Protein AF-0000000075739972 (afdb_homodimer)

Structure (mmCIF, N/CA/C/O backbone):
data_AF-0000000075739972-model_v1
#
loop_
_entity.id
_entity.type
_entity.pdbx_description
1 polymer 'Conserved hypothetical transmembrane protein'
#
loop_
_atom_site.group_PDB
_atom_site.id
_atom_site.type_symbol
_atom_site.label_atom_id
_atom_site.label_alt_id
_atom_site.label_comp_id
_atom_site.label_asym_id
_atom_site.label_entity_id
_atom_site.label_seq_id
_atom_site.pdbx_PDB_ins_code
_atom_site.Cartn_x
_atom_site.Cartn_y
_atom_site.Cartn_z
_atom_site.occupancy
_atom_site.B_iso_or_equiv
_atom_site.auth_seq_id
_atom_site.auth_comp_id
_atom_site.auth_asym_id
_atom_site.auth_atom_id
_atom_site.pdbx_PDB_model_num
ATOM 1 N N . MET A 1 1 ? -13.188 -23.047 -16.5 1 83.38 1 MET A N 1
ATOM 2 C CA . MET A 1 1 ? -13.719 -23.312 -15.156 1 83.38 1 MET A CA 1
ATOM 3 C C . MET A 1 1 ? -12.883 -22.609 -14.094 1 83.38 1 MET A C 1
ATOM 5 O O . MET A 1 1 ? -13.414 -21.844 -13.297 1 83.38 1 MET A O 1
ATOM 9 N N . ALA A 1 2 ? -11.586 -22.656 -14.242 1 88 2 ALA A N 1
ATOM 10 C CA . ALA A 1 2 ? -10.734 -22.078 -13.211 1 88 2 ALA A CA 1
ATOM 11 C C . ALA A 1 2 ? -10.766 -20.547 -13.266 1 88 2 ALA A C 1
ATOM 13 O O . ALA A 1 2 ? -10.75 -19.891 -12.234 1 88 2 ALA A O 1
ATOM 14 N N . ALA A 1 3 ? -10.977 -20.062 -14.492 1 92.31 3 ALA A N 1
ATOM 15 C CA . ALA A 1 3 ? -10.977 -18.609 -14.664 1 92.31 3 ALA A CA 1
ATOM 16 C C . ALA A 1 3 ? -12.203 -17.969 -14.016 1 92.31 3 ALA A C 1
ATOM 18 O O . ALA A 1 3 ? -12.086 -16.984 -13.289 1 92.31 3 ALA A O 1
ATOM 19 N N . LEU A 1 4 ? -13.359 -18.547 -14.242 1 93.19 4 LEU A N 1
ATOM 20 C CA . LEU A 1 4 ? -14.586 -18 -13.672 1 93.19 4 LEU A CA 1
ATOM 21 C C . LEU A 1 4 ? -14.578 -18.125 -12.156 1 93.19 4 LEU A C 1
ATOM 23 O O . LEU A 1 4 ? -14.969 -17.203 -11.445 1 93.19 4 LEU A O 1
ATOM 27 N N . SER A 1 5 ? -14.148 -19.266 -11.672 1 94.56 5 SER A N 1
ATOM 28 C CA . SER A 1 5 ? -14.047 -19.453 -10.234 1 94.56 5 SER A CA 1
ATOM 29 C C . SER A 1 5 ? -13.078 -18.453 -9.609 1 94.56 5 SER A C 1
ATOM 31 O O . SER A 1 5 ? -13.336 -17.922 -8.523 1 94.56 5 SER A O 1
ATOM 33 N N . ALA A 1 6 ? -11.977 -18.203 -10.336 1 96.75 6 ALA A N 1
ATOM 34 C CA . ALA A 1 6 ? -10.984 -17.25 -9.836 1 96.75 6 ALA A CA 1
ATOM 35 C C . ALA A 1 6 ? -11.555 -15.836 -9.766 1 96.75 6 ALA A C 1
ATOM 37 O O . ALA A 1 6 ? -11.305 -15.109 -8.797 1 96.75 6 ALA A O 1
ATOM 38 N N . VAL A 1 7 ? -12.359 -15.484 -10.727 1 96.69 7 VAL A N 1
ATOM 39 C CA . VAL A 1 7 ? -12.953 -14.156 -10.773 1 96.69 7 VAL A CA 1
ATOM 40 C C . VAL A 1 7 ? -13.945 -13.992 -9.625 1 96.69 7 VAL A C 1
ATOM 42 O O . VAL A 1 7 ? -13.891 -13.008 -8.883 1 96.69 7 VAL A O 1
ATOM 45 N N . VAL A 1 8 ? -14.828 -14.93 -9.438 1 96.19 8 VAL A N 1
ATOM 46 C CA . VAL A 1 8 ? -15.844 -14.859 -8.391 1 96.19 8 VAL A CA 1
ATOM 47 C C . VAL A 1 8 ? -15.18 -14.938 -7.02 1 96.19 8 VAL A C 1
ATOM 49 O O . VAL A 1 8 ? -15.609 -14.266 -6.078 1 96.19 8 VAL A O 1
ATOM 52 N N . PHE A 1 9 ? -14.195 -15.781 -6.914 1 97.12 9 PHE A N 1
ATOM 53 C CA . PHE A 1 9 ? -13.414 -15.883 -5.688 1 97.12 9 PHE A CA 1
ATOM 54 C C . PHE A 1 9 ? -12.82 -14.531 -5.312 1 97.12 9 PHE A C 1
ATOM 56 O O . PHE A 1 9 ? -12.93 -14.094 -4.164 1 97.12 9 PHE A O 1
ATOM 63 N N . THR A 1 10 ? -12.188 -13.867 -6.293 1 98.12 10 THR A N 1
ATOM 64 C CA . THR A 1 10 ? -11.516 -12.594 -6.07 1 98.12 10 THR A CA 1
ATOM 65 C C . THR A 1 10 ? -12.516 -11.516 -5.676 1 98.12 10 THR A C 1
ATOM 67 O O . THR A 1 10 ? -12.281 -10.75 -4.738 1 98.12 10 THR A O 1
ATOM 70 N N . LEU A 1 11 ? -13.656 -11.477 -6.352 1 97.94 11 LEU A N 1
ATOM 71 C CA . LEU A 1 11 ? -14.672 -10.469 -6.066 1 97.94 11 LEU A CA 1
ATOM 72 C C . LEU A 1 11 ? -15.266 -10.68 -4.68 1 97.94 11 LEU A C 1
ATOM 74 O O . LEU A 1 11 ? -15.414 -9.727 -3.914 1 97.94 11 LEU A O 1
ATOM 78 N N . SER A 1 12 ? -15.531 -11.914 -4.359 1 97.31 12 SER A N 1
ATOM 79 C CA . SER A 1 12 ? -16.125 -12.219 -3.061 1 97.31 12 SER A CA 1
ATOM 80 C C . SER A 1 12 ? -15.125 -11.977 -1.933 1 97.31 12 SER A C 1
ATOM 82 O O . SER A 1 12 ? -15.477 -11.391 -0.905 1 97.31 12 SER A O 1
ATOM 84 N N . GLY A 1 13 ? -13.906 -12.477 -2.137 1 97.81 13 GLY A N 1
ATOM 85 C CA . GLY A 1 13 ? -12.875 -12.242 -1.141 1 97.81 13 GLY A CA 1
ATOM 86 C C . GLY A 1 13 ? -12.586 -10.766 -0.925 1 97.81 13 GLY A C 1
ATOM 87 O O . GLY A 1 13 ? -12.422 -10.32 0.212 1 97.81 13 GLY A O 1
ATOM 88 N N . TRP A 1 14 ? -12.523 -9.992 -1.964 1 98.12 14 TRP A N 1
ATOM 89 C CA . TRP A 1 14 ? -12.273 -8.555 -1.887 1 98.12 14 TRP A CA 1
ATOM 90 C C . TRP A 1 14 ? -13.383 -7.855 -1.11 1 98.12 14 TRP A C 1
ATOM 92 O O . TRP A 1 14 ? -13.109 -7.098 -0.176 1 98.12 14 TRP A O 1
ATOM 102 N N . LEU A 1 15 ? -14.617 -8.102 -1.552 1 98 15 LEU A N 1
ATOM 103 C CA . LEU A 1 15 ? -15.734 -7.422 -0.901 1 98 15 LEU A CA 1
ATOM 104 C C . LEU A 1 15 ? -15.812 -7.801 0.575 1 98 15 LEU A C 1
ATOM 106 O O . LEU A 1 15 ? -16.109 -6.949 1.422 1 98 15 LEU A O 1
ATOM 110 N N . GLY A 1 16 ? -15.562 -9.078 0.873 1 98.12 16 GLY A N 1
ATOM 111 C CA . GLY A 1 16 ? -15.547 -9.5 2.264 1 98.12 16 GLY A CA 1
ATOM 112 C C . GLY A 1 16 ? -14.508 -8.773 3.096 1 98.12 16 GLY A C 1
ATOM 113 O O . GLY A 1 16 ? -14.812 -8.25 4.172 1 98.12 16 GLY A O 1
ATOM 114 N N . LEU A 1 17 ? -13.305 -8.703 2.59 1 97.88 17 LEU A N 1
ATOM 115 C CA . LEU A 1 17 ? -12.234 -8.039 3.324 1 97.88 17 LEU A CA 1
ATOM 116 C C . LEU A 1 17 ? -12.461 -6.531 3.367 1 97.88 17 LEU A C 1
ATOM 118 O O . LEU A 1 17 ? -12.117 -5.875 4.352 1 97.88 17 LEU A O 1
ATOM 122 N N . TYR A 1 18 ? -13.023 -5.973 2.33 1 97.62 18 TYR A N 1
ATOM 123 C CA . TYR A 1 18 ? -13.336 -4.551 2.295 1 97.62 18 TYR A CA 1
ATOM 124 C C . TYR A 1 18 ? -14.312 -4.184 3.408 1 97.62 18 TYR A C 1
ATOM 126 O O . TYR A 1 18 ? -14.125 -3.18 4.102 1 97.62 18 TYR A O 1
ATOM 134 N N . LEU A 1 19 ? -15.305 -4.992 3.533 1 97.44 19 LEU A N 1
ATOM 135 C CA . LEU A 1 19 ? -16.281 -4.746 4.586 1 97.44 19 LEU A CA 1
ATOM 136 C C . LEU A 1 19 ? -15.656 -4.891 5.965 1 97.44 19 LEU A C 1
ATOM 138 O O . LEU A 1 19 ? -15.93 -4.102 6.867 1 97.44 19 LEU A O 1
ATOM 142 N N . LEU A 1 20 ? -14.828 -5.871 6.109 1 96.25 20 LEU A N 1
ATOM 143 C CA . LEU A 1 20 ? -14.141 -6.078 7.383 1 96.25 20 LEU A CA 1
ATOM 144 C C . LEU A 1 20 ? -13.234 -4.895 7.707 1 96.25 20 LEU A C 1
ATOM 146 O O . LEU A 1 20 ? -13.141 -4.48 8.867 1 96.25 20 LEU A O 1
ATOM 150 N N . ALA A 1 21 ? -12.641 -4.324 6.73 1 94.5 21 ALA A N 1
ATOM 151 C CA . ALA A 1 21 ? -11.695 -3.227 6.914 1 94.5 21 ALA A CA 1
ATOM 152 C C . ALA A 1 21 ? -12.414 -1.927 7.254 1 94.5 21 ALA A C 1
ATOM 154 O O . ALA A 1 21 ? -11.836 -1.025 7.859 1 94.5 21 ALA A O 1
ATOM 155 N N . ARG A 1 22 ? -13.617 -1.802 6.867 1 91.56 22 ARG A N 1
ATOM 156 C CA . ARG A 1 22 ? -14.375 -0.596 7.172 1 91.56 22 ARG A CA 1
ATOM 157 C C . ARG A 1 22 ? -14.539 -0.417 8.68 1 91.56 22 ARG A C 1
ATOM 159 O O . ARG A 1 22 ? -14.266 0.661 9.211 1 91.56 22 ARG A O 1
ATOM 166 N N . ASP A 1 23 ? -14.969 -1.375 9.367 1 90.31 23 ASP A N 1
ATOM 167 C CA . ASP A 1 23 ? -15.078 -1.35 10.82 1 90.31 23 ASP A CA 1
ATOM 168 C C . ASP A 1 23 ? -15.117 -2.764 11.398 1 90.31 23 ASP A C 1
ATOM 170 O O . ASP A 1 23 ? -16.172 -3.4 11.422 1 90.31 23 ASP A O 1
ATOM 174 N N . PRO A 1 24 ? -14.047 -3.227 11.859 1 91.44 24 PRO A N 1
ATOM 175 C CA . PRO A 1 24 ? -13.984 -4.602 12.367 1 91.44 24 PRO A CA 1
ATOM 176 C C . PRO A 1 24 ? -14.727 -4.773 13.695 1 91.44 24 PRO A C 1
ATOM 178 O O . PRO A 1 24 ? -14.859 -5.895 14.188 1 91.44 24 PRO A O 1
ATOM 181 N N . ARG A 1 25 ? -15.32 -3.793 14.258 1 88.56 25 ARG A N 1
ATOM 182 C CA . ARG A 1 25 ? -16.016 -3.891 15.539 1 88.56 25 ARG A CA 1
ATOM 183 C C . ARG A 1 25 ? -17.516 -4.035 15.328 1 88.56 25 ARG A C 1
ATOM 185 O O . ARG A 1 25 ? -18.25 -4.395 16.266 1 88.56 25 ARG A O 1
ATOM 192 N N . LYS A 1 26 ? -17.984 -3.795 14.172 1 90.25 26 LYS A N 1
ATOM 193 C CA . LYS A 1 26 ? -19.406 -3.916 13.875 1 90.25 26 LYS A CA 1
ATOM 194 C C . LYS A 1 26 ? -19.781 -5.352 13.508 1 90.25 26 LYS A C 1
ATOM 196 O O . LYS A 1 26 ? -19.266 -5.891 12.523 1 90.25 26 LYS A O 1
ATOM 201 N N . PRO A 1 27 ? -20.656 -5.969 14.195 1 91.44 27 PRO A N 1
ATOM 202 C CA . PRO A 1 27 ? -21 -7.371 13.945 1 91.44 27 PRO A CA 1
ATOM 203 C C . PRO A 1 27 ? -21.594 -7.59 12.555 1 91.44 27 PRO A C 1
ATOM 205 O O . PRO A 1 27 ? -21.359 -8.625 11.93 1 91.44 27 PRO A O 1
ATOM 208 N N . VAL A 1 28 ? -22.375 -6.637 12.102 1 91.69 28 VAL A N 1
ATOM 209 C CA . VAL A 1 28 ? -23 -6.777 10.789 1 91.69 28 VAL A CA 1
ATOM 210 C C . VAL A 1 28 ? -21.922 -6.918 9.719 1 91.69 28 VAL A C 1
ATOM 212 O O . VAL A 1 28 ? -22.031 -7.773 8.828 1 91.69 28 VAL A O 1
ATOM 215 N N . LEU A 1 29 ? -20.875 -6.125 9.812 1 95.81 29 LEU A N 1
ATOM 216 C CA . LEU A 1 29 ? -19.812 -6.152 8.82 1 95.81 29 LEU A CA 1
ATOM 217 C C . LEU A 1 29 ? -18.953 -7.406 8.977 1 95.81 29 LEU A C 1
ATOM 219 O O . LEU A 1 29 ? -18.531 -7.996 7.98 1 95.81 29 LEU A O 1
ATOM 223 N N . ILE A 1 30 ? -18.766 -7.898 10.172 1 96.56 30 ILE A N 1
ATOM 224 C CA . ILE A 1 30 ? -18 -9.117 10.422 1 96.56 30 ILE A CA 1
ATOM 225 C C . ILE A 1 30 ? -18.75 -10.32 9.844 1 96.56 30 ILE A C 1
ATOM 227 O O . ILE A 1 30 ? -18.141 -11.164 9.172 1 96.56 30 ILE A O 1
ATOM 231 N N . LEU A 1 31 ? -20 -10.359 10.109 1 95.75 31 LEU A N 1
ATOM 232 C CA . LEU A 1 31 ? -20.812 -11.469 9.609 1 95.75 31 LEU A CA 1
ATOM 233 C C . LEU A 1 31 ? -20.844 -11.477 8.086 1 95.75 31 LEU A C 1
ATOM 235 O O . LEU A 1 31 ? -20.734 -12.539 7.465 1 95.75 31 LEU A O 1
ATOM 239 N N . ALA A 1 32 ? -21.016 -10.32 7.535 1 95.88 32 ALA A N 1
ATOM 240 C CA . ALA A 1 32 ? -20.984 -10.227 6.078 1 95.88 32 ALA A CA 1
ATOM 241 C C . ALA A 1 32 ? -19.641 -10.695 5.523 1 95.88 32 ALA A C 1
ATOM 243 O O . ALA A 1 32 ? -19.594 -11.406 4.512 1 95.88 32 ALA A O 1
ATOM 244 N N . ALA A 1 33 ? -18.594 -10.32 6.156 1 97.81 33 ALA A N 1
ATOM 245 C CA . ALA A 1 33 ? -17.25 -10.734 5.746 1 97.81 33 ALA A CA 1
ATOM 246 C C . ALA A 1 33 ? -17.094 -12.242 5.855 1 97.81 33 ALA A C 1
ATOM 248 O O . ALA A 1 33 ? -16.5 -12.875 4.973 1 97.81 33 ALA A O 1
ATOM 249 N N . ILE A 1 34 ? -17.594 -12.812 6.926 1 97.12 34 ILE A N 1
ATOM 250 C CA . ILE A 1 34 ? -17.516 -14.258 7.121 1 97.12 34 ILE A CA 1
ATOM 251 C C . ILE A 1 34 ? -18.281 -14.969 6.004 1 97.12 34 ILE A C 1
ATOM 253 O O . ILE A 1 34 ? -17.797 -15.977 5.469 1 97.12 34 ILE A O 1
ATOM 257 N N . GLY A 1 35 ? -19.406 -14.445 5.684 1 95.94 35 GLY A N 1
ATOM 258 C CA . GLY A 1 35 ? -20.172 -15.031 4.602 1 95.94 35 GLY A CA 1
ATOM 259 C C . GLY A 1 35 ? -19.469 -14.969 3.26 1 95.94 35 GLY A C 1
ATOM 260 O O . GLY A 1 35 ? -19.375 -15.969 2.553 1 95.94 35 GLY A O 1
ATOM 261 N N . LEU A 1 36 ? -18.969 -13.812 2.926 1 96.88 36 LEU A N 1
ATOM 262 C CA . LEU A 1 36 ? -18.328 -13.594 1.634 1 96.88 36 LEU A CA 1
ATOM 263 C C . LEU A 1 36 ? -17.016 -14.359 1.541 1 96.88 36 LEU A C 1
ATOM 265 O O . LEU A 1 36 ? -16.766 -15.039 0.543 1 96.88 36 LEU A O 1
ATOM 269 N N . CYS A 1 37 ? -16.172 -14.305 2.559 1 97.25 37 CYS A N 1
ATOM 270 C CA . CYS A 1 37 ? -14.906 -15.016 2.562 1 97.25 37 CYS A CA 1
ATOM 271 C C . CYS A 1 37 ? -15.133 -16.531 2.643 1 97.25 37 CYS A C 1
ATOM 273 O O . CYS A 1 37 ? -14.375 -17.297 2.055 1 97.25 37 CYS A O 1
ATOM 275 N N . GLY A 1 38 ? -16.172 -16.906 3.43 1 96 38 GLY A N 1
ATOM 276 C CA . GLY A 1 38 ? -16.531 -18.328 3.438 1 96 38 GLY A CA 1
ATOM 277 C C . GLY A 1 38 ? -16.922 -18.844 2.066 1 96 38 GLY A C 1
ATOM 278 O O . GLY A 1 38 ? -16.516 -19.938 1.673 1 96 38 GLY A O 1
ATOM 279 N N . PHE A 1 39 ? -17.719 -18.094 1.323 1 95.25 39 PHE A N 1
ATOM 280 C CA . PHE A 1 39 ? -18.109 -18.469 -0.031 1 95.25 39 PHE A CA 1
ATOM 281 C C . PHE A 1 39 ? -16.891 -18.562 -0.937 1 95.25 39 PHE A C 1
ATOM 283 O O . PHE A 1 39 ? -16.781 -19.484 -1.751 1 95.25 39 PHE A O 1
ATOM 290 N N . ALA A 1 40 ? -15.977 -17.578 -0.788 1 96.88 40 ALA A N 1
ATOM 291 C CA . ALA A 1 40 ? -14.742 -17.609 -1.567 1 96.88 40 ALA A CA 1
ATOM 292 C C . ALA A 1 40 ? -13.953 -18.891 -1.288 1 96.88 40 ALA A C 1
ATOM 294 O O . ALA A 1 40 ? -13.422 -19.516 -2.209 1 96.88 40 ALA A O 1
ATOM 295 N N . LEU A 1 41 ? -13.891 -19.297 -0.056 1 96.06 41 LEU A N 1
ATOM 296 C CA . LEU A 1 41 ? -13.188 -20.516 0.31 1 96.06 41 LEU A CA 1
ATOM 297 C C . LEU A 1 41 ? -13.836 -21.734 -0.333 1 96.06 41 LEU A C 1
ATOM 299 O O . LEU A 1 41 ? -13.141 -22.656 -0.776 1 96.06 41 LEU A O 1
ATOM 303 N N . VAL A 1 42 ? -15.172 -21.719 -0.375 1 93.69 42 VAL A N 1
ATOM 304 C CA . VAL A 1 42 ? -15.906 -22.812 -1.018 1 93.69 42 VAL A CA 1
ATOM 305 C C . VAL A 1 42 ? -15.547 -22.875 -2.5 1 93.69 42 VAL A C 1
ATOM 307 O O . VAL A 1 42 ? -15.328 -23.953 -3.045 1 93.69 42 VAL A O 1
ATOM 310 N N . LEU A 1 43 ? -15.469 -21.734 -3.135 1 94 43 LEU A N 1
ATOM 311 C CA . LEU A 1 43 ? -15.117 -21.656 -4.547 1 94 43 LEU A CA 1
ATOM 312 C C . LEU A 1 43 ? -13.719 -22.234 -4.789 1 94 43 LEU A C 1
ATOM 314 O O . LEU A 1 43 ? -13.516 -23 -5.73 1 94 43 LEU A O 1
ATOM 318 N N . ALA A 1 44 ? -12.766 -21.859 -3.945 1 95.38 44 ALA A N 1
ATOM 319 C CA . ALA A 1 44 ? -11.391 -22.359 -4.074 1 95.38 44 ALA A CA 1
ATOM 320 C C . ALA A 1 44 ? -11.328 -23.859 -3.879 1 95.38 44 ALA A C 1
ATOM 322 O O . ALA A 1 44 ? -10.664 -24.562 -4.648 1 95.38 44 ALA A O 1
ATOM 323 N N . LEU A 1 45 ? -12.047 -24.359 -2.873 1 93.75 45 LEU A N 1
ATOM 324 C CA . LEU A 1 45 ? -12.047 -25.797 -2.6 1 93.75 45 LEU A CA 1
ATOM 325 C C . LEU A 1 45 ? -12.688 -26.562 -3.75 1 93.75 45 LEU A C 1
ATOM 327 O O . LEU A 1 45 ? -12.211 -27.641 -4.117 1 93.75 45 LEU A O 1
ATOM 331 N N . ASP A 1 46 ? -13.742 -26.016 -4.277 1 92.69 46 ASP A N 1
ATOM 332 C CA . ASP A 1 46 ? -14.414 -26.656 -5.406 1 92.69 46 ASP A CA 1
ATOM 333 C C . ASP A 1 46 ? -13.492 -26.734 -6.621 1 92.69 46 ASP A C 1
ATOM 335 O O . ASP A 1 46 ? -13.461 -27.75 -7.312 1 92.69 46 ASP A O 1
ATOM 339 N N . ALA A 1 47 ? -12.773 -25.688 -6.863 1 92.88 47 ALA A N 1
ATOM 340 C CA . ALA A 1 47 ? -11.844 -25.688 -7.988 1 92.88 47 ALA A CA 1
ATOM 341 C C . ALA A 1 47 ? -10.734 -26.719 -7.797 1 92.88 47 ALA A C 1
ATOM 343 O O . ALA A 1 47 ? -10.367 -27.422 -8.734 1 92.88 47 ALA A O 1
ATOM 344 N N . VAL A 1 48 ? -10.203 -26.812 -6.609 1 92.5 48 VAL A N 1
ATOM 345 C CA . VAL A 1 48 ? -9.148 -27.766 -6.316 1 92.5 48 VAL A CA 1
ATOM 346 C C . VAL A 1 48 ? -9.711 -29.188 -6.402 1 92.5 48 VAL A C 1
ATOM 348 O O . VAL A 1 48 ? -9.047 -30.094 -6.922 1 92.5 48 VAL A O 1
ATOM 351 N N . ARG A 1 49 ? -10.922 -29.391 -5.891 1 90.88 49 ARG A N 1
ATOM 352 C CA . ARG A 1 49 ? -11.57 -30.688 -5.938 1 90.88 49 ARG A CA 1
ATOM 353 C C . ARG A 1 49 ? -11.734 -31.172 -7.375 1 90.88 49 ARG A C 1
ATOM 355 O O . ARG A 1 49 ? -11.516 -32.344 -7.672 1 90.88 49 ARG A O 1
ATOM 362 N N . ASN A 1 50 ? -12.094 -30.266 -8.25 1 88.62 50 ASN A N 1
ATOM 363 C CA . ASN A 1 50 ? -12.352 -30.625 -9.641 1 88.62 50 ASN A CA 1
ATOM 364 C C . ASN A 1 50 ? -11.055 -30.875 -10.406 1 88.62 50 ASN A C 1
ATOM 366 O O . ASN A 1 50 ? -11.062 -31.5 -11.461 1 88.62 50 ASN A O 1
ATOM 370 N N . THR A 1 51 ? -9.906 -30.406 -9.844 1 87.94 51 THR A N 1
ATOM 371 C CA . THR A 1 51 ? -8.633 -30.578 -10.516 1 87.94 51 THR A CA 1
ATOM 372 C C . THR A 1 51 ? -7.855 -31.75 -9.906 1 87.94 51 THR A C 1
ATOM 374 O O . THR A 1 51 ? -7.008 -32.344 -10.562 1 87.94 51 THR A O 1
ATOM 377 N N . SER A 1 52 ? -8.156 -32 -8.625 1 87 52 SER A N 1
ATOM 378 C CA . SER A 1 52 ? -7.461 -33.094 -7.934 1 87 52 SER A CA 1
ATOM 379 C C . SER A 1 52 ? -8.328 -34.344 -7.84 1 87 52 SER A C 1
ATOM 381 O O . SER A 1 52 ? -9.141 -34.469 -6.922 1 87 52 SER A O 1
ATOM 383 N N . MET A 1 53 ? -8.117 -35.375 -8.656 1 81.69 53 MET A N 1
ATOM 384 C CA . MET A 1 53 ? -8.93 -36.562 -8.664 1 81.69 53 MET A CA 1
ATOM 385 C C . MET A 1 53 ? -8.633 -37.438 -7.453 1 81.69 53 MET A C 1
ATOM 387 O O . MET A 1 53 ? -9.539 -38.062 -6.879 1 81.69 53 MET A O 1
ATOM 391 N N . ALA A 1 54 ? -7.41 -37.344 -7.02 1 82.62 54 ALA A N 1
ATOM 392 C CA . ALA A 1 54 ? -6.973 -38.188 -5.93 1 82.62 54 ALA A CA 1
ATOM 393 C C . ALA A 1 54 ? -7.617 -37.781 -4.609 1 82.62 54 ALA A C 1
ATOM 395 O O . ALA A 1 54 ? -7.895 -38.656 -3.76 1 82.62 54 ALA A O 1
ATOM 396 N N . HIS A 1 55 ? -7.977 -36.531 -4.414 1 85.81 55 HIS A N 1
ATOM 397 C CA . HIS A 1 55 ? -8.484 -36.062 -3.135 1 85.81 55 HIS A CA 1
ATOM 398 C C . HIS A 1 55 ? -9.891 -35.5 -3.273 1 85.81 55 HIS A C 1
ATOM 400 O O . HIS A 1 55 ? -10.367 -34.781 -2.396 1 85.81 55 HIS A O 1
ATOM 406 N N . ALA A 1 56 ? -10.492 -35.844 -4.266 1 87.69 56 ALA A N 1
ATOM 407 C CA . ALA A 1 56 ? -11.805 -35.281 -4.574 1 87.69 56 ALA A CA 1
ATOM 408 C C . ALA A 1 56 ? -12.836 -35.656 -3.518 1 87.69 56 ALA A C 1
ATOM 410 O O . ALA A 1 56 ? -13.648 -34.844 -3.098 1 87.69 56 ALA A O 1
ATOM 411 N N . GLN A 1 57 ? -12.742 -36.906 -3.09 1 88.69 57 GLN A N 1
ATOM 412 C CA . GLN A 1 57 ? -13.727 -37.375 -2.121 1 88.69 57 GLN A CA 1
ATOM 413 C C . GLN A 1 57 ? -13.555 -36.688 -0.776 1 88.69 57 GLN A C 1
ATOM 415 O O . GLN A 1 57 ? -14.531 -36.188 -0.196 1 88.69 57 GLN A O 1
ATOM 420 N N . LEU A 1 58 ? -12.367 -36.625 -0.304 1 90.31 58 LEU A N 1
ATOM 421 C CA . LEU A 1 58 ? -12.094 -35.969 0.971 1 90.31 58 LEU A CA 1
ATOM 422 C C . LEU A 1 58 ? -12.453 -34.5 0.91 1 90.31 58 LEU A C 1
ATOM 424 O O . LEU A 1 58 ? -13.062 -33.969 1.842 1 90.31 58 LEU A O 1
ATOM 428 N N . LEU A 1 59 ? -12.125 -33.875 -0.197 1 91.12 59 LEU A N 1
ATOM 429 C CA . LEU A 1 59 ? -12.406 -32.438 -0.356 1 91.12 59 LEU A CA 1
ATOM 430 C C . LEU A 1 59 ? -13.906 -32.188 -0.451 1 91.12 59 LEU A C 1
ATOM 432 O O . LEU A 1 59 ? -14.406 -31.172 0.048 1 91.12 59 LEU A O 1
ATOM 436 N N . GLY A 1 60 ? -14.625 -33.094 -1.017 1 90.06 60 GLY A N 1
ATOM 437 C CA . GLY A 1 60 ? -16.078 -32.969 -1.083 1 90.06 60 GLY A CA 1
ATOM 438 C C . GLY A 1 60 ? -16.75 -33.094 0.272 1 90.06 60 GLY A C 1
ATOM 439 O O . GLY A 1 60 ? -17.719 -32.406 0.556 1 90.06 60 GLY A O 1
ATOM 440 N N . GLN A 1 61 ? -16.156 -33.938 1.064 1 91.38 61 GLN A N 1
ATOM 441 C CA . GLN A 1 61 ? -16.672 -34.125 2.412 1 91.38 61 GLN A CA 1
ATOM 442 C C . GLN A 1 61 ? -16.406 -32.906 3.293 1 91.38 61 GLN A C 1
ATOM 444 O O . GLN A 1 61 ? -17.172 -32.625 4.211 1 91.38 61 GLN A O 1
ATOM 449 N N . LEU A 1 62 ? -15.391 -32.25 3.014 1 91.69 62 LEU A N 1
ATOM 450 C CA . LEU A 1 62 ? -15.07 -31.031 3.77 1 91.69 62 LEU A CA 1
ATOM 451 C C . LEU A 1 62 ? -15.867 -29.844 3.256 1 91.69 62 LEU A C 1
ATOM 453 O O . LEU A 1 62 ? -16.328 -29.016 4.043 1 91.69 62 LEU A O 1
ATOM 457 N N . GLU A 1 63 ? -16.016 -29.844 1.993 1 92.12 63 GLU A N 1
ATOM 458 C CA . GLU A 1 63 ? -16.656 -28.719 1.322 1 92.12 63 GLU A CA 1
ATOM 459 C C . GLU A 1 63 ? -18.109 -28.578 1.763 1 92.12 63 GLU A C 1
ATOM 461 O O . GLU A 1 63 ? -18.625 -27.453 1.881 1 92.12 63 GLU A O 1
ATOM 466 N N . ILE A 1 64 ? -18.766 -29.656 2.039 1 91.5 64 ILE A N 1
ATOM 467 C CA . ILE A 1 64 ? -20.188 -29.625 2.365 1 91.5 64 ILE A CA 1
ATOM 468 C C . ILE A 1 64 ? -20.391 -28.859 3.674 1 91.5 64 ILE A C 1
ATOM 470 O O . ILE A 1 64 ? -21.422 -28.203 3.857 1 91.5 64 ILE A O 1
ATOM 474 N N . TYR A 1 65 ? -19.469 -28.875 4.562 1 92.75 65 TYR A N 1
ATOM 475 C CA . TYR A 1 65 ? -19.578 -28.141 5.824 1 92.75 65 TYR A CA 1
ATOM 476 C C . TYR A 1 65 ? -19.328 -26.656 5.617 1 92.75 65 TYR A C 1
ATOM 478 O O . TYR A 1 65 ? -19.953 -25.812 6.258 1 92.75 65 TYR A O 1
ATOM 486 N N . LEU A 1 66 ? -18.453 -26.328 4.719 1 92.12 66 LEU A N 1
ATOM 487 C CA . LEU A 1 66 ? -18.094 -24.938 4.473 1 92.12 66 LEU A CA 1
ATOM 488 C C . LEU A 1 66 ? -19.188 -24.219 3.693 1 92.12 66 LEU A C 1
ATOM 490 O O . LEU A 1 66 ? -19.359 -23.016 3.814 1 92.12 66 LEU A O 1
ATOM 494 N N . VAL A 1 67 ? -19.969 -24.969 2.99 1 90.81 67 VAL A N 1
ATOM 495 C CA . VAL A 1 67 ? -21.031 -24.391 2.16 1 90.81 67 VAL A CA 1
ATOM 496 C C . VAL A 1 67 ? -22.125 -23.812 3.047 1 90.81 67 VAL A C 1
ATOM 498 O O . VAL A 1 67 ? -22.891 -22.953 2.613 1 90.81 67 VAL A O 1
ATOM 501 N N . ALA A 1 68 ? -22.203 -24.219 4.277 1 91.5 68 ALA A N 1
ATOM 502 C CA . ALA A 1 68 ? -23.234 -23.75 5.203 1 91.5 68 ALA A CA 1
ATOM 503 C C . ALA A 1 68 ? -22.891 -22.359 5.738 1 91.5 68 ALA A C 1
ATOM 505 O O . ALA A 1 68 ? -23.766 -21.625 6.188 1 91.5 68 ALA A O 1
ATOM 506 N N . VAL A 1 69 ? -21.688 -22.016 5.629 1 92.88 69 VAL A N 1
ATOM 507 C CA . VAL A 1 69 ? -21.172 -20.828 6.309 1 92.88 69 VAL A CA 1
ATOM 508 C C . VAL A 1 69 ? -21.797 -19.578 5.707 1 92.88 69 VAL A C 1
ATOM 510 O O . VAL A 1 69 ? -22.312 -18.719 6.434 1 92.88 69 VAL A O 1
ATOM 513 N N . PRO A 1 70 ? -21.844 -19.406 4.363 1 91.94 70 PRO A N 1
ATOM 514 C CA . PRO A 1 70 ? -22.422 -18.188 3.811 1 91.94 70 PRO A CA 1
ATOM 515 C C . PRO A 1 70 ? -23.906 -18.016 4.184 1 91.94 70 PRO A C 1
ATOM 517 O O . PRO A 1 70 ? -24.344 -16.891 4.484 1 91.94 70 PRO A O 1
ATOM 520 N N . GLY A 1 71 ? -24.641 -19.125 4.219 1 91.44 71 GLY A N 1
ATOM 521 C CA . GLY A 1 71 ? -26.047 -19.062 4.566 1 91.44 71 GLY A CA 1
ATOM 522 C C . GLY A 1 71 ? -26.297 -18.656 6.008 1 91.44 71 GLY A C 1
ATOM 523 O O . GLY A 1 71 ? -27.141 -17.797 6.281 1 91.44 71 GLY A O 1
ATOM 524 N N . VAL A 1 72 ? -25.531 -19.188 6.848 1 93.5 72 VAL A N 1
ATOM 525 C CA . VAL A 1 72 ? -25.672 -18.875 8.266 1 93.5 72 VAL A CA 1
ATOM 526 C C . VAL A 1 72 ? -25.234 -17.422 8.523 1 93.5 72 VAL A C 1
ATOM 528 O O . VAL A 1 72 ? -25.875 -16.703 9.281 1 93.5 72 VAL A O 1
ATOM 531 N N . ALA A 1 73 ? -24.172 -17.062 7.91 1 94.5 73 ALA A N 1
ATOM 532 C CA . ALA A 1 73 ? -23.672 -15.695 8.07 1 94.5 73 ALA A CA 1
ATOM 533 C C . ALA A 1 73 ? -24.703 -14.68 7.578 1 94.5 73 ALA A C 1
ATOM 535 O O . ALA A 1 73 ? -24.922 -13.648 8.219 1 94.5 73 ALA A O 1
ATOM 536 N N . TRP A 1 74 ? -25.297 -14.953 6.461 1 91.38 74 TRP A N 1
ATOM 537 C CA . TRP A 1 74 ? -26.297 -14.031 5.926 1 91.38 74 TRP A CA 1
ATOM 538 C C . TRP A 1 74 ? -27.5 -13.938 6.852 1 91.38 74 TRP A C 1
ATOM 540 O O . TRP A 1 74 ? -28.062 -12.852 7.043 1 91.38 74 TRP A O 1
ATOM 550 N N . PHE A 1 75 ? -27.891 -15.047 7.426 1 92.31 75 PHE A N 1
ATOM 551 C CA . PHE A 1 75 ? -28.953 -15.039 8.43 1 92.31 75 PHE A CA 1
ATOM 552 C C . PHE A 1 75 ? -28.594 -14.117 9.594 1 92.31 75 PHE A C 1
ATOM 554 O O . PHE A 1 75 ? -29.422 -13.32 10.039 1 92.31 75 PHE A O 1
ATOM 561 N N . GLY A 1 76 ? -27.422 -14.219 10.008 1 92.25 76 GLY A N 1
ATOM 562 C CA . GLY A 1 76 ? -26.953 -13.352 11.07 1 92.25 76 GLY A CA 1
ATOM 563 C C . GLY A 1 76 ? -27 -11.875 10.711 1 92.25 76 GLY A C 1
ATOM 564 O O . GLY A 1 76 ? -27.359 -11.039 11.539 1 92.25 76 GLY A O 1
ATOM 565 N N . VAL A 1 77 ? -26.625 -11.523 9.508 1 91.94 77 VAL A N 1
ATOM 566 C CA . VAL A 1 77 ? -26.656 -10.141 9.031 1 91.94 77 VAL A CA 1
ATOM 567 C C . VAL A 1 77 ? -28.078 -9.602 9.086 1 91.94 77 VAL A C 1
ATOM 569 O O . VAL A 1 77 ? -28.312 -8.5 9.594 1 91.94 77 VAL A O 1
ATOM 572 N N . LEU A 1 78 ? -29.016 -10.391 8.602 1 89.69 78 LEU A N 1
ATOM 573 C CA . LEU A 1 78 ? -30.422 -9.961 8.562 1 89.69 78 LEU A CA 1
ATOM 574 C C . LEU A 1 78 ? -30.969 -9.805 9.977 1 89.69 78 LEU A C 1
ATOM 576 O O . LEU A 1 78 ? -31.75 -8.883 10.242 1 89.69 78 LEU A O 1
ATOM 580 N N . LEU A 1 79 ? -30.531 -10.656 10.812 1 88.81 79 LEU A N 1
ATOM 581 C CA . LEU A 1 79 ? -30.969 -10.547 12.203 1 88.81 79 LEU A CA 1
ATOM 582 C C . LEU A 1 79 ? -30.453 -9.266 12.836 1 88.81 79 LEU A C 1
ATOM 584 O O . LEU A 1 79 ? -31.188 -8.586 13.57 1 88.81 79 LEU A O 1
ATOM 588 N N . GLU A 1 80 ? -29.234 -8.969 12.539 1 86.5 80 GLU A N 1
ATOM 589 C CA . GLU A 1 80 ? -28.641 -7.758 13.086 1 86.5 80 GLU A CA 1
ATOM 590 C C . GLU A 1 80 ? -29.328 -6.508 12.539 1 86.5 80 GLU A C 1
ATOM 592 O O . GLU A 1 80 ? -29.453 -5.504 13.25 1 86.5 80 GLU A O 1
ATOM 597 N N . LEU A 1 81 ? -29.703 -6.559 11.383 1 81.5 81 LEU A N 1
ATOM 598 C CA . LEU A 1 81 ? -30.359 -5.414 10.758 1 81.5 81 LEU A CA 1
ATOM 599 C C . LEU A 1 81 ? -31.781 -5.246 11.297 1 81.5 81 LEU A C 1
ATOM 601 O O . LEU A 1 81 ? -32.344 -4.148 11.266 1 81.5 81 LEU A O 1
ATOM 605 N N . SER A 1 82 ? -32.344 -6.324 11.773 1 78.44 82 SER A N 1
ATOM 606 C CA . SER A 1 82 ? -33.75 -6.297 12.234 1 78.44 82 SER A CA 1
ATOM 607 C C . SER A 1 82 ? -33.844 -5.816 13.68 1 78.44 82 SER A C 1
ATOM 609 O O . SER A 1 82 ? -34.875 -5.332 14.117 1 78.44 82 SER A O 1
ATOM 611 N N . VAL A 1 83 ? -32.812 -6.066 14.422 1 67.44 83 VAL A N 1
ATOM 612 C CA . VAL A 1 83 ? -32.906 -5.816 15.859 1 67.44 83 VAL A CA 1
ATOM 613 C C . VAL A 1 83 ? -32.438 -4.406 16.172 1 67.44 83 VAL A C 1
ATOM 615 O O . VAL A 1 83 ? -31.438 -3.943 15.609 1 67.44 83 VAL A O 1
ATOM 618 N N . ALA A 1 84 ? -33.312 -3.771 16.859 1 58.59 84 ALA A N 1
ATOM 619 C CA . ALA A 1 84 ? -32.938 -2.459 17.391 1 58.59 84 ALA A CA 1
ATOM 620 C C . ALA A 1 84 ? -31.812 -2.574 18.422 1 58.59 84 ALA A C 1
ATOM 622 O O . ALA A 1 84 ? -31.75 -3.545 19.172 1 58.59 84 ALA A O 1
ATOM 623 N N . PRO A 1 85 ? -30.609 -1.877 18.203 1 55.59 85 PRO A N 1
ATOM 624 C CA . PRO A 1 85 ? -29.375 -1.994 18.984 1 55.59 85 PRO A CA 1
ATOM 625 C C . PRO A 1 85 ? -29.625 -1.993 20.484 1 55.59 85 PRO A C 1
ATOM 627 O O . PRO A 1 85 ? -28.734 -2.367 21.266 1 55.59 85 PRO A O 1
ATOM 630 N N . GLU A 1 86 ? -30.766 -1.696 21.094 1 57.06 86 GLU A N 1
ATOM 631 C CA . GLU A 1 86 ? -30.844 -1.224 22.469 1 57.06 86 GLU A CA 1
ATOM 632 C C . GLU A 1 86 ? -31.094 -2.379 23.438 1 57.06 86 GLU A C 1
ATOM 634 O O . GLU A 1 86 ? -31.062 -2.191 24.656 1 57.06 86 GLU A O 1
ATOM 639 N N . ARG A 1 87 ? -31.391 -3.637 23.016 1 55.81 87 ARG A N 1
ATOM 640 C CA . ARG A 1 87 ? -31.812 -4.578 24.047 1 55.81 87 ARG A CA 1
ATOM 641 C C . ARG A 1 87 ? -30.812 -5.719 24.188 1 55.81 87 ARG A C 1
ATOM 643 O O . ARG A 1 87 ? -30.578 -6.477 23.25 1 55.81 87 ARG A O 1
ATOM 650 N N . PRO A 1 88 ? -29.969 -5.797 25.391 1 60.84 88 PRO A N 1
ATOM 651 C CA . PRO A 1 88 ? -28.984 -6.871 25.594 1 60.84 88 PRO A CA 1
ATOM 652 C C . PRO A 1 88 ? -29.578 -8.258 25.375 1 60.84 88 PRO A C 1
ATOM 654 O O . PRO A 1 88 ? -28.922 -9.133 24.812 1 60.84 88 PRO A O 1
ATOM 657 N N . TRP A 1 89 ? -30.844 -8.523 25.922 1 63.91 89 TRP A N 1
ATOM 658 C CA . TRP A 1 89 ? -31.453 -9.836 25.766 1 63.91 89 TRP A CA 1
ATOM 659 C C . TRP A 1 89 ? -31.656 -10.164 24.281 1 63.91 89 TRP A C 1
ATOM 661 O O . TRP A 1 89 ? -31.609 -11.336 23.891 1 63.91 89 TRP A O 1
ATOM 671 N N . ALA A 1 90 ? -31.734 -9.141 23.625 1 73.81 90 ALA A N 1
ATOM 672 C CA . ALA A 1 90 ? -31.938 -9.312 22.188 1 73.81 90 ALA A CA 1
ATOM 673 C C . ALA A 1 90 ? -30.672 -9.82 21.5 1 73.81 90 ALA A C 1
ATOM 675 O O . ALA A 1 90 ? -30.734 -10.664 20.609 1 73.81 90 ALA A O 1
ATOM 676 N N . ARG A 1 91 ? -29.609 -9.57 22.219 1 78.06 91 ARG A N 1
ATOM 677 C CA . ARG A 1 91 ? -28.359 -10.008 21.625 1 78.06 91 ARG A CA 1
ATOM 678 C C . ARG A 1 91 ? -28.109 -11.484 21.891 1 78.06 91 ARG A C 1
ATOM 680 O O . ARG A 1 91 ? -27.656 -12.219 21 1 78.06 91 ARG A O 1
ATOM 687 N N . LYS A 1 92 ? -28.375 -11.93 23.062 1 83.31 92 LYS A N 1
ATOM 688 C CA . LYS A 1 92 ? -28.203 -13.336 23.391 1 83.31 92 LYS A CA 1
ATOM 689 C C . LYS A 1 92 ? -29.141 -14.211 22.562 1 83.31 92 LYS A C 1
ATOM 691 O O . LYS A 1 92 ? -28.75 -15.281 22.094 1 83.31 92 LYS A O 1
ATOM 696 N N . ALA A 1 93 ? -30.312 -13.758 22.453 1 86.06 93 ALA A N 1
ATOM 697 C CA . ALA A 1 93 ? -31.297 -14.492 21.656 1 86.06 93 ALA A CA 1
ATOM 698 C C . ALA A 1 93 ? -30.859 -14.586 20.188 1 86.06 93 ALA A C 1
ATOM 700 O O . ALA A 1 93 ? -31.031 -15.625 19.547 1 86.06 93 ALA A O 1
ATOM 701 N N . GLU A 1 94 ? -30.344 -13.547 19.781 1 87.25 94 GLU A N 1
ATOM 702 C CA . GLU A 1 94 ? -29.859 -13.523 18.406 1 87.25 94 GLU A CA 1
ATOM 703 C C . GLU A 1 94 ? -28.719 -14.531 18.219 1 87.25 94 GLU A C 1
ATOM 705 O O . GLU A 1 94 ? -28.719 -15.289 17.234 1 87.25 94 GLU A O 1
ATOM 710 N N . LEU A 1 95 ? -27.828 -14.602 19.141 1 89.88 95 LEU A N 1
ATOM 711 C CA . LEU A 1 95 ? -26.688 -15.516 19.047 1 89.88 95 LEU A CA 1
ATOM 712 C C . LEU A 1 95 ? -27.156 -16.969 19.141 1 89.88 95 LEU A C 1
ATOM 714 O O . LEU A 1 95 ? -26.609 -17.828 18.438 1 89.88 95 LEU A O 1
ATOM 718 N N . LEU A 1 96 ? -28.141 -17.156 19.906 1 92.5 96 LEU A N 1
ATOM 719 C CA . LEU A 1 96 ? -28.688 -18.516 20.047 1 92.5 96 LEU A CA 1
ATOM 720 C C . LEU A 1 96 ? -29.391 -18.938 18.766 1 92.5 96 LEU A C 1
ATOM 722 O O . LEU A 1 96 ? -29.312 -20.109 18.359 1 92.5 96 LEU A O 1
ATOM 726 N N . LEU A 1 97 ? -30.094 -18.031 18.188 1 92.69 97 LEU A N 1
ATOM 727 C CA . LEU A 1 97 ? -30.781 -18.344 16.938 1 92.69 97 LEU A CA 1
ATOM 728 C C . LEU A 1 97 ? -29.781 -18.656 15.836 1 92.69 97 LEU A C 1
ATOM 730 O O . LEU A 1 97 ? -29.969 -19.609 15.07 1 92.69 97 LEU A O 1
ATOM 734 N N . ILE A 1 98 ? -28.766 -17.875 15.766 1 94.25 98 ILE A N 1
ATOM 735 C CA . ILE A 1 98 ? -27.719 -18.109 14.773 1 94.25 98 ILE A CA 1
ATOM 736 C C . ILE A 1 98 ? -27.062 -19.469 15.023 1 94.25 98 ILE A C 1
ATOM 738 O O . ILE A 1 98 ? -26.828 -20.234 14.086 1 94.25 98 ILE A O 1
ATOM 742 N N . ALA A 1 99 ? -26.828 -19.797 16.281 1 95.44 99 ALA A N 1
ATOM 743 C CA . ALA A 1 99 ? -26.203 -21.062 16.656 1 95.44 99 ALA A CA 1
ATOM 744 C C . ALA A 1 99 ? -27.125 -22.234 16.297 1 95.44 99 ALA A C 1
ATOM 746 O O . ALA A 1 99 ? -26.672 -23.281 15.836 1 95.44 99 ALA A O 1
ATOM 747 N N . ALA A 1 100 ? -28.344 -22.031 16.516 1 96.06 100 ALA A N 1
ATOM 748 C CA . ALA A 1 100 ? -29.312 -23.078 16.234 1 96.06 100 ALA A CA 1
ATOM 749 C C . ALA A 1 100 ? -29.391 -23.359 14.727 1 96.06 100 ALA A C 1
ATOM 751 O O . ALA A 1 100 ? -29.359 -24.516 14.305 1 96.06 100 ALA A O 1
ATOM 752 N N . VAL A 1 101 ? -29.484 -22.344 13.961 1 95.19 101 VAL A N 1
ATOM 753 C CA . VAL A 1 101 ? -29.531 -22.484 12.508 1 95.19 101 VAL A CA 1
ATOM 754 C C . VAL A 1 101 ? -28.234 -23.109 12.016 1 95.19 101 VAL A C 1
ATOM 756 O O . VAL A 1 101 ? -28.25 -24 11.148 1 95.19 101 VAL A O 1
ATOM 759 N N . GLY A 1 102 ? -27.094 -22.672 12.594 1 96.5 102 GLY A N 1
ATOM 760 C CA . GLY A 1 102 ? -25.812 -23.25 12.25 1 96.5 102 GLY A CA 1
ATOM 761 C C . GLY A 1 102 ? -25.719 -24.734 12.586 1 96.5 102 GLY A C 1
ATOM 762 O O . GLY A 1 102 ? -25.25 -25.531 11.781 1 96.5 102 GLY A O 1
ATOM 763 N N . ALA A 1 103 ? -26.234 -25.062 13.719 1 97.06 103 ALA A N 1
ATOM 764 C CA . ALA A 1 103 ? -26.219 -26.453 14.156 1 97.06 103 ALA A CA 1
ATOM 765 C C . ALA A 1 103 ? -27.094 -27.312 13.25 1 97.06 103 ALA A C 1
ATOM 767 O O . ALA A 1 103 ? -26.703 -28.422 12.875 1 97.06 103 ALA A O 1
ATOM 768 N N . LEU A 1 104 ? -28.203 -26.859 12.914 1 96.25 104 LEU A N 1
ATOM 769 C CA . LEU A 1 104 ? -29.109 -27.609 12.039 1 96.25 104 LEU A CA 1
ATOM 770 C C . LEU A 1 104 ? -28.516 -27.75 10.641 1 96.25 104 LEU A C 1
ATOM 772 O O . LEU A 1 104 ? -28.656 -28.797 10 1 96.25 104 LEU A O 1
ATOM 776 N N . ALA A 1 105 ? -27.906 -26.641 10.164 1 95.19 105 ALA A N 1
ATOM 777 C CA . ALA A 1 105 ? -27.25 -26.703 8.867 1 95.19 105 ALA A CA 1
ATOM 778 C C . ALA A 1 105 ? -26.109 -27.734 8.875 1 95.19 105 ALA A C 1
ATOM 780 O O . ALA A 1 105 ? -25.922 -28.484 7.918 1 95.19 105 ALA A O 1
ATOM 781 N N . LEU A 1 106 ? -25.312 -27.797 9.992 1 95.56 106 LEU A N 1
ATOM 782 C CA . LEU A 1 106 ? -24.219 -28.75 10.109 1 95.56 106 LEU A CA 1
ATOM 783 C C . LEU A 1 106 ? -24.75 -30.172 10.211 1 95.56 106 LEU A C 1
ATOM 785 O O . LEU A 1 106 ? -24.125 -31.109 9.703 1 95.56 106 LEU A O 1
ATOM 789 N N . LEU A 1 107 ? -25.875 -30.312 10.852 1 96.31 107 LEU A N 1
ATOM 790 C CA . LEU A 1 107 ? -26.516 -31.609 10.883 1 96.31 107 LEU A CA 1
ATOM 791 C C . LEU A 1 107 ? -26.922 -32.062 9.484 1 96.31 107 LEU A C 1
ATOM 793 O O . LEU A 1 107 ? -26.734 -33.219 9.117 1 96.31 107 LEU A O 1
ATOM 797 N N . GLY A 1 108 ? -27.469 -31.141 8.766 1 95 108 GLY A N 1
ATOM 798 C CA . GLY A 1 108 ? -27.781 -31.438 7.379 1 95 108 GLY A CA 1
ATOM 799 C C . GLY A 1 108 ? -26.562 -31.828 6.566 1 95 108 GLY A C 1
ATOM 800 O O . GLY A 1 108 ? -26.625 -32.781 5.762 1 95 108 GLY A O 1
ATOM 801 N N . ALA A 1 109 ? -25.453 -31.156 6.781 1 94.75 109 ALA A N 1
ATOM 802 C CA . ALA A 1 109 ? -24.219 -31.469 6.078 1 94.75 109 ALA A CA 1
ATOM 803 C C . ALA A 1 109 ? -23.719 -32.875 6.426 1 94.75 109 ALA A C 1
ATOM 805 O O . ALA A 1 109 ? -23.25 -33.594 5.555 1 94.75 109 ALA A O 1
ATOM 806 N N . THR A 1 110 ? -23.859 -33.25 7.695 1 95.31 110 THR A N 1
ATOM 807 C CA . THR A 1 110 ? -23.438 -34.562 8.141 1 95.31 110 THR A CA 1
ATOM 808 C C . THR A 1 110 ? -24.266 -35.656 7.477 1 95.31 110 THR A C 1
ATOM 810 O O . THR A 1 110 ? -23.734 -36.688 7.059 1 95.31 110 THR A O 1
ATOM 813 N N . ILE A 1 111 ? -25.516 -35.406 7.348 1 95.44 111 ILE A N 1
ATOM 814 C CA . ILE A 1 111 ? -26.422 -36.375 6.738 1 95.44 111 ILE A CA 1
ATOM 815 C C . ILE A 1 111 ? -26.172 -36.438 5.23 1 95.44 111 ILE A C 1
ATOM 817 O O . ILE A 1 111 ? -26.25 -37.5 4.629 1 95.44 111 ILE A O 1
ATOM 821 N N . ALA A 1 112 ? -25.891 -35.312 4.59 1 93.19 112 ALA A N 1
ATOM 822 C CA . ALA A 1 112 ? -25.625 -35.281 3.156 1 93.19 112 ALA A CA 1
ATOM 823 C C . ALA A 1 112 ? -24.297 -35.969 2.83 1 93.19 112 ALA A C 1
ATOM 825 O O . ALA A 1 112 ? -24.203 -36.688 1.837 1 93.19 112 ALA A O 1
ATOM 826 N N . GLY A 1 113 ? -23.219 -35.75 3.648 1 90.81 113 GLY A N 1
ATOM 827 C CA . GLY A 1 113 ? -21.953 -36.438 3.531 1 90.81 113 GLY A CA 1
ATOM 828 C C . GLY A 1 113 ? -21 -35.781 2.551 1 90.81 113 GLY A C 1
ATOM 829 O O . GLY A 1 113 ? -19.781 -35.844 2.711 1 90.81 113 GLY A O 1
ATOM 830 N N . SER A 1 114 ? -21.484 -35.344 1.428 1 90.56 114 SER A N 1
ATOM 831 C CA . SER A 1 114 ? -20.641 -34.75 0.4 1 90.56 114 SER A CA 1
ATOM 832 C C . SER A 1 114 ? -21.438 -33.719 -0.429 1 90.56 114 SER A C 1
ATOM 834 O O . SER A 1 114 ? -22.656 -33.75 -0.429 1 90.56 114 SER A O 1
ATOM 836 N N . VAL A 1 115 ? -20.656 -32.812 -1.039 1 87.06 115 VAL A N 1
ATOM 837 C CA . VAL A 1 115 ? -21.297 -31.812 -1.896 1 87.06 115 VAL A CA 1
ATOM 838 C C . VAL A 1 115 ? -21.703 -32.438 -3.219 1 87.06 115 VAL A C 1
ATOM 840 O O . VAL A 1 115 ? -22.625 -31.984 -3.885 1 87.06 115 VAL A O 1
ATOM 843 N N . ALA A 1 116 ? -20.984 -33.531 -3.494 1 83.25 116 ALA A N 1
ATOM 844 C CA . ALA A 1 116 ? -21.234 -34.188 -4.766 1 83.25 116 ALA A CA 1
ATOM 845 C C . ALA A 1 116 ? -22.516 -35 -4.699 1 83.25 116 ALA A C 1
ATOM 847 O O . ALA A 1 116 ? -23.031 -35.281 -3.613 1 83.25 116 ALA A O 1
ATOM 848 N N . GLY A 1 117 ? -23.141 -35.188 -5.863 1 82.06 117 GLY A N 1
ATOM 849 C CA . GLY A 1 117 ? -24.359 -35.969 -5.973 1 82.06 117 GLY A CA 1
ATOM 850 C C . GLY A 1 117 ? -24.203 -37.375 -5.492 1 82.06 117 GLY A C 1
ATOM 851 O O . GLY A 1 117 ? -23.094 -37.844 -5.219 1 82.06 117 GLY A O 1
ATOM 852 N N . PRO A 1 118 ? -25.281 -38.062 -5.102 1 84.75 118 PRO A N 1
ATOM 853 C CA . PRO A 1 118 ? -26.688 -37.75 -5.363 1 84.75 118 PRO A CA 1
ATOM 854 C C . PRO A 1 118 ? -27.328 -36.906 -4.25 1 84.75 118 PRO A C 1
ATOM 856 O O . PRO A 1 118 ? -26.734 -36.75 -3.184 1 84.75 118 PRO A O 1
ATOM 859 N N . LEU A 1 119 ? -28.516 -36.438 -4.68 1 90.19 119 LEU A N 1
ATOM 860 C CA . LEU A 1 119 ? -29.266 -35.656 -3.717 1 90.19 119 LEU A CA 1
ATOM 861 C C . LEU A 1 119 ? -29.688 -36.5 -2.52 1 90.19 119 LEU A C 1
ATOM 863 O O . LEU A 1 119 ? -30.328 -37.531 -2.688 1 90.19 119 LEU A O 1
ATOM 867 N N . ARG A 1 120 ? -29.281 -36.188 -1.353 1 92.75 120 ARG A N 1
ATOM 868 C CA . ARG A 1 120 ? -29.594 -36.875 -0.098 1 92.75 120 ARG A CA 1
ATOM 869 C C . ARG A 1 120 ? -30.453 -36 0.798 1 92.75 120 ARG A C 1
ATOM 871 O O . ARG A 1 120 ? -30.578 -34.781 0.566 1 92.75 120 ARG A O 1
ATOM 878 N N . PRO A 1 121 ? -31.141 -36.562 1.705 1 93.75 121 PRO A N 1
ATOM 879 C CA . PRO A 1 121 ? -32 -35.781 2.602 1 93.75 121 PRO A CA 1
ATOM 880 C C . PRO A 1 121 ? -31.25 -34.688 3.316 1 93.75 121 PRO A C 1
ATOM 882 O O . PRO A 1 121 ? -31.828 -33.656 3.654 1 93.75 121 PRO A O 1
ATOM 885 N N . GLY A 1 122 ? -30.031 -34.906 3.51 1 93.56 122 GLY A N 1
ATOM 886 C CA . GLY A 1 122 ? -29.219 -33.875 4.152 1 93.56 122 GLY A CA 1
ATOM 887 C C . GLY A 1 122 ? -29.172 -32.594 3.365 1 93.56 122 GLY A C 1
ATOM 888 O O . GLY A 1 122 ? -29.188 -31.5 3.945 1 93.56 122 GLY A O 1
ATOM 889 N N . HIS A 1 123 ? -29.047 -32.688 2.039 1 93.06 123 HIS A N 1
ATOM 890 C CA . HIS A 1 123 ? -29.062 -31.516 1.18 1 93.06 123 HIS A CA 1
ATOM 891 C C . HIS A 1 123 ? -30.359 -30.734 1.319 1 93.06 123 HIS A C 1
ATOM 893 O O . HIS A 1 123 ? -30.344 -29.5 1.401 1 93.06 123 HIS A O 1
ATOM 899 N N . TRP A 1 124 ? -31.469 -31.484 1.412 1 91.94 124 TRP A N 1
ATOM 900 C CA . TRP A 1 124 ? -32.781 -30.859 1.563 1 91.94 124 TRP A CA 1
ATOM 901 C C . TRP A 1 124 ? -32.906 -30.156 2.912 1 91.94 124 TRP A C 1
ATOM 903 O O . TRP A 1 124 ? -33.469 -29.062 3.002 1 91.94 124 TRP A O 1
ATOM 913 N N . LEU A 1 125 ? -32.375 -30.797 3.857 1 93.56 125 LEU A N 1
ATOM 914 C CA . LEU A 1 125 ? -32.438 -30.203 5.188 1 93.56 125 LEU A CA 1
ATOM 915 C C . LEU A 1 125 ? -31.641 -28.891 5.215 1 93.56 125 LEU A C 1
ATOM 917 O O . LEU A 1 125 ? -32.125 -27.891 5.738 1 93.56 125 LEU A O 1
ATOM 921 N N . MET A 1 126 ? -30.438 -28.938 4.746 1 93.31 126 MET A N 1
ATOM 922 C CA . MET A 1 126 ? -29.609 -27.734 4.703 1 93.31 126 MET A CA 1
ATOM 923 C C . MET A 1 126 ? -30.328 -26.609 3.961 1 93.31 126 MET A C 1
ATOM 925 O O . MET A 1 126 ? -30.391 -25.484 4.441 1 93.31 126 MET A O 1
ATOM 929 N N . PHE A 1 127 ? -30.891 -26.938 2.836 1 91.31 127 PHE A N 1
ATOM 930 C CA . PHE A 1 127 ? -31.609 -25.969 2.014 1 91.31 127 PHE A CA 1
ATOM 931 C C . PHE A 1 127 ? -32.781 -25.391 2.777 1 91.31 127 PHE A C 1
ATOM 933 O O . PHE A 1 127 ? -32.969 -24.156 2.812 1 91.31 127 PHE A O 1
ATOM 940 N N . ALA A 1 128 ? -33.531 -26.219 3.369 1 92.75 128 ALA A N 1
ATOM 941 C CA . ALA A 1 128 ? -34.719 -25.781 4.082 1 92.75 128 ALA A CA 1
ATOM 942 C C . ALA A 1 128 ? -34.375 -24.875 5.254 1 92.75 128 ALA A C 1
ATOM 944 O O . ALA A 1 128 ? -35 -23.828 5.441 1 92.75 128 ALA A O 1
ATOM 945 N N . VAL A 1 129 ? -33.438 -25.25 5.965 1 93.12 129 VAL A N 1
ATOM 946 C CA . VAL A 1 129 ? -33.031 -24.516 7.156 1 93.12 129 VAL A CA 1
ATOM 947 C C . VAL A 1 129 ? -32.5 -23.141 6.762 1 93.12 129 VAL A C 1
ATOM 949 O O . VAL A 1 129 ? -32.938 -22.125 7.309 1 93.12 129 VAL A O 1
ATOM 952 N N . ILE A 1 130 ? -31.625 -23.094 5.832 1 91 130 ILE A N 1
ATOM 953 C CA . ILE A 1 130 ? -30.984 -21.844 5.43 1 91 130 ILE A CA 1
ATOM 954 C C . ILE A 1 130 ? -32 -20.938 4.754 1 91 130 ILE A C 1
ATOM 956 O O . ILE A 1 130 ? -32.094 -19.734 5.066 1 91 130 ILE A O 1
ATOM 960 N N . SER A 1 131 ? -32.844 -21.5 3.879 1 91.56 131 SER A N 1
ATOM 961 C CA . SER A 1 131 ? -33.812 -20.703 3.16 1 91.56 131 SER A CA 1
ATOM 962 C C . SER A 1 131 ? -34.906 -20.188 4.102 1 91.56 131 SER A C 1
ATOM 964 O O . SER A 1 131 ? -35.281 -19.016 4.062 1 91.56 131 SER A O 1
ATOM 966 N N . ALA A 1 132 ? -35.344 -21.047 4.957 1 92.25 132 ALA A N 1
ATOM 967 C CA . ALA A 1 132 ? -36.375 -20.641 5.898 1 92.25 132 ALA A CA 1
ATOM 968 C C . ALA A 1 132 ? -35.844 -19.578 6.863 1 92.25 132 ALA A C 1
ATOM 970 O O . ALA A 1 132 ? -36.562 -18.594 7.164 1 92.25 132 ALA A O 1
ATOM 971 N N . ALA A 1 133 ? -34.719 -19.812 7.332 1 92.44 133 ALA A N 1
ATOM 972 C CA . ALA A 1 133 ? -34.156 -18.859 8.273 1 92.44 133 ALA A CA 1
ATOM 973 C C . ALA A 1 133 ? -33.938 -17.5 7.621 1 92.44 133 ALA A C 1
ATOM 975 O O . ALA A 1 133 ? -34.312 -16.469 8.18 1 92.44 133 ALA A O 1
ATOM 976 N N . THR A 1 134 ? -33.344 -17.422 6.469 1 90.75 134 THR A N 1
ATOM 977 C CA . THR A 1 134 ? -33.062 -16.156 5.812 1 90.75 134 THR A CA 1
ATOM 978 C C . THR A 1 134 ? -34.344 -15.445 5.383 1 90.75 134 THR A C 1
ATOM 980 O O . THR A 1 134 ? -34.469 -14.227 5.543 1 90.75 134 THR A O 1
ATOM 983 N N . LEU A 1 135 ? -35.281 -16.172 4.852 1 91 135 LEU A N 1
ATOM 984 C CA . LEU A 1 135 ? -36.531 -15.562 4.453 1 91 135 LEU A CA 1
ATOM 985 C C . LEU A 1 135 ? -37.312 -15.055 5.668 1 91 135 LEU A C 1
ATOM 987 O O . LEU A 1 135 ? -37.906 -13.984 5.625 1 91 135 LEU A O 1
ATOM 991 N N . GLY A 1 136 ? -37.312 -15.844 6.699 1 89.31 136 GLY A N 1
ATOM 992 C CA . GLY A 1 136 ? -37.938 -15.391 7.934 1 89.31 136 GLY A CA 1
ATOM 993 C C . GLY A 1 136 ? -37.344 -14.117 8.477 1 89.31 136 GLY A C 1
ATOM 994 O O . GLY A 1 136 ? -38.062 -13.195 8.875 1 89.31 136 GLY A O 1
ATOM 995 N N . ALA A 1 137 ? -36.031 -14.078 8.516 1 89.12 137 ALA A N 1
ATOM 996 C CA . ALA A 1 137 ? -35.344 -12.883 8.992 1 89.12 137 ALA A CA 1
ATOM 997 C C . ALA A 1 137 ? -35.625 -11.688 8.094 1 89.12 137 ALA A C 1
ATOM 999 O O . ALA A 1 137 ? -35.719 -10.555 8.57 1 89.12 137 ALA A O 1
ATOM 1000 N N . MET A 1 138 ? -35.688 -11.93 6.82 1 88.25 138 MET A N 1
ATOM 1001 C CA . MET A 1 138 ? -36.031 -10.852 5.891 1 88.25 138 MET A CA 1
ATOM 1002 C C . MET A 1 138 ? -37.406 -10.25 6.215 1 88.25 138 MET A C 1
ATOM 1004 O O . MET A 1 138 ? -37.562 -9.031 6.191 1 88.25 138 MET A O 1
ATOM 1008 N N . VAL A 1 139 ? -38.312 -11.039 6.523 1 87.31 139 VAL A N 1
ATOM 1009 C CA . VAL A 1 139 ? -39.656 -10.57 6.891 1 87.31 139 VAL A CA 1
ATOM 1010 C C . VAL A 1 139 ? -39.562 -9.734 8.164 1 87.31 139 VAL A C 1
ATOM 1012 O O . VAL A 1 139 ? -40.25 -8.703 8.281 1 87.31 139 VAL A O 1
ATOM 1015 N N . ALA A 1 140 ? -38.781 -10.125 9.055 1 83.94 140 ALA A N 1
ATOM 1016 C CA . ALA A 1 140 ? -38.594 -9.391 10.305 1 83.94 140 ALA A CA 1
ATOM 1017 C C . ALA A 1 140 ? -38.031 -8 10.047 1 83.94 140 ALA A C 1
ATOM 1019 O O . ALA A 1 140 ? -38.375 -7.035 10.719 1 83.94 140 ALA A O 1
ATOM 1020 N N . VAL A 1 141 ? -37.125 -7.91 9.148 1 81.56 141 VAL A N 1
ATOM 1021 C CA . VAL A 1 141 ? -36.531 -6.629 8.781 1 81.56 141 VAL A CA 1
ATOM 1022 C C . VAL A 1 141 ? -37.594 -5.727 8.148 1 81.56 141 VAL A C 1
ATOM 1024 O O . VAL A 1 141 ? -37.625 -4.523 8.414 1 81.56 141 VAL A O 1
ATOM 1027 N N . LEU A 1 142 ? -38.406 -6.277 7.391 1 80.44 142 LEU A N 1
ATOM 1028 C CA . LEU A 1 142 ? -39.406 -5.516 6.66 1 80.44 142 LEU A CA 1
ATOM 1029 C C . LEU A 1 142 ? -40.5 -4.988 7.602 1 80.44 142 LEU A C 1
ATOM 1031 O O . LEU A 1 142 ? -41.094 -3.943 7.344 1 80.44 142 LEU A O 1
ATOM 1035 N N . VAL A 1 143 ? -40.719 -5.621 8.625 1 79.06 143 VAL A N 1
ATOM 1036 C CA . VAL A 1 143 ? -41.781 -5.23 9.547 1 79.06 143 VAL A CA 1
ATOM 1037 C C . VAL A 1 143 ? -41.25 -4.145 10.492 1 79.06 143 VAL A C 1
ATOM 1039 O O . VAL A 1 143 ? -42.031 -3.422 11.109 1 79.06 143 VAL A O 1
ATOM 1042 N N . ARG A 1 144 ? -39.969 -3.943 10.438 1 71.69 144 ARG A N 1
ATOM 1043 C CA . ARG A 1 144 ? -39.406 -2.902 11.289 1 71.69 144 ARG A CA 1
ATOM 1044 C C . ARG A 1 144 ? -39.562 -1.527 10.648 1 71.69 144 ARG A C 1
ATOM 1046 O O . ARG A 1 144 ? -39.281 -1.354 9.461 1 71.69 144 ARG A O 1
ATOM 1053 N N . PRO A 1 145 ? -40.25 -0.565 11.266 1 59.81 145 PRO A N 1
ATOM 1054 C CA . PRO A 1 145 ? -40.562 0.744 10.695 1 59.81 145 PRO A CA 1
ATOM 1055 C C . PRO A 1 145 ? -39.312 1.572 10.383 1 59.81 145 PRO A C 1
ATOM 1057 O O . PRO A 1 145 ? -39.375 2.457 9.523 1 59.81 145 PRO A O 1
ATOM 1060 N N . ALA A 1 146 ? -38.188 1.471 11.016 1 58.22 146 ALA A N 1
ATOM 1061 C CA . ALA A 1 146 ? -37.156 2.516 11 1 58.22 146 ALA A CA 1
ATOM 1062 C C . ALA A 1 146 ? -36.125 2.27 9.891 1 58.22 146 ALA A C 1
ATOM 1064 O O . ALA A 1 146 ? -35.094 2.906 9.859 1 58.22 146 ALA A O 1
ATOM 1065 N N . GLN A 1 147 ? -36.5 1.501 8.812 1 57.19 147 GLN A N 1
ATOM 1066 C CA . GLN A 1 147 ? -35.375 1.193 7.953 1 57.19 147 GLN A CA 1
ATOM 1067 C C . GLN A 1 147 ? -35.344 2.092 6.719 1 57.19 147 GLN A C 1
ATOM 1069 O O . GLN A 1 147 ? -36.406 2.455 6.199 1 57.19 147 GLN A O 1
ATOM 1074 N N . PRO A 1 148 ? -34.156 2.736 6.441 1 59.03 148 PRO A N 1
ATOM 1075 C CA . PRO A 1 148 ? -34.094 3.494 5.191 1 59.03 148 PRO A CA 1
ATOM 1076 C C . PRO A 1 148 ? -34.531 2.676 3.979 1 59.03 148 PRO A C 1
ATOM 1078 O O . PRO A 1 148 ? -34.094 1.531 3.816 1 59.03 148 PRO A O 1
ATOM 1081 N N . MET A 1 149 ? -35.531 3.131 3.146 1 58.56 149 MET A N 1
ATOM 1082 C CA . MET A 1 149 ? -36.312 2.486 2.098 1 58.56 149 MET A CA 1
ATOM 1083 C C . MET A 1 149 ? -35.406 1.912 1.016 1 58.56 149 MET A C 1
ATOM 1085 O O . MET A 1 149 ? -35.594 0.775 0.58 1 58.56 149 MET A O 1
ATOM 1089 N N . PRO A 1 150 ? -34.406 2.691 0.586 1 60.69 150 PRO A N 1
ATOM 1090 C CA . PRO A 1 150 ? -33.719 2.162 -0.582 1 60.69 150 PRO A CA 1
ATOM 1091 C C . PRO A 1 150 ? -32.875 0.929 -0.256 1 60.69 150 PRO A C 1
ATOM 1093 O O . PRO A 1 150 ? -32.719 0.038 -1.096 1 60.69 150 PRO A O 1
ATOM 1096 N N . VAL A 1 151 ? -32.5 0.752 0.897 1 67.25 151 VAL A N 1
ATOM 1097 C CA . VAL A 1 151 ? -31.656 -0.382 1.287 1 67.25 151 VAL A CA 1
ATOM 1098 C C . VAL A 1 151 ? -32.531 -1.62 1.48 1 67.25 151 VAL A C 1
ATOM 1100 O O . VAL A 1 151 ? -32.125 -2.732 1.138 1 67.25 151 VAL A O 1
ATOM 1103 N N . VAL A 1 152 ? -33.719 -1.409 1.643 1 74.5 152 VAL A N 1
ATOM 1104 C CA . VAL A 1 152 ? -34.625 -2.51 1.927 1 74.5 152 VAL A CA 1
ATOM 1105 C C . VAL A 1 152 ? -34.906 -3.283 0.643 1 74.5 152 VAL A C 1
ATOM 1107 O O . VAL A 1 152 ? -34.969 -4.516 0.651 1 74.5 152 VAL A O 1
ATOM 1110 N N . GLY A 1 153 ? -34.938 -2.504 -0.471 1 74.06 153 GLY A N 1
ATOM 1111 C CA . GLY A 1 153 ? -35.188 -3.174 -1.735 1 74.06 153 GLY A CA 1
ATOM 1112 C C . GLY A 1 153 ? -34.094 -4.113 -2.15 1 74.06 153 GLY A C 1
ATOM 1113 O O . GLY A 1 153 ? -34.344 -5.25 -2.557 1 74.06 153 GLY A O 1
ATOM 1114 N N . VAL A 1 154 ? -32.938 -3.723 -1.923 1 74.5 154 VAL A N 1
ATOM 1115 C CA . VAL A 1 154 ? -31.797 -4.531 -2.326 1 74.5 154 VAL A CA 1
ATOM 1116 C C . VAL A 1 154 ? -31.672 -5.75 -1.413 1 74.5 154 VAL A C 1
ATOM 1118 O O . VAL A 1 154 ? -31.375 -6.852 -1.874 1 74.5 154 VAL A O 1
ATOM 11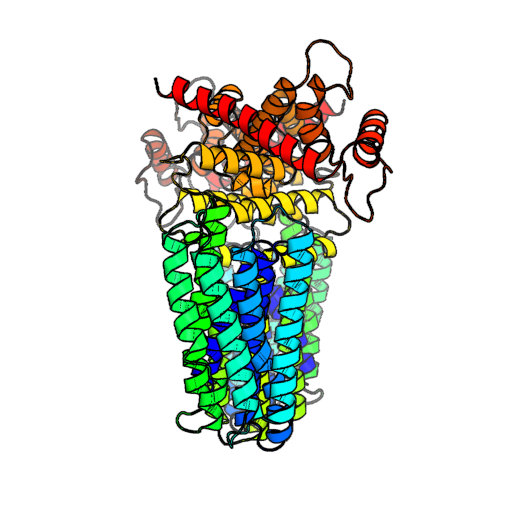21 N N . VAL A 1 155 ? -32.031 -5.559 -0.229 1 78.19 155 VAL A N 1
ATOM 1122 C CA . VAL A 1 155 ? -31.953 -6.656 0.732 1 78.19 155 VAL A CA 1
ATOM 1123 C C . VAL A 1 155 ? -33 -7.715 0.38 1 78.19 155 VAL A C 1
ATOM 1125 O O . VAL A 1 155 ? -32.688 -8.914 0.43 1 78.19 155 VAL A O 1
ATOM 1128 N N . ILE A 1 156 ? -34.062 -7.266 -0.099 1 77.94 156 ILE A N 1
ATOM 1129 C CA . ILE A 1 156 ? -35.156 -8.172 -0.457 1 77.94 156 ILE A CA 1
ATOM 1130 C C . ILE A 1 156 ? -34.75 -8.992 -1.68 1 77.94 156 ILE A C 1
ATOM 1132 O O . ILE A 1 156 ? -34.812 -10.227 -1.658 1 77.94 156 ILE A O 1
ATOM 1136 N N . VAL A 1 157 ? -34.25 -8.344 -2.625 1 74.81 157 VAL A N 1
ATOM 1137 C CA . VAL A 1 157 ? -33.938 -9.016 -3.877 1 74.81 157 VAL A CA 1
ATOM 1138 C C . VAL A 1 157 ? -32.75 -9.977 -3.65 1 74.81 157 VAL A C 1
ATOM 1140 O O . VAL A 1 157 ? -32.812 -11.133 -4.059 1 74.81 157 VAL A O 1
ATOM 1143 N N . ALA A 1 158 ? -31.859 -9.531 -2.947 1 74.25 158 ALA A N 1
ATOM 1144 C CA . ALA A 1 158 ? -30.672 -10.352 -2.713 1 74.25 158 ALA A CA 1
ATOM 1145 C C . ALA A 1 158 ? -31 -11.578 -1.868 1 74.25 158 ALA A C 1
ATOM 1147 O O . ALA A 1 158 ? -30.531 -12.68 -2.15 1 74.25 158 ALA A O 1
ATOM 1148 N N . THR A 1 159 ? -31.875 -11.414 -0.967 1 80.81 159 THR A N 1
ATOM 1149 C CA . THR A 1 159 ? -32.219 -12.523 -0.088 1 80.81 159 THR A CA 1
ATOM 1150 C C . THR A 1 159 ? -33.094 -13.531 -0.818 1 80.81 159 THR A C 1
ATOM 1152 O O . THR A 1 159 ? -32.938 -14.742 -0.646 1 80.81 159 THR A O 1
ATOM 1155 N N . LEU A 1 160 ? -33.875 -13.016 -1.705 1 78.94 160 LEU A N 1
ATOM 1156 C CA . LEU A 1 160 ? -34.75 -13.914 -2.463 1 78.94 160 LEU A CA 1
ATOM 1157 C C . LEU A 1 160 ? -33.938 -14.766 -3.432 1 78.94 160 LEU A C 1
ATOM 1159 O O . LEU A 1 160 ? -34.125 -15.984 -3.5 1 78.94 160 LEU A O 1
ATOM 1163 N N . PHE A 1 161 ? -33.031 -14.141 -4.066 1 74.5 161 PHE A N 1
ATOM 1164 C CA . PHE A 1 161 ? -32.188 -14.867 -5.008 1 74.5 161 PHE A CA 1
ATOM 1165 C C . PHE A 1 161 ? -31.312 -15.867 -4.273 1 74.5 161 PHE A C 1
ATOM 1167 O O . PHE A 1 161 ? -31.109 -16.984 -4.734 1 74.5 161 PHE A O 1
ATOM 1174 N N . PHE A 1 162 ? -30.891 -15.523 -3.164 1 75.94 162 PHE A N 1
ATOM 1175 C CA . PHE A 1 162 ? -30.016 -16.375 -2.375 1 75.94 162 PHE A CA 1
ATOM 1176 C C . PHE A 1 162 ? -30.766 -17.578 -1.84 1 75.94 162 PHE A C 1
ATOM 1178 O O . PHE A 1 162 ? -30.25 -18.703 -1.858 1 75.94 162 PHE A O 1
ATOM 1185 N N . ALA A 1 163 ? -31.922 -17.344 -1.396 1 75 163 ALA A N 1
ATOM 1186 C CA . ALA A 1 163 ? -32.719 -18.406 -0.782 1 75 163 ALA A CA 1
ATOM 1187 C C . ALA A 1 163 ? -33.219 -19.375 -1.835 1 75 163 ALA A C 1
ATOM 1189 O O . ALA A 1 163 ? -33.25 -20.594 -1.612 1 75 163 ALA A O 1
ATOM 1190 N N . LEU A 1 164 ? -33.438 -18.844 -3.006 1 70.12 164 LEU A N 1
ATOM 1191 C CA . LEU A 1 164 ? -34.094 -19.688 -4.004 1 70.12 164 LEU A CA 1
ATOM 1192 C C . LEU A 1 164 ? -33.062 -20.328 -4.93 1 70.12 164 LEU A C 1
ATOM 1194 O O . LEU A 1 164 ? -33.312 -21.406 -5.488 1 70.12 164 LEU A O 1
ATOM 1198 N N . GLY A 1 165 ? -31.969 -19.75 -5.078 1 65.06 165 GLY A N 1
ATOM 1199 C CA . GLY A 1 165 ? -30.969 -20.234 -6.016 1 65.06 165 GLY A CA 1
ATOM 1200 C C . GLY A 1 165 ? -29.766 -20.828 -5.332 1 65.06 165 GLY A C 1
ATOM 1201 O O . GLY A 1 165 ? -28.625 -20.641 -5.785 1 65.06 165 GLY A O 1
ATOM 1202 N N . ASN A 1 166 ? -30.078 -21.625 -4.305 1 74.81 166 ASN A N 1
ATOM 1203 C CA . ASN A 1 166 ? -29 -22.125 -3.469 1 74.81 166 ASN A CA 1
ATOM 1204 C C . ASN A 1 166 ? -28.281 -23.312 -4.129 1 74.81 166 ASN A C 1
ATOM 1206 O O . ASN A 1 166 ? -28.922 -24.281 -4.531 1 74.81 166 ASN A O 1
ATOM 1210 N N . ALA A 1 167 ? -27.016 -23.141 -4.32 1 73.19 167 ALA A N 1
ATOM 1211 C CA . ALA A 1 167 ? -26.125 -24.125 -4.945 1 73.19 167 ALA A CA 1
ATOM 1212 C C . ALA A 1 167 ? -26.141 -25.438 -4.18 1 73.19 167 ALA A C 1
ATOM 1214 O O . ALA A 1 167 ? -25.75 -26.484 -4.715 1 73.19 167 ALA A O 1
ATOM 1215 N N . ILE A 1 168 ? -26.766 -25.469 -3.049 1 78.75 168 ILE A N 1
ATOM 1216 C CA . ILE A 1 168 ? -26.766 -26.656 -2.209 1 78.75 168 ILE A CA 1
ATOM 1217 C C . ILE A 1 168 ? -27.578 -27.766 -2.887 1 78.75 168 ILE A C 1
ATOM 1219 O O . ILE A 1 168 ? -27.219 -28.938 -2.805 1 78.75 168 ILE A O 1
ATOM 1223 N N . LEU A 1 169 ? -28.609 -27.281 -3.6 1 78.5 169 LEU A N 1
ATOM 1224 C CA . LEU A 1 169 ? -29.438 -28.266 -4.281 1 78.5 169 LEU A CA 1
ATOM 1225 C C . LEU A 1 169 ? -29 -28.422 -5.734 1 78.5 169 LEU A C 1
ATOM 1227 O O . LEU A 1 169 ? -29.078 -29.531 -6.293 1 78.5 169 LEU A O 1
ATOM 1231 N N . VAL A 1 170 ? -28.469 -27.391 -6.25 1 79.19 170 VAL A N 1
ATOM 1232 C CA . VAL A 1 170 ? -28.203 -27.359 -7.684 1 79.19 170 VAL A CA 1
ATOM 1233 C C . VAL A 1 170 ? -27.016 -28.25 -8.008 1 79.19 170 VAL A C 1
ATOM 1235 O O . VAL A 1 170 ? -27.016 -28.969 -9.008 1 79.19 170 VAL A O 1
ATOM 1238 N N . ILE A 1 171 ? -26.031 -28.312 -7.18 1 79.12 171 ILE A N 1
ATOM 1239 C CA . ILE A 1 171 ? -24.797 -29.031 -7.453 1 79.12 171 ILE A CA 1
ATOM 1240 C C . ILE A 1 171 ? -25.047 -30.531 -7.434 1 79.12 171 ILE A C 1
ATOM 1242 O O . ILE A 1 171 ? -24.688 -31.234 -8.383 1 79.12 171 ILE A O 1
ATOM 1246 N N . PRO A 1 172 ? -25.719 -31.016 -6.375 1 81.75 172 PRO A N 1
ATOM 1247 C CA . PRO A 1 172 ? -25.938 -32.469 -6.352 1 81.75 172 PRO A CA 1
ATOM 1248 C C . PRO A 1 172 ? -26.953 -32.938 -7.398 1 81.75 172 PRO A C 1
ATOM 1250 O O . PRO A 1 172 ? -26.953 -34.094 -7.793 1 81.75 172 PRO A O 1
ATOM 1253 N N . LEU A 1 173 ? -27.75 -32.031 -7.859 1 80.06 173 LEU A N 1
ATOM 1254 C CA . LEU A 1 173 ? -28.719 -32.375 -8.906 1 80.06 173 LEU A CA 1
ATOM 1255 C C . LEU A 1 173 ? -28 -32.625 -10.234 1 80.06 173 LEU A C 1
ATOM 1257 O O . LEU A 1 173 ? -28.531 -33.312 -11.109 1 80.06 173 LEU A O 1
ATOM 1261 N N . GLY A 1 174 ? -26.844 -32.094 -10.422 1 79.62 174 GLY A N 1
ATOM 1262 C CA . GLY A 1 174 ? -26.016 -32.344 -11.586 1 79.62 174 GLY A CA 1
ATOM 1263 C C . GLY A 1 174 ? -26.531 -31.656 -12.844 1 79.62 174 GLY A C 1
ATOM 1264 O O . GLY A 1 174 ? -26.203 -32.062 -13.961 1 79.62 174 GLY A O 1
ATOM 1265 N N . LEU A 1 175 ? -27.438 -30.734 -12.75 1 79.06 175 LEU A N 1
ATOM 1266 C CA . LEU A 1 175 ? -28.016 -30.078 -13.914 1 79.06 175 LEU A CA 1
ATOM 1267 C C . LEU A 1 175 ? -27.031 -29.078 -14.516 1 79.06 175 LEU A C 1
ATOM 1269 O O . LEU A 1 175 ? -27 -28.906 -15.734 1 79.06 175 LEU A O 1
ATOM 1273 N N . VAL A 1 176 ? -26.266 -28.453 -13.766 1 83.69 176 VAL A N 1
ATOM 1274 C CA . VAL A 1 176 ? -25.281 -27.453 -14.172 1 83.69 176 VAL A CA 1
ATOM 1275 C C . VAL A 1 176 ? -23.953 -27.75 -13.508 1 83.69 176 VAL A C 1
ATOM 1277 O O . VAL A 1 176 ? -23.906 -28.266 -12.391 1 83.69 176 VAL A O 1
ATOM 1280 N N . PRO A 1 177 ? -22.938 -27.516 -14.359 1 85.19 177 PRO A N 1
ATOM 1281 C CA . PRO A 1 177 ? -21.641 -27.688 -13.719 1 85.19 177 PRO A CA 1
ATOM 1282 C C . PRO A 1 177 ? -21.5 -26.875 -12.438 1 85.19 177 PRO A C 1
ATOM 1284 O O . PRO A 1 177 ? -22.125 -25.812 -12.297 1 85.19 177 PRO A O 1
ATOM 1287 N N . SER A 1 178 ? -20.812 -27.375 -11.516 1 83.06 178 SER A N 1
ATOM 1288 C CA . SER A 1 178 ? -20.672 -26.781 -10.195 1 83.06 178 SER A CA 1
ATOM 1289 C C . SER A 1 178 ? -20.156 -25.359 -10.289 1 83.06 178 SER A C 1
ATOM 1291 O O . SER A 1 178 ? -20.609 -24.469 -9.555 1 83.06 178 SER A O 1
ATOM 1293 N N . TRP A 1 179 ? -19.172 -25.109 -11.219 1 81.88 179 TRP A N 1
ATOM 1294 C CA . TRP A 1 179 ? -18.578 -23.781 -11.297 1 81.88 179 TRP A CA 1
ATOM 1295 C C . TRP A 1 179 ? -19.594 -22.75 -11.75 1 81.88 179 TRP A C 1
ATOM 1297 O O . TRP A 1 179 ? -19.578 -21.609 -11.297 1 81.88 179 TRP A O 1
ATOM 1307 N N . LEU A 1 180 ? -20.547 -23.125 -12.539 1 84.69 180 LEU A N 1
ATOM 1308 C CA . LEU A 1 180 ? -21.578 -22.203 -12.984 1 84.69 180 LEU A CA 1
ATOM 1309 C C . LEU A 1 180 ? -22.625 -21.984 -11.891 1 84.69 180 LEU A C 1
ATOM 1311 O O . LEU A 1 180 ? -23.109 -20.859 -11.719 1 84.69 180 LEU A O 1
ATOM 1315 N N . ALA A 1 181 ? -22.922 -23.031 -11.211 1 84.5 181 ALA A N 1
ATOM 1316 C CA . ALA A 1 181 ? -23.828 -22.906 -10.078 1 84.5 181 ALA A CA 1
ATOM 1317 C C . ALA A 1 181 ? -23.25 -21.984 -9.016 1 84.5 181 ALA A C 1
ATOM 1319 O O . ALA A 1 181 ? -23.969 -21.125 -8.477 1 84.5 181 ALA A O 1
ATOM 1320 N N . LEU A 1 182 ? -22.016 -22.172 -8.805 1 85.81 182 LEU A N 1
ATOM 1321 C CA . LEU A 1 182 ? -21.359 -21.359 -7.785 1 85.81 182 LEU A CA 1
ATOM 1322 C C . LEU A 1 182 ? -21.188 -19.922 -8.266 1 85.81 182 LEU A C 1
ATOM 1324 O O . LEU A 1 182 ? -21.266 -18.984 -7.465 1 85.81 182 LEU A O 1
ATOM 1328 N N . ALA A 1 183 ? -21 -19.719 -9.523 1 87.12 183 ALA A N 1
ATOM 1329 C CA . ALA A 1 183 ? -20.922 -18.359 -10.062 1 87.12 183 ALA A CA 1
ATOM 1330 C C . ALA A 1 183 ? -22.25 -17.625 -9.891 1 87.12 183 ALA A C 1
ATOM 1332 O O . ALA A 1 183 ? -22.266 -16.438 -9.57 1 87.12 183 ALA A O 1
ATOM 1333 N N . SER A 1 184 ? -23.328 -18.344 -10.086 1 85.38 184 SER A N 1
ATOM 1334 C CA . SER A 1 184 ? -24.641 -17.75 -9.891 1 85.38 184 SER A CA 1
ATOM 1335 C C . SER A 1 184 ? -24.859 -17.375 -8.43 1 85.38 184 SER A C 1
ATOM 1337 O O . SER A 1 184 ? -25.344 -16.266 -8.133 1 85.38 184 SER A O 1
ATOM 1339 N N . THR A 1 185 ? -24.469 -18.234 -7.578 1 85.81 185 THR A N 1
ATOM 1340 C CA . THR A 1 185 ? -24.562 -17.938 -6.152 1 85.81 185 THR A CA 1
ATOM 1341 C C . THR A 1 185 ? -23.641 -16.781 -5.781 1 85.81 185 THR A C 1
ATOM 1343 O O . THR A 1 185 ? -23.953 -15.992 -4.883 1 85.81 185 THR A O 1
ATOM 1346 N N . GLY A 1 186 ? -22.531 -16.781 -6.504 1 87.75 186 GLY A N 1
ATOM 1347 C CA . GLY A 1 186 ? -21.594 -15.688 -6.273 1 87.75 186 GLY A CA 1
ATOM 1348 C C . GLY A 1 186 ? -22.188 -14.32 -6.559 1 87.75 186 GLY A C 1
ATOM 1349 O O . GLY A 1 186 ? -21.938 -13.359 -5.836 1 87.75 186 GLY A O 1
ATOM 1350 N N . PHE A 1 187 ? -23 -14.258 -7.516 1 87.81 187 PHE A N 1
ATOM 1351 C CA . PHE A 1 187 ? -23.672 -13.008 -7.844 1 87.81 187 PHE A CA 1
ATOM 1352 C C . PHE A 1 187 ? -24.609 -12.586 -6.719 1 87.81 187 PHE A C 1
ATOM 1354 O O . PHE A 1 187 ? -24.641 -11.406 -6.348 1 87.81 187 PHE A O 1
ATOM 1361 N N . ASP A 1 188 ? -25.312 -13.492 -6.18 1 86.62 188 ASP A N 1
ATOM 1362 C CA . ASP A 1 188 ? -26.234 -13.203 -5.082 1 86.62 188 ASP A CA 1
ATOM 1363 C C . ASP A 1 188 ? -25.469 -12.711 -3.852 1 86.62 188 ASP A C 1
ATOM 1365 O O . ASP A 1 188 ? -25.859 -11.711 -3.234 1 86.62 188 ASP A O 1
ATOM 1369 N N . VAL A 1 189 ? -24.422 -13.391 -3.555 1 87.81 189 VAL A N 1
ATOM 1370 C CA . VAL A 1 189 ? -23.656 -13.062 -2.359 1 87.81 189 VAL A CA 1
ATOM 1371 C C . VAL A 1 189 ? -22.984 -11.695 -2.523 1 87.81 189 VAL A C 1
ATOM 1373 O O . VAL A 1 189 ? -22.891 -10.93 -1.563 1 87.81 189 VAL A O 1
ATOM 1376 N N . LEU A 1 190 ? -22.609 -11.414 -3.715 1 91.88 190 LEU A N 1
ATOM 1377 C CA . LEU A 1 190 ? -21.984 -10.117 -3.992 1 91.88 190 LEU A CA 1
ATOM 1378 C C . LEU A 1 190 ? -23.016 -8.992 -3.836 1 91.88 190 LEU A C 1
ATOM 1380 O O . LEU A 1 190 ? -22.703 -7.938 -3.275 1 91.88 190 LEU A O 1
ATOM 1384 N N . LEU A 1 191 ? -24.172 -9.242 -4.285 1 89.06 191 LEU A N 1
ATOM 1385 C CA . LEU A 1 191 ? -25.234 -8.25 -4.156 1 89.06 191 LEU A CA 1
ATOM 1386 C C . LEU A 1 191 ? -25.562 -7.992 -2.688 1 89.06 191 LEU A C 1
ATOM 1388 O O . LEU A 1 191 ? -25.781 -6.848 -2.291 1 89.06 191 LEU A O 1
ATOM 1392 N N . LEU A 1 192 ? -25.516 -9.023 -1.998 1 88.38 192 LEU A N 1
ATOM 1393 C CA . LEU A 1 192 ? -25.781 -8.891 -0.568 1 88.38 192 LEU A CA 1
ATOM 1394 C C . LEU A 1 192 ? -24.656 -8.094 0.106 1 88.38 192 LEU A C 1
ATOM 1396 O O . LEU A 1 192 ? -24.922 -7.238 0.956 1 88.38 192 LEU A O 1
ATOM 1400 N N . GLY A 1 193 ? -23.453 -8.398 -0.239 1 91.94 193 GLY A N 1
ATOM 1401 C CA . GLY A 1 193 ? -22.328 -7.648 0.298 1 91.94 193 GLY A CA 1
ATOM 1402 C C . GLY A 1 193 ? -22.391 -6.168 -0.032 1 91.94 193 GLY A C 1
ATOM 1403 O O . GLY A 1 193 ? -22.125 -5.324 0.828 1 91.94 193 GLY A O 1
ATOM 1404 N N . VAL A 1 194 ? -22.781 -5.848 -1.197 1 91 194 VAL A N 1
ATOM 1405 C CA . VAL A 1 194 ? -22.891 -4.457 -1.622 1 91 194 VAL A CA 1
ATOM 1406 C C . VAL A 1 194 ? -24.016 -3.764 -0.847 1 91 194 VAL A C 1
ATOM 1408 O O . VAL A 1 194 ? -23.875 -2.613 -0.429 1 91 194 VAL A O 1
ATOM 1411 N N . ALA A 1 195 ? -25.047 -4.461 -0.634 1 88 195 ALA A N 1
ATOM 1412 C CA . ALA A 1 195 ? -26.156 -3.906 0.137 1 88 195 ALA A CA 1
ATOM 1413 C C . ALA A 1 195 ? -25.719 -3.547 1.554 1 88 195 ALA A C 1
ATOM 1415 O O . ALA A 1 195 ? -26.094 -2.492 2.076 1 88 195 ALA A O 1
ATOM 1416 N N . VAL A 1 196 ? -25 -4.41 2.096 1 90.75 196 VAL A N 1
ATOM 1417 C CA . VAL A 1 196 ? -24.5 -4.16 3.447 1 90.75 196 VAL A CA 1
ATOM 1418 C C . VAL A 1 196 ? -23.562 -2.957 3.445 1 90.75 196 VAL A C 1
ATOM 1420 O O . VAL A 1 196 ? -23.609 -2.127 4.355 1 90.75 196 VAL A O 1
ATOM 1423 N N . ALA A 1 197 ? -22.734 -2.84 2.467 1 92.38 197 ALA A N 1
ATOM 1424 C CA . ALA A 1 197 ? -21.812 -1.71 2.355 1 92.38 197 ALA A CA 1
ATOM 1425 C C . ALA A 1 197 ? -22.578 -0.394 2.234 1 92.38 197 ALA A C 1
ATOM 1427 O O . ALA A 1 197 ? -22.234 0.592 2.893 1 92.38 197 ALA A O 1
ATOM 1428 N N . VAL A 1 198 ? -23.609 -0.404 1.446 1 88.38 198 VAL A N 1
ATOM 1429 C CA . VAL A 1 198 ? -24.406 0.797 1.23 1 88.38 198 VAL A CA 1
ATOM 1430 C C . VAL A 1 198 ? -25.156 1.156 2.512 1 88.38 198 VAL A C 1
ATOM 1432 O O . VAL A 1 198 ? -25.234 2.328 2.887 1 88.38 198 VAL A O 1
ATOM 1435 N N . TRP A 1 199 ? -25.625 0.163 3.08 1 84.88 199 TRP A N 1
ATOM 1436 C CA . TRP A 1 199 ? -26.328 0.387 4.34 1 84.88 199 TRP A CA 1
ATOM 1437 C C . TRP A 1 199 ? -25.406 1.02 5.375 1 84.88 199 TRP A C 1
ATOM 1439 O O . TRP A 1 199 ? -25.781 1.977 6.051 1 84.88 199 TRP A O 1
ATOM 1449 N N . ASP A 1 200 ? -24.281 0.485 5.523 1 87.88 200 ASP A N 1
ATOM 1450 C CA . ASP A 1 200 ? -23.312 0.993 6.5 1 87.88 200 ASP A CA 1
ATOM 1451 C C . ASP A 1 200 ? -22.922 2.432 6.176 1 87.88 200 ASP A C 1
ATOM 1453 O O . ASP A 1 200 ? -22.797 3.264 7.078 1 87.88 200 ASP A O 1
ATOM 1457 N N . ALA A 1 201 ? -22.703 2.729 4.945 1 86.81 201 ALA A N 1
ATOM 1458 C CA . ALA A 1 201 ? -22.328 4.074 4.52 1 86.81 201 ALA A CA 1
ATOM 1459 C C . ALA A 1 201 ? -23.438 5.074 4.824 1 86.81 201 ALA A C 1
ATOM 1461 O O . ALA A 1 201 ? -23.172 6.191 5.273 1 86.81 201 ALA A O 1
ATOM 1462 N N . PHE A 1 202 ? -24.625 4.641 4.543 1 80.75 202 PHE A N 1
ATOM 1463 C CA . PHE A 1 202 ? -25.781 5.496 4.828 1 80.75 202 PHE A CA 1
ATOM 1464 C C . PHE A 1 202 ? -25.906 5.746 6.324 1 80.75 202 PHE A C 1
ATOM 1466 O O . PHE A 1 202 ? -26.141 6.875 6.754 1 80.75 202 PHE A O 1
ATOM 1473 N N . ASP A 1 203 ? -25.688 4.723 7 1 79.12 203 ASP A N 1
ATOM 1474 C CA . ASP A 1 203 ? -25.812 4.824 8.453 1 79.12 203 ASP A CA 1
ATOM 1475 C C . ASP A 1 203 ? -24.734 5.754 9.023 1 79.12 203 ASP A C 1
ATOM 1477 O O . ASP A 1 203 ? -25 6.496 9.977 1 79.12 203 ASP A O 1
ATOM 1481 N N . GLU A 1 204 ? -23.578 5.797 8.461 1 81.94 204 GLU A N 1
ATOM 1482 C CA . GLU A 1 204 ? -22.469 6.605 8.953 1 81.94 204 GLU A CA 1
ATOM 1483 C C . GLU A 1 204 ? -22.453 7.98 8.297 1 81.94 204 GLU A C 1
ATOM 1485 O O . GLU A 1 204 ? -21.719 8.867 8.719 1 81.94 204 GLU A O 1
ATOM 1490 N N . GLY A 1 205 ? -23.281 8.195 7.344 1 79.94 205 GLY A N 1
ATOM 1491 C CA . GLY A 1 205 ? -23.297 9.453 6.617 1 79.94 205 GLY A CA 1
ATOM 1492 C C . GLY A 1 205 ? -22.062 9.656 5.758 1 79.94 205 GLY A C 1
ATOM 1493 O O . GLY A 1 205 ? -21.562 10.773 5.648 1 79.94 205 GLY A O 1
ATOM 1494 N N . GLN A 1 206 ? -21.562 8.555 5.27 1 86.31 206 GLN A N 1
ATOM 1495 C CA . GLN A 1 206 ? -20.328 8.609 4.496 1 86.31 206 GLN A CA 1
ATOM 1496 C C . GLN A 1 206 ? -20.594 8.297 3.025 1 86.31 206 GLN A C 1
ATOM 1498 O O . GLN A 1 206 ? -21.625 7.727 2.68 1 86.31 206 GLN A O 1
ATOM 1503 N N . ALA A 1 207 ? -19.688 8.805 2.248 1 87.56 207 ALA A N 1
ATOM 1504 C CA . ALA A 1 207 ? -19.703 8.406 0.843 1 87.56 207 ALA A CA 1
ATOM 1505 C C . ALA A 1 207 ? -19 7.062 0.653 1 87.56 207 ALA A C 1
ATOM 1507 O O . ALA A 1 207 ? -18.016 6.77 1.338 1 87.56 207 ALA A O 1
ATOM 1508 N N . LEU A 1 208 ? -19.516 6.227 -0.271 1 90.19 208 LEU A N 1
ATOM 1509 C CA . LEU A 1 208 ? -18.984 4.879 -0.422 1 90.19 208 LEU A CA 1
ATOM 1510 C C . LEU A 1 208 ? -18.359 4.691 -1.798 1 90.19 208 LEU A C 1
ATOM 1512 O O . LEU A 1 208 ? -17.328 4.02 -1.931 1 90.19 208 LEU A O 1
ATOM 1516 N N . ARG A 1 209 ? -18.828 5.262 -2.787 1 90.69 209 ARG A N 1
ATOM 1517 C CA . ARG A 1 209 ? -18.531 4.945 -4.18 1 90.69 209 ARG A CA 1
ATOM 1518 C C . ARG A 1 209 ? -17.047 5.16 -4.48 1 90.69 209 ARG A C 1
ATOM 1520 O O . ARG A 1 209 ? -16.375 4.266 -5.004 1 90.69 209 ARG A O 1
ATOM 1527 N N . ALA A 1 210 ? -16.516 6.324 -4.156 1 90.88 210 ALA A N 1
ATOM 1528 C CA . ALA A 1 210 ? -15.141 6.656 -4.488 1 90.88 210 ALA A CA 1
ATOM 1529 C C . ALA A 1 210 ? -14.164 5.742 -3.756 1 90.88 210 ALA A C 1
ATOM 1531 O O . ALA A 1 210 ? -13.211 5.234 -4.352 1 90.88 210 ALA A O 1
ATOM 1532 N N . ASP A 1 211 ? -14.414 5.586 -2.564 1 92.31 211 ASP A N 1
ATOM 1533 C CA . ASP A 1 211 ? -13.539 4.742 -1.752 1 92.31 211 ASP A CA 1
ATOM 1534 C C . ASP A 1 211 ? -13.594 3.289 -2.215 1 92.31 211 ASP A C 1
ATOM 1536 O O . ASP A 1 211 ? -12.555 2.627 -2.316 1 92.31 211 ASP A O 1
ATOM 1540 N N . MET A 1 212 ? -14.797 2.74 -2.461 1 95.06 212 MET A N 1
ATOM 1541 C CA . MET A 1 212 ? -14.969 1.362 -2.91 1 95.06 212 MET A CA 1
ATOM 1542 C C . MET A 1 212 ? -14.328 1.155 -4.281 1 95.06 212 MET A C 1
ATOM 1544 O O . MET A 1 212 ? -13.719 0.118 -4.531 1 95.06 212 MET A O 1
ATOM 1548 N N . LEU A 1 213 ? -14.484 2.102 -5.152 1 94.88 213 LEU A N 1
ATOM 1549 C CA . LEU A 1 213 ? -13.898 2.014 -6.484 1 94.88 213 LEU A CA 1
ATOM 1550 C C . LEU A 1 213 ? -12.375 1.965 -6.406 1 94.88 213 LEU A C 1
ATOM 1552 O O . LEU A 1 213 ? -11.734 1.206 -7.137 1 94.88 213 LEU A O 1
ATOM 1556 N N . ARG A 1 214 ? -11.805 2.766 -5.59 1 95.62 214 ARG A N 1
ATOM 1557 C CA . ARG A 1 214 ? -10.352 2.773 -5.426 1 95.62 214 ARG A CA 1
ATOM 1558 C C . ARG A 1 214 ? -9.852 1.43 -4.906 1 95.62 214 ARG A C 1
ATOM 1560 O O . ARG A 1 214 ? -8.875 0.881 -5.426 1 95.62 214 ARG A O 1
ATOM 1567 N N . SER A 1 215 ? -10.516 0.991 -3.875 1 96.5 215 SER A N 1
ATOM 1568 C CA . SER A 1 215 ? -10.148 -0.309 -3.326 1 96.5 215 SER A CA 1
ATOM 1569 C C . SER A 1 215 ? -10.305 -1.414 -4.367 1 96.5 215 SER A C 1
ATOM 1571 O O . SER A 1 215 ? -9.445 -2.287 -4.488 1 96.5 215 SER A O 1
ATOM 1573 N N . PHE A 1 216 ? -11.398 -1.395 -5.133 1 97.12 216 PHE A N 1
ATOM 1574 C CA . PHE A 1 216 ? -11.688 -2.367 -6.184 1 97.12 216 PHE A CA 1
ATOM 1575 C C . PHE A 1 216 ? -10.609 -2.33 -7.262 1 97.12 216 PHE A C 1
ATOM 1577 O O . PHE A 1 216 ? -10.062 -3.369 -7.633 1 97.12 216 PHE A O 1
ATOM 1584 N N . ALA A 1 217 ? -10.266 -1.176 -7.734 1 96.56 217 ALA A N 1
ATOM 1585 C CA . ALA A 1 217 ? -9.289 -1.011 -8.805 1 96.56 217 ALA A CA 1
ATOM 1586 C C . ALA A 1 217 ? -7.914 -1.516 -8.375 1 96.56 217 ALA A C 1
ATOM 1588 O O . ALA A 1 217 ? -7.242 -2.223 -9.133 1 96.56 217 ALA A O 1
ATOM 1589 N N . GLY A 1 218 ? -7.523 -1.111 -7.227 1 96.19 218 GLY A N 1
ATOM 1590 C CA . GLY A 1 218 ? -6.238 -1.57 -6.73 1 96.19 218 GLY A CA 1
ATOM 1591 C C . GLY A 1 218 ? -6.164 -3.078 -6.566 1 96.19 218 GLY A C 1
ATOM 1592 O O . GLY A 1 218 ? -5.211 -3.711 -7.027 1 96.19 218 GLY A O 1
ATOM 1593 N N . ALA A 1 219 ? -7.164 -3.662 -5.938 1 97.06 219 ALA A N 1
ATOM 1594 C CA . ALA A 1 219 ? -7.188 -5.102 -5.684 1 97.06 219 ALA A CA 1
ATOM 1595 C C . ALA A 1 219 ? -7.285 -5.887 -6.992 1 97.06 219 ALA A C 1
ATOM 1597 O O . ALA A 1 219 ? -6.59 -6.887 -7.172 1 97.06 219 ALA A O 1
ATOM 1598 N N . MET A 1 220 ? -8.094 -5.43 -7.949 1 97.06 220 MET A N 1
ATOM 1599 C CA . MET A 1 220 ? -8.297 -6.137 -9.211 1 97.06 220 MET A CA 1
ATOM 1600 C C . MET A 1 220 ? -7.051 -6.043 -10.086 1 97.06 220 MET A C 1
ATOM 1602 O O . MET A 1 220 ? -6.727 -6.98 -10.82 1 97.06 220 MET A O 1
ATOM 1606 N N . ALA A 1 221 ? -6.375 -4.93 -9.992 1 96.94 221 ALA A N 1
ATOM 1607 C CA . ALA A 1 221 ? -5.164 -4.777 -10.797 1 96.94 221 ALA A CA 1
ATOM 1608 C C . ALA A 1 221 ? -4.105 -5.797 -10.391 1 96.94 221 ALA A C 1
ATOM 1610 O O . ALA A 1 221 ? -3.58 -6.523 -11.234 1 96.94 221 ALA A O 1
ATOM 1611 N N . VAL A 1 222 ? -3.855 -5.883 -9.117 1 97.06 222 VAL A N 1
ATOM 1612 C CA . VAL A 1 222 ? -2.809 -6.777 -8.641 1 97.06 222 VAL A CA 1
ATOM 1613 C C . VAL A 1 222 ? -3.275 -8.227 -8.758 1 97.06 222 VAL A C 1
ATOM 1615 O O . VAL A 1 222 ? -2.521 -9.094 -9.203 1 97.06 222 VAL A O 1
ATOM 1618 N N . ALA A 1 223 ? -4.527 -8.5 -8.383 1 97.56 223 ALA A N 1
ATOM 1619 C CA . ALA A 1 223 ? -5.078 -9.852 -8.508 1 97.56 223 ALA A CA 1
ATOM 1620 C C . ALA A 1 223 ? -5.125 -10.289 -9.969 1 97.56 223 ALA A C 1
ATOM 1622 O O . ALA A 1 223 ? -4.91 -11.461 -10.281 1 97.56 223 ALA A O 1
ATOM 1623 N N . GLY A 1 224 ? -5.453 -9.359 -10.844 1 97.38 224 GLY A N 1
ATOM 1624 C CA . GLY A 1 224 ? -5.508 -9.664 -12.266 1 97.38 224 GLY A CA 1
ATOM 1625 C C . GLY A 1 224 ? -4.168 -10.086 -12.836 1 97.38 224 GLY A C 1
ATOM 1626 O O . GLY A 1 224 ? -4.09 -11.031 -13.625 1 97.38 224 GLY A O 1
ATOM 1627 N N . VAL A 1 225 ? -3.129 -9.391 -12.414 1 97.44 225 VAL A N 1
ATOM 1628 C CA . VAL A 1 225 ? -1.802 -9.703 -12.938 1 97.44 225 VAL A CA 1
ATOM 1629 C C . VAL A 1 225 ? -1.312 -11.031 -12.367 1 97.44 225 VAL A C 1
ATOM 1631 O O . VAL A 1 225 ? -0.861 -11.906 -13.109 1 97.44 225 VAL A O 1
ATOM 1634 N N . LEU A 1 226 ? -1.44 -11.227 -11.07 1 97.5 226 LEU A N 1
ATOM 1635 C CA . LEU A 1 226 ? -0.988 -12.461 -10.43 1 97.5 226 LEU A CA 1
ATOM 1636 C C . LEU A 1 226 ? -1.859 -13.641 -10.844 1 97.5 226 LEU A C 1
ATOM 1638 O O . LEU A 1 226 ? -1.345 -14.711 -11.18 1 97.5 226 LEU A O 1
ATOM 1642 N N . GLY A 1 227 ? -3.219 -13.422 -10.82 1 97.19 227 GLY A N 1
ATOM 1643 C CA . GLY A 1 227 ? -4.129 -14.477 -11.234 1 97.19 227 GLY A CA 1
ATOM 1644 C C . GLY A 1 227 ? -4.035 -14.789 -12.719 1 97.19 227 GLY A C 1
ATOM 1645 O O . GLY A 1 227 ? -4.102 -15.953 -13.117 1 97.19 227 GLY A O 1
ATOM 1646 N N . GLY A 1 228 ? -3.854 -13.703 -13.523 1 96.88 228 GLY A N 1
ATOM 1647 C CA . GLY A 1 228 ? -3.734 -13.891 -14.961 1 96.88 228 GLY A CA 1
ATOM 1648 C C . GLY A 1 228 ? -2.547 -14.758 -15.352 1 96.88 228 GLY A C 1
ATOM 1649 O O . GLY A 1 228 ? -2.674 -15.648 -16.188 1 96.88 228 GLY A O 1
ATOM 1650 N N . GLN A 1 229 ? -1.448 -14.508 -14.75 1 96.69 229 GLN A N 1
ATOM 1651 C CA . GLN A 1 229 ? -0.28 -15.312 -15.094 1 96.69 229 GLN A CA 1
ATOM 1652 C C . GLN A 1 229 ? -0.447 -16.75 -14.625 1 96.69 229 GLN A C 1
ATOM 1654 O O . GLN A 1 229 ? -0.015 -17.688 -15.312 1 96.69 229 GLN A O 1
ATOM 1659 N N . ALA A 1 230 ? -1.028 -16.953 -13.477 1 96.5 230 ALA A N 1
ATOM 1660 C CA . ALA A 1 230 ? -1.271 -18.297 -12.992 1 96.5 230 ALA A CA 1
ATOM 1661 C C . ALA A 1 230 ? -2.225 -19.047 -13.922 1 96.5 230 ALA A C 1
ATOM 1663 O O . ALA A 1 230 ? -2.039 -20.25 -14.18 1 96.5 230 ALA A O 1
ATOM 1664 N N . LEU A 1 231 ? -3.244 -18.359 -14.453 1 96.81 231 LEU A N 1
ATOM 1665 C CA . LEU A 1 231 ? -4.199 -18.984 -15.367 1 96.81 231 LEU A CA 1
ATOM 1666 C C . LEU A 1 231 ? -3.527 -19.359 -16.688 1 96.81 231 LEU A C 1
ATOM 1668 O O . LEU A 1 231 ? -3.836 -20.391 -17.266 1 96.81 231 LEU A O 1
ATOM 1672 N N . ILE A 1 232 ? -2.621 -18.516 -17.109 1 96.19 232 ILE A N 1
ATOM 1673 C CA . ILE A 1 232 ? -1.847 -18.844 -18.312 1 96.19 232 ILE A CA 1
ATOM 1674 C C . ILE A 1 232 ? -1.01 -20.094 -18.062 1 96.19 232 ILE A C 1
ATOM 1676 O O . ILE A 1 232 ? -0.948 -20.984 -18.906 1 96.19 232 ILE A O 1
ATOM 1680 N N . GLY A 1 233 ? -0.362 -20.125 -16.875 1 95.12 233 GLY A N 1
ATOM 1681 C CA . GLY A 1 233 ? 0.385 -21.328 -16.516 1 95.12 233 GLY A CA 1
ATOM 1682 C C . GLY A 1 233 ? -0.469 -22.578 -16.484 1 95.12 233 GLY A C 1
ATOM 1683 O O . GLY A 1 233 ? -0.049 -23.625 -16.969 1 95.12 233 GLY A O 1
ATOM 1684 N N . LEU A 1 234 ? -1.672 -22.531 -15.992 1 94.44 234 LEU A N 1
ATOM 1685 C CA . LEU A 1 234 ? -2.586 -23.656 -15.93 1 94.44 234 LEU A CA 1
ATOM 1686 C C . LEU A 1 234 ? -2.971 -24.125 -17.328 1 94.44 234 LEU A C 1
ATOM 1688 O O . LEU A 1 234 ? -3.104 -25.328 -17.578 1 94.44 234 LEU A O 1
ATOM 1692 N N . ALA A 1 235 ? -3.141 -23.203 -18.203 1 94.38 235 ALA A N 1
ATOM 1693 C CA . ALA A 1 235 ? -3.49 -23.547 -19.578 1 94.38 235 ALA A CA 1
ATOM 1694 C C . ALA A 1 235 ? -2.352 -24.297 -20.266 1 94.38 235 ALA A C 1
ATOM 1696 O O . ALA A 1 235 ? -2.59 -25.203 -21.078 1 94.38 235 ALA A O 1
ATOM 1697 N N . LEU A 1 236 ? -1.122 -24.047 -19.859 1 92.62 236 LEU A N 1
ATOM 1698 C CA . LEU A 1 236 ? 0.053 -24.625 -20.5 1 92.62 236 LEU A CA 1
ATOM 1699 C C . LEU A 1 236 ? 0.301 -26.047 -19.984 1 92.62 236 LEU A C 1
ATOM 1701 O O . LEU A 1 236 ? 0.84 -26.891 -20.703 1 92.62 236 LEU A O 1
ATOM 1705 N N . ILE A 1 237 ? -0.111 -26.266 -18.766 1 92.88 237 ILE A N 1
ATOM 1706 C CA . ILE A 1 237 ? 0.18 -27.578 -18.203 1 92.88 237 ILE A CA 1
ATOM 1707 C C . ILE A 1 237 ? -1.117 -28.359 -18.016 1 92.88 237 ILE A C 1
ATOM 1709 O O . ILE A 1 237 ? -1.234 -29.172 -17.109 1 92.88 237 ILE A O 1
ATOM 1713 N N . ARG A 1 238 ? -2.064 -28.188 -18.766 1 86.81 238 ARG A N 1
ATOM 1714 C CA . ARG A 1 238 ? -3.404 -28.75 -18.656 1 86.81 238 ARG A CA 1
ATOM 1715 C C . ARG A 1 238 ? -3.359 -30.281 -18.672 1 86.81 238 ARG A C 1
ATOM 1717 O O . ARG A 1 238 ? -4.203 -30.938 -18.047 1 86.81 238 ARG A O 1
ATOM 1724 N N . ASP A 1 239 ? -2.326 -30.828 -19.188 1 87.88 239 ASP A N 1
ATOM 1725 C CA . ASP A 1 239 ? -2.258 -32.281 -19.375 1 87.88 239 ASP A CA 1
ATOM 1726 C C . ASP A 1 239 ? -1.506 -32.938 -18.234 1 87.88 239 ASP A C 1
ATOM 1728 O O . ASP A 1 239 ? -1.318 -34.156 -18.234 1 87.88 239 ASP A O 1
ATOM 1732 N N . GLU A 1 240 ? -1.111 -32.25 -17.203 1 89.75 240 GLU A N 1
ATOM 1733 C CA . GLU A 1 240 ? -0.414 -32.781 -16.031 1 89.75 240 GLU A CA 1
ATOM 1734 C C . GLU A 1 240 ? -1.251 -32.625 -14.773 1 89.75 240 GLU A C 1
ATOM 1736 O O . GLU A 1 240 ? -1.253 -31.547 -14.164 1 89.75 240 GLU A O 1
ATOM 1741 N N . PRO A 1 241 ? -1.859 -33.688 -14.336 1 87.12 241 PRO A N 1
ATOM 1742 C CA . PRO A 1 241 ? -2.854 -33.562 -13.266 1 87.12 241 PRO A CA 1
ATOM 1743 C C . PRO A 1 241 ? -2.254 -33.062 -11.953 1 87.12 241 PRO A C 1
ATOM 1745 O O . PRO A 1 241 ? -2.83 -32.219 -11.297 1 87.12 241 PRO A O 1
ATOM 1748 N N . THR A 1 242 ? -1.112 -33.656 -11.539 1 89 242 THR A N 1
ATOM 1749 C CA . THR A 1 242 ? -0.499 -33.25 -10.281 1 89 242 THR A CA 1
ATOM 1750 C C . THR A 1 242 ? -0.083 -31.781 -10.32 1 89 242 THR A C 1
ATOM 1752 O O . THR A 1 242 ? -0.362 -31.016 -9.391 1 89 242 THR A O 1
ATOM 1755 N N . ALA A 1 243 ? 0.489 -31.375 -11.438 1 92.69 243 ALA A N 1
ATOM 1756 C CA . ALA A 1 243 ? 0.941 -30 -11.594 1 92.69 243 ALA A CA 1
ATOM 1757 C C . ALA A 1 243 ? -0.242 -29.031 -11.641 1 92.69 243 ALA A C 1
ATOM 1759 O O . ALA A 1 243 ? -0.163 -27.922 -11.117 1 92.69 243 ALA A O 1
ATOM 1760 N N . SER A 1 244 ? -1.3 -29.5 -12.25 1 93.62 244 SER A N 1
ATOM 1761 C CA . SER A 1 244 ? -2.49 -28.672 -12.344 1 93.62 244 SER A CA 1
ATOM 1762 C C . SER A 1 244 ? -3.094 -28.422 -10.961 1 93.62 244 SER A C 1
ATOM 1764 O O . SER A 1 244 ? -3.574 -27.312 -10.68 1 93.62 244 SER A O 1
ATOM 1766 N N . THR A 1 245 ? -3.057 -29.406 -10.125 1 93.44 245 THR A N 1
ATOM 1767 C CA . THR A 1 245 ? -3.566 -29.25 -8.766 1 93.44 245 THR A CA 1
ATOM 1768 C C . THR A 1 245 ? -2.717 -28.25 -7.984 1 93.44 245 THR A C 1
ATOM 1770 O O . THR A 1 245 ? -3.252 -27.359 -7.32 1 93.44 245 THR A O 1
ATOM 1773 N N . VAL A 1 246 ? -1.404 -28.391 -8.07 1 94.5 246 VAL A N 1
ATOM 1774 C CA . VAL A 1 246 ? -0.485 -27.516 -7.355 1 94.5 246 VAL A CA 1
ATOM 1775 C C . VAL A 1 246 ? -0.684 -26.078 -7.82 1 94.5 246 VAL A C 1
ATOM 1777 O O . VAL A 1 246 ? -0.776 -25.156 -7 1 94.5 246 VAL A O 1
ATOM 1780 N N . LEU A 1 247 ? -0.841 -25.875 -9.094 1 95.38 247 LEU A N 1
ATOM 1781 C CA . LEU A 1 247 ? -0.973 -24.531 -9.648 1 95.38 247 LEU A CA 1
ATOM 1782 C C . LEU A 1 247 ? -2.334 -23.922 -9.305 1 95.38 247 LEU A C 1
ATOM 1784 O O . LEU A 1 247 ? -2.457 -22.719 -9.125 1 95.38 247 LEU A O 1
ATOM 1788 N N . THR A 1 248 ? -3.359 -24.766 -9.242 1 95.5 248 THR A N 1
ATOM 1789 C CA . THR A 1 248 ? -4.672 -24.281 -8.836 1 95.5 248 THR A CA 1
ATOM 1790 C C . THR A 1 248 ? -4.641 -23.781 -7.395 1 95.5 248 THR A C 1
ATOM 1792 O O . THR A 1 248 ? -5.172 -22.703 -7.094 1 95.5 248 THR A O 1
ATOM 1795 N N . VAL A 1 249 ? -4.012 -24.531 -6.512 1 95.69 249 VAL A N 1
ATOM 1796 C CA . VAL A 1 249 ? -3.863 -24.094 -5.125 1 95.69 249 VAL A CA 1
ATOM 1797 C C . VAL A 1 249 ? -3.082 -22.797 -5.074 1 95.69 249 VAL A C 1
ATOM 1799 O O . VAL A 1 249 ? -3.473 -21.859 -4.371 1 95.69 249 VAL A O 1
ATOM 1802 N N . LEU A 1 250 ? -1.991 -22.703 -5.863 1 96.75 250 LEU A N 1
ATOM 1803 C CA . LEU A 1 250 ? -1.164 -21.5 -5.906 1 96.75 250 LEU A CA 1
ATOM 1804 C C . LEU A 1 250 ? -1.96 -20.312 -6.43 1 96.75 250 LEU A C 1
ATOM 1806 O O . LEU A 1 250 ? -1.759 -19.172 -5.984 1 96.75 250 LEU A O 1
ATOM 1810 N N . LEU A 1 251 ? -2.854 -20.578 -7.391 1 97.44 251 LEU A N 1
ATOM 1811 C CA . LEU A 1 251 ? -3.691 -19.516 -7.953 1 97.44 251 LEU A CA 1
ATOM 1812 C C . LEU A 1 251 ? -4.551 -18.875 -6.871 1 97.44 251 LEU A C 1
ATOM 1814 O O . LEU A 1 251 ? -4.496 -17.656 -6.672 1 97.44 251 LEU A O 1
ATOM 1818 N N . PHE A 1 252 ? -5.238 -19.625 -6.129 1 98 252 PHE A N 1
ATOM 1819 C CA . PHE A 1 252 ? -6.195 -19.078 -5.172 1 98 252 PHE A CA 1
ATOM 1820 C C . PHE A 1 252 ? -5.484 -18.531 -3.943 1 98 252 PHE A C 1
ATOM 1822 O O . PHE A 1 252 ? -5.934 -17.547 -3.344 1 98 252 PHE A O 1
ATOM 1829 N N . THR A 1 253 ? -4.363 -19.141 -3.533 1 97.44 253 THR A N 1
ATOM 1830 C CA . THR A 1 253 ? -3.609 -18.594 -2.412 1 97.44 253 THR A CA 1
ATOM 1831 C C . THR A 1 253 ? -2.953 -17.266 -2.805 1 97.44 253 THR A C 1
ATOM 1833 O O . THR A 1 253 ? -2.891 -16.344 -2 1 97.44 253 THR A O 1
ATOM 1836 N N . SER A 1 254 ? -2.412 -17.203 -4.027 1 97.81 254 SER A N 1
ATOM 1837 C CA . SER A 1 254 ? -1.82 -15.961 -4.5 1 97.81 254 SER A CA 1
ATOM 1838 C C . SER A 1 254 ? -2.865 -14.852 -4.598 1 97.81 254 SER A C 1
ATOM 1840 O O . SER A 1 254 ? -2.59 -13.695 -4.27 1 97.81 254 SER A O 1
ATOM 1842 N N . LEU A 1 255 ? -4.066 -15.234 -5.055 1 98.25 255 LEU A N 1
ATOM 1843 C CA . LEU A 1 255 ? -5.148 -14.258 -5.117 1 98.25 255 LEU A CA 1
ATOM 1844 C C . LEU A 1 255 ? -5.531 -13.773 -3.723 1 98.25 255 LEU A C 1
ATOM 1846 O O . LEU A 1 255 ? -5.77 -12.586 -3.514 1 98.25 255 LEU A O 1
ATOM 1850 N N . SER A 1 256 ? -5.605 -14.75 -2.807 1 98.19 256 SER A N 1
ATOM 1851 C CA . SER A 1 256 ? -5.926 -14.398 -1.428 1 98.19 256 SER A CA 1
ATOM 1852 C C . SER A 1 256 ? -4.914 -13.406 -0.861 1 98.19 256 SER A C 1
ATOM 1854 O O . SER A 1 256 ? -5.289 -12.422 -0.216 1 98.19 256 SER A O 1
ATOM 1856 N N . ILE A 1 257 ? -3.658 -13.609 -1.13 1 97.25 257 ILE A N 1
ATOM 1857 C CA . ILE A 1 257 ? -2.594 -12.742 -0.639 1 97.25 257 ILE A CA 1
ATOM 1858 C C . ILE A 1 257 ? -2.693 -11.375 -1.31 1 97.25 257 ILE A C 1
ATOM 1860 O O . ILE A 1 257 ? -2.592 -10.336 -0.644 1 97.25 257 ILE A O 1
ATOM 1864 N N . ALA A 1 258 ? -2.883 -11.398 -2.621 1 97.38 258 ALA A N 1
ATOM 1865 C CA . ALA A 1 258 ? -3 -10.148 -3.371 1 97.38 258 ALA A CA 1
ATOM 1866 C C . ALA A 1 258 ? -4.121 -9.273 -2.812 1 97.38 258 ALA A C 1
ATOM 1868 O O . ALA A 1 258 ? -3.922 -8.086 -2.564 1 97.38 258 ALA A O 1
ATOM 1869 N N . ILE A 1 259 ? -5.277 -9.852 -2.555 1 97.81 259 ILE A N 1
ATOM 1870 C CA . ILE A 1 259 ? -6.441 -9.117 -2.062 1 97.81 259 ILE A CA 1
ATOM 1871 C C . ILE A 1 259 ? -6.18 -8.625 -0.641 1 97.81 259 ILE A C 1
ATOM 1873 O O . ILE A 1 259 ? -6.441 -7.465 -0.32 1 97.81 259 ILE A O 1
ATOM 1877 N N . ALA A 1 260 ? -5.645 -9.508 0.177 1 97.25 260 ALA A N 1
ATOM 1878 C CA . ALA A 1 260 ? -5.395 -9.164 1.572 1 97.25 260 ALA A CA 1
ATOM 1879 C C . ALA A 1 260 ? -4.395 -8.016 1.677 1 97.25 260 ALA A C 1
ATOM 1881 O O . ALA A 1 260 ? -4.613 -7.055 2.422 1 97.25 260 ALA A O 1
ATOM 1882 N N . VAL A 1 261 ? -3.365 -8.031 0.909 1 96.12 261 VAL A N 1
ATOM 1883 C CA . VAL A 1 261 ? -2.316 -7.02 0.966 1 96.12 261 VAL A CA 1
ATOM 1884 C C . VAL A 1 261 ? -2.863 -5.684 0.469 1 96.12 261 VAL A C 1
ATOM 1886 O O . VAL A 1 261 ? -2.541 -4.629 1.023 1 96.12 261 VAL A O 1
ATOM 1889 N N . GLN A 1 262 ? -3.715 -5.715 -0.521 1 96.12 262 GLN A N 1
ATOM 1890 C CA . GLN A 1 262 ? -4.223 -4.473 -1.1 1 96.12 262 GLN A CA 1
ATOM 1891 C C . GLN A 1 262 ? -5.312 -3.863 -0.223 1 96.12 262 GLN A C 1
ATOM 1893 O O . GLN A 1 262 ? -5.312 -2.656 0.028 1 96.12 262 GLN A O 1
ATOM 1898 N N . VAL A 1 263 ? -6.195 -4.699 0.267 1 96.69 263 VAL A N 1
ATOM 1899 C CA . VAL A 1 263 ? -7.328 -4.18 1.031 1 96.69 263 VAL A CA 1
ATOM 1900 C C . VAL A 1 263 ? -6.863 -3.779 2.43 1 96.69 263 VAL A C 1
ATOM 1902 O O . VAL A 1 263 ? -7.328 -2.777 2.98 1 96.69 263 VAL A O 1
ATOM 1905 N N . LEU A 1 264 ? -5.961 -4.57 2.975 1 95.31 264 LEU A N 1
ATOM 1906 C CA . LEU A 1 264 ? -5.484 -4.293 4.324 1 95.31 264 LEU A CA 1
ATOM 1907 C C . LEU A 1 264 ? -4.188 -3.494 4.293 1 95.31 264 LEU A C 1
ATOM 1909 O O . LEU A 1 264 ? -3.355 -3.613 5.195 1 95.31 264 LEU A O 1
ATOM 1913 N N . ALA A 1 265 ? -4.023 -2.734 3.324 1 93.25 265 ALA A N 1
ATOM 1914 C CA . ALA A 1 265 ? -2.797 -1.959 3.148 1 93.25 265 ALA A CA 1
ATOM 1915 C C . ALA A 1 265 ? -2.549 -1.048 4.348 1 93.25 265 ALA A C 1
ATOM 1917 O O . ALA A 1 265 ? -1.421 -0.944 4.832 1 93.25 265 ALA A O 1
ATOM 1918 N N . ASP A 1 266 ? -3.586 -0.364 4.867 1 90.94 266 ASP A N 1
ATOM 1919 C CA . ASP A 1 266 ? -3.443 0.595 5.961 1 90.94 266 ASP A CA 1
ATOM 1920 C C . ASP A 1 266 ? -3.061 -0.107 7.262 1 90.94 266 ASP A C 1
ATOM 1922 O O . ASP A 1 266 ? -2.055 0.237 7.887 1 90.94 266 ASP A O 1
ATOM 1926 N N . PRO A 1 267 ? -3.795 -1.121 7.656 1 92.69 267 PRO A N 1
ATOM 1927 C CA . PRO A 1 267 ? -3.375 -1.829 8.867 1 92.69 267 PRO A CA 1
ATOM 1928 C C . PRO A 1 267 ? -2 -2.479 8.727 1 92.69 267 PRO A C 1
ATOM 1930 O O . PRO A 1 267 ? -1.236 -2.535 9.688 1 92.69 267 PRO A O 1
ATOM 1933 N N . LEU A 1 268 ? -1.712 -2.98 7.586 1 94.25 268 LEU A N 1
ATOM 1934 C CA . LEU A 1 268 ? -0.407 -3.594 7.367 1 94.25 268 LEU A CA 1
ATOM 1935 C C . LEU A 1 268 ? 0.703 -2.551 7.434 1 94.25 268 LEU A C 1
ATOM 1937 O O . LEU A 1 268 ? 1.802 -2.838 7.914 1 94.25 268 LEU A O 1
ATOM 1941 N N . ALA A 1 269 ? 0.432 -1.387 6.922 1 94.31 269 ALA A N 1
ATOM 1942 C CA . ALA A 1 269 ? 1.399 -0.299 7.039 1 94.31 269 ALA A CA 1
ATOM 1943 C C . ALA A 1 269 ? 1.667 0.042 8.5 1 94.31 269 ALA A C 1
ATOM 1945 O O . ALA A 1 269 ? 2.799 0.354 8.875 1 94.31 269 ALA A O 1
ATOM 1946 N N . GLY A 1 270 ? 0.618 0.005 9.297 1 93.5 270 GLY A N 1
ATOM 1947 C CA . GLY A 1 270 ? 0.797 0.237 10.727 1 93.5 270 GLY A CA 1
ATOM 1948 C C . GLY A 1 270 ? 1.699 -0.786 11.391 1 93.5 270 GLY A C 1
ATOM 1949 O O . GLY A 1 270 ? 2.562 -0.431 12.195 1 93.5 270 GLY A O 1
ATOM 1950 N N . VAL A 1 271 ? 1.546 -1.979 11.023 1 93.75 271 VAL A N 1
ATOM 1951 C CA . VAL A 1 271 ? 2.367 -3.057 11.562 1 93.75 271 VAL A CA 1
ATOM 1952 C C . VAL A 1 271 ? 3.814 -2.883 11.102 1 93.75 271 VAL A C 1
ATOM 1954 O O . VAL A 1 271 ? 4.746 -3.049 11.898 1 93.75 271 VAL A O 1
ATOM 1957 N N . LEU A 1 272 ? 3.98 -2.551 9.883 1 94.38 272 LEU A N 1
ATOM 1958 C CA . LEU A 1 272 ? 5.316 -2.338 9.344 1 94.38 272 LEU A CA 1
ATOM 1959 C C . LEU A 1 272 ? 6.008 -1.171 10.047 1 94.38 272 LEU A C 1
ATOM 1961 O O . LEU A 1 272 ? 7.207 -1.23 10.32 1 94.38 272 LEU A O 1
ATOM 1965 N N . ASP A 1 273 ? 5.277 -0.122 10.234 1 95.12 273 ASP A N 1
ATOM 1966 C CA . ASP A 1 273 ? 5.828 1.035 10.93 1 95.12 273 ASP A CA 1
ATOM 1967 C C . ASP A 1 273 ? 6.262 0.669 12.352 1 95.12 273 ASP A C 1
ATOM 1969 O O . ASP A 1 273 ? 7.297 1.134 12.828 1 95.12 273 ASP A O 1
ATOM 1973 N N . ARG A 1 274 ? 5.477 -0.178 12.992 1 93.88 274 ARG A N 1
ATOM 1974 C CA . ARG A 1 274 ? 5.824 -0.609 14.344 1 93.88 274 ARG A CA 1
ATOM 1975 C C . ARG A 1 274 ? 7.117 -1.418 14.344 1 93.88 274 ARG A C 1
ATOM 1977 O O . ARG A 1 274 ? 7.91 -1.322 15.281 1 93.88 274 ARG A O 1
ATOM 1984 N N . LEU A 1 275 ? 7.328 -2.09 13.305 1 91.81 275 LEU A N 1
ATOM 1985 C CA . LEU A 1 275 ? 8.523 -2.914 13.188 1 91.81 275 LEU A CA 1
ATOM 1986 C C . LEU A 1 275 ? 9.734 -2.066 12.812 1 91.81 275 LEU A C 1
ATOM 1988 O O . LEU A 1 275 ? 10.789 -2.158 13.453 1 91.81 275 LEU A O 1
ATOM 1992 N N . ALA A 1 276 ? 9.594 -1.297 11.859 1 91.81 276 ALA A N 1
ATOM 1993 C CA . ALA A 1 276 ? 10.719 -0.545 11.305 1 91.81 276 ALA A CA 1
ATOM 1994 C C . ALA A 1 276 ? 11.086 0.633 12.203 1 91.81 276 ALA A C 1
ATOM 1996 O O . ALA A 1 276 ? 12.258 0.999 12.312 1 91.81 276 ALA A O 1
ATOM 1997 N N . PHE A 1 277 ? 10.055 1.239 12.797 1 93.5 277 PHE A N 1
ATOM 1998 C CA . PHE A 1 277 ? 10.273 2.434 13.602 1 93.5 277 PHE A CA 1
ATOM 1999 C C . PHE A 1 277 ? 10.016 2.145 15.078 1 93.5 277 PHE A C 1
ATOM 2001 O O . PHE A 1 277 ? 9.445 2.975 15.789 1 93.5 277 PHE A O 1
ATOM 2008 N N . SER A 1 278 ? 10.383 1.07 15.539 1 91.25 278 SER A N 1
ATOM 2009 C CA . SER A 1 278 ? 10.133 0.622 16.906 1 91.25 278 SER A CA 1
ATOM 2010 C C . SER A 1 278 ? 10.742 1.583 17.922 1 91.25 278 SER A C 1
ATOM 2012 O O . SER A 1 278 ? 10.211 1.747 19.016 1 91.25 278 SER A O 1
ATOM 2014 N N . LYS A 1 279 ? 11.789 2.41 17.547 1 88.88 279 LYS A N 1
ATOM 2015 C CA . LYS A 1 279 ? 12.492 3.285 18.484 1 88.88 279 LYS A CA 1
ATOM 2016 C C . LYS A 1 279 ? 11.984 4.719 18.391 1 88.88 279 LYS A C 1
ATOM 2018 O O . LYS A 1 279 ? 12.414 5.59 19.141 1 88.88 279 LYS A O 1
ATOM 2023 N N . SER A 1 280 ? 11.078 4.949 17.5 1 90.25 280 SER A N 1
ATOM 2024 C CA . SER A 1 280 ? 10.57 6.301 17.312 1 90.25 280 SER A CA 1
ATOM 2025 C C . SER A 1 280 ? 9.047 6.332 17.359 1 90.25 280 SER A C 1
ATOM 2027 O O . SER A 1 280 ? 8.391 6.418 16.312 1 90.25 280 SER A O 1
ATOM 2029 N N . PRO A 1 281 ? 8.461 6.402 18.531 1 89.62 281 PRO A N 1
ATOM 2030 C CA . PRO A 1 281 ? 7.004 6.391 18.641 1 89.62 281 PRO A CA 1
ATOM 2031 C C . PRO A 1 281 ? 6.355 7.648 18.062 1 89.62 281 PRO A C 1
ATOM 2033 O O . PRO A 1 281 ? 5.25 7.59 17.531 1 89.62 281 PRO A O 1
ATOM 2036 N N . ALA A 1 282 ? 7.047 8.789 18.156 1 85.88 282 ALA A N 1
ATOM 2037 C CA . ALA A 1 282 ? 6.492 10.031 17.625 1 85.88 282 ALA A CA 1
ATOM 2038 C C . ALA A 1 282 ? 6.355 9.953 16.109 1 85.88 282 ALA A C 1
ATOM 2040 O O . ALA A 1 282 ? 5.355 10.414 15.539 1 85.88 282 ALA A O 1
ATOM 2041 N N . LEU A 1 283 ? 7.391 9.367 15.508 1 88.69 283 LEU A N 1
ATOM 2042 C CA . LEU A 1 283 ? 7.348 9.195 14.062 1 88.69 283 LEU A CA 1
ATOM 2043 C C . LEU A 1 283 ? 6.188 8.297 13.656 1 88.69 283 LEU A C 1
ATOM 2045 O O . LEU A 1 283 ? 5.477 8.578 12.688 1 88.69 283 LEU A O 1
ATOM 2049 N N . ARG A 1 284 ? 5.961 7.238 14.414 1 92 284 ARG A N 1
ATOM 2050 C CA . ARG A 1 284 ? 4.871 6.312 14.133 1 92 284 ARG A CA 1
ATOM 2051 C C . ARG A 1 284 ? 3.516 6.996 14.281 1 92 284 ARG A C 1
ATOM 2053 O O . ARG A 1 284 ? 2.623 6.805 13.453 1 92 284 ARG A O 1
ATOM 2060 N N . ALA A 1 285 ? 3.4 7.805 15.273 1 87.69 285 ALA A N 1
ATOM 2061 C CA . ALA A 1 285 ? 2.139 8.492 15.531 1 87.69 285 ALA A CA 1
ATOM 2062 C C . ALA A 1 285 ? 1.83 9.508 14.438 1 87.69 285 ALA A C 1
ATOM 2064 O O . ALA A 1 285 ? 0.691 9.602 13.969 1 87.69 285 ALA A O 1
ATOM 2065 N N . ASP A 1 286 ? 2.857 10.18 14.039 1 85.5 286 ASP A N 1
ATOM 2066 C CA . ASP A 1 286 ? 2.672 11.164 12.977 1 85.5 286 ASP A CA 1
ATOM 2067 C C . ASP A 1 286 ? 2.277 10.492 11.664 1 85.5 286 ASP A C 1
ATOM 2069 O O . ASP A 1 286 ? 1.374 10.961 10.969 1 85.5 286 ASP A O 1
ATOM 2073 N N . ARG A 1 287 ? 2.928 9.422 11.375 1 90.56 287 ARG A N 1
ATOM 2074 C CA . ARG A 1 287 ? 2.631 8.727 10.125 1 90.56 287 ARG A CA 1
ATOM 2075 C C . ARG A 1 287 ? 1.239 8.102 10.172 1 90.56 287 ARG A C 1
ATOM 2077 O O . ARG A 1 287 ? 0.524 8.102 9.164 1 90.56 287 ARG A O 1
ATOM 2084 N N . ALA A 1 288 ? 0.862 7.594 11.281 1 89.38 288 ALA A N 1
ATOM 2085 C CA . ALA A 1 288 ? -0.47 7.016 11.43 1 89.38 288 ALA A CA 1
ATOM 2086 C C . ALA A 1 288 ? -1.554 8.078 11.25 1 89.38 288 ALA A C 1
ATOM 2088 O O . ALA A 1 288 ? -2.566 7.832 10.586 1 89.38 288 ALA A O 1
ATOM 2089 N N . ALA A 1 289 ? -1.296 9.211 11.844 1 84.44 289 ALA A N 1
ATOM 2090 C CA . ALA A 1 289 ? -2.254 10.305 11.727 1 84.44 289 ALA A CA 1
ATOM 2091 C C . ALA A 1 289 ? -2.432 10.719 10.266 1 84.44 289 ALA A C 1
ATOM 2093 O O . ALA A 1 289 ? -3.555 10.93 9.805 1 84.44 289 ALA A O 1
ATOM 2094 N N . LEU A 1 290 ? -1.352 10.805 9.609 1 86.31 290 LEU A N 1
ATOM 2095 C CA . LEU A 1 290 ? -1.396 11.188 8.203 1 86.31 290 LEU A CA 1
ATOM 2096 C C . LEU A 1 290 ? -2.092 10.117 7.367 1 86.31 290 LEU A C 1
ATOM 2098 O O . LEU A 1 290 ? -2.922 10.438 6.512 1 86.31 290 LEU A O 1
ATOM 2102 N N . ARG A 1 291 ? -1.773 8.883 7.629 1 90.69 291 ARG A N 1
ATOM 2103 C CA . ARG A 1 291 ? -2.357 7.773 6.883 1 90.69 291 ARG A CA 1
ATOM 2104 C C . ARG A 1 291 ? -3.859 7.676 7.137 1 90.69 291 ARG A C 1
ATOM 2106 O O . ARG A 1 291 ? -4.641 7.52 6.195 1 90.69 291 ARG A O 1
ATOM 2113 N N . HIS A 1 292 ? -4.258 7.797 8.359 1 88.12 292 HIS A N 1
ATOM 2114 C CA . HIS A 1 292 ? -5.672 7.691 8.703 1 88.12 292 HIS A CA 1
ATOM 2115 C C . HIS A 1 292 ? -6.469 8.852 8.125 1 88.12 292 HIS A C 1
ATOM 2117 O O . HIS A 1 292 ? -7.602 8.672 7.668 1 88.12 292 HIS A O 1
ATOM 2123 N N . THR A 1 293 ? -5.855 9.961 8.141 1 85.88 293 THR A N 1
ATOM 2124 C CA . THR A 1 293 ? -6.512 11.117 7.547 1 85.88 293 THR A CA 1
ATOM 2125 C C . THR A 1 293 ? -6.695 10.922 6.047 1 85.88 293 THR A C 1
ATOM 2127 O O . THR A 1 293 ? -7.773 11.188 5.504 1 85.88 293 THR A O 1
ATOM 2130 N N . GLY A 1 294 ? -5.656 10.453 5.43 1 88.5 294 GLY A N 1
ATOM 2131 C CA . GLY A 1 294 ? -5.746 10.203 4 1 88.5 294 GLY A CA 1
ATOM 2132 C C . GLY A 1 294 ? -6.801 9.172 3.641 1 88.5 294 GLY A C 1
ATOM 2133 O O . GLY A 1 294 ? -7.48 9.305 2.621 1 88.5 294 GLY A O 1
ATOM 2134 N N . ALA A 1 295 ? -6.926 8.203 4.461 1 89.81 295 ALA A N 1
ATOM 2135 C CA . ALA A 1 295 ? -7.879 7.121 4.211 1 89.81 295 ALA A CA 1
ATOM 2136 C C . ALA A 1 295 ? -9.312 7.59 4.441 1 89.81 295 ALA A C 1
ATOM 2138 O O . ALA A 1 295 ? -10.25 7.055 3.85 1 89.81 295 ALA A O 1
ATOM 2139 N N . ALA A 1 296 ? -9.547 8.57 5.258 1 88.94 296 ALA A N 1
ATOM 2140 C CA . ALA A 1 296 ? -10.875 9.039 5.629 1 88.94 296 ALA A CA 1
ATOM 2141 C C . ALA A 1 296 ? -11.406 10.055 4.625 1 88.94 296 ALA A C 1
ATOM 2143 O O . ALA A 1 296 ? -12.609 10.273 4.523 1 88.94 296 ALA A O 1
ATOM 2144 N N . LEU A 1 297 ? -10.555 10.633 3.855 1 88.62 297 LEU A N 1
ATOM 2145 C CA . LEU A 1 297 ? -10.914 11.758 2.998 1 88.62 297 LEU A CA 1
ATOM 2146 C C . LEU A 1 297 ? -11.93 11.336 1.94 1 88.62 297 LEU A C 1
ATOM 2148 O O . LEU A 1 297 ? -12.922 12.031 1.712 1 88.62 297 LEU A O 1
ATOM 2152 N N . PRO A 1 298 ? -11.742 10.203 1.372 1 89.69 298 PRO A N 1
ATOM 2153 C CA . PRO A 1 298 ? -12.703 9.82 0.332 1 89.69 298 PRO A CA 1
ATOM 2154 C C . PRO A 1 298 ? -14.078 9.484 0.895 1 89.69 298 PRO A C 1
ATOM 2156 O O . PRO A 1 298 ? -15.047 9.383 0.14 1 89.69 298 PRO A O 1
ATOM 2159 N N . LEU A 1 299 ? -14.156 9.305 2.131 1 89.06 299 LEU A N 1
ATOM 2160 C CA . LEU A 1 299 ? -15.422 8.945 2.766 1 89.06 299 LEU A CA 1
ATOM 2161 C C . LEU A 1 299 ? -16.266 10.188 3.02 1 89.06 299 LEU A C 1
ATOM 2163 O O . LEU A 1 299 ? -17.453 10.078 3.346 1 89.06 299 LEU A O 1
ATOM 2167 N N . ARG A 1 300 ? -15.688 11.328 2.805 1 84.19 300 ARG A N 1
ATOM 2168 C CA . ARG A 1 300 ? -16.422 12.578 2.99 1 84.19 300 ARG A CA 1
ATOM 2169 C C . ARG A 1 300 ? -17.359 12.836 1.819 1 84.19 300 ARG A C 1
ATOM 2171 O O . ARG A 1 300 ? -16.953 12.727 0.659 1 84.19 300 ARG A O 1
ATOM 2178 N N . SER A 1 301 ? -18.531 13.102 2.178 1 79.69 301 SER A N 1
ATOM 2179 C CA . SER A 1 301 ? -19.531 13.398 1.146 1 79.69 301 SER A CA 1
ATOM 2180 C C . SER A 1 301 ? -19.359 14.812 0.616 1 79.69 301 SER A C 1
ATOM 2182 O O . SER A 1 301 ? -18.875 15.695 1.328 1 79.69 301 SER A O 1
ATOM 2184 N N . ALA A 1 302 ? -19.641 15.055 -0.654 1 72.88 302 ALA A N 1
ATOM 2185 C CA . ALA A 1 302 ? -19.531 16.359 -1.281 1 72.88 302 ALA A CA 1
ATOM 2186 C C . ALA A 1 302 ? -20.516 17.359 -0.651 1 72.88 302 ALA A C 1
ATOM 2188 O O . ALA A 1 302 ? -20.156 18.5 -0.365 1 72.88 302 ALA A O 1
ATOM 2189 N N . ASP A 1 303 ? -21.703 16.906 -0.475 1 72.25 303 ASP A N 1
ATOM 2190 C CA . ASP A 1 303 ? -22.734 17.734 0.137 1 72.25 303 ASP A CA 1
ATOM 2191 C C . ASP A 1 303 ? -23.328 17.047 1.36 1 72.25 303 ASP A C 1
ATOM 2193 O O . ASP A 1 303 ? -24.484 16.625 1.333 1 72.25 30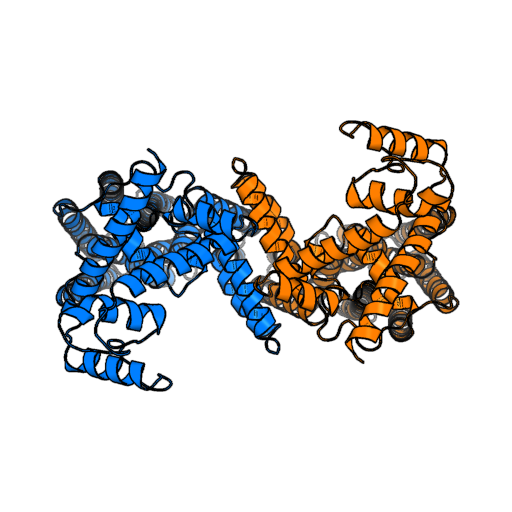3 ASP A O 1
ATOM 2197 N N . PRO A 1 304 ? -22.547 17.109 2.396 1 73.19 304 PRO A N 1
ATOM 2198 C CA . PRO A 1 304 ? -22.938 16.25 3.514 1 73.19 304 PRO A CA 1
ATOM 2199 C C . PRO A 1 304 ? -24.141 16.766 4.277 1 73.19 304 PRO A C 1
ATOM 2201 O O . PRO A 1 304 ? -24.906 15.984 4.844 1 73.19 304 PRO A O 1
ATOM 2204 N N . LEU A 1 305 ? -24.312 18.016 4.238 1 75.81 305 LEU A N 1
ATOM 2205 C CA . LEU A 1 305 ? -25.359 18.547 5.09 1 75.81 305 LEU A CA 1
ATOM 2206 C C . LEU A 1 305 ? -26.594 18.922 4.266 1 75.81 305 LEU A C 1
ATOM 2208 O O . LEU A 1 305 ? -27.609 19.344 4.816 1 75.81 305 LEU A O 1
ATOM 2212 N N . ALA A 1 306 ? -26.5 18.594 3.025 1 72.75 306 ALA A N 1
ATOM 2213 C CA . ALA A 1 306 ? -27.641 18.938 2.174 1 72.75 306 ALA A CA 1
ATOM 2214 C C . ALA A 1 306 ? -28.797 17.953 2.385 1 72.75 306 ALA A C 1
ATOM 2216 O O . ALA A 1 306 ? -28.609 16.734 2.291 1 72.75 306 ALA A O 1
ATOM 2217 N N . GLY A 1 307 ? -29.906 18.531 2.793 1 71.62 307 GLY A N 1
ATOM 2218 C CA . GLY A 1 307 ? -31.141 17.75 2.852 1 71.62 307 GLY A CA 1
ATOM 2219 C C . GLY A 1 307 ? -31.219 16.859 4.07 1 71.62 307 GLY A C 1
ATOM 2220 O O . GLY A 1 307 ? -31.953 15.867 4.07 1 71.62 307 GLY A O 1
ATOM 2221 N N . ILE A 1 308 ? -30.406 17.094 5.051 1 78.38 308 ILE A N 1
ATOM 2222 C CA . ILE A 1 308 ? -30.422 16.219 6.219 1 78.38 308 ILE A CA 1
ATOM 2223 C C . ILE A 1 308 ? -31.547 16.656 7.168 1 78.38 308 ILE A C 1
ATOM 2225 O O . ILE A 1 308 ? -31.688 17.844 7.469 1 78.38 308 ILE A O 1
ATOM 2229 N N . ASP A 1 309 ? -32.344 15.703 7.445 1 82.31 309 ASP A N 1
ATOM 2230 C CA . ASP A 1 309 ? -33.438 15.961 8.398 1 82.31 309 ASP A CA 1
ATOM 2231 C C . ASP A 1 309 ? -32.875 16.062 9.828 1 82.31 309 ASP A C 1
ATOM 2233 O O . ASP A 1 309 ? -31.719 15.773 10.07 1 82.31 309 ASP A O 1
ATOM 2237 N N . ASP A 1 310 ? -33.719 16.516 10.695 1 83.25 310 ASP A N 1
ATOM 2238 C CA . ASP A 1 310 ? -33.312 16.781 12.078 1 83.25 310 ASP A CA 1
ATOM 2239 C C . ASP A 1 310 ? -32.906 15.484 12.781 1 83.25 310 ASP A C 1
ATOM 2241 O O . ASP A 1 310 ? -31.922 15.461 13.531 1 83.25 310 ASP A O 1
ATOM 2245 N N . GLU A 1 311 ? -33.594 14.484 12.461 1 82.94 311 GLU A N 1
ATOM 2246 C CA . GLU A 1 311 ? -33.281 13.219 13.109 1 82.94 311 GLU A CA 1
ATOM 2247 C C . GLU A 1 311 ? -31.938 12.68 12.664 1 82.94 311 GLU A C 1
ATOM 2249 O O . GLU A 1 311 ? -31.156 12.156 13.477 1 82.94 311 GLU A O 1
ATOM 2254 N N . THR A 1 312 ? -31.734 12.844 11.43 1 83.62 312 THR A N 1
ATOM 2255 C CA . THR A 1 312 ? -30.453 12.398 10.898 1 83.62 312 THR A CA 1
ATOM 2256 C C . THR A 1 312 ? -29.312 13.25 11.453 1 83.62 312 THR A C 1
ATOM 2258 O O . THR A 1 312 ? -28.234 12.727 11.734 1 83.62 312 THR A O 1
ATOM 2261 N N . PHE A 1 313 ? -29.594 14.453 11.641 1 88.69 313 PHE A N 1
ATOM 2262 C CA . PHE A 1 313 ? -28.578 15.359 12.18 1 88.69 313 PHE A CA 1
ATOM 2263 C C . PHE A 1 313 ? -28.219 14.977 13.609 1 88.69 313 PHE A C 1
ATOM 2265 O O . PHE A 1 313 ? -27.047 15.016 13.992 1 88.69 313 PHE A O 1
ATOM 2272 N N . VAL A 1 314 ? -29.172 14.602 14.312 1 88.62 314 VAL A N 1
ATOM 2273 C CA . VAL A 1 314 ? -28.938 14.172 15.688 1 88.62 314 VAL A CA 1
ATOM 2274 C C . VAL A 1 314 ? -28.109 12.891 15.688 1 88.62 314 VAL A C 1
ATOM 2276 O O . VAL A 1 314 ? -27.188 12.75 16.5 1 88.62 314 VAL A O 1
ATOM 2279 N N . ARG A 1 315 ? -28.438 12.039 14.797 1 86.38 315 ARG A N 1
ATOM 2280 C CA . ARG A 1 315 ? -27.703 10.789 14.703 1 86.38 315 ARG A CA 1
ATOM 2281 C C . ARG A 1 315 ? -26.234 11.047 14.336 1 86.38 315 ARG A C 1
ATOM 2283 O O . ARG A 1 315 ? -25.328 10.43 14.906 1 86.38 315 ARG A O 1
ATOM 2290 N N . LEU A 1 316 ? -26.047 11.969 13.461 1 88.69 316 LEU A N 1
ATOM 2291 C CA . LEU A 1 316 ? -24.688 12.297 13.039 1 88.69 316 LEU A CA 1
ATOM 2292 C C . LEU A 1 316 ? -23.906 12.953 14.172 1 88.69 316 LEU A C 1
ATOM 2294 O O . LEU A 1 316 ? -22.719 12.703 14.336 1 88.69 316 LEU A O 1
ATOM 2298 N N . THR A 1 317 ? -24.562 13.711 14.836 1 91.31 317 THR A N 1
ATOM 2299 C CA . THR A 1 317 ? -23.938 14.375 15.977 1 91.31 317 THR A CA 1
ATOM 2300 C C . THR A 1 317 ? -23.547 13.352 17.047 1 91.31 317 THR A C 1
ATOM 2302 O O . THR A 1 317 ? -22.453 13.406 17.594 1 91.31 317 THR A O 1
ATOM 2305 N N . ARG A 1 318 ? -24.438 12.484 17.266 1 89.75 318 ARG A N 1
ATOM 2306 C CA . ARG A 1 318 ? -24.156 11.422 18.219 1 89.75 318 ARG A CA 1
ATOM 2307 C C . ARG A 1 318 ? -22.953 10.594 17.766 1 89.75 318 ARG A C 1
ATOM 2309 O O . ARG A 1 318 ? -22.109 10.234 18.578 1 89.75 318 ARG A O 1
ATOM 2316 N N . ARG A 1 319 ? -22.953 10.344 16.547 1 88.69 319 ARG A N 1
ATOM 2317 C CA . ARG A 1 319 ? -21.844 9.562 16 1 88.69 319 ARG A CA 1
ATOM 2318 C C . ARG A 1 319 ? -20.531 10.312 16.125 1 88.69 319 ARG A C 1
ATOM 2320 O O . ARG A 1 319 ? -19.5 9.727 16.469 1 88.69 319 ARG A O 1
ATOM 2327 N N . ALA A 1 320 ? -20.547 11.523 15.82 1 91.38 320 ALA A N 1
ATOM 2328 C CA . ALA A 1 320 ? -19.344 12.344 15.93 1 91.38 320 ALA A CA 1
ATOM 2329 C C . ALA A 1 320 ? -18.844 12.375 17.375 1 91.38 320 ALA A C 1
ATOM 2331 O O . ALA A 1 320 ? -17.625 12.336 17.609 1 91.38 320 ALA A O 1
ATOM 2332 N N . LEU A 1 321 ? -19.781 12.438 18.297 1 92.06 321 LEU A N 1
ATOM 2333 C CA . LEU A 1 321 ? -19.422 12.43 19.703 1 92.06 321 LEU A CA 1
ATOM 2334 C C . LEU A 1 321 ? -18.781 11.094 20.094 1 92.06 321 LEU A C 1
ATOM 2336 O O . LEU A 1 321 ? -17.828 11.062 20.859 1 92.06 321 LEU A O 1
ATOM 2340 N N . GLY A 1 322 ? -19.328 10.086 19.516 1 87.94 322 GLY A N 1
ATOM 2341 C CA . GLY A 1 322 ? -18.75 8.766 19.75 1 87.94 322 GLY A CA 1
ATOM 2342 C C . GLY A 1 322 ? -17.344 8.625 19.188 1 87.94 322 GLY A C 1
ATOM 2343 O O . GLY A 1 322 ? -16.547 7.855 19.719 1 87.94 322 GLY A O 1
ATOM 2344 N N . HIS A 1 323 ? -17.078 9.43 18.156 1 86.62 323 HIS A N 1
ATOM 2345 C CA . HIS A 1 323 ? -15.781 9.375 17.5 1 86.62 323 HIS A CA 1
ATOM 2346 C C . HIS A 1 323 ? -14.867 10.477 18 1 86.62 323 HIS A C 1
ATOM 2348 O O . HIS A 1 323 ? -13.875 10.812 17.359 1 86.62 323 HIS A O 1
ATOM 2354 N N . TYR A 1 324 ? -15.172 11.016 19.109 1 89.25 324 TYR A N 1
ATOM 2355 C CA . TYR A 1 324 ? -14.461 12.18 19.625 1 89.25 324 TYR A CA 1
ATOM 2356 C C . TYR A 1 324 ? -12.969 11.891 19.75 1 89.25 324 TYR A C 1
ATOM 2358 O O . TYR A 1 324 ? -12.141 12.758 19.469 1 89.25 324 TYR A O 1
ATOM 2366 N N . GLY A 1 325 ? -12.633 10.734 20.109 1 83.19 325 GLY A N 1
ATOM 2367 C CA . GLY A 1 325 ? -11.242 10.383 20.344 1 83.19 325 GLY A CA 1
ATOM 2368 C C . GLY A 1 325 ? -10.523 9.922 19.078 1 83.19 325 GLY A C 1
ATOM 2369 O O . GLY A 1 325 ? -9.32 9.68 19.109 1 83.19 325 GLY A O 1
ATOM 2370 N N . ASP A 1 326 ? -11.18 9.797 18.016 1 82.94 326 ASP A N 1
ATOM 2371 C CA . ASP A 1 326 ? -10.633 9.297 16.766 1 82.94 326 ASP A CA 1
ATOM 2372 C C . ASP A 1 326 ? -10.688 10.367 15.68 1 82.94 326 ASP A C 1
ATOM 2374 O O . ASP A 1 326 ? -11.68 10.469 14.953 1 82.94 326 ASP A O 1
ATOM 2378 N N . LEU A 1 327 ? -9.516 10.984 15.508 1 82 327 LEU A N 1
ATOM 2379 C CA . LEU A 1 327 ? -9.461 12.102 14.578 1 82 327 LEU A CA 1
ATOM 2380 C C . LEU A 1 327 ? -9.734 11.641 13.156 1 82 327 LEU A C 1
ATOM 2382 O O . LEU A 1 327 ? -10.367 12.367 12.375 1 82 327 LEU A O 1
ATOM 2386 N N . ALA A 1 328 ? -9.383 10.5 12.844 1 80.69 328 ALA A N 1
ATOM 2387 C CA . ALA A 1 328 ? -9.586 9.984 11.492 1 80.69 328 ALA A CA 1
ATOM 2388 C C . ALA A 1 328 ? -11.07 9.852 11.172 1 80.69 328 ALA A C 1
ATOM 2390 O O . ALA A 1 328 ? -11.508 10.227 10.078 1 80.69 328 ALA A O 1
ATOM 2391 N N . LYS A 1 329 ? -11.781 9.391 12.102 1 84.38 329 LYS A N 1
ATOM 2392 C CA . LYS A 1 329 ? -13.211 9.227 11.883 1 84.38 329 LYS A CA 1
ATOM 2393 C C . LYS A 1 329 ? -13.914 10.586 11.836 1 84.38 329 LYS A C 1
ATOM 2395 O O . LYS A 1 329 ? -14.898 10.75 11.117 1 84.38 329 LYS A O 1
ATOM 2400 N N . LEU A 1 330 ? -13.352 11.523 12.562 1 89.62 330 LEU A N 1
ATOM 2401 C CA . LEU A 1 330 ? -13.938 12.859 12.555 1 89.62 330 LEU A CA 1
ATOM 2402 C C . LEU A 1 330 ? -13.695 13.555 11.219 1 89.62 330 LEU A C 1
ATOM 2404 O O . LEU A 1 330 ? -14.516 14.367 10.781 1 89.62 330 LEU A O 1
ATOM 2408 N N . VAL A 1 331 ? -12.625 13.188 10.602 1 87.19 331 VAL A N 1
ATOM 2409 C CA . VAL A 1 331 ? -12.32 13.766 9.297 1 87.19 331 VAL A CA 1
ATOM 2410 C C . VAL A 1 331 ? -13.414 13.375 8.297 1 87.19 331 VAL A C 1
ATOM 2412 O O . VAL A 1 331 ? -13.781 14.172 7.43 1 87.19 331 VAL A O 1
ATOM 2415 N N . ALA A 1 332 ? -13.93 12.227 8.5 1 86.75 332 ALA A N 1
ATOM 2416 C CA . ALA A 1 332 ? -14.914 11.703 7.555 1 86.75 332 ALA A CA 1
ATOM 2417 C C . ALA A 1 332 ? -16.328 12.125 7.938 1 86.75 332 ALA A C 1
ATOM 2419 O O . ALA A 1 332 ? -17.281 11.867 7.195 1 86.75 332 ALA A O 1
ATOM 2420 N N . SER A 1 333 ? -16.453 12.82 9.039 1 89.31 333 SER A N 1
ATOM 2421 C CA . SER A 1 333 ? -17.781 13.211 9.516 1 89.31 333 SER A CA 1
ATOM 2422 C C . SER A 1 333 ? -18.359 14.352 8.672 1 89.31 333 SER A C 1
ATOM 2424 O O . SER A 1 333 ? -17.641 15.297 8.336 1 89.31 333 SER A O 1
ATOM 2426 N N . PRO A 1 334 ? -19.625 14.25 8.32 1 88.56 334 PRO A N 1
ATOM 2427 C CA . PRO A 1 334 ? -20.266 15.336 7.566 1 88.56 334 PRO A CA 1
ATOM 2428 C C . PRO A 1 334 ? -20.312 16.641 8.344 1 88.56 334 PRO A C 1
ATOM 2430 O O . PRO A 1 334 ? -20.469 17.719 7.746 1 88.56 334 PRO A O 1
ATOM 2433 N N . LEU A 1 335 ? -20.094 16.609 9.602 1 90.06 335 LEU A N 1
ATOM 2434 C CA . LEU A 1 335 ? -20.203 17.797 10.445 1 90.06 335 LEU A CA 1
ATOM 2435 C C . LEU A 1 335 ? -19 18.703 10.266 1 90.06 335 LEU A C 1
ATOM 2437 O O . LEU A 1 335 ? -19 19.859 10.711 1 90.06 335 LEU A O 1
ATOM 2441 N N . THR A 1 336 ? -17.969 18.219 9.57 1 89.62 336 THR A N 1
ATOM 2442 C CA . THR A 1 336 ? -16.812 19.047 9.289 1 89.62 336 THR A CA 1
ATOM 2443 C C . THR A 1 336 ? -17.172 20.172 8.32 1 89.62 336 THR A C 1
ATOM 2445 O O . THR A 1 336 ? -16.422 21.141 8.172 1 89.62 336 THR A O 1
ATOM 2448 N N . ALA A 1 337 ? -18.344 20.047 7.699 1 88.31 337 ALA A N 1
ATOM 2449 C CA . ALA A 1 337 ? -18.766 21.031 6.715 1 88.31 337 ALA A CA 1
ATOM 2450 C C . ALA A 1 337 ? -19.672 22.094 7.352 1 88.31 337 ALA A C 1
ATOM 2452 O O . ALA A 1 337 ? -20.234 22.938 6.656 1 88.31 337 ALA A O 1
ATOM 2453 N N . LEU A 1 338 ? -19.797 22.047 8.641 1 90.31 338 LEU A N 1
ATOM 2454 C CA . LEU A 1 338 ? -20.594 23.047 9.344 1 90.31 338 LEU A CA 1
ATOM 2455 C C . LEU A 1 338 ? -20.031 24.453 9.148 1 90.31 338 LEU A C 1
ATOM 2457 O O . LEU A 1 338 ? -18.812 24.625 9.148 1 90.31 338 LEU A O 1
ATOM 2461 N N . PRO A 1 339 ? -20.859 25.406 8.969 1 88.25 339 PRO A N 1
ATOM 2462 C CA . PRO A 1 339 ? -20.406 26.781 8.766 1 88.25 339 PRO A CA 1
ATOM 2463 C C . PRO A 1 339 ? -19.578 27.312 9.93 1 88.25 339 PRO A C 1
ATOM 2465 O O . PRO A 1 339 ? -18.672 28.125 9.734 1 88.25 339 PRO A O 1
ATOM 2468 N N . VAL A 1 340 ? -19.859 26.875 11.125 1 90 340 VAL A N 1
ATOM 2469 C CA . VAL A 1 340 ? -19.125 27.312 12.305 1 90 340 VAL A CA 1
ATOM 2470 C C . VAL A 1 340 ? -17.656 26.953 12.164 1 90 340 VAL A C 1
ATOM 2472 O O . VAL A 1 340 ? -16.781 27.672 12.656 1 90 340 VAL A O 1
ATOM 2475 N N . ILE A 1 341 ? -17.391 25.875 11.523 1 90.88 341 ILE A N 1
ATOM 2476 C CA . ILE A 1 341 ? -16.016 25.438 11.336 1 90.88 341 ILE A CA 1
ATOM 2477 C C . ILE A 1 341 ? -15.297 26.375 10.367 1 90.88 341 ILE A C 1
ATOM 2479 O O . ILE A 1 341 ? -14.133 26.734 10.594 1 90.88 341 ILE A O 1
ATOM 2483 N N . ASP A 1 342 ? -15.984 26.812 9.344 1 88.88 342 ASP A N 1
ATOM 2484 C CA . ASP A 1 342 ? -15.422 27.766 8.391 1 88.88 342 ASP A CA 1
ATOM 2485 C C . ASP A 1 342 ? -15.062 29.078 9.086 1 88.88 342 ASP A C 1
ATOM 2487 O O . ASP A 1 342 ? -14 29.641 8.844 1 88.88 342 ASP A O 1
ATOM 2491 N N . GLN A 1 343 ? -15.953 29.453 9.898 1 89.69 343 GLN A N 1
ATOM 2492 C CA . GLN A 1 343 ? -15.758 30.719 10.625 1 89.69 343 GLN A CA 1
ATOM 2493 C C . GLN A 1 343 ? -14.578 30.625 11.586 1 89.69 343 GLN A C 1
ATOM 2495 O O . GLN A 1 343 ? -13.766 31.547 11.68 1 89.69 343 GLN A O 1
ATOM 2500 N N . ARG A 1 344 ? -14.461 29.516 12.211 1 88.38 344 ARG A N 1
ATOM 2501 C CA . ARG A 1 344 ? -13.383 29.328 13.18 1 88.38 344 ARG A CA 1
ATOM 2502 C C . ARG A 1 344 ? -12.031 29.219 12.484 1 88.38 344 ARG A C 1
ATOM 2504 O O . ARG A 1 344 ? -11.023 29.719 12.984 1 88.38 344 ARG A O 1
ATOM 2511 N N . LEU A 1 345 ? -12.008 28.578 11.414 1 86.56 345 LEU A N 1
ATOM 2512 C CA . LEU A 1 345 ? -10.773 28.469 10.648 1 86.56 345 LEU A CA 1
ATOM 2513 C C . LEU A 1 345 ? -10.312 29.828 10.133 1 86.56 345 LEU A C 1
ATOM 2515 O O . LEU A 1 345 ? -9.125 30.141 10.172 1 86.56 345 LEU A O 1
ATOM 2519 N N . ALA A 1 346 ? -11.234 30.594 9.68 1 84.81 346 ALA A N 1
ATOM 2520 C CA . ALA A 1 346 ? -10.938 31.922 9.18 1 84.81 346 ALA A CA 1
ATOM 2521 C C . ALA A 1 346 ? -10.414 32.844 10.297 1 84.81 346 ALA A C 1
ATOM 2523 O O . ALA A 1 346 ? -9.484 33.594 10.086 1 84.81 346 ALA A O 1
ATOM 2524 N N . THR A 1 347 ? -10.992 32.688 11.398 1 85.19 347 THR A N 1
ATOM 2525 C CA . THR A 1 347 ? -10.617 33.531 12.539 1 85.19 347 THR A CA 1
ATOM 2526 C C . THR A 1 347 ? -9.211 33.156 13.023 1 85.19 347 THR A C 1
ATOM 2528 O O . THR A 1 347 ? -8.445 34.031 13.422 1 85.19 347 THR A O 1
ATOM 2531 N N . ARG A 1 348 ? -8.844 31.938 12.992 1 79 348 ARG A N 1
ATOM 2532 C CA . ARG A 1 348 ? -7.543 31.469 13.453 1 79 348 ARG A CA 1
ATOM 2533 C C . ARG A 1 348 ? -6.48 31.656 12.383 1 79 348 ARG A C 1
ATOM 2535 O O . ARG A 1 348 ? -5.281 31.609 12.664 1 79 348 ARG A O 1
ATOM 2542 N N . GLY A 1 349 ? -6.871 31.797 11.164 1 73.19 349 GLY A N 1
ATOM 2543 C CA . GLY A 1 349 ? -5.941 32.031 10.07 1 73.19 349 GLY A CA 1
ATOM 2544 C C . GLY A 1 349 ? -5.191 30.781 9.648 1 73.19 349 GLY A C 1
ATOM 2545 O O . GLY A 1 349 ? -4.023 30.859 9.258 1 73.19 349 GLY A O 1
ATOM 2546 N N . VAL A 1 350 ? -5.746 29.672 9.906 1 73.5 350 VAL A N 1
ATOM 2547 C CA . VAL A 1 350 ? -5.09 28.406 9.57 1 73.5 350 VAL A CA 1
ATOM 2548 C C . VAL A 1 350 ? -5.578 27.922 8.203 1 73.5 350 VAL A C 1
ATOM 2550 O O . VAL A 1 350 ? -6.699 28.234 7.793 1 73.5 350 VAL A O 1
ATOM 2553 N N . PRO A 1 351 ? -4.617 27.203 7.516 1 74.31 351 PRO A N 1
ATOM 2554 C CA . PRO A 1 351 ? -5.039 26.688 6.211 1 74.31 351 PRO A CA 1
ATOM 2555 C C . PRO A 1 351 ? -6.207 25.719 6.309 1 74.31 351 PRO A C 1
ATOM 2557 O O . PRO A 1 351 ? -6.316 24.984 7.293 1 74.31 351 PRO A O 1
ATOM 2560 N N . ASP A 1 352 ? -7.062 25.781 5.359 1 80.75 352 ASP A N 1
ATOM 2561 C CA . ASP A 1 352 ? -8.227 24.922 5.281 1 80.75 352 ASP A CA 1
ATOM 2562 C C . ASP A 1 352 ? -7.828 23.5 4.863 1 80.75 352 ASP A C 1
ATOM 2564 O O . ASP A 1 352 ? -8 23.125 3.705 1 80.75 352 ASP A O 1
ATOM 2568 N N . GLN A 1 353 ? -7.25 22.781 5.828 1 80.94 353 GLN A N 1
ATOM 2569 C CA . GLN A 1 353 ? -6.832 21.406 5.602 1 80.94 353 GLN A CA 1
ATOM 2570 C C . GLN A 1 353 ? -7.734 20.422 6.348 1 80.94 353 GLN A C 1
ATOM 2572 O O . GLN A 1 353 ? -8.328 20.766 7.375 1 80.94 353 GLN A O 1
ATOM 2577 N N . PRO A 1 354 ? -7.871 19.281 5.824 1 82.5 354 PRO A N 1
ATOM 2578 C CA . PRO A 1 354 ? -8.789 18.312 6.414 1 82.5 354 PRO A CA 1
ATOM 2579 C C . PRO A 1 354 ? -8.484 18.031 7.887 1 82.5 354 PRO A C 1
ATOM 2581 O O . PRO A 1 354 ? -9.406 17.922 8.695 1 82.5 354 PRO A O 1
ATOM 2584 N N . LEU A 1 355 ? -7.281 18.047 8.18 1 81.12 355 LEU A N 1
ATOM 2585 C CA . LEU A 1 355 ? -6.922 17.766 9.57 1 81.12 355 LEU A CA 1
ATOM 2586 C C . LEU A 1 355 ? -7.328 18.922 10.477 1 81.12 355 LEU A C 1
ATOM 2588 O O . LEU A 1 355 ? -7.758 18.719 11.609 1 81.12 355 LEU A O 1
ATOM 2592 N N . GLU A 1 356 ? -7.223 20.078 9.984 1 83.44 356 GLU A N 1
ATOM 2593 C CA . GLU A 1 356 ? -7.605 21.25 10.766 1 83.44 356 GLU A CA 1
ATOM 2594 C C . GLU A 1 356 ? -9.117 21.328 10.938 1 83.44 356 GLU A C 1
ATOM 2596 O O . GLU A 1 356 ? -9.609 21.766 11.984 1 83.44 356 GLU A O 1
ATOM 2601 N N . ARG A 1 357 ? -9.797 20.938 9.922 1 87.06 357 ARG A N 1
ATOM 2602 C CA . ARG A 1 357 ? -11.25 20.922 10.031 1 87.06 357 ARG A CA 1
ATOM 2603 C C . ARG A 1 357 ? -11.711 19.922 11.078 1 87.06 357 ARG A C 1
ATOM 2605 O O . ARG A 1 357 ? -12.656 20.172 11.828 1 87.06 357 ARG A O 1
ATOM 2612 N N . ALA A 1 358 ? -11.055 18.766 11.086 1 88.75 358 ALA A N 1
ATOM 2613 C CA . ALA A 1 358 ? -11.383 17.734 12.078 1 88.75 358 ALA A CA 1
ATOM 2614 C C . ALA A 1 358 ? -11.062 18.219 13.484 1 88.75 358 ALA A C 1
ATOM 2616 O O . ALA A 1 358 ? -11.82 17.969 14.43 1 88.75 358 ALA A O 1
ATOM 2617 N N . ASN A 1 359 ? -9.969 18.922 13.594 1 86 359 ASN A N 1
ATOM 2618 C CA . ASN A 1 359 ? -9.609 19.484 14.891 1 86 359 ASN A CA 1
ATOM 2619 C C . ASN A 1 359 ? -10.617 20.531 15.359 1 86 359 ASN A C 1
ATOM 2621 O O . ASN A 1 359 ? -10.953 20.594 16.547 1 86 359 ASN A O 1
ATOM 2625 N N . GLU A 1 360 ? -11.023 21.312 14.43 1 90.06 360 GLU A N 1
ATOM 2626 C CA . GLU A 1 360 ? -12.016 22.312 14.773 1 90.06 360 GLU A CA 1
ATOM 2627 C C . GLU A 1 360 ? -13.352 21.672 15.156 1 90.06 360 GLU A C 1
ATOM 2629 O O . GLU A 1 360 ? -14.047 22.156 16.047 1 90.06 360 GLU A O 1
ATOM 2634 N N . LEU A 1 361 ? -13.727 20.656 14.406 1 92.31 361 LEU A N 1
ATOM 2635 C CA . LEU A 1 361 ? -14.945 19.938 14.766 1 92.31 361 LEU A CA 1
ATOM 2636 C C . LEU A 1 361 ? -14.844 19.375 16.188 1 92.31 361 LEU A C 1
ATOM 2638 O O . LEU A 1 361 ? -15.797 19.453 16.953 1 92.31 361 LEU A O 1
ATOM 2642 N N . LYS A 1 362 ? -13.703 18.766 16.484 1 92.19 362 LYS A N 1
ATOM 2643 C CA . LYS A 1 362 ? -13.469 18.266 17.844 1 92.19 362 LYS A CA 1
ATOM 2644 C C . LYS A 1 362 ? -13.625 19.359 18.875 1 92.19 362 LYS A C 1
ATOM 2646 O O . LYS A 1 362 ? -14.242 19.156 19.922 1 92.19 362 LYS A O 1
ATOM 2651 N N . ALA A 1 363 ? -13.141 20.547 18.594 1 91.25 363 ALA A N 1
ATOM 2652 C CA . ALA A 1 363 ? -13.242 21.688 19.484 1 91.25 363 ALA A CA 1
ATOM 2653 C C . ALA A 1 363 ? -14.695 22.156 19.625 1 91.25 363 ALA A C 1
ATOM 2655 O O . ALA A 1 363 ? -15.133 22.516 20.719 1 91.25 363 ALA A O 1
ATOM 2656 N N . VAL A 1 364 ? -15.391 22.156 18.547 1 93.31 364 VAL A N 1
ATOM 2657 C CA . VAL A 1 364 ? -16.797 22.562 18.562 1 93.31 364 VAL A CA 1
ATOM 2658 C C . VAL A 1 364 ? -17.609 21.594 19.406 1 93.31 364 VAL A C 1
ATOM 2660 O O . VAL A 1 364 ? -18.469 22.016 20.188 1 93.31 364 VAL A O 1
ATOM 2663 N N . LEU A 1 365 ? -17.344 20.312 19.25 1 94.12 365 LEU A N 1
ATOM 2664 C CA . LEU A 1 365 ? -18.047 19.312 20.047 1 94.12 365 LEU A CA 1
ATOM 2665 C C . LEU A 1 365 ? -17.688 19.469 21.516 1 94.12 365 LEU A C 1
ATOM 2667 O O . LEU A 1 365 ? -18.547 19.312 22.391 1 94.12 365 LEU A O 1
ATOM 2671 N N . ALA A 1 366 ? -16.406 19.766 21.797 1 93.19 366 ALA A N 1
ATOM 2672 C CA . ALA A 1 366 ? -15.969 20 23.172 1 93.19 366 ALA A CA 1
ATOM 2673 C C . ALA A 1 366 ? -16.688 21.203 23.781 1 93.19 366 ALA A C 1
ATOM 2675 O O . ALA A 1 366 ? -17.062 21.172 24.953 1 93.19 366 ALA A O 1
ATOM 2676 N N . ASP A 1 367 ? -16.828 22.219 22.984 1 93 367 ASP A N 1
ATOM 2677 C CA . ASP A 1 367 ? -17.547 23.391 23.438 1 93 367 ASP A CA 1
ATOM 2678 C C . ASP A 1 367 ? -19.016 23.062 23.75 1 93 367 ASP A C 1
ATOM 2680 O O . ASP A 1 367 ? -19.578 23.578 24.719 1 93 367 ASP A O 1
ATOM 2684 N N . GLY A 1 368 ? -19.594 22.281 22.891 1 92.44 368 GLY A N 1
ATOM 2685 C CA . GLY A 1 368 ? -20.953 21.844 23.125 1 92.44 368 GLY A CA 1
ATOM 2686 C C . GLY A 1 368 ? -21.109 21.047 24.422 1 92.44 368 GLY A C 1
ATOM 2687 O O . GLY A 1 368 ? -22.094 21.234 25.141 1 92.44 368 GLY A O 1
ATOM 2688 N N . ILE A 1 369 ? -20.156 20.234 24.719 1 93.38 369 ILE A N 1
ATOM 2689 C CA . ILE A 1 369 ? -20.172 19.438 25.938 1 93.38 369 ILE A CA 1
ATOM 2690 C C . ILE A 1 369 ? -19.969 20.344 27.156 1 93.38 369 ILE A C 1
ATOM 2692 O O . ILE A 1 369 ? -20.641 20.203 28.172 1 93.38 369 ILE A O 1
ATOM 2696 N N . LYS A 1 370 ? -19.094 21.328 27.016 1 91.81 370 LYS A N 1
ATOM 2697 C CA . LYS A 1 370 ? -18.812 22.25 28.094 1 91.81 370 LYS A CA 1
ATOM 2698 C C . LYS A 1 370 ? -20.031 23.094 28.438 1 91.81 370 LYS A C 1
ATOM 2700 O O . LYS A 1 370 ? -20.234 23.469 29.594 1 91.81 370 LYS A O 1
ATOM 2705 N N . ARG A 1 371 ? -20.828 23.375 27.484 1 91.88 371 ARG A N 1
ATOM 2706 C CA . ARG A 1 371 ? -22.016 24.203 27.688 1 91.88 371 ARG A CA 1
ATOM 2707 C C . ARG A 1 371 ? -23.062 23.438 28.5 1 91.88 371 ARG A C 1
ATOM 2709 O O . ARG A 1 371 ? -23.953 24.047 29.094 1 91.88 371 ARG A O 1
ATOM 2716 N N . LEU A 1 372 ? -22.953 22.141 28.516 1 91.81 372 LEU A N 1
ATOM 2717 C CA . LEU A 1 372 ? -23.891 21.328 29.266 1 91.81 372 LEU A CA 1
ATOM 2718 C C . LEU A 1 372 ? -23.516 21.297 30.75 1 91.81 372 LEU A C 1
ATOM 2720 O O . LEU A 1 372 ? -24.297 20.828 31.578 1 91.81 372 LEU A O 1
ATOM 2724 N N . LYS A 1 373 ? -22.344 21.781 31.031 1 91.81 373 LYS A N 1
ATOM 2725 C CA . LYS A 1 373 ? -21.922 21.812 32.438 1 91.81 373 LYS A CA 1
ATOM 2726 C C . LYS A 1 373 ? -22.719 22.828 33.219 1 91.81 373 LYS A C 1
ATOM 2728 O O . LYS A 1 373 ? -22.875 23.984 32.812 1 91.81 373 LYS A O 1
ATOM 2733 N N . PRO A 1 374 ? -23.172 22.438 34.344 1 88.19 374 PRO A N 1
ATOM 2734 C CA . PRO A 1 374 ? -23.906 23.391 35.188 1 88.19 374 PRO A CA 1
ATOM 2735 C C . PRO A 1 374 ? -23.031 24.516 35.719 1 88.19 374 PRO A C 1
ATOM 2737 O O . PRO A 1 374 ? -21.828 24.312 35.969 1 88.19 374 PRO A O 1
ATOM 2740 N N . ARG A 1 375 ? -23.562 25.859 35.812 1 80.94 375 ARG A N 1
ATOM 2741 C CA . ARG A 1 375 ? -22.844 27.062 36.219 1 80.94 375 ARG A CA 1
ATOM 2742 C C . ARG A 1 375 ? -22.391 26.969 37.656 1 80.94 375 ARG A C 1
ATOM 2744 O O . ARG A 1 375 ? -21.297 27.438 38 1 80.94 375 ARG A O 1
ATOM 2751 N N . GLU A 1 376 ? -23.344 26.469 38.438 1 69.69 376 GLU A N 1
ATOM 2752 C CA . GLU A 1 376 ? -23.094 26.438 39.875 1 69.69 376 GLU A CA 1
ATOM 2753 C C . GLU A 1 376 ? -22.453 25.109 40.281 1 69.69 376 GLU A C 1
ATOM 2755 O O . GLU A 1 376 ? -22.984 24.047 40 1 69.69 376 GLU A O 1
ATOM 2760 N N . GLY A 1 377 ? -21.016 25.031 40.125 1 63.81 377 GLY A N 1
ATOM 2761 C CA . GLY A 1 377 ? -20.516 23.781 40.719 1 63.81 377 GLY A CA 1
ATOM 2762 C C . GLY A 1 377 ? -19.062 23.516 40.406 1 63.81 377 GLY A C 1
ATOM 2763 O O . GLY A 1 377 ? -18.422 24.281 39.688 1 63.81 377 GLY A O 1
ATOM 2764 N N . GLY A 1 378 ? -18.469 22.688 40.969 1 76.88 378 GLY A N 1
ATOM 2765 C CA . GLY A 1 378 ? -17.109 22.188 40.875 1 76.88 378 GLY A CA 1
ATOM 2766 C C . GLY A 1 378 ? -16.859 21.375 39.625 1 76.88 378 GLY A C 1
ATOM 2767 O O . GLY A 1 378 ? -17.5 21.578 38.594 1 76.88 378 GLY A O 1
ATOM 2768 N N . ASP A 1 379 ? -15.992 20.516 39.594 1 81.81 379 ASP A N 1
ATOM 2769 C CA . ASP A 1 379 ? -15.531 19.734 38.438 1 81.81 379 ASP A CA 1
ATOM 2770 C C . ASP A 1 379 ? -16.375 18.469 38.25 1 81.81 379 ASP A C 1
ATOM 2772 O O . ASP A 1 379 ? -16.375 17.859 37.188 1 81.81 379 ASP A O 1
ATOM 2776 N N . PHE A 1 380 ? -17.141 18.078 39.344 1 88.62 380 PHE A N 1
ATOM 2777 C CA . PHE A 1 380 ? -17.922 16.859 39.25 1 88.62 380 PHE A CA 1
ATOM 2778 C C . PHE A 1 380 ? -19.125 16.906 40.188 1 88.62 380 PHE A C 1
ATOM 2780 O O . PHE A 1 380 ? -19.031 17.438 41.281 1 88.62 380 PHE A O 1
ATOM 2787 N N . GLY A 1 381 ? -20.234 16.484 39.688 1 88.38 381 GLY A N 1
ATOM 2788 C CA . GLY A 1 381 ? -21.453 16.344 40.469 1 88.38 381 GLY A CA 1
ATOM 2789 C C . GLY A 1 381 ? -22.312 15.172 40.031 1 88.38 381 GLY A C 1
ATOM 2790 O O . GLY A 1 381 ? -22.141 14.648 38.938 1 88.38 381 GLY A O 1
ATOM 2791 N N . THR A 1 382 ? -23.156 14.641 40.906 1 88.5 382 THR A N 1
ATOM 2792 C CA . THR A 1 382 ? -23.984 13.469 40.594 1 88.5 382 THR A CA 1
ATOM 2793 C C . THR A 1 382 ? -25.453 13.836 40.562 1 88.5 382 THR A C 1
ATOM 2795 O O . THR A 1 382 ? -26.312 12.961 40.469 1 88.5 382 THR A O 1
ATOM 2798 N N . THR A 1 383 ? -25.75 15.125 40.656 1 86.12 383 THR A N 1
ATOM 2799 C CA . THR A 1 383 ? -27.141 15.562 40.625 1 86.12 383 THR A CA 1
ATOM 2800 C C . THR A 1 383 ? -27.703 15.469 39.219 1 86.12 383 THR A C 1
ATOM 2802 O O . THR A 1 383 ? -26.969 15.211 38.281 1 86.12 383 THR A O 1
ATOM 2805 N N . GLU A 1 384 ? -28.969 15.719 39.062 1 87.69 384 GLU A N 1
ATOM 2806 C CA . GLU A 1 384 ? -29.672 15.578 37.781 1 87.69 384 GLU A CA 1
ATOM 2807 C C . GLU A 1 384 ? -29.172 16.594 36.75 1 87.69 384 GLU A C 1
ATOM 2809 O O . GLU A 1 384 ? -29.188 16.312 35.562 1 87.69 384 GLU A O 1
ATOM 2814 N N . GLN A 1 385 ? -28.688 17.672 37.219 1 87.25 385 GLN A N 1
ATOM 2815 C CA . GLN A 1 385 ? -28.234 18.719 36.312 1 87.25 385 GLN A CA 1
ATOM 2816 C C . GLN A 1 385 ? -26.922 18.328 35.656 1 87.25 385 GLN A C 1
ATOM 2818 O O . GLN A 1 385 ? -26.578 18.844 34.594 1 87.25 385 GLN A O 1
ATOM 2823 N N . TRP A 1 386 ? -26.234 17.312 36.25 1 91.75 386 TRP A N 1
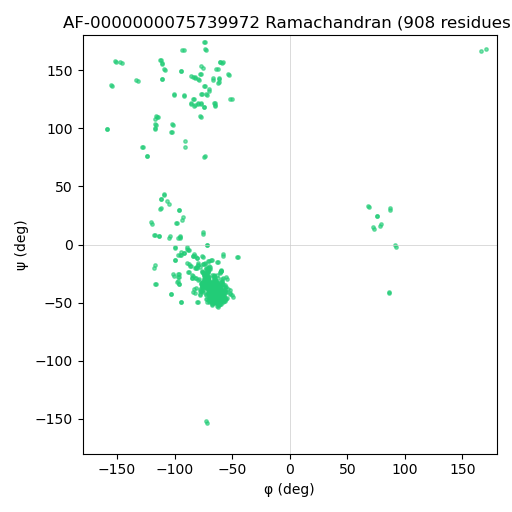ATOM 2824 C CA . TRP A 1 386 ? -24.922 16.922 35.781 1 91.75 386 TRP A CA 1
ATOM 2825 C C . TRP A 1 386 ? -25.016 15.75 34.812 1 91.75 386 TRP A C 1
ATOM 2827 O O . TRP A 1 386 ? -24.031 15.398 34.156 1 91.75 386 TRP A O 1
ATOM 2837 N N . ARG A 1 387 ? -26.141 15.219 34.719 1 91.38 387 ARG A N 1
ATOM 2838 C CA . ARG A 1 387 ? -26.281 13.93 34.062 1 91.38 387 ARG A CA 1
ATOM 2839 C C . ARG A 1 387 ? -25.859 14.023 32.594 1 91.38 387 ARG A C 1
ATOM 2841 O O . ARG A 1 387 ? -25.141 13.148 32.094 1 91.38 387 ARG A O 1
ATOM 2848 N N . TYR A 1 388 ? -26.297 15.086 31.906 1 92.75 388 TYR A N 1
ATOM 2849 C CA . TYR A 1 388 ? -26 15.203 30.484 1 92.75 388 TYR A CA 1
ATOM 2850 C C . TYR A 1 388 ? -24.516 15.492 30.266 1 92.75 388 TYR A C 1
ATOM 2852 O O . TYR A 1 388 ? -23.891 14.906 29.391 1 92.75 388 TYR A O 1
ATOM 2860 N N . TYR A 1 389 ? -23.953 16.266 31.062 1 93.5 389 TYR A N 1
ATOM 2861 C CA . TYR A 1 389 ? -22.531 16.562 30.984 1 93.5 389 TYR A CA 1
ATOM 2862 C C . TYR A 1 389 ? -21.688 15.336 31.297 1 93.5 389 TYR A C 1
ATOM 2864 O O . TYR A 1 389 ? -20.781 14.992 30.531 1 93.5 389 TYR A O 1
ATOM 2872 N N . ASN A 1 390 ? -21.984 14.656 32.375 1 93 390 ASN A N 1
ATOM 2873 C CA . ASN A 1 390 ? -21.219 13.5 32.844 1 93 390 ASN A CA 1
ATOM 2874 C C . ASN A 1 390 ? -21.281 12.352 31.828 1 93 390 ASN A C 1
ATOM 2876 O O . ASN A 1 390 ? -20.312 11.609 31.672 1 93 390 ASN A O 1
ATOM 2880 N N . SER A 1 391 ? -22.406 12.281 31.172 1 92.81 391 SER A N 1
ATOM 2881 C CA . SER A 1 391 ? -22.609 11.164 30.266 1 92.81 391 SER A CA 1
ATOM 2882 C C . SER A 1 391 ? -21.766 11.312 29 1 92.81 391 SER A C 1
ATOM 2884 O O . SER A 1 391 ? -21.438 10.32 28.359 1 92.81 391 SER A O 1
ATOM 2886 N N . LEU A 1 392 ? -21.391 12.508 28.641 1 93.94 392 LEU A N 1
ATOM 2887 C CA . LEU A 1 392 ? -20.594 12.734 27.422 1 93.94 392 LEU A CA 1
ATOM 2888 C C . LEU A 1 392 ? -19.141 13 27.766 1 93.94 392 LEU A C 1
ATOM 2890 O O . LEU A 1 392 ? -18.234 12.414 27.156 1 93.94 392 LEU A O 1
ATOM 2894 N N . TYR A 1 393 ? -18.859 13.766 28.734 1 92.38 393 TYR A N 1
ATOM 2895 C CA . TYR A 1 393 ? -17.516 14.242 29.031 1 92.38 393 TYR A CA 1
ATOM 2896 C C . TYR A 1 393 ? -16.625 13.102 29.516 1 92.38 393 TYR A C 1
ATOM 2898 O O . TYR A 1 393 ? -15.523 12.914 29 1 92.38 393 TYR A O 1
ATOM 2906 N N . PHE A 1 394 ? -17.047 12.344 30.391 1 91.12 394 PHE A N 1
ATOM 2907 C CA . PHE A 1 394 ? -16.172 11.367 31.016 1 91.12 394 PHE A CA 1
ATOM 2908 C C . PHE A 1 394 ? -15.953 10.164 30.109 1 91.12 394 PHE A C 1
ATOM 2910 O O . PHE A 1 394 ? -14.82 9.711 29.922 1 91.12 394 PHE A O 1
ATOM 2917 N N . PRO A 1 395 ? -16.953 9.703 29.422 1 89.19 395 PRO A N 1
ATOM 2918 C CA . PRO A 1 395 ? -16.703 8.57 28.531 1 89.19 395 PRO A CA 1
ATOM 2919 C C . PRO A 1 395 ? -15.961 8.977 27.266 1 89.19 395 PRO A C 1
ATOM 2921 O O . PRO A 1 395 ? -15.047 8.289 26.812 1 89.19 395 PRO A O 1
ATOM 2924 N N . TYR A 1 396 ? -16.312 10.125 26.656 1 89.62 396 TYR A N 1
ATOM 2925 C CA . TYR A 1 396 ? -15.82 10.438 25.312 1 89.62 396 TYR A CA 1
ATOM 2926 C C . TYR A 1 396 ? -14.586 11.328 25.375 1 89.62 396 TYR A C 1
ATOM 2928 O O . TYR A 1 396 ? -13.68 11.203 24.547 1 89.62 396 TYR A O 1
ATOM 2936 N N . VAL A 1 397 ? -14.484 12.188 26.312 1 88.44 397 VAL A N 1
ATOM 2937 C CA . VAL A 1 397 ? -13.367 13.133 26.375 1 88.44 397 VAL A CA 1
ATOM 2938 C C . VAL A 1 397 ? -12.266 12.578 27.266 1 88.44 397 VAL A C 1
ATOM 2940 O O . VAL A 1 397 ? -11.102 12.5 26.844 1 88.44 397 VAL A O 1
ATOM 2943 N N . VAL A 1 398 ? -12.656 12.117 28.469 1 87.25 398 VAL A N 1
ATOM 2944 C CA . VAL A 1 398 ? -11.672 11.625 29.422 1 87.25 398 VAL A CA 1
ATOM 2945 C C . VAL A 1 398 ? -11.359 10.164 29.141 1 87.25 398 VAL A C 1
ATOM 2947 O O . VAL A 1 398 ? -10.25 9.688 29.406 1 87.25 398 VAL A O 1
ATOM 2950 N N . GLY A 1 399 ? -12.305 9.406 28.531 1 85.06 399 GLY A N 1
ATOM 2951 C CA . GLY A 1 399 ? -12.086 8.008 28.172 1 85.06 399 GLY A CA 1
ATOM 2952 C C . GLY A 1 399 ? -12.406 7.047 29.297 1 85.06 399 GLY A C 1
ATOM 2953 O O . GLY A 1 399 ? -11.75 6.012 29.438 1 85.06 399 GLY A O 1
ATOM 2954 N N . VAL A 1 400 ? -13.336 7.453 30.109 1 85.75 400 VAL A N 1
ATOM 2955 C CA . VAL A 1 400 ? -13.742 6.57 31.203 1 85.75 400 VAL A CA 1
ATOM 2956 C C . VAL A 1 400 ? -14.594 5.426 30.656 1 85.75 400 VAL A C 1
ATOM 2958 O O . VAL A 1 400 ? -15.625 5.656 30.031 1 85.75 400 VAL A O 1
ATOM 2961 N N . ARG A 1 401 ? -14.055 4.176 30.844 1 82.56 401 ARG A N 1
ATOM 2962 C CA . ARG A 1 401 ? -14.797 2.986 30.438 1 82.56 401 ARG A CA 1
ATOM 2963 C C . ARG A 1 401 ? -15.438 2.295 31.625 1 82.56 401 ARG A C 1
ATOM 2965 O O . ARG A 1 401 ? -14.797 1.493 32.312 1 82.56 401 ARG A O 1
ATOM 2972 N N . ALA A 1 402 ? -16.703 2.598 31.844 1 77.56 402 ALA A N 1
ATOM 2973 C CA . ALA A 1 402 ? -17.344 2.105 33.062 1 77.56 402 ALA A CA 1
ATOM 2974 C C . ALA A 1 402 ? -17.953 0.722 32.844 1 77.56 402 ALA A C 1
ATOM 2976 O O . ALA A 1 402 ? -18.078 -0.07 33.781 1 77.56 402 ALA A O 1
ATOM 2977 N N . TYR A 1 403 ? -18.266 0.347 31.688 1 75 403 TYR A N 1
ATOM 2978 C CA . TYR A 1 403 ? -19.062 -0.867 31.5 1 75 403 TYR A CA 1
ATOM 2979 C C . TYR A 1 403 ? -18.281 -1.911 30.719 1 75 403 TYR A C 1
ATOM 2981 O O . TYR A 1 403 ? -18.828 -2.941 30.328 1 75 403 TYR A O 1
ATOM 2989 N N . ALA A 1 404 ? -17.031 -1.572 30.547 1 70.69 404 ALA A N 1
ATOM 2990 C CA . ALA A 1 404 ? -16.188 -2.572 29.891 1 70.69 404 ALA A CA 1
ATOM 2991 C C . ALA A 1 404 ? -15.766 -3.652 30.891 1 70.69 404 ALA A C 1
ATOM 2993 O O . ALA A 1 404 ? -15.648 -3.391 32.094 1 70.69 404 ALA A O 1
ATOM 2994 N N . GLN A 1 405 ? -15.688 -4.91 30.516 1 62.19 405 GLN A N 1
ATOM 2995 C CA . GLN A 1 405 ? -15.344 -6.047 31.359 1 62.19 405 GLN A CA 1
ATOM 2996 C C . GLN A 1 405 ? -14.039 -5.797 32.125 1 62.19 405 GLN A C 1
ATOM 2998 O O . GLN A 1 405 ? -13.93 -6.129 33.312 1 62.19 405 GLN A O 1
ATOM 3003 N N . ASN A 1 406 ? -13.047 -5.215 31.422 1 66.31 406 ASN A N 1
ATOM 3004 C CA . ASN A 1 406 ? -11.758 -4.977 32.062 1 66.31 406 ASN A CA 1
ATOM 3005 C C . ASN A 1 406 ? -11.562 -3.498 32.375 1 66.31 406 ASN A C 1
ATOM 3007 O O . ASN A 1 406 ? -10.438 -2.992 32.344 1 66.31 406 ASN A O 1
ATOM 3011 N N . ALA A 1 407 ? -12.773 -2.969 32.781 1 71.62 407 ALA A N 1
ATOM 3012 C CA . ALA A 1 407 ? -12.68 -1.541 33.062 1 71.62 407 ALA A CA 1
ATOM 3013 C C . ALA A 1 407 ? -12.031 -1.303 34.438 1 71.62 407 ALA A C 1
ATOM 3015 O O . ALA A 1 407 ? -12.375 -1.961 35.406 1 71.62 407 ALA A O 1
ATOM 3016 N N . THR A 1 408 ? -10.82 -0.776 34.406 1 74 408 THR A N 1
ATOM 3017 C CA . THR A 1 408 ? -10.133 -0.43 35.656 1 74 408 THR A CA 1
ATOM 3018 C C . THR A 1 408 ? -10.016 1.084 35.812 1 74 408 THR A C 1
ATOM 3020 O O . THR A 1 408 ? -10.023 1.812 34.812 1 74 408 THR A O 1
ATOM 3023 N N . ALA A 1 409 ? -10.172 1.49 37.031 1 75.69 409 ALA A N 1
ATOM 3024 C CA . ALA A 1 409 ? -9.984 2.904 37.344 1 75.69 409 ALA A CA 1
ATOM 3025 C C . ALA A 1 409 ? -8.508 3.268 37.375 1 75.69 409 ALA A C 1
ATOM 3027 O O . ALA A 1 409 ? -8.148 4.402 37.719 1 75.69 409 ALA A O 1
ATOM 3028 N N . ALA A 1 410 ? -7.672 2.424 36.969 1 74.94 410 ALA A N 1
ATOM 3029 C CA . ALA A 1 410 ? -6.238 2.67 37.062 1 74.94 410 ALA A CA 1
ATO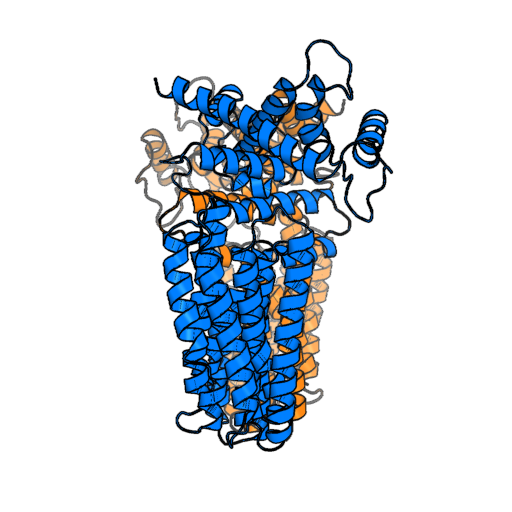M 3030 C C . ALA A 1 410 ? -5.785 3.734 36.062 1 74.94 410 ALA A C 1
ATOM 3032 O O . ALA A 1 410 ? -6.145 3.684 34.906 1 74.94 410 ALA A O 1
ATOM 3033 N N . GLY A 1 411 ? -5.086 4.723 36.531 1 78.94 411 GLY A N 1
ATOM 3034 C CA . GLY A 1 411 ? -4.48 5.758 35.688 1 78.94 411 GLY A CA 1
ATOM 3035 C C . GLY A 1 411 ? -5.375 6.969 35.5 1 78.94 411 GLY A C 1
ATOM 3036 O O . GLY A 1 411 ? -4.984 7.941 34.844 1 78.94 411 GLY A O 1
ATOM 3037 N N . LEU A 1 412 ? -6.594 6.879 36.094 1 83.75 412 LEU A N 1
ATOM 3038 C CA . LEU A 1 412 ? -7.516 8 35.969 1 83.75 412 LEU A CA 1
ATOM 3039 C C . LEU A 1 412 ? -7.25 9.07 37 1 83.75 412 LEU A C 1
ATOM 3041 O O . LEU A 1 412 ? -6.773 8.766 38.094 1 83.75 412 LEU A O 1
ATOM 3045 N N . ASP A 1 413 ? -7.422 10.305 36.625 1 88 413 ASP A N 1
ATOM 3046 C CA . ASP A 1 413 ? -7.34 11.406 37.594 1 88 413 ASP A CA 1
ATOM 3047 C C . ASP A 1 413 ? -8.398 11.266 38.688 1 88 413 ASP A C 1
ATOM 3049 O O . ASP A 1 413 ? -9.359 10.508 38.531 1 88 413 ASP A O 1
ATOM 3053 N N . PRO A 1 414 ? -8.234 11.844 39.875 1 88.94 414 PRO A N 1
ATOM 3054 C CA . PRO A 1 414 ? -9.148 11.695 41 1 88.94 414 PRO A CA 1
ATOM 3055 C C . PRO A 1 414 ? -10.602 12 40.656 1 88.94 414 PRO A C 1
ATOM 3057 O O . PRO A 1 414 ? -11.508 11.281 41.062 1 88.94 414 PRO A O 1
ATOM 3060 N N . ILE A 1 415 ? -10.82 12.969 39.875 1 90.38 415 ILE A N 1
ATOM 3061 C CA . ILE A 1 415 ? -12.18 13.328 39.5 1 90.38 415 ILE A CA 1
ATOM 3062 C C . ILE A 1 415 ? -12.758 12.258 38.562 1 90.38 415 ILE A C 1
ATOM 3064 O O . ILE A 1 415 ? -13.922 11.875 38.719 1 90.38 415 ILE A O 1
ATOM 3068 N N . ALA A 1 416 ? -12 11.82 37.688 1 91.38 416 ALA A N 1
ATOM 3069 C CA . ALA A 1 416 ? -12.422 10.766 36.781 1 91.38 416 ALA A CA 1
ATOM 3070 C C . ALA A 1 416 ? -12.703 9.469 37.531 1 91.38 416 ALA A C 1
ATOM 3072 O O . ALA A 1 416 ? -13.602 8.711 37.156 1 91.38 416 ALA A O 1
ATOM 3073 N N . ARG A 1 417 ? -11.922 9.242 38.562 1 91.25 417 ARG A N 1
ATOM 3074 C CA . ARG A 1 417 ? -12.148 8.055 39.375 1 91.25 417 ARG A CA 1
ATOM 3075 C C . ARG A 1 417 ? -13.492 8.133 40.094 1 91.25 417 ARG A C 1
ATOM 3077 O O . ARG A 1 417 ? -14.188 7.121 40.219 1 91.25 417 ARG A O 1
ATOM 3084 N N . GLN A 1 418 ? -13.766 9.305 40.594 1 90.31 418 GLN A N 1
ATOM 3085 C CA . GLN A 1 418 ? -15.062 9.5 41.25 1 90.31 418 GLN A CA 1
ATOM 3086 C C . GLN A 1 418 ? -16.203 9.273 40.25 1 90.31 418 GLN A C 1
ATOM 3088 O O . GLN A 1 418 ? -17.219 8.656 40.594 1 90.31 418 GLN A O 1
ATOM 3093 N N . ALA A 1 419 ? -16.031 9.805 39.094 1 91.38 419 ALA A N 1
ATOM 3094 C CA . ALA A 1 419 ? -17.047 9.633 38.062 1 91.38 419 ALA A CA 1
ATOM 3095 C C . ALA A 1 419 ? -17.188 8.164 37.688 1 91.38 419 ALA A C 1
ATOM 3097 O O . ALA A 1 419 ? -18.297 7.68 37.469 1 91.38 419 ALA A O 1
ATOM 3098 N N . TRP A 1 420 ? -16.047 7.492 37.594 1 91.19 420 TRP A N 1
ATOM 3099 C CA . TRP A 1 420 ? -16.047 6.066 37.281 1 91.19 420 TRP A CA 1
ATOM 3100 C C . TRP A 1 420 ? -16.828 5.281 38.312 1 91.19 420 TRP A C 1
ATOM 3102 O O . TRP A 1 420 ? -17.641 4.422 37.969 1 91.19 420 TRP A O 1
ATOM 3112 N N . GLN A 1 421 ? -16.562 5.527 39.594 1 88.5 421 GLN A N 1
ATOM 3113 C CA . GLN A 1 421 ? -17.25 4.848 40.688 1 88.5 421 GLN A CA 1
ATOM 3114 C C . GLN A 1 421 ? -18.75 5.121 40.625 1 88.5 421 GLN A C 1
ATOM 3116 O O . GLN A 1 421 ? -19.562 4.215 40.844 1 88.5 421 GLN A O 1
ATOM 3121 N N . TRP A 1 422 ? -19.078 6.293 40.344 1 91.06 422 TRP A N 1
ATOM 3122 C CA . TRP A 1 422 ? -20.484 6.68 40.25 1 91.06 422 TRP A CA 1
ATOM 3123 C C . TRP A 1 422 ? -21.172 5.969 39.094 1 91.06 422 TRP A C 1
ATOM 3125 O O . TRP A 1 422 ? -22.297 5.484 39.219 1 91.06 422 TRP A O 1
ATOM 3135 N N . LEU A 1 423 ? -20.562 5.914 37.969 1 90 423 LEU A N 1
ATOM 3136 C CA . LEU A 1 423 ? -21.125 5.277 36.781 1 90 423 LEU A CA 1
ATOM 3137 C C . LEU A 1 423 ? -21.312 3.781 37 1 90 423 LEU A C 1
ATOM 3139 O O . LEU A 1 423 ? -22.328 3.213 36.594 1 90 423 LEU A O 1
ATOM 3143 N N . VAL A 1 424 ? -20.328 3.189 37.688 1 87.75 424 VAL A N 1
ATOM 3144 C CA . VAL A 1 424 ? -20.359 1.742 37.875 1 87.75 424 VAL A CA 1
ATOM 3145 C C . VAL A 1 424 ? -21.375 1.371 38.938 1 87.75 424 VAL A C 1
ATOM 3147 O O . VAL A 1 424 ? -22.047 0.345 38.844 1 87.75 424 VAL A O 1
ATOM 3150 N N . THR A 1 425 ? -21.547 2.211 39.906 1 87.88 425 THR A N 1
ATOM 3151 C CA . THR A 1 425 ? -22.359 1.836 41.062 1 87.88 425 THR A CA 1
ATOM 3152 C C . THR A 1 425 ? -23.781 2.346 40.938 1 87.88 425 THR A C 1
ATOM 3154 O O . THR A 1 425 ? -24.734 1.67 41.312 1 87.88 425 THR A O 1
ATOM 3157 N N . GLU A 1 426 ? -23.938 3.488 40.281 1 89.31 426 GLU A N 1
ATOM 3158 C CA . GLU A 1 426 ? -25.234 4.141 40.406 1 89.31 426 GLU A CA 1
ATOM 3159 C C . GLU A 1 426 ? -25.938 4.242 39.062 1 89.31 426 GLU A C 1
ATOM 3161 O O . GLU A 1 426 ? -27.141 4.449 39 1 89.31 426 GLU A O 1
ATOM 3166 N N . VAL A 1 427 ? -25.266 4.152 38.062 1 90.38 427 VAL A N 1
ATOM 3167 C CA . VAL A 1 427 ? -25.875 4.441 36.75 1 90.38 427 VAL A CA 1
ATOM 3168 C C . VAL A 1 427 ? -25.922 3.172 35.906 1 90.38 427 VAL A C 1
ATOM 3170 O O . VAL A 1 427 ? -24.875 2.693 35.438 1 90.38 427 VAL A O 1
ATOM 3173 N N . PRO A 1 428 ? -27.141 2.686 35.719 1 87.75 428 PRO A N 1
ATOM 3174 C CA . PRO A 1 428 ? -27.234 1.561 34.781 1 87.75 428 PRO A CA 1
ATOM 3175 C C . PRO A 1 428 ? -26.812 1.937 33.375 1 87.75 428 PRO A C 1
ATOM 3177 O O . PRO A 1 428 ? -26.938 3.098 32.969 1 87.75 428 PRO A O 1
ATOM 3180 N N . GLN A 1 429 ? -26.297 1.047 32.594 1 85.88 429 GLN A N 1
ATOM 3181 C CA . GLN A 1 429 ? -25.797 1.275 31.25 1 85.88 429 GLN A CA 1
ATOM 3182 C C . GLN A 1 429 ? -26.891 1.842 30.344 1 85.88 429 GLN A C 1
ATOM 3184 O O . GLN A 1 429 ? -26.625 2.695 29.5 1 85.88 429 GLN A O 1
ATOM 3189 N N . ARG A 1 430 ? -28.125 1.456 30.547 1 83.69 430 ARG A N 1
ATOM 3190 C CA . ARG A 1 430 ? -29.25 1.933 29.734 1 83.69 430 ARG A CA 1
ATOM 3191 C C . ARG A 1 430 ? -29.484 3.42 29.969 1 83.69 430 ARG A C 1
ATOM 3193 O O . ARG A 1 430 ? -29.766 4.164 29.031 1 83.69 430 ARG A O 1
ATOM 3200 N N . SER A 1 431 ? -29.453 3.762 31.188 1 88.81 431 SER A N 1
ATOM 3201 C CA . SER A 1 431 ? -29.656 5.168 31.516 1 88.81 431 SER A CA 1
ATOM 3202 C C . SER A 1 431 ? -28.562 6.047 30.922 1 88.81 431 SER A C 1
ATOM 3204 O O . SER A 1 431 ? -28.844 7.148 30.453 1 88.81 431 SER A O 1
ATOM 3206 N N . LEU A 1 432 ? -27.375 5.52 30.984 1 89.69 432 LEU A N 1
ATOM 3207 C CA . LEU A 1 432 ? -26.266 6.27 30.391 1 89.69 432 LEU A CA 1
ATOM 3208 C C . LEU A 1 432 ? -26.5 6.496 28.906 1 89.69 432 LEU A C 1
ATOM 3210 O O . LEU A 1 432 ? -26.312 7.609 28.406 1 89.69 432 LEU A O 1
ATOM 3214 N N . HIS A 1 433 ? -26.969 5.469 28.219 1 87.31 433 HIS A N 1
ATOM 3215 C CA . HIS A 1 433 ? -27.219 5.582 26.781 1 87.31 433 HIS A CA 1
ATOM 3216 C C . HIS A 1 433 ? -28.328 6.578 26.5 1 87.31 433 HIS A C 1
ATOM 3218 O O . HIS A 1 433 ? -28.266 7.34 25.531 1 87.31 433 HIS A O 1
ATOM 3224 N N . ASN A 1 434 ? -29.312 6.582 27.344 1 89.69 434 ASN A N 1
ATOM 3225 C CA . ASN A 1 434 ? -30.422 7.523 27.188 1 89.69 434 ASN A CA 1
ATOM 3226 C C . ASN A 1 434 ? -29.953 8.961 27.406 1 89.69 434 ASN A C 1
ATOM 3228 O O . ASN A 1 434 ? -30.375 9.875 26.688 1 89.69 434 ASN A O 1
ATOM 3232 N N . TRP A 1 435 ? -29.172 9.031 28.453 1 92.44 435 TRP A N 1
ATOM 3233 C CA . TRP A 1 435 ? -28.641 10.359 28.734 1 92.44 435 TRP A CA 1
ATOM 3234 C C . TRP A 1 435 ? -27.75 10.852 27.594 1 92.44 435 TRP A C 1
ATOM 3236 O O . TRP A 1 435 ? -27.797 12.023 27.234 1 92.44 435 TRP A O 1
ATOM 3246 N N . GLN A 1 436 ? -26.953 9.961 27.047 1 91.31 436 GLN A N 1
ATOM 3247 C CA . GLN A 1 436 ? -26.094 10.312 25.938 1 91.31 436 GLN A CA 1
ATOM 3248 C C . GLN A 1 436 ? -26.906 10.742 24.719 1 91.31 436 GLN A C 1
ATOM 3250 O O . GLN A 1 436 ? -26.562 11.719 24.047 1 91.31 436 GLN A O 1
ATOM 3255 N N . ASN A 1 437 ? -27.969 10.07 24.453 1 90 437 ASN A N 1
ATOM 3256 C CA . ASN A 1 437 ? -28.844 10.406 23.328 1 90 437 ASN A CA 1
ATOM 3257 C C . ASN A 1 437 ? -29.516 11.766 23.531 1 90 437 ASN A C 1
ATOM 3259 O O . ASN A 1 437 ? -29.594 12.562 22.594 1 90 437 ASN A O 1
ATOM 3263 N N . ALA A 1 438 ? -29.953 11.961 24.688 1 92.81 438 ALA A N 1
ATOM 3264 C CA . ALA A 1 438 ? -30.609 13.234 24.984 1 92.81 438 ALA A CA 1
ATOM 3265 C C . ALA A 1 438 ? -29.609 14.391 24.922 1 92.81 438 ALA A C 1
ATOM 3267 O O . ALA A 1 438 ? -29.938 15.461 24.406 1 92.81 438 ALA A O 1
ATOM 3268 N N . ALA A 1 439 ? -28.5 14.125 25.469 1 94 439 ALA A N 1
ATOM 3269 C CA . ALA A 1 439 ? -27.469 15.156 25.438 1 94 439 ALA A CA 1
ATOM 3270 C C . ALA A 1 439 ? -27.047 15.469 24.016 1 94 439 ALA A C 1
ATOM 3272 O O . ALA A 1 439 ? -26.828 16.625 23.656 1 94 439 ALA A O 1
ATOM 3273 N N . ALA A 1 440 ? -26.891 14.453 23.203 1 93.12 440 ALA A N 1
ATOM 3274 C CA . ALA A 1 440 ? -26.547 14.641 21.797 1 93.12 440 ALA A CA 1
ATOM 3275 C C . ALA A 1 440 ? -27.609 15.453 21.062 1 93.12 440 ALA A C 1
ATOM 3277 O O . ALA A 1 440 ? -27.297 16.266 20.188 1 93.12 440 ALA A O 1
ATOM 3278 N N . ARG A 1 441 ? -28.844 15.219 21.422 1 93.31 441 ARG A N 1
ATOM 3279 C CA . ARG A 1 441 ? -29.938 15.977 20.828 1 93.31 441 ARG A CA 1
ATOM 3280 C C . ARG A 1 441 ? -29.828 17.453 21.188 1 93.31 441 ARG A C 1
ATOM 3282 O O . ARG A 1 441 ? -30.109 18.328 20.344 1 93.31 441 ARG A O 1
ATOM 3289 N N . LEU A 1 442 ? -29.422 17.719 22.375 1 92.94 442 LEU A N 1
ATOM 3290 C CA . LEU A 1 442 ? -29.266 19.094 22.812 1 92.94 442 LEU A CA 1
ATOM 3291 C C . LEU A 1 442 ? -28.141 19.781 22.047 1 92.94 442 LEU A C 1
ATOM 3293 O O . LEU A 1 442 ? -28.281 20.922 21.594 1 92.94 442 LEU A O 1
ATOM 3297 N N . ILE A 1 443 ? -27.094 19.094 21.922 1 93.69 443 ILE A N 1
ATOM 3298 C CA . ILE A 1 443 ? -25.953 19.641 21.203 1 93.69 443 ILE A CA 1
ATOM 3299 C C . ILE A 1 443 ? -26.312 19.812 19.734 1 93.69 443 ILE A 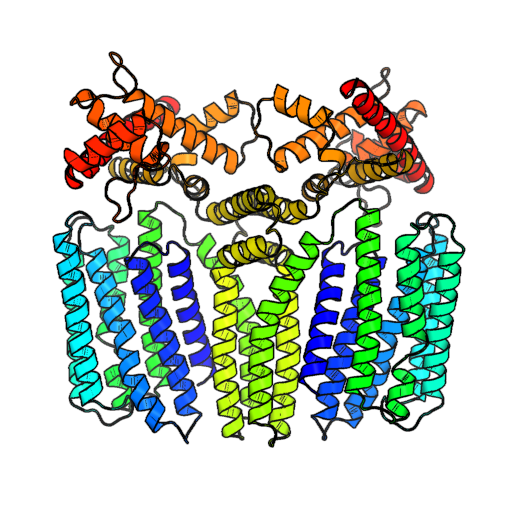C 1
ATOM 3301 O O . ILE A 1 443 ? -25.953 20.828 19.125 1 93.69 443 ILE A O 1
ATOM 3305 N N . ALA A 1 444 ? -26.969 18.844 19.188 1 93.62 444 ALA A N 1
ATOM 3306 C CA . ALA A 1 444 ? -27.375 18.906 17.781 1 93.62 444 ALA A CA 1
ATOM 3307 C C . ALA A 1 444 ? -28.281 20.109 17.531 1 93.62 444 ALA A C 1
ATOM 3309 O O . ALA A 1 444 ? -28.172 20.781 16.516 1 93.62 444 ALA A O 1
ATOM 3310 N N . ALA A 1 445 ? -29.156 20.344 18.422 1 91.69 445 ALA A N 1
ATOM 3311 C CA . ALA A 1 445 ? -30.078 21.469 18.297 1 91.69 445 ALA A CA 1
ATOM 3312 C C . ALA A 1 445 ? -29.312 22.797 18.344 1 91.69 445 ALA A C 1
ATOM 3314 O O . ALA A 1 445 ? -29.625 23.719 17.594 1 91.69 445 ALA A O 1
ATOM 3315 N N . ASP A 1 446 ? -28.359 22.844 19.203 1 90.56 446 ASP A N 1
ATOM 3316 C CA . ASP A 1 446 ? -27.531 24.031 19.297 1 90.56 446 ASP A CA 1
ATOM 3317 C C . ASP A 1 446 ? -26.75 24.266 18.016 1 90.56 446 ASP A C 1
ATOM 3319 O O . ASP A 1 446 ? -26.641 25.406 17.531 1 90.56 446 ASP A O 1
ATOM 3323 N N . LEU A 1 447 ? -26.219 23.234 17.469 1 90.25 447 LEU A N 1
ATOM 3324 C CA . LEU A 1 447 ? -25.406 23.328 16.25 1 90.25 447 LEU A CA 1
ATOM 3325 C C . LEU A 1 447 ? -26.266 23.672 15.047 1 90.25 447 LEU A C 1
ATOM 3327 O O . LEU A 1 447 ? -25.844 24.438 14.18 1 90.25 447 LEU A O 1
ATOM 3331 N N . ARG A 1 448 ? -27.406 23.078 15.055 1 86.69 448 ARG A N 1
ATOM 3332 C CA . ARG A 1 448 ? -28.344 23.328 13.953 1 86.69 448 ARG A CA 1
ATOM 3333 C C . ARG A 1 448 ? -28.812 24.781 13.961 1 86.69 448 ARG A C 1
ATOM 3335 O O . ARG A 1 448 ? -29 25.375 12.898 1 86.69 448 ARG A O 1
ATOM 3342 N N . GLY A 1 449 ? -29.078 25.25 15.086 1 79.5 449 GLY A N 1
ATOM 3343 C CA . GLY A 1 449 ? -29.5 26.641 15.219 1 79.5 449 GLY A CA 1
ATOM 3344 C C . GLY A 1 449 ? -28.469 27.625 14.68 1 79.5 449 GLY A C 1
ATOM 3345 O O . GLY A 1 449 ? -28.828 28.688 14.164 1 79.5 449 GLY A O 1
ATOM 3346 N N . ARG A 1 450 ? -27.281 27.281 14.734 1 74.88 450 ARG A N 1
ATOM 3347 C CA . ARG A 1 450 ? -26.219 28.141 14.25 1 74.88 450 ARG A CA 1
ATOM 3348 C C . ARG A 1 450 ? -26.109 28.094 12.727 1 74.88 450 ARG A C 1
ATOM 3350 O O . ARG A 1 450 ? -25.547 29 12.109 1 74.88 450 ARG A O 1
ATOM 3357 N N . ILE A 1 451 ? -26.469 26.984 12.156 1 69.06 451 ILE A N 1
ATOM 3358 C CA . ILE A 1 451 ? -26.484 26.859 10.703 1 69.06 451 ILE A CA 1
ATOM 3359 C C . ILE A 1 451 ? -27.562 27.781 10.117 1 69.06 451 ILE A C 1
ATOM 3361 O O . ILE A 1 451 ? -27.312 28.469 9.117 1 69.06 451 ILE A O 1
ATOM 3365 N N . THR A 1 452 ? -28.766 27.797 10.672 1 59.59 452 THR A N 1
ATOM 3366 C CA . THR A 1 452 ? -29.891 28.609 10.203 1 59.59 452 THR A CA 1
ATOM 3367 C C . THR A 1 452 ? -29.578 30.094 10.344 1 59.59 452 THR A C 1
ATOM 3369 O O . THR A 1 452 ? -29.969 30.906 9.5 1 59.59 452 THR A O 1
ATOM 3372 N N . VAL A 1 453 ? -28.922 30.359 11.375 1 46.84 453 VAL A N 1
ATOM 3373 C CA . VAL A 1 453 ? -28.625 31.781 11.578 1 46.84 453 VAL A CA 1
ATOM 3374 C C . VAL A 1 453 ? -27.562 32.219 10.57 1 46.84 453 VAL A C 1
ATOM 3376 O O . VAL A 1 453 ? -27.609 33.375 10.086 1 46.84 453 VAL A O 1
ATOM 3379 N N . ALA A 1 454 ? -26.609 31.484 10.195 1 50.34 454 ALA A N 1
ATOM 3380 C CA . ALA A 1 454 ? -25.562 31.859 9.258 1 50.34 454 ALA A CA 1
ATOM 3381 C C . ALA A 1 454 ? -26.109 31.984 7.836 1 50.34 454 ALA A C 1
ATOM 3383 O O . ALA A 1 454 ? -25.562 32.719 7.012 1 50.34 454 ALA A O 1
ATOM 3384 N N . SER A 1 455 ? -27.125 31.266 7.379 1 45.88 455 SER A N 1
ATOM 3385 C CA . SER A 1 455 ? -27.719 31.359 6.047 1 45.88 455 SER A CA 1
ATOM 3386 C C . SER A 1 455 ? -28.672 32.531 5.941 1 45.88 455 SER A C 1
ATOM 3388 O O . SER A 1 455 ? -29.047 32.938 4.84 1 45.88 455 SER A O 1
ATOM 3390 N N . ASP A 1 456 ? -29.188 33.156 7.004 1 38.22 456 ASP A N 1
ATOM 3391 C CA . ASP A 1 456 ? -29.953 34.406 6.84 1 38.22 456 ASP A CA 1
ATOM 3392 C C . ASP A 1 456 ? -29.031 35.625 6.773 1 38.22 456 ASP A C 1
ATOM 3394 O O . ASP A 1 456 ? -28.078 35.719 7.555 1 38.22 456 ASP A O 1
ATOM 3398 N N . MET B 1 1 ? 18.609 -24.781 -5.594 1 82.81 1 MET B N 1
ATOM 3399 C CA . MET B 1 1 ? 19.078 -23.875 -6.629 1 82.81 1 MET B CA 1
ATOM 3400 C C . MET B 1 1 ? 18.062 -22.75 -6.863 1 82.81 1 MET B C 1
ATOM 3402 O O . MET B 1 1 ? 18.391 -21.578 -6.762 1 82.81 1 MET B O 1
ATOM 3406 N N . ALA B 1 2 ? 16.797 -23.125 -6.902 1 88 2 ALA B N 1
ATOM 3407 C CA . ALA B 1 2 ? 15.781 -22.125 -7.207 1 88 2 ALA B CA 1
ATOM 3408 C C . ALA B 1 2 ? 15.57 -21.188 -6.02 1 88 2 ALA B C 1
ATOM 3410 O O . ALA B 1 2 ? 15.367 -19.984 -6.203 1 88 2 ALA B O 1
ATOM 3411 N N . ALA B 1 3 ? 15.781 -21.75 -4.828 1 92.44 3 ALA B N 1
ATOM 3412 C CA . ALA B 1 3 ? 15.555 -20.953 -3.625 1 92.44 3 ALA B CA 1
ATOM 3413 C C . ALA B 1 3 ? 16.594 -19.844 -3.484 1 92.44 3 ALA B C 1
ATOM 3415 O O . ALA B 1 3 ? 16.266 -18.688 -3.229 1 92.44 3 ALA B O 1
ATOM 3416 N N . LEU B 1 4 ? 17.859 -20.188 -3.682 1 93.25 4 LEU B N 1
ATOM 3417 C CA . LEU B 1 4 ? 18.922 -19.203 -3.551 1 93.25 4 LEU B CA 1
ATOM 3418 C C . LEU B 1 4 ? 18.828 -18.156 -4.645 1 93.25 4 LEU B C 1
ATOM 3420 O O . LEU B 1 4 ? 19 -16.953 -4.375 1 93.25 4 LEU B O 1
ATOM 3424 N N . SER B 1 5 ? 18.547 -18.594 -5.84 1 94.56 5 SER B N 1
ATOM 3425 C CA . SER B 1 5 ? 18.375 -17.641 -6.938 1 94.56 5 SER B CA 1
ATOM 3426 C C . SER B 1 5 ? 17.203 -16.703 -6.668 1 94.56 5 SER B C 1
ATOM 3428 O O . SER B 1 5 ? 17.281 -15.5 -6.965 1 94.56 5 SER B O 1
ATOM 3430 N N . ALA B 1 6 ? 16.141 -17.266 -6.086 1 96.75 6 ALA B N 1
ATOM 3431 C CA . ALA B 1 6 ? 14.96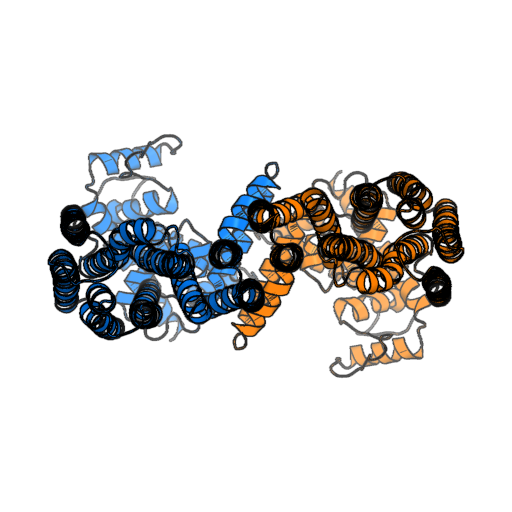1 -16.453 -5.785 1 96.75 6 ALA B CA 1
ATOM 3432 C C . ALA B 1 6 ? 15.281 -15.398 -4.727 1 96.75 6 ALA B C 1
ATOM 3434 O O . ALA B 1 6 ? 14.836 -14.25 -4.832 1 96.75 6 ALA B O 1
ATOM 3435 N N . VAL B 1 7 ? 16.094 -15.758 -3.768 1 96.69 7 VAL B N 1
ATOM 3436 C CA . VAL B 1 7 ? 16.453 -14.836 -2.693 1 96.69 7 VAL B CA 1
ATOM 3437 C C . VAL B 1 7 ? 17.312 -13.703 -3.248 1 96.69 7 VAL B C 1
ATOM 3439 O O . VAL B 1 7 ? 17.031 -12.531 -3 1 96.69 7 VAL B O 1
ATOM 3442 N N . VAL B 1 8 ? 18.312 -14.016 -4.008 1 96.19 8 VAL B N 1
ATOM 3443 C CA . VAL B 1 8 ? 19.219 -13.016 -4.555 1 96.19 8 VAL B CA 1
ATOM 3444 C C . VAL B 1 8 ? 18.484 -12.148 -5.57 1 96.19 8 VAL B C 1
ATOM 3446 O O . VAL B 1 8 ? 18.719 -10.938 -5.645 1 96.19 8 VAL B O 1
ATOM 3449 N N . PHE B 1 9 ? 17.641 -12.773 -6.348 1 97.12 9 PHE B N 1
ATOM 3450 C CA . PHE B 1 9 ? 16.797 -12.047 -7.285 1 97.12 9 PHE B CA 1
ATOM 3451 C C . PHE B 1 9 ? 15.953 -11.008 -6.562 1 97.12 9 PHE B C 1
ATOM 3453 O O . PHE B 1 9 ? 15.898 -9.844 -6.98 1 97.12 9 PHE B O 1
ATOM 3460 N N . THR B 1 10 ? 15.305 -11.43 -5.477 1 98.12 10 THR B N 1
ATOM 3461 C CA . THR B 1 10 ? 14.414 -10.562 -4.715 1 98.12 10 THR B CA 1
ATOM 3462 C C . THR B 1 10 ? 15.188 -9.406 -4.086 1 98.12 10 THR B C 1
ATOM 3464 O O . THR B 1 10 ? 14.75 -8.25 -4.148 1 98.12 10 THR B O 1
ATOM 3467 N N . LEU B 1 11 ? 16.344 -9.695 -3.525 1 97.94 11 LEU B N 1
ATOM 3468 C CA . LEU B 1 11 ? 17.156 -8.664 -2.877 1 97.94 11 LEU B CA 1
ATOM 3469 C C . LEU B 1 11 ? 17.672 -7.656 -3.896 1 97.94 11 LEU B C 1
ATOM 3471 O O . LEU B 1 11 ? 17.594 -6.445 -3.668 1 97.94 11 LEU B O 1
ATOM 3475 N N . SER B 1 12 ? 18.125 -8.156 -5.008 1 97.31 12 SER B N 1
ATOM 3476 C CA . SER B 1 12 ? 18.656 -7.277 -6.043 1 97.31 12 SER B CA 1
ATOM 3477 C C . SER B 1 12 ? 17.547 -6.441 -6.676 1 97.31 12 SER B C 1
ATOM 3479 O O . SER B 1 12 ? 17.703 -5.238 -6.883 1 97.31 12 SER B O 1
ATOM 3481 N N . GLY B 1 13 ? 16.438 -7.125 -7.023 1 97.88 13 GLY B N 1
ATOM 3482 C CA . GLY B 1 13 ? 15.312 -6.398 -7.578 1 97.88 13 GLY B CA 1
ATOM 3483 C C . GLY B 1 13 ? 14.758 -5.348 -6.637 1 97.88 13 GLY B C 1
ATOM 3484 O O . GLY B 1 13 ? 14.43 -4.238 -7.062 1 97.88 13 GLY B O 1
ATOM 3485 N N . TRP B 1 14 ? 14.656 -5.652 -5.371 1 98.12 14 TRP B N 1
ATOM 3486 C CA . TRP B 1 14 ? 14.156 -4.719 -4.363 1 98.12 14 TRP B CA 1
ATOM 3487 C C . TRP B 1 14 ? 15.07 -3.5 -4.258 1 98.12 14 TRP B C 1
ATOM 3489 O O . TRP B 1 14 ? 14.602 -2.361 -4.32 1 98.12 14 TRP B O 1
ATOM 3499 N N . LEU B 1 15 ? 16.359 -3.777 -4.062 1 98.06 15 LEU B N 1
ATOM 3500 C CA . LEU B 1 15 ? 17.281 -2.668 -3.896 1 98.06 15 LEU B CA 1
ATOM 3501 C C . LEU B 1 15 ? 17.312 -1.787 -5.141 1 98.06 15 LEU B C 1
ATOM 3503 O O . LEU B 1 15 ? 17.391 -0.56 -5.035 1 98.06 15 LEU B O 1
ATOM 3507 N N . GLY B 1 16 ? 17.266 -2.422 -6.309 1 98.19 16 GLY B N 1
ATOM 3508 C CA . GLY B 1 16 ? 17.219 -1.65 -7.539 1 98.19 16 GLY B CA 1
ATOM 3509 C C . GLY B 1 16 ? 16 -0.738 -7.625 1 98.19 16 GLY B C 1
ATOM 3510 O O . GLY B 1 16 ? 16.141 0.452 -7.918 1 98.19 16 GLY B O 1
ATOM 3511 N N . LEU B 1 17 ? 14.852 -1.281 -7.34 1 97.88 17 LEU B N 1
ATOM 3512 C CA . LEU B 1 17 ? 13.633 -0.486 -7.406 1 97.88 17 LEU B CA 1
ATOM 3513 C C . LEU B 1 17 ? 13.594 0.547 -6.285 1 97.88 17 LEU B C 1
ATOM 3515 O O . LEU B 1 17 ? 13.07 1.647 -6.465 1 97.88 17 LEU B O 1
ATOM 3519 N N . TYR B 1 18 ? 14.125 0.232 -5.129 1 97.62 18 TYR B N 1
ATOM 3520 C CA . TYR B 1 18 ? 14.203 1.169 -4.012 1 97.62 18 TYR B CA 1
ATOM 3521 C C . TYR B 1 18 ? 15.016 2.402 -4.391 1 97.62 18 TYR B C 1
ATOM 3523 O O . TYR B 1 18 ? 14.602 3.531 -4.109 1 97.62 18 TYR B O 1
ATOM 3531 N N . LEU B 1 19 ? 16.125 2.148 -5.004 1 97.44 19 LEU B N 1
ATOM 3532 C CA . LEU B 1 19 ? 16.969 3.26 -5.43 1 97.44 19 LEU B CA 1
ATOM 3533 C C . LEU B 1 19 ? 16.266 4.098 -6.496 1 97.44 19 LEU B C 1
ATOM 3535 O O . LEU B 1 19 ? 16.328 5.328 -6.473 1 97.44 19 LEU B O 1
ATOM 3539 N N . LEU B 1 20 ? 15.602 3.438 -7.395 1 96.31 20 LEU B N 1
ATOM 3540 C CA . LEU B 1 20 ? 14.867 4.148 -8.43 1 96.31 20 LEU B CA 1
ATOM 3541 C C . LEU B 1 20 ? 13.758 5 -7.828 1 96.31 20 LEU B C 1
ATOM 3543 O O . LEU B 1 20 ? 13.508 6.117 -8.281 1 96.31 20 LEU B O 1
ATOM 3547 N N . ALA B 1 21 ? 13.148 4.523 -6.812 1 94.5 21 ALA B N 1
ATOM 3548 C CA . ALA B 1 21 ? 12.023 5.203 -6.18 1 94.5 21 ALA B CA 1
ATOM 3549 C C . ALA B 1 21 ? 12.484 6.41 -5.371 1 94.5 21 ALA B C 1
ATOM 3551 O O . ALA B 1 21 ? 11.719 7.344 -5.137 1 94.5 21 ALA B O 1
ATOM 3552 N N . ARG B 1 22 ? 13.672 6.391 -4.922 1 91.62 22 ARG B N 1
ATOM 3553 C CA . ARG B 1 22 ? 14.195 7.52 -4.16 1 91.62 22 ARG B CA 1
ATOM 3554 C C . ARG B 1 22 ? 14.211 8.789 -5.004 1 91.62 22 ARG B C 1
ATOM 3556 O O . ARG B 1 22 ? 13.734 9.836 -4.562 1 91.62 22 ARG B O 1
ATOM 3563 N N . ASP B 1 23 ? 14.742 8.773 -6.148 1 90.38 23 ASP B N 1
ATOM 3564 C CA . ASP B 1 23 ? 14.734 9.898 -7.078 1 90.38 23 ASP B CA 1
ATOM 3565 C C . ASP B 1 23 ? 14.969 9.43 -8.516 1 90.38 23 ASP B C 1
ATOM 3567 O O . ASP B 1 23 ? 16.109 9.227 -8.93 1 90.38 23 ASP B O 1
ATOM 3571 N N . PRO B 1 24 ? 13.953 9.305 -9.242 1 91.56 24 PRO B N 1
ATOM 3572 C CA . PRO B 1 24 ? 14.086 8.797 -10.609 1 91.56 24 PRO B CA 1
ATOM 3573 C C . PRO B 1 24 ? 14.742 9.805 -11.555 1 91.56 24 PRO B C 1
ATOM 3575 O O . PRO B 1 24 ? 15.008 9.484 -12.711 1 91.56 24 PRO B O 1
ATOM 3578 N N . ARG B 1 25 ? 15.117 10.961 -11.141 1 88.56 25 ARG B N 1
ATOM 3579 C CA . ARG B 1 25 ? 15.719 11.977 -11.992 1 88.56 25 ARG B CA 1
ATOM 3580 C C . ARG B 1 25 ? 17.234 11.992 -11.852 1 88.56 25 ARG B C 1
ATOM 3582 O O . ARG B 1 25 ? 17.938 12.578 -12.672 1 88.56 25 ARG B O 1
ATOM 3589 N N . LYS B 1 26 ? 17.75 11.352 -10.875 1 90.19 26 LYS B N 1
ATOM 3590 C CA . LYS B 1 26 ? 19.188 11.289 -10.664 1 90.19 26 LYS B CA 1
ATOM 3591 C C . LYS B 1 26 ? 19.812 10.156 -11.469 1 90.19 26 LYS B C 1
ATOM 3593 O O . LYS B 1 26 ? 19.484 8.984 -11.273 1 90.19 26 LYS B O 1
ATOM 3598 N N . PRO B 1 27 ? 20.734 10.43 -12.32 1 91.38 27 PRO B N 1
ATOM 3599 C CA . PRO B 1 27 ? 21.328 9.398 -13.18 1 91.38 27 PRO B CA 1
ATOM 3600 C C . PRO B 1 27 ? 22.062 8.32 -12.391 1 91.38 27 PRO B C 1
ATOM 3602 O O . PRO B 1 27 ? 22.047 7.148 -12.773 1 91.38 27 PRO B O 1
ATOM 3605 N N . VAL B 1 28 ? 22.703 8.719 -11.32 1 91.69 28 VAL B N 1
ATOM 3606 C CA . VAL B 1 28 ? 23.438 7.746 -10.516 1 91.69 28 VAL B CA 1
ATOM 3607 C C . VAL B 1 28 ? 22.484 6.672 -10 1 91.69 28 VAL B C 1
ATOM 3609 O O . VAL B 1 28 ? 22.797 5.48 -10.047 1 91.69 28 VAL B O 1
ATOM 3612 N N . LEU B 1 29 ? 21.312 7.074 -9.562 1 95.75 29 LEU B N 1
ATOM 3613 C CA . LEU B 1 29 ? 20.344 6.137 -9.008 1 95.75 29 LEU B CA 1
ATOM 3614 C C . LEU B 1 29 ? 19.703 5.305 -10.117 1 95.75 29 LEU B C 1
ATOM 3616 O O . LEU B 1 29 ? 19.453 4.109 -9.938 1 95.75 29 LEU B O 1
ATOM 3620 N N . ILE B 1 30 ? 19.5 5.855 -11.281 1 96.62 30 ILE B N 1
ATOM 3621 C CA . ILE B 1 30 ? 18.938 5.137 -12.414 1 96.62 30 ILE B CA 1
ATOM 3622 C C . ILE B 1 30 ? 19.922 4.055 -12.875 1 96.62 30 ILE B C 1
ATOM 3624 O O . ILE B 1 30 ? 19.516 2.914 -13.117 1 96.62 30 ILE B O 1
ATOM 3628 N N . LEU B 1 31 ? 21.141 4.441 -12.984 1 95.81 31 LEU B N 1
ATOM 3629 C CA . LEU B 1 31 ? 22.156 3.492 -13.43 1 95.81 31 LEU B CA 1
ATOM 3630 C C . LEU B 1 31 ? 22.312 2.35 -12.43 1 95.81 31 LEU B C 1
ATOM 3632 O O . LEU B 1 31 ? 22.438 1.188 -12.828 1 95.81 31 LEU B O 1
ATOM 3636 N N . ALA B 1 32 ? 22.312 2.705 -11.188 1 95.88 32 ALA B N 1
ATOM 3637 C CA . ALA B 1 32 ? 22.375 1.666 -10.164 1 95.88 32 ALA B CA 1
ATOM 3638 C C . ALA B 1 32 ? 21.188 0.728 -10.25 1 95.88 32 ALA B C 1
ATOM 3640 O O . ALA B 1 32 ? 21.328 -0.49 -10.125 1 95.88 32 ALA B O 1
ATOM 3641 N N . ALA B 1 33 ? 20.031 1.264 -10.469 1 97.81 33 ALA B N 1
ATOM 3642 C CA . ALA B 1 33 ? 18.828 0.467 -10.609 1 97.81 33 ALA B CA 1
ATOM 3643 C C . ALA B 1 33 ? 18.906 -0.445 -11.828 1 97.81 33 ALA B C 1
ATOM 3645 O O . ALA B 1 33 ? 18.5 -1.611 -11.766 1 97.81 33 ALA B O 1
ATOM 3646 N N . ILE B 1 34 ? 19.406 0.076 -12.914 1 97.19 34 ILE B N 1
ATOM 3647 C CA . ILE B 1 34 ? 19.562 -0.71 -14.133 1 97.19 34 ILE B CA 1
ATOM 3648 C C . ILE B 1 34 ? 20.516 -1.878 -13.875 1 97.19 34 ILE B C 1
ATOM 3650 O O . ILE B 1 34 ? 20.266 -3.002 -14.32 1 97.19 34 ILE B O 1
ATOM 3654 N N . GLY B 1 35 ? 21.562 -1.59 -13.195 1 95.94 35 GLY B N 1
ATOM 3655 C CA . GLY B 1 35 ? 22.516 -2.645 -12.859 1 95.94 35 GLY B CA 1
ATOM 3656 C C . GLY B 1 35 ? 21.906 -3.73 -11.992 1 95.94 35 GLY B C 1
ATOM 3657 O O . GLY B 1 35 ? 22.047 -4.918 -12.289 1 95.94 35 GLY B O 1
ATOM 3658 N N . LEU B 1 36 ? 21.234 -3.332 -10.945 1 96.94 36 LEU B N 1
ATOM 3659 C CA . LEU B 1 36 ? 20.672 -4.273 -9.984 1 96.94 36 LEU B CA 1
ATOM 3660 C C . LEU B 1 36 ? 19.516 -5.051 -10.602 1 96.94 36 LEU B C 1
ATOM 3662 O O . LEU B 1 36 ? 19.453 -6.277 -10.477 1 96.94 36 LEU B O 1
ATOM 3666 N N . CYS B 1 37 ? 18.609 -4.391 -11.281 1 97.25 37 CYS B N 1
ATOM 3667 C CA . CYS B 1 37 ? 17.469 -5.059 -11.922 1 97.25 37 CYS B CA 1
ATOM 3668 C C . CYS B 1 37 ? 17.938 -5.922 -13.086 1 97.25 37 CYS B C 1
ATOM 3670 O O . CYS B 1 37 ? 17.375 -6.984 -13.344 1 97.25 37 CYS B O 1
ATOM 3672 N N . GLY B 1 38 ? 18.969 -5.379 -13.844 1 96 38 GLY B N 1
ATOM 3673 C CA . GLY B 1 38 ? 19.562 -6.211 -14.883 1 96 38 GLY B CA 1
ATOM 3674 C C . GLY B 1 38 ? 20.141 -7.508 -14.352 1 96 38 GLY B C 1
ATOM 3675 O O . GLY B 1 38 ? 19.953 -8.57 -14.953 1 96 38 GLY B O 1
ATOM 3676 N N . PHE B 1 39 ? 20.859 -7.441 -13.273 1 94.94 39 PHE B N 1
ATOM 3677 C CA . PHE B 1 39 ? 21.406 -8.633 -12.633 1 94.94 39 PHE B CA 1
ATOM 3678 C C . PHE B 1 39 ? 20.297 -9.586 -12.203 1 94.94 39 PHE B C 1
ATOM 3680 O O . PHE B 1 39 ? 20.422 -10.797 -12.367 1 94.94 39 PHE B O 1
ATOM 3687 N N . ALA B 1 40 ? 19.219 -9.023 -11.586 1 96.81 40 ALA B N 1
ATOM 3688 C CA . ALA B 1 40 ? 18.078 -9.844 -11.195 1 96.81 40 ALA B CA 1
ATOM 3689 C C . ALA B 1 40 ? 17.5 -10.586 -12.398 1 96.81 40 ALA B C 1
ATOM 3691 O O . ALA B 1 40 ? 17.156 -11.766 -12.305 1 96.81 40 ALA B O 1
ATOM 3692 N N . LEU B 1 41 ? 17.422 -9.93 -13.5 1 96.12 41 LEU B N 1
ATOM 3693 C CA . LEU B 1 41 ? 16.891 -10.555 -14.711 1 96.12 41 LEU B CA 1
ATOM 3694 C C . LEU B 1 41 ? 17.797 -11.711 -15.156 1 96.12 41 LEU B C 1
ATOM 3696 O O . LEU B 1 41 ? 17.297 -12.742 -15.609 1 96.12 41 LEU B O 1
ATOM 3700 N N . VAL B 1 42 ? 19.109 -11.5 -15.031 1 93.69 42 VAL B N 1
ATOM 3701 C CA . VAL B 1 42 ? 20.062 -12.555 -15.367 1 93.69 42 VAL B CA 1
ATOM 3702 C C . VAL B 1 42 ? 19.828 -13.773 -14.477 1 93.69 42 VAL B C 1
ATOM 3704 O O . VAL B 1 42 ? 19.844 -14.906 -14.953 1 93.69 42 VAL B O 1
ATOM 3707 N N . LEU B 1 43 ? 19.594 -13.539 -13.211 1 94 43 LEU B N 1
ATOM 3708 C CA . LEU B 1 43 ? 19.344 -14.609 -12.258 1 94 43 LEU B CA 1
ATOM 3709 C C . LEU B 1 43 ? 18.094 -15.391 -12.633 1 94 43 LEU B C 1
ATOM 3711 O O . LEU B 1 43 ? 18.094 -16.625 -12.609 1 94 43 LEU B O 1
ATOM 3715 N N . ALA B 1 44 ? 17.016 -14.688 -12.977 1 95.31 44 ALA B N 1
ATOM 3716 C CA . ALA B 1 44 ? 15.766 -15.328 -13.367 1 95.31 44 ALA B CA 1
ATOM 3717 C C . ALA B 1 44 ? 15.938 -16.156 -14.633 1 95.31 44 ALA B C 1
ATOM 3719 O O . ALA B 1 44 ? 15.461 -17.281 -14.711 1 95.31 44 ALA B O 1
ATOM 3720 N N . LEU B 1 45 ? 16.656 -15.594 -15.609 1 93.75 45 LEU B N 1
ATOM 3721 C CA . LEU B 1 45 ? 16.875 -16.297 -16.859 1 93.75 45 LEU B CA 1
ATOM 3722 C C . LEU B 1 45 ? 17.719 -17.547 -16.641 1 93.75 45 LEU B C 1
ATOM 3724 O O . LEU B 1 45 ? 17.453 -18.594 -17.25 1 93.75 45 LEU B O 1
ATOM 3728 N N . ASP B 1 46 ? 18.703 -17.406 -15.805 1 92.62 46 ASP B N 1
ATOM 3729 C CA . ASP B 1 46 ? 19.562 -18.562 -15.492 1 92.62 46 ASP B CA 1
ATOM 3730 C C . ASP B 1 46 ? 18.766 -19.672 -14.828 1 92.62 46 ASP B C 1
ATOM 3732 O O . ASP B 1 46 ? 18.953 -20.859 -15.148 1 92.62 46 ASP B O 1
ATOM 3736 N N . ALA B 1 47 ? 17.906 -19.312 -13.945 1 92.88 47 ALA B N 1
ATOM 3737 C CA . ALA B 1 47 ? 17.078 -20.312 -13.273 1 92.88 47 ALA B CA 1
ATOM 3738 C C . ALA B 1 47 ? 16.141 -21 -14.258 1 92.88 47 ALA B C 1
ATOM 3740 O O . ALA B 1 47 ? 15.969 -22.219 -14.203 1 92.88 47 ALA B O 1
ATOM 3741 N N . VAL B 1 48 ? 15.539 -20.266 -15.148 1 92.56 48 VAL B N 1
ATOM 3742 C CA . VAL B 1 48 ? 14.641 -20.828 -16.141 1 92.56 48 VAL B CA 1
ATOM 3743 C C . VAL B 1 48 ? 15.43 -21.703 -17.109 1 92.56 48 VAL B C 1
ATOM 3745 O O . VAL B 1 48 ? 14.969 -22.781 -17.5 1 92.56 48 VAL B O 1
ATOM 3748 N N . ARG B 1 49 ? 16.625 -21.25 -17.5 1 90.94 49 ARG B N 1
ATOM 3749 C CA . ARG B 1 49 ? 17.484 -22 -18.406 1 90.94 49 ARG B CA 1
ATOM 3750 C C . ARG B 1 49 ? 17.828 -23.359 -17.812 1 90.94 49 ARG B C 1
ATOM 3752 O O . ARG B 1 49 ? 17.828 -24.375 -18.516 1 90.94 49 ARG B O 1
ATOM 3759 N N . ASN B 1 50 ? 18.094 -23.391 -16.547 1 88.56 50 ASN B N 1
ATOM 3760 C CA . ASN B 1 50 ? 18.516 -24.609 -15.875 1 88.56 50 ASN B CA 1
ATOM 3761 C C . ASN B 1 50 ? 17.344 -25.562 -15.656 1 88.56 50 ASN B C 1
ATOM 3763 O O . ASN B 1 50 ? 17.531 -26.766 -15.43 1 88.56 50 ASN B O 1
ATOM 3767 N N . THR B 1 51 ? 16.094 -25.031 -15.766 1 87.88 51 THR B N 1
ATOM 3768 C CA . THR B 1 51 ? 14.922 -25.875 -15.555 1 87.88 51 THR B CA 1
ATOM 3769 C C . THR B 1 51 ? 14.305 -26.281 -16.891 1 87.88 51 THR B C 1
ATOM 3771 O O . THR B 1 51 ? 13.602 -27.297 -16.969 1 87.88 51 THR B O 1
ATOM 3774 N N . SER B 1 52 ? 14.562 -25.438 -17.891 1 86.69 52 SER B N 1
ATOM 3775 C CA . SER B 1 52 ? 14 -25.719 -19.219 1 86.69 52 SER B CA 1
ATOM 3776 C C . SER B 1 52 ? 15.055 -26.312 -20.141 1 86.69 52 SER B C 1
ATOM 3778 O O . SER B 1 52 ? 15.812 -25.578 -20.781 1 86.69 52 SER B O 1
ATOM 3780 N N . MET B 1 53 ? 15.07 -27.609 -20.422 1 81.44 53 MET B N 1
ATOM 3781 C CA . MET B 1 53 ? 16.062 -28.266 -21.266 1 81.44 53 MET B CA 1
ATOM 3782 C C . MET B 1 53 ? 15.82 -27.953 -22.734 1 81.44 53 MET B C 1
ATOM 3784 O O . MET B 1 53 ? 16.766 -27.766 -23.5 1 81.44 53 MET B O 1
ATOM 3788 N N . ALA B 1 54 ? 14.57 -27.734 -23.016 1 82.5 54 ALA B N 1
ATOM 3789 C CA . ALA B 1 54 ? 14.195 -27.547 -24.422 1 82.5 54 ALA B CA 1
ATOM 3790 C C . ALA B 1 54 ? 14.664 -26.188 -24.922 1 82.5 54 ALA B C 1
ATOM 3792 O O . ALA B 1 54 ? 15.008 -26.047 -26.094 1 82.5 54 ALA B O 1
ATOM 3793 N N . HIS B 1 55 ? 14.797 -25.188 -24.078 1 85.62 55 HIS B N 1
ATOM 3794 C CA . HIS B 1 55 ? 15.117 -23.828 -24.5 1 85.62 55 HIS B CA 1
ATOM 3795 C C . HIS B 1 55 ? 16.422 -23.344 -23.891 1 85.62 55 HIS B C 1
ATOM 3797 O O . HIS B 1 55 ? 16.703 -22.141 -23.891 1 85.62 55 HIS B O 1
ATOM 3803 N N . ALA B 1 56 ? 17.141 -24.203 -23.453 1 87.69 56 ALA B N 1
ATOM 3804 C CA . ALA B 1 56 ? 18.375 -23.859 -22.734 1 87.69 56 ALA B CA 1
ATOM 3805 C C . ALA B 1 56 ? 19.359 -23.141 -23.641 1 87.69 56 ALA B C 1
ATOM 3807 O O . ALA B 1 56 ? 20 -22.172 -23.234 1 87.69 56 ALA B O 1
ATOM 3808 N N . GLN B 1 57 ? 19.438 -23.609 -24.859 1 88.75 57 GLN B N 1
ATOM 3809 C CA . GLN B 1 57 ? 20.406 -23.031 -25.781 1 88.75 57 GLN B CA 1
ATOM 3810 C C . GLN B 1 57 ? 20.016 -21.594 -26.141 1 88.75 57 GLN B C 1
ATOM 3812 O O . GLN B 1 57 ? 20.844 -20.688 -26.094 1 88.75 57 GLN B O 1
ATOM 3817 N N . LEU B 1 58 ? 18.797 -21.422 -26.5 1 90.31 58 LEU B N 1
ATOM 3818 C CA . LEU B 1 58 ? 18.328 -20.078 -26.859 1 90.31 58 LEU B CA 1
ATOM 3819 C C . LEU B 1 58 ? 18.438 -19.125 -25.672 1 90.31 58 LEU B C 1
ATOM 3821 O O . LEU B 1 58 ? 18.875 -17.984 -25.844 1 90.31 58 LEU B O 1
ATOM 3825 N N . LEU B 1 59 ? 18.094 -19.609 -24.516 1 91.19 59 LEU B N 1
ATOM 3826 C CA . LEU B 1 59 ? 18.141 -18.781 -23.312 1 91.19 59 LEU B CA 1
ATOM 3827 C C . LEU B 1 59 ? 19.578 -18.438 -22.953 1 91.19 59 LEU B C 1
ATOM 3829 O O . LEU B 1 59 ? 19.859 -17.328 -22.484 1 91.19 59 LEU B O 1
ATOM 3833 N N . GLY B 1 60 ? 20.484 -19.312 -23.203 1 90.19 60 GLY B N 1
ATOM 3834 C CA . GLY B 1 60 ? 21.891 -19.062 -22.969 1 90.19 60 GLY B CA 1
ATOM 3835 C C . GLY B 1 60 ? 22.469 -18 -23.906 1 90.19 60 GLY B C 1
ATOM 3836 O O . GLY B 1 60 ? 23.297 -17.188 -23.484 1 90.19 60 GLY B O 1
ATOM 3837 N N . GLN B 1 61 ? 21.953 -18.031 -25.094 1 91.44 61 GLN B N 1
ATOM 3838 C CA . GLN B 1 61 ? 22.406 -17.062 -26.078 1 91.44 61 GLN B CA 1
ATOM 3839 C C . GLN B 1 61 ? 21.875 -15.664 -25.766 1 91.44 61 GLN B C 1
ATOM 3841 O O . GLN B 1 61 ? 22.516 -14.664 -26.094 1 91.44 61 GLN B O 1
ATOM 3846 N N . LEU B 1 62 ? 20.797 -15.617 -25.141 1 91.69 62 LEU B N 1
ATOM 3847 C CA . LEU B 1 62 ? 20.219 -14.328 -24.75 1 91.69 62 LEU B CA 1
ATOM 3848 C C . LEU B 1 62 ? 20.844 -13.82 -23.453 1 91.69 62 LEU B C 1
ATOM 3850 O O . LEU B 1 62 ? 21.094 -12.625 -23.312 1 91.69 62 LEU B O 1
ATOM 3854 N N . GLU B 1 63 ? 21.062 -14.742 -22.625 1 92.19 63 GLU B N 1
ATOM 3855 C CA . GLU B 1 63 ? 21.578 -14.422 -21.281 1 92.19 63 GLU B CA 1
ATOM 3856 C C . GLU B 1 63 ? 22.938 -13.758 -21.359 1 92.19 63 GLU B C 1
ATOM 3858 O O . GLU B 1 63 ? 23.25 -12.875 -20.562 1 92.19 63 GLU B O 1
ATOM 3863 N N . ILE B 1 64 ? 23.75 -14.141 -22.312 1 91.56 64 ILE B N 1
ATOM 3864 C CA . ILE B 1 64 ? 25.109 -13.633 -22.391 1 91.56 64 ILE B CA 1
ATOM 3865 C C . ILE B 1 64 ? 25.094 -12.133 -22.656 1 91.56 64 ILE B C 1
ATOM 3867 O O . ILE B 1 64 ? 25.984 -11.406 -22.203 1 91.56 64 ILE B O 1
ATOM 3871 N N . TYR B 1 65 ? 24.125 -11.617 -23.312 1 92.75 65 TYR B N 1
ATOM 3872 C CA . TYR B 1 65 ? 24 -10.195 -23.594 1 92.75 65 TYR B CA 1
ATOM 3873 C C . TYR B 1 65 ? 23.531 -9.438 -22.359 1 92.75 65 TYR B C 1
ATOM 3875 O O . TYR B 1 65 ? 23.969 -8.32 -22.094 1 92.75 65 TYR B O 1
ATOM 3883 N N . LEU B 1 66 ? 22.688 -10.062 -21.578 1 92 66 LEU B N 1
ATOM 3884 C CA . LEU B 1 66 ? 22.125 -9.414 -20.406 1 92 66 LEU B CA 1
ATOM 3885 C C . LEU B 1 66 ? 23.156 -9.367 -19.266 1 92 66 LEU B C 1
ATOM 3887 O O . LEU B 1 66 ? 23.109 -8.469 -18.422 1 92 66 LEU B O 1
ATOM 3891 N N . VAL B 1 67 ? 24.094 -10.234 -19.297 1 90.81 67 VAL B N 1
ATOM 3892 C CA . VAL B 1 67 ? 25.094 -10.32 -18.25 1 90.81 67 VAL B CA 1
ATOM 3893 C C . VAL B 1 67 ? 26.016 -9.102 -18.312 1 90.81 67 VAL B C 1
ATOM 3895 O O . VAL B 1 67 ? 26.656 -8.75 -17.312 1 90.81 67 VAL B O 1
ATOM 3898 N N . ALA B 1 68 ? 26.062 -8.406 -19.406 1 91.5 68 ALA B N 1
ATOM 3899 C CA . ALA B 1 68 ? 26.922 -7.238 -19.578 1 91.5 68 ALA B CA 1
ATOM 3900 C C . ALA B 1 68 ? 26.297 -6.008 -18.922 1 91.5 68 ALA B C 1
ATOM 3902 O O . ALA B 1 68 ? 27.016 -5.055 -18.594 1 91.5 68 ALA B O 1
ATOM 3903 N N . VAL B 1 69 ? 25.062 -6.078 -18.672 1 92.88 69 VAL B N 1
ATOM 3904 C CA . VAL B 1 69 ? 24.312 -4.898 -18.266 1 92.88 69 VAL B CA 1
ATOM 3905 C C . VAL B 1 69 ? 24.766 -4.445 -16.875 1 92.88 69 VAL B C 1
ATOM 3907 O O . VAL B 1 69 ? 25.078 -3.271 -16.672 1 92.88 69 VAL B O 1
ATOM 3910 N N . PRO B 1 70 ? 24.891 -5.344 -15.875 1 92 70 PRO B N 1
ATOM 3911 C CA . PRO B 1 70 ? 25.297 -4.883 -14.555 1 92 70 PRO B CA 1
ATOM 3912 C C . PRO B 1 70 ? 26.688 -4.242 -14.555 1 92 70 PRO B C 1
ATOM 3914 O O . PRO B 1 70 ? 26.906 -3.232 -13.883 1 92 70 PRO B O 1
ATOM 3917 N N . GLY B 1 71 ? 27.609 -4.809 -15.359 1 91.44 71 GLY B N 1
ATOM 3918 C CA . GLY B 1 71 ? 28.953 -4.266 -15.43 1 91.44 71 GLY B CA 1
ATOM 3919 C C . GLY B 1 71 ? 29 -2.877 -16.047 1 91.44 71 GLY B C 1
ATOM 3920 O O . GLY B 1 71 ? 29.672 -1.987 -15.516 1 91.44 71 GLY B O 1
ATOM 3921 N N . VAL B 1 72 ? 28.281 -2.707 -17.047 1 93.5 72 VAL B N 1
ATOM 3922 C CA . VAL B 1 72 ? 28.25 -1.42 -17.734 1 93.5 72 VAL B CA 1
ATOM 3923 C C . VAL B 1 72 ? 27.562 -0.382 -16.859 1 93.5 72 VAL B C 1
ATOM 3925 O O . VAL B 1 72 ? 28.016 0.76 -16.75 1 93.5 72 VAL B O 1
ATOM 3928 N N . ALA B 1 73 ? 26.516 -0.789 -16.25 1 94.5 73 ALA B N 1
ATOM 3929 C CA . ALA B 1 73 ? 25.781 0.118 -15.375 1 94.5 73 ALA B CA 1
ATOM 3930 C C . ALA B 1 73 ? 26.656 0.566 -14.203 1 94.5 73 ALA B C 1
ATOM 3932 O O . ALA B 1 73 ? 26.656 1.743 -13.836 1 94.5 73 ALA B O 1
ATOM 3933 N N . TRP B 1 74 ? 27.375 -0.345 -13.648 1 91.5 74 TRP B N 1
ATOM 3934 C CA . TRP B 1 74 ? 28.25 0.005 -12.531 1 91.5 74 TRP B CA 1
ATOM 3935 C C . TRP B 1 74 ? 29.344 0.961 -12.977 1 91.5 74 TRP B C 1
ATOM 3937 O O . TRP B 1 74 ? 29.719 1.879 -12.234 1 91.5 74 TRP B O 1
ATOM 3947 N N . PHE B 1 75 ? 29.875 0.741 -14.148 1 92.19 75 PHE B N 1
ATOM 3948 C CA . PHE B 1 75 ? 30.844 1.674 -14.711 1 92.19 75 PHE B CA 1
ATOM 3949 C C . PHE B 1 75 ? 30.25 3.076 -14.812 1 92.19 75 PHE B C 1
ATOM 3951 O O . PHE B 1 75 ? 30.891 4.055 -14.438 1 92.19 75 PHE B O 1
ATOM 3958 N N . GLY B 1 76 ? 29.078 3.137 -15.242 1 92.31 76 GLY B N 1
ATOM 3959 C CA . GLY B 1 76 ? 28.391 4.418 -15.328 1 92.31 76 GLY B CA 1
ATOM 3960 C C . GLY B 1 76 ? 28.219 5.086 -13.977 1 92.31 76 GLY B C 1
ATOM 3961 O O . GLY B 1 76 ? 28.375 6.305 -13.852 1 92.31 76 GLY B O 1
ATOM 3962 N N . VAL B 1 77 ? 27.891 4.348 -12.945 1 91.94 77 VAL B N 1
ATOM 3963 C CA . VAL B 1 77 ? 27.719 4.871 -11.602 1 91.94 77 VAL B CA 1
ATOM 3964 C C . VAL B 1 77 ? 29.031 5.496 -11.117 1 91.94 77 VAL B C 1
ATOM 3966 O O . VAL B 1 77 ? 29.031 6.613 -10.602 1 91.94 77 VAL B O 1
ATOM 3969 N N . LEU B 1 78 ? 30.109 4.785 -11.312 1 89.56 78 LEU B N 1
ATOM 3970 C CA . LEU B 1 78 ? 31.406 5.266 -10.859 1 89.56 78 LEU B CA 1
ATOM 3971 C C . LEU B 1 78 ? 31.828 6.52 -11.617 1 89.56 78 LEU B C 1
ATOM 3973 O O . LEU B 1 78 ? 32.406 7.434 -11.039 1 89.56 78 LEU B O 1
ATOM 3977 N N . LEU B 1 79 ? 31.484 6.535 -12.852 1 88.88 79 LEU B N 1
ATOM 3978 C CA . LEU B 1 79 ? 31.781 7.719 -13.641 1 88.88 79 LEU B CA 1
ATOM 3979 C C . LEU B 1 79 ? 31.016 8.93 -13.133 1 88.88 79 LEU B C 1
ATOM 3981 O O . LEU B 1 79 ? 31.562 10.031 -13.039 1 88.88 79 LEU B O 1
ATOM 3985 N N . GLU B 1 80 ? 29.797 8.688 -12.805 1 86.5 80 GLU B N 1
ATOM 3986 C CA . GLU B 1 80 ? 28.953 9.773 -12.289 1 86.5 80 GLU B CA 1
ATOM 3987 C C . GLU B 1 80 ? 29.469 10.273 -10.945 1 86.5 80 GLU B C 1
ATOM 3989 O O . GLU B 1 80 ? 29.375 11.461 -10.641 1 86.5 80 GLU B O 1
ATOM 3994 N N . LEU B 1 81 ? 29.938 9.43 -10.195 1 81.44 81 LEU B N 1
ATOM 3995 C CA . LEU B 1 81 ? 30.438 9.797 -8.883 1 81.44 81 LEU B CA 1
ATOM 3996 C C . LEU B 1 81 ? 31.766 10.547 -9 1 81.44 81 LEU B C 1
ATOM 3998 O O . LEU B 1 81 ? 32.125 11.32 -8.109 1 81.44 81 LEU B O 1
ATOM 4002 N N . SER B 1 82 ? 32.469 10.32 -10.078 1 78.56 82 SER B N 1
ATOM 4003 C CA . SER B 1 82 ? 33.812 10.914 -10.25 1 78.56 82 SER B CA 1
ATOM 4004 C C . SER B 1 82 ? 33.688 12.32 -10.828 1 78.56 82 SER B C 1
ATOM 4006 O O . SER B 1 82 ? 34.625 13.125 -10.672 1 78.56 82 SER B O 1
ATOM 4008 N N . VAL B 1 83 ? 32.688 12.555 -11.57 1 67.69 83 VAL B N 1
ATOM 4009 C CA . VAL B 1 83 ? 32.625 13.805 -12.312 1 67.69 83 VAL B CA 1
ATOM 4010 C C . VAL B 1 83 ? 31.891 14.859 -11.492 1 67.69 83 VAL B C 1
ATOM 4012 O O . VAL B 1 83 ? 30.875 14.562 -10.844 1 67.69 83 VAL B O 1
ATOM 4015 N N . ALA B 1 84 ? 32.562 15.93 -11.406 1 58.62 84 ALA B N 1
ATOM 4016 C CA . ALA B 1 84 ? 31.953 17.109 -10.789 1 58.62 84 ALA B CA 1
ATOM 4017 C C . ALA B 1 84 ? 30.797 17.609 -11.633 1 58.62 84 ALA B C 1
ATOM 4019 O O . ALA B 1 84 ? 30.828 17.562 -12.867 1 58.62 84 ALA B O 1
ATOM 4020 N N . PRO B 1 85 ? 29.516 17.703 -11.07 1 55.62 85 PRO B N 1
ATOM 4021 C CA . PRO B 1 85 ? 28.266 18.016 -11.766 1 55.62 85 PRO B CA 1
ATOM 4022 C C . PRO B 1 85 ? 28.406 19.203 -12.719 1 55.62 85 PRO B C 1
ATOM 4024 O O . PRO B 1 85 ? 27.547 19.406 -13.586 1 55.62 85 PRO B O 1
ATOM 4027 N N . GLU B 1 86 ? 29.438 20.031 -12.781 1 57.16 86 GLU B N 1
ATOM 4028 C CA . GLU B 1 86 ? 29.344 21.375 -13.32 1 57.16 86 GLU B CA 1
ATOM 4029 C C . GLU B 1 86 ? 29.734 21.406 -14.797 1 57.16 86 GLU B C 1
ATOM 4031 O O . GLU B 1 86 ? 29.625 22.453 -15.453 1 57.16 86 GLU B O 1
ATOM 4036 N N . ARG B 1 87 ? 30.219 20.344 -15.445 1 55.91 87 ARG B N 1
ATOM 4037 C CA . ARG B 1 87 ? 30.719 20.578 -16.797 1 55.91 87 ARG B CA 1
ATOM 4038 C C . ARG B 1 87 ? 29.906 19.797 -17.828 1 55.91 87 ARG B C 1
ATOM 4040 O O . ARG B 1 87 ? 29.891 18.562 -17.812 1 55.91 87 ARG B O 1
ATOM 4047 N N . PRO B 1 88 ? 29 20.516 -18.719 1 60.72 88 PRO B N 1
ATOM 4048 C CA . PRO B 1 88 ? 28.203 19.844 -19.734 1 60.72 88 PRO B CA 1
ATOM 4049 C C . PRO B 1 88 ? 29.031 18.875 -20.594 1 60.72 88 PRO B C 1
ATOM 4051 O O . PRO B 1 88 ? 28.547 17.797 -20.953 1 60.72 88 PRO B O 1
ATOM 4054 N N . TRP B 1 89 ? 30.266 19.328 -21.062 1 63.56 89 TRP B N 1
ATOM 4055 C CA . TRP B 1 89 ? 31.078 18.469 -21.906 1 63.56 89 TRP B CA 1
ATOM 4056 C C . TRP B 1 89 ? 31.453 17.188 -21.188 1 63.56 89 TRP B C 1
ATOM 4058 O O . TRP B 1 89 ? 31.641 16.141 -21.812 1 63.56 89 TRP B O 1
ATOM 4068 N N . ALA B 1 90 ? 31.422 17.328 -19.969 1 73.75 90 ALA B N 1
ATOM 4069 C CA . ALA B 1 90 ? 31.766 16.172 -19.141 1 73.75 90 ALA B CA 1
ATOM 4070 C C . ALA B 1 90 ? 30.656 15.133 -19.172 1 73.75 90 ALA B C 1
ATOM 4072 O O . ALA B 1 90 ? 30.922 13.93 -19.219 1 73.75 90 ALA B O 1
ATOM 4073 N N . ARG B 1 91 ? 29.516 15.656 -19.547 1 78.19 91 ARG B N 1
ATOM 4074 C CA . ARG B 1 91 ? 28.406 14.719 -19.578 1 78.19 91 ARG B CA 1
ATOM 4075 C C . ARG B 1 91 ? 28.375 13.938 -20.891 1 78.19 91 ARG B C 1
ATOM 4077 O O . ARG B 1 91 ? 28.125 12.734 -20.891 1 78.19 91 ARG B O 1
ATOM 4084 N N . LYS B 1 92 ? 28.625 14.586 -21.953 1 83.38 92 LYS B N 1
ATOM 4085 C CA . LYS B 1 92 ? 28.672 13.914 -23.25 1 83.38 92 LYS B CA 1
ATOM 4086 C C . LYS B 1 92 ? 29.797 12.891 -23.297 1 83.38 92 LYS B C 1
ATOM 4088 O O . LYS B 1 92 ? 29.625 11.789 -23.828 1 83.38 92 LYS B O 1
ATOM 4093 N N . ALA B 1 93 ? 30.891 13.281 -22.797 1 85.94 93 ALA B N 1
ATOM 4094 C CA . ALA B 1 93 ? 32.031 12.375 -22.766 1 85.94 93 ALA B CA 1
ATOM 4095 C C . ALA B 1 93 ? 31.734 11.148 -21.906 1 85.94 93 ALA B C 1
ATOM 4097 O O . ALA B 1 93 ? 32.125 10.031 -22.25 1 85.94 93 ALA B O 1
ATOM 4098 N N . GLU B 1 94 ? 31.078 11.414 -20.891 1 87.12 94 GLU B N 1
ATOM 4099 C CA . GLU B 1 94 ? 30.703 10.312 -20.016 1 87.12 94 GLU B CA 1
ATOM 4100 C C . GLU B 1 94 ? 29.766 9.336 -20.734 1 87.12 94 GLU B C 1
ATOM 4102 O O . GLU B 1 94 ? 29.969 8.117 -20.672 1 87.12 94 GLU B O 1
ATOM 4107 N N . LEU B 1 95 ? 28.828 9.844 -21.469 1 89.88 95 LEU B N 1
ATOM 4108 C CA . LEU B 1 95 ? 27.875 9 -22.172 1 89.88 95 LEU B CA 1
ATOM 4109 C C . LEU B 1 95 ? 28.562 8.219 -23.297 1 89.88 95 LEU B C 1
ATOM 4111 O O . LEU B 1 95 ? 28.234 7.059 -23.531 1 89.88 95 LEU B O 1
ATOM 4115 N N . LEU B 1 96 ? 29.5 8.852 -23.859 1 92.44 96 LEU B N 1
ATOM 4116 C CA . LEU B 1 96 ? 30.25 8.188 -24.938 1 92.44 96 LEU B CA 1
ATOM 4117 C C . LEU B 1 96 ? 31.109 7.07 -24.375 1 92.44 96 LEU B C 1
ATOM 4119 O O . LEU B 1 96 ? 31.25 6.012 -24.984 1 92.44 96 LEU B O 1
ATOM 4123 N N . LEU B 1 97 ? 31.703 7.316 -23.25 1 92.69 97 LEU B N 1
ATOM 4124 C CA . LEU B 1 97 ? 32.531 6.289 -22.609 1 92.69 97 LEU B CA 1
ATOM 4125 C C . LEU B 1 97 ? 31.672 5.09 -22.203 1 92.69 97 LEU B C 1
ATOM 4127 O O . LEU B 1 97 ? 32.094 3.941 -22.406 1 92.69 97 LEU B O 1
ATOM 4131 N N . ILE B 1 98 ? 30.547 5.359 -21.672 1 94.25 98 ILE B N 1
ATOM 4132 C CA . ILE B 1 98 ? 29.641 4.289 -21.281 1 94.25 98 ILE B CA 1
ATOM 4133 C C . ILE B 1 98 ? 29.203 3.506 -22.516 1 94.25 98 ILE B C 1
ATOM 4135 O O . ILE B 1 98 ? 29.172 2.273 -22.5 1 94.25 98 ILE B O 1
ATOM 4139 N N . ALA B 1 99 ? 28.922 4.211 -23.578 1 95.38 99 ALA B N 1
ATOM 4140 C CA . ALA B 1 99 ? 28.5 3.57 -24.828 1 95.38 99 ALA B CA 1
ATOM 4141 C C . ALA B 1 99 ? 29.625 2.721 -25.422 1 95.38 99 ALA B C 1
ATOM 4143 O O . ALA B 1 99 ? 29.375 1.629 -25.938 1 95.38 99 ALA B O 1
ATOM 4144 N N . ALA B 1 100 ? 30.766 3.221 -25.312 1 96.06 100 ALA B N 1
ATOM 4145 C CA . ALA B 1 100 ? 31.922 2.496 -25.828 1 96.06 100 ALA B CA 1
ATOM 4146 C C . ALA B 1 100 ? 32.156 1.201 -25.062 1 96.06 100 ALA B C 1
ATOM 4148 O O . ALA B 1 100 ? 32.344 0.14 -25.656 1 96.06 100 ALA B O 1
ATOM 4149 N N . VAL B 1 101 ? 32.156 1.287 -23.781 1 95.25 101 VAL B N 1
ATOM 4150 C CA . VAL B 1 101 ? 32.312 0.106 -22.953 1 95.25 101 VAL B CA 1
ATOM 4151 C C . VAL B 1 101 ? 31.188 -0.881 -23.188 1 95.25 101 VAL B C 1
ATOM 4153 O O . VAL B 1 101 ? 31.422 -2.09 -23.297 1 95.25 101 VAL B O 1
ATOM 4156 N N . GLY B 1 102 ? 29.953 -0.351 -23.328 1 96.5 102 GLY B N 1
ATOM 4157 C CA . GLY B 1 102 ? 28.812 -1.197 -23.641 1 96.5 102 GLY B CA 1
ATOM 4158 C C . GLY B 1 102 ? 28.938 -1.898 -24.984 1 96.5 102 GLY B C 1
ATOM 4159 O O . GLY B 1 102 ? 28.656 -3.094 -25.094 1 96.5 102 GLY B O 1
ATOM 4160 N N . ALA B 1 103 ? 29.422 -1.163 -25.922 1 97.06 103 ALA B N 1
ATOM 4161 C CA . ALA B 1 103 ? 29.594 -1.725 -27.266 1 97.06 103 ALA B CA 1
ATOM 4162 C C . ALA B 1 103 ? 30.656 -2.814 -27.266 1 97.06 103 ALA B C 1
ATOM 4164 O O . ALA B 1 103 ? 30.484 -3.867 -27.875 1 97.06 103 ALA B O 1
ATOM 4165 N N . LEU B 1 104 ? 31.719 -2.598 -26.609 1 96.31 104 LEU B N 1
ATOM 4166 C CA . LEU B 1 104 ? 32.781 -3.58 -26.531 1 96.31 104 LEU B CA 1
ATOM 4167 C C . LEU B 1 104 ? 32.344 -4.82 -25.766 1 96.31 104 LEU B C 1
ATOM 4169 O O . LEU B 1 104 ? 32.719 -5.941 -26.125 1 96.31 104 LEU B O 1
ATOM 4173 N N . ALA B 1 105 ? 31.594 -4.578 -24.688 1 95.12 105 ALA B N 1
ATOM 4174 C CA . ALA B 1 105 ? 31.062 -5.711 -23.938 1 95.12 105 ALA B CA 1
ATOM 4175 C C . ALA B 1 105 ? 30.109 -6.539 -24.781 1 95.12 105 ALA B C 1
ATOM 4177 O O . ALA B 1 105 ? 30.125 -7.77 -24.734 1 95.12 105 ALA B O 1
ATOM 4178 N N . LEU B 1 106 ? 29.266 -5.879 -25.625 1 95.56 106 LEU B N 1
ATOM 4179 C CA . LEU B 1 106 ? 28.328 -6.578 -26.5 1 95.56 106 LEU B CA 1
ATOM 4180 C C . LEU B 1 106 ? 29.062 -7.328 -27.594 1 95.56 106 LEU B C 1
ATOM 4182 O O . LEU B 1 106 ? 28.641 -8.406 -28.016 1 95.56 106 LEU B O 1
ATOM 4186 N N . LEU B 1 107 ? 30.141 -6.734 -28.047 1 96.31 107 LEU B N 1
ATOM 4187 C CA . LEU B 1 107 ? 30.984 -7.434 -29 1 96.31 107 LEU B CA 1
ATOM 4188 C C . LEU B 1 107 ? 31.562 -8.703 -28.391 1 96.31 107 LEU B C 1
ATOM 4190 O O . LEU B 1 107 ? 31.594 -9.75 -29.047 1 96.31 107 LEU B O 1
ATOM 4194 N N . GLY B 1 108 ? 32 -8.578 -27.188 1 94.88 108 GLY B N 1
ATOM 4195 C CA . GLY B 1 108 ? 32.469 -9.758 -26.484 1 94.88 108 GLY B CA 1
ATOM 4196 C C . GLY B 1 108 ? 31.406 -10.828 -26.344 1 94.88 108 GLY B C 1
ATOM 4197 O O . GLY B 1 108 ? 31.672 -12.016 -26.516 1 94.88 108 GLY B O 1
ATOM 4198 N N . ALA B 1 109 ? 30.188 -10.414 -26.047 1 94.75 109 ALA B N 1
ATOM 4199 C CA . ALA B 1 109 ? 29.078 -11.344 -25.922 1 94.75 109 ALA B CA 1
ATOM 4200 C C . ALA B 1 109 ? 28.797 -12.055 -27.234 1 94.75 109 ALA B C 1
ATOM 4202 O O . ALA B 1 109 ? 28.516 -13.258 -27.25 1 94.75 109 ALA B O 1
ATOM 4203 N N . THR B 1 110 ? 28.891 -11.328 -28.328 1 95.31 110 THR B N 1
ATOM 4204 C CA . THR B 1 110 ? 28.656 -11.898 -29.656 1 95.31 110 THR B CA 1
ATOM 4205 C C . THR B 1 110 ? 29.719 -12.961 -29.984 1 95.31 110 THR B C 1
ATOM 4207 O O . THR B 1 110 ? 29.391 -14.023 -30.516 1 95.31 110 THR B O 1
ATOM 4210 N N . ILE B 1 111 ? 30.906 -12.68 -29.609 1 95.5 111 ILE B N 1
ATOM 4211 C CA . ILE B 1 111 ? 32 -13.602 -29.875 1 95.5 111 ILE B CA 1
ATOM 4212 C C . ILE B 1 111 ? 31.891 -14.82 -28.953 1 95.5 111 ILE B C 1
ATOM 4214 O O . ILE B 1 111 ? 32.188 -15.945 -29.359 1 95.5 111 ILE B O 1
ATOM 4218 N N . ALA B 1 112 ? 31.469 -14.641 -27.719 1 93.19 112 ALA B N 1
ATOM 4219 C CA . ALA B 1 112 ? 31.312 -15.734 -26.766 1 93.19 112 ALA B CA 1
ATOM 4220 C C . ALA B 1 112 ? 30.156 -16.641 -27.172 1 93.19 112 ALA B C 1
ATOM 4222 O O . ALA B 1 112 ? 30.25 -17.875 -27.078 1 93.19 112 ALA B O 1
ATOM 4223 N N . GLY B 1 113 ? 29 -16.062 -27.609 1 90.88 113 GLY B N 1
ATOM 4224 C CA . GLY B 1 113 ? 27.859 -16.797 -28.156 1 90.88 113 GLY B CA 1
ATOM 4225 C C . GLY B 1 113 ? 26.906 -17.281 -27.094 1 90.88 113 GLY B C 1
ATOM 4226 O O . GLY B 1 113 ? 25.703 -17.422 -27.344 1 90.88 113 GLY B O 1
ATOM 4227 N N . SER B 1 114 ? 27.391 -17.766 -25.984 1 90.69 114 SER B N 1
ATOM 4228 C CA . SER B 1 114 ? 26.547 -18.297 -24.922 1 90.69 114 SER B CA 1
ATOM 4229 C C . SER B 1 114 ? 27.219 -18.141 -23.562 1 90.69 114 SER B C 1
ATOM 4231 O O . SER B 1 114 ? 28.438 -17.938 -23.484 1 90.69 114 SER B O 1
ATOM 4233 N N . VAL B 1 115 ? 26.359 -18.156 -22.531 1 87.06 115 VAL B N 1
ATOM 4234 C CA . VAL B 1 115 ? 26.891 -18.062 -21.172 1 87.06 115 VAL B CA 1
ATOM 4235 C C . VAL B 1 115 ? 27.516 -19.406 -20.766 1 87.06 115 VAL B C 1
ATOM 4237 O O . VAL B 1 115 ? 28.391 -19.438 -19.906 1 87.06 115 VAL B O 1
ATOM 4240 N N . ALA B 1 116 ? 27 -20.406 -21.438 1 83.44 116 ALA B N 1
ATOM 4241 C CA . ALA B 1 116 ? 27.469 -21.75 -21.094 1 83.44 116 ALA B CA 1
ATOM 4242 C C . ALA B 1 116 ? 28.859 -22 -21.656 1 83.44 116 ALA B C 1
ATOM 4244 O O . ALA B 1 116 ? 29.328 -21.281 -22.531 1 83.44 116 ALA B O 1
ATOM 4245 N N . GLY B 1 117 ? 29.594 -22.875 -20.969 1 82 117 GLY B N 1
ATOM 4246 C CA . GLY B 1 117 ? 30.938 -23.25 -21.406 1 82 117 GLY B CA 1
ATOM 4247 C C . GLY B 1 117 ? 30.969 -23.844 -22.797 1 82 117 GLY B C 1
ATOM 4248 O O . GLY B 1 117 ? 29.922 -24.109 -23.391 1 82 117 GLY B O 1
ATOM 4249 N N . PRO B 1 118 ? 32.094 -23.781 -23.484 1 84.75 118 PRO B N 1
ATOM 4250 C CA . PRO B 1 118 ? 33.469 -23.547 -22.969 1 84.75 118 PRO B CA 1
ATOM 4251 C C . PRO B 1 118 ? 33.844 -22.062 -23.031 1 84.75 118 PRO B C 1
ATOM 4253 O O . PRO B 1 118 ? 33.156 -21.266 -23.656 1 84.75 118 PRO B O 1
ATOM 4256 N N . LEU B 1 119 ? 34.969 -21.891 -22.312 1 90.12 119 LEU B N 1
ATOM 4257 C CA . LEU B 1 119 ? 35.5 -20.516 -22.297 1 90.12 119 LEU B CA 1
ATOM 4258 C C . LEU B 1 119 ? 35.938 -20.094 -23.688 1 90.12 119 LEU B C 1
ATOM 4260 O O . LEU B 1 119 ? 36.75 -20.781 -24.312 1 90.12 119 LEU B O 1
ATOM 4264 N N . ARG B 1 120 ? 35.406 -19.094 -24.25 1 92.81 120 ARG B N 1
ATOM 4265 C CA . ARG B 1 120 ? 35.719 -18.531 -25.562 1 92.81 120 ARG B CA 1
ATOM 4266 C C . ARG B 1 120 ? 36.375 -17.156 -25.422 1 92.81 120 ARG B C 1
ATOM 4268 O O . ARG B 1 120 ? 36.312 -16.547 -24.359 1 92.81 120 ARG B O 1
ATOM 4275 N N . PRO B 1 121 ? 37.062 -16.734 -26.406 1 93.75 121 PRO B N 1
ATOM 4276 C CA . PRO B 1 121 ? 37.719 -15.414 -26.344 1 93.75 121 PRO B CA 1
ATOM 4277 C C . PRO B 1 121 ? 36.719 -14.289 -26.016 1 93.75 121 PRO B C 1
ATOM 4279 O O . PRO B 1 121 ? 37.094 -13.281 -25.422 1 93.75 121 PRO B O 1
ATOM 4282 N N . GLY B 1 122 ? 35.562 -14.492 -26.406 1 93.5 122 GLY B N 1
ATOM 4283 C CA . GLY B 1 122 ? 34.531 -13.492 -26.109 1 93.5 122 GLY B CA 1
ATOM 4284 C C . GLY B 1 122 ? 34.344 -13.273 -24.625 1 93.5 122 GLY B C 1
ATOM 4285 O O . GLY B 1 122 ? 34.156 -12.133 -24.188 1 93.5 122 GLY B O 1
ATOM 4286 N N . HIS B 1 123 ? 34.344 -14.352 -23.844 1 93 123 HIS B N 1
ATOM 4287 C CA . HIS B 1 123 ? 34.219 -14.242 -22.391 1 93 123 HIS B CA 1
ATOM 4288 C C . HIS B 1 123 ? 35.375 -13.422 -21.812 1 93 123 HIS B C 1
ATOM 4290 O O . HIS B 1 123 ? 35.156 -12.578 -20.938 1 93 123 HIS B O 1
ATOM 4296 N N . TRP B 1 124 ? 36.562 -13.648 -22.344 1 91.94 124 TRP B N 1
ATOM 4297 C CA . TRP B 1 124 ? 37.75 -12.922 -21.891 1 91.94 124 TRP B CA 1
ATOM 4298 C C . TRP B 1 124 ? 37.656 -11.445 -22.219 1 91.94 124 TRP B C 1
ATOM 4300 O O . TRP B 1 124 ? 38 -10.586 -21.422 1 91.94 124 TRP B O 1
ATOM 4310 N N . LEU B 1 125 ? 37.188 -11.211 -23.375 1 93.56 125 LEU B N 1
ATOM 4311 C CA . LEU B 1 125 ? 37 -9.82 -23.781 1 93.56 125 LEU B CA 1
ATOM 4312 C C . LEU B 1 125 ? 36 -9.102 -22.875 1 93.56 125 LEU B C 1
ATOM 4314 O O . LEU B 1 125 ? 36.281 -7.984 -22.422 1 93.56 125 LEU B O 1
ATOM 4318 N N . MET B 1 126 ? 34.875 -9.688 -22.672 1 93.31 126 MET B N 1
ATOM 4319 C CA . MET B 1 126 ? 33.875 -9.094 -21.797 1 93.31 126 MET B CA 1
ATOM 4320 C C . MET B 1 126 ? 34.469 -8.82 -20.422 1 93.31 126 MET B C 1
ATOM 4322 O O . MET B 1 126 ? 34.281 -7.727 -19.875 1 93.31 126 MET B O 1
ATOM 4326 N N . PHE B 1 127 ? 35.156 -9.789 -19.891 1 91.31 127 PHE B N 1
ATOM 4327 C CA . PHE B 1 127 ? 35.75 -9.664 -18.578 1 91.31 127 PHE B CA 1
ATOM 4328 C C . PHE B 1 127 ? 36.75 -8.516 -18.547 1 91.31 127 PHE B C 1
ATOM 4330 O O . PHE B 1 127 ? 36.719 -7.688 -17.625 1 91.31 127 PHE B O 1
ATOM 4337 N N . ALA B 1 128 ? 37.594 -8.477 -19.5 1 92.75 128 ALA B N 1
ATOM 4338 C CA . ALA B 1 128 ? 38.625 -7.461 -19.547 1 92.75 128 ALA B CA 1
ATOM 4339 C C . ALA B 1 128 ? 38.031 -6.059 -19.656 1 92.75 128 ALA B C 1
ATOM 4341 O O . ALA B 1 128 ? 38.469 -5.145 -18.953 1 92.75 128 ALA B O 1
ATOM 4342 N N . VAL B 1 129 ? 37.125 -5.918 -20.484 1 93.12 129 VAL B N 1
ATOM 4343 C CA . VAL B 1 129 ? 36.5 -4.613 -20.734 1 93.12 129 VAL B CA 1
ATOM 4344 C C . VAL B 1 129 ? 35.781 -4.125 -19.484 1 93.12 129 VAL B C 1
ATOM 4346 O O . VAL B 1 129 ? 36 -2.992 -19.047 1 93.12 129 VAL B O 1
ATOM 4349 N N . ILE B 1 130 ? 35 -4.938 -18.906 1 91 130 ILE B N 1
ATOM 4350 C CA . ILE B 1 130 ? 34.188 -4.555 -17.75 1 91 130 ILE B CA 1
ATOM 4351 C C . ILE B 1 130 ? 35.094 -4.312 -16.547 1 91 130 ILE B C 1
ATOM 4353 O O . ILE B 1 130 ? 34.938 -3.309 -15.844 1 91 130 ILE B O 1
ATOM 4357 N N . SER B 1 131 ? 36.062 -5.203 -16.328 1 91.44 131 SER B N 1
ATOM 4358 C CA . SER B 1 131 ? 36.969 -5.074 -15.188 1 91.44 131 SER B CA 1
ATOM 4359 C C . SER B 1 131 ? 37.875 -3.863 -15.328 1 91.44 131 SER B C 1
ATOM 4361 O O . SER B 1 131 ? 38.031 -3.086 -14.383 1 91.44 131 SER B O 1
ATOM 4363 N N . ALA B 1 132 ? 38.375 -3.686 -16.484 1 92.19 132 ALA B N 1
ATOM 4364 C CA . ALA B 1 132 ? 39.25 -2.545 -16.719 1 92.19 132 ALA B CA 1
ATOM 4365 C C . ALA B 1 132 ? 38.5 -1.229 -16.578 1 92.19 132 ALA B C 1
ATOM 4367 O O . ALA B 1 132 ? 39 -0.269 -15.992 1 92.19 132 ALA B O 1
ATOM 4368 N N . ALA B 1 133 ? 37.375 -1.209 -17.156 1 92.38 133 ALA B N 1
ATOM 4369 C CA . ALA B 1 133 ? 36.594 0.006 -17.094 1 92.38 133 ALA B CA 1
ATOM 4370 C C . ALA B 1 133 ? 36.188 0.344 -15.664 1 92.38 133 ALA B C 1
ATOM 4372 O O . ALA B 1 133 ? 36.344 1.484 -15.227 1 92.38 133 ALA B O 1
ATOM 4373 N N . THR B 1 134 ? 35.688 -0.568 -14.906 1 90.75 134 THR B N 1
ATOM 4374 C CA . THR B 1 134 ? 35.25 -0.311 -13.547 1 90.75 134 THR B CA 1
ATOM 4375 C C . THR B 1 134 ? 36.406 0.032 -12.633 1 90.75 134 THR B C 1
ATOM 4377 O O . THR B 1 134 ? 36.312 0.945 -11.812 1 90.75 134 THR B O 1
ATOM 4380 N N . LEU B 1 135 ? 37.5 -0.676 -12.758 1 90.94 135 LEU B N 1
ATOM 4381 C CA . LEU B 1 135 ? 38.688 -0.379 -11.945 1 90.94 135 LEU B CA 1
ATOM 4382 C C . LEU B 1 135 ? 39.25 0.987 -12.305 1 90.94 135 LEU B C 1
ATOM 4384 O O . LEU B 1 135 ? 39.688 1.737 -11.422 1 90.94 135 LEU B O 1
ATOM 4388 N N . GLY B 1 136 ? 39.312 1.264 -13.57 1 89.31 136 GLY B N 1
ATOM 4389 C CA . GLY B 1 136 ? 39.75 2.586 -13.984 1 89.31 136 GLY B CA 1
ATOM 4390 C C . GLY B 1 136 ? 38.906 3.705 -13.422 1 89.31 136 GLY B C 1
ATOM 4391 O O . GLY B 1 136 ? 39.438 4.711 -12.938 1 89.31 136 GLY B O 1
ATOM 4392 N N . ALA B 1 137 ? 37.625 3.541 -13.516 1 88.88 137 ALA B N 1
ATOM 4393 C CA . ALA B 1 137 ? 36.719 4.543 -12.984 1 88.88 137 ALA B CA 1
ATOM 4394 C C . ALA B 1 137 ? 36.844 4.676 -11.469 1 88.88 137 ALA B C 1
ATOM 4396 O O . ALA B 1 137 ? 36.719 5.77 -10.922 1 88.88 137 ALA B O 1
ATOM 4397 N N . MET B 1 138 ? 37.062 3.578 -10.812 1 88.12 138 MET B N 1
ATOM 4398 C CA . MET B 1 138 ? 37.281 3.615 -9.375 1 88.12 138 MET B CA 1
ATOM 4399 C C . MET B 1 138 ? 38.5 4.473 -9.023 1 88.12 138 MET B C 1
ATOM 4401 O O . MET B 1 138 ? 38.469 5.258 -8.078 1 88.12 138 MET B O 1
ATOM 4405 N N . VAL B 1 139 ? 39.5 4.352 -9.75 1 87.38 139 VAL B N 1
ATOM 4406 C CA . VAL B 1 139 ? 40.719 5.148 -9.531 1 87.38 139 VAL B CA 1
ATOM 4407 C C . VAL B 1 139 ? 40.406 6.629 -9.742 1 87.38 139 VAL B C 1
ATOM 4409 O O . VAL B 1 139 ? 40.875 7.484 -8.984 1 87.38 139 VAL B O 1
ATOM 4412 N N . ALA B 1 140 ? 39.625 6.914 -10.68 1 83.88 140 ALA B N 1
ATOM 4413 C CA . ALA B 1 140 ? 39.219 8.297 -10.953 1 83.88 140 ALA B CA 1
ATOM 4414 C C . ALA B 1 140 ? 38.438 8.883 -9.781 1 83.88 140 ALA B C 1
ATOM 4416 O O . ALA B 1 140 ? 38.594 10.07 -9.469 1 83.88 140 ALA B O 1
ATOM 4417 N N . VAL B 1 141 ? 37.594 8.117 -9.203 1 81.44 141 VAL B N 1
ATOM 4418 C CA . VAL B 1 141 ? 36.844 8.562 -8.039 1 81.44 141 VAL B CA 1
ATOM 4419 C C . VAL B 1 141 ? 37.781 8.836 -6.871 1 81.44 141 VAL B C 1
ATOM 4421 O O . VAL B 1 141 ? 37.594 9.805 -6.133 1 81.44 141 VAL B O 1
ATOM 4424 N N . LEU B 1 142 ? 38.75 8.047 -6.723 1 80.44 142 LEU B N 1
ATOM 4425 C CA . LEU B 1 142 ? 39.656 8.148 -5.59 1 80.44 142 LEU B CA 1
ATOM 4426 C C . LEU B 1 142 ? 40.562 9.375 -5.727 1 80.44 142 LEU B C 1
ATOM 4428 O O . LEU B 1 142 ? 41 9.945 -4.723 1 80.44 142 LEU B O 1
ATOM 4432 N N . VAL B 1 143 ? 40.781 9.781 -6.859 1 78.94 143 VAL B N 1
ATOM 4433 C CA . VAL B 1 143 ? 41.688 10.906 -7.082 1 78.94 143 VAL B CA 1
ATOM 4434 C C . VAL B 1 143 ? 40.938 12.219 -6.906 1 78.94 143 VAL B C 1
ATOM 4436 O O . VAL B 1 143 ? 41.531 13.273 -6.699 1 78.94 143 VAL B O 1
ATOM 4439 N N . ARG B 1 144 ? 39.656 12.078 -6.812 1 71.62 144 ARG B N 1
ATOM 4440 C CA . ARG B 1 144 ? 38.844 13.289 -6.613 1 71.62 144 ARG B CA 1
ATOM 4441 C C . ARG B 1 144 ? 38.812 13.68 -5.141 1 71.62 144 ARG B C 1
ATOM 4443 O O . ARG B 1 144 ? 38.594 12.836 -4.273 1 71.62 144 ARG B O 1
ATOM 4450 N N . PRO B 1 145 ? 39.281 14.867 -4.746 1 59.5 145 PRO B N 1
ATOM 4451 C CA . PRO B 1 145 ? 39.406 15.297 -3.354 1 59.5 145 PRO B CA 1
ATOM 4452 C C . PRO B 1 145 ? 38.062 15.383 -2.633 1 59.5 145 PRO B C 1
ATOM 4454 O O . PRO B 1 145 ? 38 15.305 -1.402 1 59.5 145 PRO B O 1
ATOM 4457 N N . ALA B 1 146 ? 36.906 15.594 -3.209 1 58.31 146 ALA B N 1
ATOM 4458 C CA . ALA B 1 146 ? 35.719 16.078 -2.5 1 58.31 146 ALA B CA 1
ATOM 4459 C C . ALA B 1 146 ? 34.844 14.922 -2.029 1 58.31 146 ALA B C 1
ATOM 4461 O O . ALA B 1 146 ? 33.719 15.133 -1.6 1 58.31 146 ALA B O 1
ATOM 4462 N N . GLN B 1 147 ? 35.375 13.672 -1.895 1 57.38 147 GLN B N 1
ATOM 4463 C CA . GLN B 1 147 ? 34.375 12.648 -1.64 1 57.38 147 GLN B CA 1
ATOM 4464 C C . GLN B 1 147 ? 34.312 12.281 -0.16 1 57.38 147 GLN B C 1
ATOM 4466 O O . GLN B 1 147 ? 35.344 12.297 0.522 1 57.38 147 GLN B O 1
ATOM 4471 N N . PRO B 1 148 ? 33.094 12.289 0.44 1 59.34 148 PRO B N 1
ATOM 4472 C CA . PRO B 1 148 ? 33 11.805 1.823 1 59.34 148 PRO B CA 1
ATOM 4473 C C . PRO B 1 148 ? 33.656 10.445 2.014 1 59.34 148 PRO B C 1
ATOM 4475 O O . PRO B 1 148 ? 33.469 9.531 1.213 1 59.34 148 PRO B O 1
ATOM 4478 N N . MET B 1 149 ? 34.625 10.266 2.982 1 59.06 149 MET B N 1
ATOM 4479 C CA . MET B 1 149 ? 35.594 9.195 3.225 1 59.06 149 MET B CA 1
ATOM 4480 C C . MET B 1 149 ? 34.906 7.859 3.412 1 59.06 149 MET B C 1
ATOM 4482 O O . MET B 1 149 ? 35.312 6.852 2.83 1 59.06 149 MET B O 1
ATOM 4486 N N . PRO B 1 150 ? 33.812 7.82 4.215 1 61.09 150 PRO B N 1
ATOM 4487 C CA . PRO B 1 150 ? 33.312 6.477 4.5 1 61.09 150 PRO B CA 1
ATOM 4488 C C . PRO B 1 150 ? 32.656 5.824 3.279 1 61.09 150 PRO B C 1
ATOM 4490 O O . PRO B 1 150 ? 32.75 4.602 3.115 1 61.09 150 PRO B O 1
ATOM 4493 N N . VAL B 1 151 ? 32.219 6.531 2.395 1 67.88 151 VAL B N 1
ATOM 4494 C CA . VAL B 1 151 ? 31.562 5.984 1.211 1 67.88 151 VAL B CA 1
ATOM 4495 C C . VAL B 1 151 ? 32.625 5.508 0.21 1 67.88 151 VAL B C 1
ATOM 4497 O O . VAL B 1 151 ? 32.438 4.477 -0.442 1 67.88 151 VAL B O 1
ATOM 4500 N N . VAL B 1 152 ? 33.719 5.988 0.355 1 75.06 152 VAL B N 1
ATOM 4501 C CA . VAL B 1 152 ? 34.781 5.668 -0.596 1 75.06 152 VAL B CA 1
ATOM 4502 C C . VAL B 1 152 ? 35.312 4.266 -0.323 1 75.06 152 VAL B C 1
ATOM 4504 O O . VAL B 1 152 ? 35.594 3.504 -1.255 1 75.06 152 VAL B O 1
ATOM 4507 N N . GLY B 1 153 ? 35.312 3.926 0.988 1 74.62 153 GLY B N 1
ATOM 4508 C CA . GLY B 1 153 ? 35.781 2.594 1.323 1 74.62 153 GLY B CA 1
ATOM 4509 C C . GLY B 1 153 ? 34.875 1.488 0.804 1 74.62 153 GLY B C 1
ATOM 4510 O O . GLY B 1 153 ? 35.375 0.51 0.226 1 74.62 153 GLY B O 1
ATOM 4511 N N . VAL B 1 154 ? 33.688 1.695 0.864 1 75.12 154 VAL B N 1
ATOM 4512 C CA . VAL B 1 154 ? 32.719 0.679 0.431 1 75.12 154 VAL B CA 1
ATOM 4513 C C . VAL B 1 154 ? 32.719 0.577 -1.093 1 75.12 154 VAL B C 1
ATOM 4515 O O . VAL B 1 154 ? 32.656 -0.521 -1.648 1 75.12 154 VAL B O 1
ATOM 4518 N N . VAL B 1 155 ? 32.938 1.646 -1.697 1 78.62 155 VAL B N 1
ATOM 4519 C CA . VAL B 1 155 ? 32.969 1.665 -3.156 1 78.62 155 VAL B CA 1
ATOM 4520 C C . VAL B 1 155 ? 34.219 0.908 -3.65 1 78.62 155 VAL B C 1
ATOM 4522 O O . VAL B 1 155 ? 34.125 0.136 -4.609 1 78.62 155 VAL B O 1
ATOM 4525 N N . ILE B 1 156 ? 35.219 1.025 -2.916 1 78.19 156 ILE B N 1
ATOM 4526 C CA . ILE B 1 156 ? 36.469 0.366 -3.287 1 78.19 156 ILE B CA 1
ATOM 4527 C C . ILE B 1 156 ? 36.312 -1.146 -3.139 1 78.19 156 ILE B C 1
ATOM 4529 O O . ILE B 1 156 ? 36.594 -1.899 -4.074 1 78.19 156 ILE B O 1
ATOM 4533 N N . VAL B 1 157 ? 35.812 -1.521 -2.059 1 74.75 157 VAL B N 1
ATOM 4534 C CA . VAL B 1 157 ? 35.688 -2.945 -1.768 1 74.75 157 VAL B CA 1
ATOM 4535 C C . VAL B 1 157 ? 34.688 -3.588 -2.727 1 74.75 157 VAL B C 1
ATOM 4537 O O . VAL B 1 157 ? 34.969 -4.625 -3.33 1 74.75 157 VAL B O 1
ATOM 4540 N N . ALA B 1 158 ? 33.656 -2.936 -2.922 1 74.44 158 ALA B N 1
ATOM 4541 C CA . ALA B 1 158 ? 32.625 -3.49 -3.779 1 74.44 158 ALA B CA 1
ATOM 4542 C C . ALA B 1 158 ? 33.094 -3.57 -5.23 1 74.44 158 ALA B C 1
ATOM 4544 O O . ALA B 1 158 ? 32.844 -4.562 -5.914 1 74.44 158 ALA B O 1
ATOM 4545 N N . THR B 1 159 ? 33.844 -2.637 -5.641 1 80.69 159 THR B N 1
ATOM 4546 C CA . THR B 1 159 ? 34.281 -2.621 -7.027 1 80.69 159 THR B CA 1
ATOM 4547 C C . THR B 1 159 ? 35.375 -3.662 -7.246 1 80.69 159 THR B C 1
ATOM 4549 O O . THR B 1 159 ? 35.406 -4.328 -8.281 1 80.69 159 THR B O 1
ATOM 4552 N N . LEU B 1 160 ? 36.156 -3.871 -6.215 1 78.69 160 LEU B N 1
ATOM 4553 C CA . LEU B 1 160 ? 37.219 -4.863 -6.328 1 78.69 160 LEU B CA 1
ATOM 4554 C C . LEU B 1 160 ? 36.625 -6.273 -6.398 1 78.69 160 LEU B C 1
ATOM 4556 O O . LEU B 1 160 ? 37.031 -7.066 -7.254 1 78.69 160 LEU B O 1
ATOM 4560 N N . PHE B 1 161 ? 35.688 -6.504 -5.582 1 74.44 161 PHE B N 1
ATOM 4561 C CA . PHE B 1 161 ? 35.062 -7.82 -5.582 1 74.44 161 PHE B CA 1
ATOM 4562 C C . PHE B 1 161 ? 34.312 -8.055 -6.875 1 74.44 161 PHE B C 1
ATOM 4564 O O . PHE B 1 161 ? 34.344 -9.148 -7.441 1 74.44 161 PHE B O 1
ATOM 4571 N N . PHE B 1 162 ? 33.719 -7.074 -7.363 1 75.75 162 PHE B N 1
ATOM 4572 C CA . PHE B 1 162 ? 32.938 -7.176 -8.586 1 75.75 162 PHE B CA 1
ATOM 4573 C C . PHE B 1 162 ? 33.844 -7.414 -9.789 1 75.75 162 PHE B C 1
ATOM 4575 O O . PHE B 1 162 ? 33.531 -8.227 -10.664 1 75.75 162 PHE B O 1
ATOM 4582 N N . ALA B 1 163 ? 34.906 -6.746 -9.82 1 75.06 163 ALA B N 1
ATOM 4583 C CA . ALA B 1 163 ? 35.812 -6.836 -10.961 1 75.06 163 ALA B CA 1
ATOM 4584 C C . ALA B 1 163 ? 36.562 -8.164 -10.961 1 75.06 163 ALA B C 1
ATOM 4586 O O . ALA B 1 163 ? 36.75 -8.773 -12.008 1 75.06 163 ALA B O 1
ATOM 4587 N N . LEU B 1 164 ? 36.781 -8.641 -9.773 1 69.62 164 LEU B N 1
ATOM 4588 C CA . LEU B 1 164 ? 37.656 -9.82 -9.703 1 69.62 164 LEU B CA 1
ATOM 4589 C C . LEU B 1 164 ? 36.812 -11.094 -9.656 1 69.62 164 LEU B C 1
ATOM 4591 O O . LEU B 1 164 ? 37.281 -12.164 -10.078 1 69.62 164 LEU B O 1
ATOM 4595 N N . GLY B 1 165 ? 35.656 -11.023 -9.211 1 65.25 165 GLY B N 1
ATOM 4596 C CA . GLY B 1 165 ? 34.812 -12.195 -9.047 1 65.25 165 GLY B CA 1
ATOM 4597 C C . GLY B 1 165 ? 33.656 -12.25 -10.039 1 65.25 165 GLY B C 1
ATOM 4598 O O . GLY B 1 165 ? 32.562 -12.664 -9.695 1 65.25 165 GLY B O 1
ATOM 4599 N N . ASN B 1 166 ? 34.062 -11.898 -11.258 1 75 166 ASN B N 1
ATOM 4600 C CA . ASN B 1 166 ? 33 -11.766 -12.273 1 75 166 ASN B CA 1
ATOM 4601 C C . ASN B 1 166 ? 32.531 -13.125 -12.789 1 75 166 ASN B C 1
ATOM 4603 O O . ASN B 1 166 ? 33.375 -13.945 -13.219 1 75 166 ASN B O 1
ATOM 4607 N N . ALA B 1 167 ? 31.297 -13.375 -12.641 1 73.69 167 ALA B N 1
ATOM 4608 C CA . ALA B 1 167 ? 30.625 -14.609 -13.039 1 73.69 167 ALA B CA 1
ATOM 4609 C C . ALA B 1 167 ? 30.797 -14.883 -14.531 1 73.69 167 ALA B C 1
ATOM 4611 O O . ALA B 1 167 ? 30.625 -16.016 -14.984 1 73.69 167 ALA B O 1
ATOM 4612 N N . ILE B 1 168 ? 31.312 -13.945 -15.242 1 78.56 168 ILE B N 1
ATOM 4613 C CA . ILE B 1 168 ? 31.453 -14.078 -16.688 1 78.56 168 ILE B CA 1
ATOM 4614 C C . ILE B 1 168 ? 32.469 -15.164 -17.016 1 78.56 168 ILE B C 1
ATOM 4616 O O . ILE B 1 168 ? 32.312 -15.914 -17.969 1 78.56 168 ILE B O 1
ATOM 4620 N N . LEU B 1 169 ? 33.469 -15.227 -16.109 1 78.06 169 LEU B N 1
ATOM 4621 C CA . LEU B 1 169 ? 34.5 -16.234 -16.344 1 78.06 169 LEU B CA 1
ATOM 4622 C C . LEU B 1 169 ? 34.219 -17.5 -15.531 1 78.06 169 LEU B C 1
ATOM 4624 O O . LEU B 1 169 ? 34.5 -18.609 -15.984 1 78.06 169 LEU B O 1
ATOM 4628 N N . VAL B 1 170 ? 33.562 -17.297 -14.453 1 79.06 170 VAL B N 1
ATOM 4629 C CA . VAL B 1 170 ? 33.406 -18.391 -13.508 1 79.06 170 VAL B CA 1
ATOM 4630 C C . VAL B 1 170 ? 32.375 -19.406 -14.055 1 79.06 170 VAL B C 1
ATOM 4632 O O . VAL B 1 170 ? 32.594 -20.625 -13.938 1 79.06 170 VAL B O 1
ATOM 4635 N N . ILE B 1 171 ? 31.375 -19 -14.734 1 78.88 171 ILE B N 1
ATOM 4636 C CA . ILE B 1 171 ? 30.297 -19.859 -15.18 1 78.88 171 ILE B CA 1
ATOM 4637 C C . ILE B 1 171 ? 30.797 -20.766 -16.312 1 78.88 171 ILE B C 1
ATOM 4639 O O . ILE B 1 171 ? 30.656 -21.984 -16.234 1 78.88 171 ILE B O 1
ATOM 4643 N N . PRO B 1 172 ? 31.453 -20.172 -17.312 1 81.38 172 PRO B N 1
ATOM 4644 C CA . PRO B 1 172 ? 31.922 -21.047 -18.406 1 81.38 172 PRO B CA 1
ATOM 4645 C C . PRO B 1 172 ? 33.062 -21.953 -17.984 1 81.38 172 PRO B C 1
ATOM 4647 O O . PRO B 1 172 ? 33.281 -23 -18.594 1 81.38 172 PRO B O 1
ATOM 4650 N N . LEU B 1 173 ? 33.75 -21.594 -16.953 1 80 173 LEU B N 1
ATOM 4651 C CA . LEU B 1 173 ? 34.844 -22.438 -16.469 1 80 173 LEU B CA 1
ATOM 4652 C C . LEU B 1 173 ? 34.281 -23.703 -15.805 1 80 173 LEU B C 1
ATOM 4654 O O . LEU B 1 173 ? 34.969 -24.703 -15.711 1 80 173 LEU B O 1
ATOM 4658 N N . GLY B 1 174 ? 33.062 -23.703 -15.367 1 79.62 174 GLY B N 1
ATOM 4659 C CA . GLY B 1 174 ? 32.375 -24.859 -14.836 1 79.62 174 GLY B CA 1
ATOM 4660 C C . GLY B 1 174 ? 32.875 -25.281 -13.469 1 79.62 174 GLY B C 1
ATOM 4661 O O . GLY B 1 174 ? 32.719 -26.438 -13.07 1 79.62 174 GLY B O 1
ATOM 4662 N N . LEU B 1 175 ? 33.594 -24.469 -12.781 1 79.19 175 LEU B N 1
ATOM 4663 C CA . LEU B 1 175 ? 34.156 -24.828 -11.477 1 79.19 175 LEU B CA 1
ATOM 4664 C C . LEU B 1 175 ? 33.094 -24.812 -10.398 1 79.19 175 LEU B C 1
ATOM 4666 O O . LEU B 1 175 ? 33.125 -25.625 -9.477 1 79.19 175 LEU B O 1
ATOM 4670 N N . VAL B 1 176 ? 32.156 -23.984 -10.477 1 83.75 176 VAL B N 1
ATOM 4671 C CA . VAL B 1 176 ? 31.062 -23.828 -9.539 1 83.75 176 VAL B CA 1
ATOM 4672 C C . VAL B 1 176 ? 29.734 -23.734 -10.297 1 83.75 176 VAL B C 1
ATOM 4674 O O . VAL B 1 176 ? 29.703 -23.234 -11.422 1 83.75 176 VAL B O 1
ATOM 4677 N N . PRO B 1 177 ? 28.781 -24.375 -9.641 1 85.12 177 PRO B N 1
ATOM 4678 C CA . PRO B 1 177 ? 27.484 -24.219 -10.297 1 85.12 177 PRO B CA 1
ATOM 4679 C C . PRO B 1 177 ? 27.109 -22.766 -10.531 1 85.12 177 PRO B C 1
ATOM 4681 O O . PRO B 1 177 ? 27.547 -21.891 -9.789 1 85.12 177 PRO B O 1
ATOM 4684 N N . SER B 1 178 ? 26.438 -22.531 -11.57 1 83.19 178 SER B N 1
ATOM 4685 C CA . SER B 1 178 ? 26.109 -21.172 -11.992 1 83.19 178 SER B CA 1
ATOM 4686 C C . SER B 1 178 ? 25.359 -20.422 -10.898 1 83.19 178 SER B C 1
ATOM 4688 O O . SER B 1 178 ? 25.609 -19.234 -10.672 1 83.19 178 SER B O 1
ATOM 4690 N N . TRP B 1 179 ? 24.438 -21.109 -10.18 1 81.81 179 TRP B N 1
ATOM 4691 C CA . TRP B 1 179 ? 23.625 -20.422 -9.18 1 81.81 179 TRP B CA 1
ATOM 4692 C C . TRP B 1 179 ? 24.5 -19.922 -8.031 1 81.81 179 TRP B C 1
ATOM 4694 O O . TRP B 1 179 ? 24.234 -18.859 -7.461 1 81.81 179 TRP B O 1
ATOM 4704 N N . LEU B 1 180 ? 25.547 -20.609 -7.727 1 84.62 180 LEU B N 1
ATOM 4705 C CA . LEU B 1 180 ? 26.453 -20.188 -6.664 1 84.62 180 LEU B CA 1
ATOM 4706 C C . LEU B 1 180 ? 27.344 -19.047 -7.125 1 84.62 180 LEU B C 1
ATOM 4708 O O . LEU B 1 180 ? 27.625 -18.125 -6.355 1 84.62 180 LEU B O 1
ATOM 4712 N N . ALA B 1 181 ? 27.781 -19.156 -8.352 1 84.44 181 ALA B N 1
ATOM 4713 C CA . ALA B 1 181 ? 28.562 -18.062 -8.93 1 84.44 181 ALA B CA 1
ATOM 4714 C C . ALA B 1 181 ? 27.75 -16.766 -8.969 1 84.44 181 ALA B C 1
ATOM 4716 O O . ALA B 1 181 ? 28.266 -15.703 -8.609 1 84.44 181 ALA B O 1
ATOM 4717 N N . LEU B 1 182 ? 26.547 -16.953 -9.328 1 85.75 182 LEU B N 1
ATOM 4718 C CA . LEU B 1 182 ? 25.688 -15.766 -9.43 1 85.75 182 LEU B CA 1
ATOM 4719 C C . LEU B 1 182 ? 25.328 -15.242 -8.047 1 85.75 182 LEU B C 1
ATOM 4721 O O . LEU B 1 182 ? 25.172 -14.031 -7.859 1 85.75 182 LEU B O 1
ATOM 4725 N N . ALA B 1 183 ? 25.203 -16.094 -7.09 1 87.12 183 ALA B N 1
ATOM 4726 C CA . ALA B 1 183 ? 24.938 -15.648 -5.727 1 87.12 183 ALA B CA 1
ATOM 4727 C C . ALA B 1 183 ? 26.094 -14.828 -5.18 1 87.12 183 ALA B C 1
ATOM 4729 O O . ALA B 1 183 ? 25.891 -13.828 -4.488 1 87.12 183 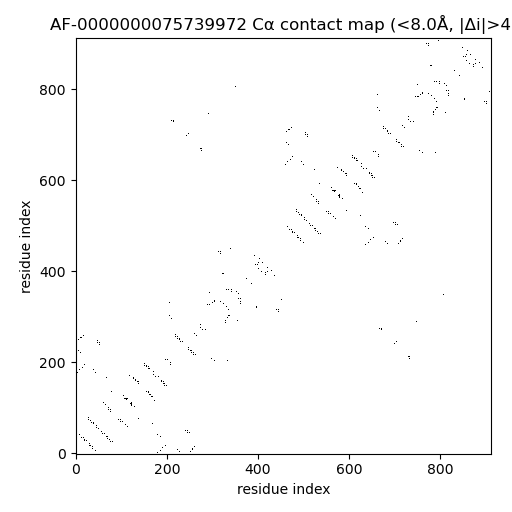ALA B O 1
ATOM 4730 N N . SER B 1 184 ? 27.297 -15.258 -5.508 1 85.44 184 SER B N 1
ATOM 4731 C CA . SER B 1 184 ? 28.469 -14.508 -5.082 1 85.44 184 SER B CA 1
ATOM 4732 C C . SER B 1 184 ? 28.516 -13.125 -5.734 1 85.44 184 SER B C 1
ATOM 4734 O O . SER B 1 184 ? 28.781 -12.125 -5.066 1 85.44 184 SER B O 1
ATOM 4736 N N . THR B 1 185 ? 28.203 -13.094 -6.973 1 85.81 185 THR B N 1
ATOM 4737 C CA . THR B 1 185 ? 28.141 -11.82 -7.68 1 85.81 185 THR B CA 1
ATOM 4738 C C . THR B 1 185 ? 27.016 -10.953 -7.113 1 85.81 185 THR B C 1
ATOM 4740 O O . THR B 1 185 ? 27.125 -9.727 -7.082 1 85.81 185 THR B O 1
ATOM 4743 N N . GLY B 1 186 ? 25.984 -11.695 -6.727 1 87.81 186 GLY B N 1
ATOM 4744 C CA . GLY B 1 186 ? 24.859 -10.977 -6.129 1 87.81 186 GLY B CA 1
ATOM 4745 C C . GLY B 1 186 ? 25.25 -10.227 -4.867 1 87.81 186 GLY B C 1
ATOM 4746 O O . GLY B 1 186 ? 24.766 -9.109 -4.637 1 87.81 186 GLY B O 1
ATOM 4747 N N . PHE B 1 187 ? 26.094 -10.766 -4.133 1 87.94 187 PHE B N 1
ATOM 4748 C CA . PHE B 1 187 ? 26.562 -10.109 -2.924 1 87.94 187 PHE B CA 1
ATOM 4749 C C . PHE B 1 187 ? 27.328 -8.828 -3.266 1 87.94 187 PHE B C 1
ATOM 4751 O O . PHE B 1 187 ? 27.141 -7.797 -2.617 1 87.94 187 PHE B O 1
ATOM 4758 N N . ASP B 1 188 ? 28.125 -8.883 -4.242 1 86.69 188 ASP B N 1
ATOM 4759 C CA . ASP B 1 188 ? 28.906 -7.715 -4.668 1 86.69 188 ASP B CA 1
ATOM 4760 C C . ASP B 1 188 ? 27.984 -6.602 -5.16 1 86.69 188 ASP B C 1
ATOM 4762 O O . ASP B 1 188 ? 28.156 -5.438 -4.785 1 86.69 188 ASP B O 1
ATOM 4766 N N . VAL B 1 189 ? 27.031 -6.988 -5.957 1 87.81 189 VAL B N 1
ATOM 4767 C CA . VAL B 1 189 ? 26.141 -6.008 -6.559 1 87.81 189 VAL B CA 1
ATOM 4768 C C . VAL B 1 189 ? 25.266 -5.375 -5.477 1 87.81 189 VAL B C 1
ATOM 4770 O O . VAL B 1 189 ? 24.969 -4.184 -5.535 1 87.81 189 VAL B O 1
ATOM 4773 N N . LEU B 1 190 ? 24.938 -6.156 -4.508 1 92 190 LEU B N 1
ATOM 4774 C CA . LEU B 1 190 ? 24.141 -5.641 -3.4 1 92 190 LEU B CA 1
ATOM 4775 C C . LEU B 1 190 ? 24.938 -4.637 -2.578 1 92 190 LEU B C 1
ATOM 4777 O O . LEU B 1 190 ? 24.406 -3.596 -2.182 1 92 190 LEU B O 1
ATOM 4781 N N . LEU B 1 191 ? 26.156 -4.945 -2.373 1 89.12 191 LEU B N 1
ATOM 4782 C CA . LEU B 1 191 ? 27.016 -4.031 -1.629 1 89.12 191 LEU B CA 1
ATOM 4783 C C . LEU B 1 191 ? 27.172 -2.707 -2.367 1 89.12 191 LEU B C 1
ATOM 4785 O O . LEU B 1 191 ? 27.172 -1.642 -1.748 1 89.12 191 LEU B O 1
ATOM 4789 N N . LEU B 1 192 ? 27.266 -2.85 -3.604 1 88.31 192 LEU B N 1
ATOM 4790 C CA . LEU B 1 192 ? 27.391 -1.644 -4.414 1 88.31 192 LEU B CA 1
ATOM 4791 C C . LEU B 1 192 ? 26.109 -0.819 -4.352 1 88.31 192 LEU B C 1
ATOM 4793 O O . LEU B 1 192 ? 26.156 0.409 -4.25 1 88.31 192 LEU B O 1
ATOM 4797 N N . GLY B 1 193 ? 25 -1.483 -4.441 1 92.06 193 GLY B N 1
ATOM 4798 C CA . GLY B 1 193 ? 23.719 -0.79 -4.324 1 92.06 193 GLY B CA 1
ATOM 4799 C C . GLY B 1 193 ? 23.547 -0.084 -2.992 1 92.06 193 GLY B C 1
ATOM 4800 O O . GLY B 1 193 ? 23.078 1.057 -2.945 1 92.06 193 GLY B O 1
ATOM 4801 N N . VAL B 1 194 ? 23.984 -0.685 -1.957 1 91 194 VAL B N 1
ATOM 4802 C CA . VAL B 1 194 ? 23.891 -0.097 -0.625 1 91 194 VAL B CA 1
ATOM 4803 C C . VAL B 1 194 ? 24.812 1.115 -0.524 1 91 194 VAL B C 1
ATOM 4805 O O . VAL B 1 194 ? 24.438 2.141 0.053 1 91 194 VAL B O 1
ATOM 4808 N N . ALA B 1 195 ? 25.938 1.005 -1.104 1 88 195 ALA B N 1
ATOM 4809 C CA . ALA B 1 195 ? 26.875 2.125 -1.103 1 88 195 ALA B CA 1
ATOM 4810 C C . ALA B 1 195 ? 26.266 3.344 -1.798 1 88 195 ALA B C 1
ATOM 4812 O O . ALA B 1 195 ? 26.406 4.473 -1.319 1 88 195 ALA B O 1
ATOM 4813 N N . VAL B 1 196 ? 25.656 3.076 -2.867 1 90.75 196 VAL B N 1
ATOM 4814 C CA . VAL B 1 196 ? 25.031 4.168 -3.609 1 90.75 196 VAL B CA 1
ATOM 4815 C C . VAL B 1 196 ? 23.906 4.781 -2.779 1 90.75 196 VAL B C 1
ATOM 4817 O O . VAL B 1 196 ? 23.75 6.004 -2.752 1 90.75 196 VAL B O 1
ATOM 4820 N N . ALA B 1 197 ? 23.141 3.977 -2.115 1 92.5 197 ALA B N 1
ATOM 4821 C CA . ALA B 1 197 ? 22.062 4.461 -1.267 1 92.5 197 ALA B CA 1
ATOM 4822 C C . ALA B 1 197 ? 22.594 5.34 -0.139 1 92.5 197 ALA B C 1
ATOM 4824 O O . ALA B 1 197 ? 22.047 6.406 0.141 1 92.5 197 ALA B O 1
ATOM 4825 N N . VAL B 1 198 ? 23.672 4.906 0.452 1 88.5 198 VAL B N 1
ATOM 4826 C CA . VAL B 1 198 ? 24.266 5.648 1.558 1 88.5 198 VAL B CA 1
ATOM 4827 C C . VAL B 1 198 ? 24.844 6.965 1.045 1 88.5 198 VAL B C 1
ATOM 4829 O O . VAL B 1 198 ? 24.688 8.008 1.684 1 88.5 198 VAL B O 1
ATOM 4832 N N . TRP B 1 199 ? 25.422 6.836 -0.035 1 85 199 TRP B N 1
ATOM 4833 C CA . TRP B 1 199 ? 25.984 8.039 -0.638 1 85 199 TRP B CA 1
ATOM 4834 C C . TRP B 1 199 ? 24.891 9.062 -0.917 1 85 199 TRP B C 1
ATOM 4836 O O . TRP B 1 199 ? 25.047 10.25 -0.614 1 85 199 TRP B O 1
ATOM 4846 N N . ASP B 1 200 ? 23.859 8.648 -1.507 1 87.88 200 ASP B N 1
ATOM 4847 C CA . ASP B 1 200 ? 22.766 9.547 -1.842 1 87.88 200 ASP B CA 1
ATOM 4848 C C . ASP B 1 200 ? 22.141 10.156 -0.584 1 87.88 200 ASP B C 1
ATOM 4850 O O . ASP B 1 200 ? 21.828 11.344 -0.561 1 87.88 200 ASP B O 1
ATOM 4854 N N . ALA B 1 201 ? 21.969 9.391 0.433 1 86.88 201 ALA B N 1
ATOM 4855 C CA . ALA B 1 201 ? 21.406 9.867 1.692 1 86.88 201 ALA B CA 1
ATOM 4856 C C . ALA B 1 201 ? 22.312 10.922 2.328 1 86.88 201 ALA B C 1
ATOM 4858 O O . ALA B 1 201 ? 21.828 11.93 2.854 1 86.88 201 ALA B O 1
ATOM 4859 N N . PHE B 1 202 ? 23.578 10.633 2.287 1 80.75 202 PHE B N 1
ATOM 4860 C CA . PHE B 1 202 ? 24.531 11.578 2.836 1 80.75 202 PHE B CA 1
ATOM 4861 C C . PHE B 1 202 ? 24.516 12.883 2.047 1 80.75 202 PHE B C 1
ATOM 4863 O O . PHE B 1 202 ? 24.531 13.969 2.633 1 80.75 202 PHE B O 1
ATOM 4870 N N . ASP B 1 203 ? 24.422 12.711 0.814 1 79.25 203 ASP B N 1
ATOM 4871 C CA . ASP B 1 203 ? 24.422 13.883 -0.052 1 79.25 203 ASP B CA 1
ATOM 4872 C C . ASP B 1 203 ? 23.156 14.727 0.184 1 79.25 203 ASP B C 1
ATOM 4874 O O . ASP B 1 203 ? 23.219 15.961 0.137 1 79.25 203 ASP B O 1
ATOM 4878 N N . GLU B 1 204 ? 22.062 14.133 0.492 1 81.88 204 GLU B N 1
ATOM 4879 C CA . GLU B 1 204 ? 20.797 14.836 0.687 1 81.88 204 GLU B CA 1
ATOM 4880 C C . GLU B 1 204 ? 20.609 15.219 2.15 1 81.88 204 GLU B C 1
ATOM 4882 O O . GLU B 1 204 ? 19.688 15.977 2.48 1 81.88 204 GLU B O 1
ATOM 4887 N N . GLY B 1 205 ? 21.453 14.781 2.994 1 79.88 205 GLY B N 1
ATOM 4888 C CA . GLY B 1 205 ? 21.312 15.039 4.418 1 79.88 205 GLY B CA 1
ATOM 4889 C C . GLY B 1 205 ? 20.125 14.328 5.035 1 79.88 205 GLY B C 1
ATOM 4890 O O . GLY B 1 205 ? 19.453 14.875 5.902 1 79.88 205 GLY B O 1
ATOM 4891 N N . GLN B 1 206 ? 19.859 13.172 4.496 1 86.5 206 GLN B N 1
ATOM 4892 C CA . GLN B 1 206 ? 18.703 12.414 4.945 1 86.5 206 GLN B CA 1
ATOM 4893 C C . GLN B 1 206 ? 19.109 11.156 5.699 1 86.5 206 GLN B C 1
ATOM 4895 O O . GLN B 1 206 ? 20.25 10.703 5.578 1 86.5 206 GLN B O 1
ATOM 4900 N N . ALA B 1 207 ? 18.203 10.742 6.52 1 87.75 207 ALA B N 1
ATOM 4901 C CA . ALA B 1 207 ? 18.391 9.438 7.141 1 87.75 207 ALA B CA 1
ATOM 4902 C C . ALA B 1 207 ? 17.938 8.312 6.203 1 87.75 207 ALA B C 1
ATOM 4904 O O . ALA B 1 207 ? 16.984 8.484 5.441 1 87.75 207 ALA B O 1
ATOM 4905 N N . LEU B 1 208 ? 18.641 7.18 6.234 1 90.25 208 LEU B N 1
ATOM 4906 C CA . LEU B 1 208 ? 18.359 6.113 5.281 1 90.25 208 LEU B CA 1
ATOM 4907 C C . LEU B 1 208 ? 17.891 4.855 5.996 1 90.25 208 LEU B C 1
ATOM 4909 O O . LEU B 1 208 ? 17 4.156 5.5 1 90.25 208 LEU B O 1
ATOM 4913 N N . ARG B 1 209 ? 18.344 4.559 7.105 1 90.62 209 ARG B N 1
ATOM 4914 C CA . ARG B 1 209 ? 18.203 3.26 7.754 1 90.62 209 ARG B CA 1
ATOM 4915 C C . ARG B 1 209 ? 16.734 2.918 8 1 90.62 209 ARG B C 1
ATOM 4917 O O . ARG B 1 209 ? 16.281 1.842 7.613 1 90.62 209 ARG B O 1
ATOM 4924 N N . ALA B 1 210 ? 16 3.807 8.617 1 90.88 210 ALA B N 1
ATOM 4925 C CA . ALA B 1 210 ? 14.617 3.531 8.984 1 90.88 210 ALA B CA 1
ATOM 4926 C C . ALA B 1 210 ? 13.75 3.336 7.738 1 90.88 210 ALA B C 1
ATOM 4928 O O . ALA B 1 210 ? 12.945 2.404 7.676 1 90.88 210 ALA B O 1
ATOM 4929 N N . ASP B 1 211 ? 13.93 4.168 6.867 1 92.38 211 ASP B N 1
ATOM 4930 C CA . ASP B 1 211 ? 13.156 4.094 5.637 1 92.38 211 ASP B CA 1
ATOM 4931 C C . ASP B 1 211 ? 13.484 2.826 4.852 1 92.38 211 ASP B C 1
ATOM 4933 O O . ASP B 1 211 ? 12.586 2.154 4.34 1 92.38 211 ASP B O 1
ATOM 4937 N N . MET B 1 212 ? 14.773 2.504 4.684 1 95.12 212 MET B N 1
ATOM 4938 C CA . MET B 1 212 ? 15.211 1.313 3.959 1 95.12 212 MET B CA 1
ATOM 4939 C C . MET B 1 212 ? 14.727 0.045 4.652 1 95.12 212 MET B C 1
ATOM 4941 O O . MET B 1 212 ? 14.305 -0.907 3.988 1 95.12 212 MET B O 1
ATOM 4945 N N . LEU B 1 213 ? 14.789 0.017 5.945 1 95 213 LEU B N 1
ATOM 4946 C CA . LEU B 1 213 ? 14.328 -1.139 6.707 1 95 213 LEU B CA 1
ATOM 4947 C C . LEU B 1 213 ? 12.828 -1.365 6.504 1 95 213 LEU B C 1
ATOM 4949 O O . LEU B 1 213 ? 12.383 -2.508 6.363 1 95 213 LEU B O 1
ATOM 4953 N N . ARG B 1 214 ? 12.078 -0.346 6.52 1 95.62 214 ARG B N 1
ATOM 4954 C CA . ARG B 1 214 ? 10.641 -0.461 6.309 1 95.62 214 ARG B CA 1
ATOM 4955 C C . ARG B 1 214 ? 10.336 -1.013 4.922 1 95.62 214 ARG B C 1
ATOM 4957 O O . ARG B 1 214 ? 9.508 -1.917 4.773 1 95.62 214 ARG B O 1
ATOM 4964 N N . SER B 1 215 ? 10.969 -0.41 3.969 1 96.56 215 SER B N 1
ATOM 4965 C CA . SER B 1 215 ? 10.781 -0.891 2.604 1 96.56 215 SER B CA 1
ATOM 4966 C C . SER B 1 215 ? 11.203 -2.35 2.469 1 96.56 215 SER B C 1
ATOM 4968 O O . SER B 1 215 ? 10.508 -3.146 1.829 1 96.56 215 SER B O 1
ATOM 4970 N N . PHE B 1 216 ? 12.344 -2.723 3.068 1 97.12 216 PHE B N 1
ATOM 4971 C CA . PHE B 1 216 ? 12.859 -4.082 3.049 1 97.12 216 PHE B CA 1
ATOM 4972 C C . PHE B 1 216 ? 11.883 -5.051 3.703 1 97.12 216 PHE B C 1
ATOM 4974 O O . PHE B 1 216 ? 11.547 -6.086 3.125 1 97.12 216 PHE B O 1
ATOM 4981 N N . ALA B 1 217 ? 11.383 -4.723 4.852 1 96.56 217 ALA B N 1
ATOM 4982 C CA . ALA B 1 217 ? 10.477 -5.582 5.602 1 96.56 217 ALA B CA 1
ATOM 4983 C C . ALA B 1 217 ? 9.18 -5.812 4.836 1 96.56 217 ALA B C 1
ATOM 4985 O O . ALA B 1 217 ? 8.695 -6.945 4.75 1 96.56 217 ALA B O 1
ATOM 4986 N N . GLY B 1 218 ? 8.641 -4.766 4.355 1 96.25 218 GLY B N 1
ATOM 4987 C CA . GLY B 1 218 ? 7.418 -4.902 3.584 1 96.25 218 GLY B CA 1
ATOM 4988 C C . GLY B 1 218 ? 7.586 -5.758 2.342 1 96.25 218 GLY B C 1
ATOM 4989 O O . GLY B 1 218 ? 6.793 -6.668 2.098 1 96.25 218 GLY B O 1
ATOM 4990 N N . ALA B 1 219 ? 8.625 -5.484 1.568 1 97.12 219 ALA B N 1
ATOM 4991 C CA . ALA B 1 219 ? 8.867 -6.215 0.328 1 97.12 219 ALA B CA 1
ATOM 4992 C C . ALA B 1 219 ? 9.195 -7.68 0.607 1 97.12 219 ALA B C 1
ATOM 4994 O O . ALA B 1 219 ? 8.695 -8.57 -0.078 1 97.12 219 ALA B O 1
ATOM 4995 N N . MET B 1 220 ? 9.984 -7.965 1.643 1 97.06 220 MET B N 1
ATOM 4996 C CA . MET B 1 220 ? 10.391 -9.328 1.957 1 97.06 220 MET B CA 1
ATOM 4997 C C . MET B 1 220 ? 9.219 -10.133 2.508 1 97.06 220 MET B C 1
ATOM 4999 O O . MET B 1 220 ? 9.117 -11.336 2.262 1 97.06 220 MET B O 1
ATOM 5003 N N . ALA B 1 221 ? 8.367 -9.477 3.229 1 96.94 221 ALA B N 1
ATOM 5004 C CA . ALA B 1 221 ? 7.207 -10.18 3.775 1 96.94 221 ALA B CA 1
ATOM 5005 C C . ALA B 1 221 ? 6.309 -10.703 2.66 1 96.94 221 ALA B C 1
ATOM 5007 O O . ALA B 1 221 ? 5.98 -11.891 2.627 1 96.94 221 ALA B O 1
ATOM 5008 N N . VAL B 1 222 ? 5.98 -9.852 1.739 1 97.12 222 VAL B N 1
ATOM 5009 C CA . VAL B 1 222 ? 5.07 -10.242 0.668 1 97.12 222 VAL B CA 1
ATOM 5010 C C . VAL B 1 222 ? 5.785 -11.18 -0.3 1 97.12 222 VAL B C 1
ATOM 5012 O O . VAL B 1 222 ? 5.227 -12.203 -0.71 1 97.12 222 VAL B O 1
ATOM 5015 N N . ALA B 1 223 ? 7.039 -10.859 -0.649 1 97.62 223 ALA B N 1
ATOM 5016 C CA . ALA B 1 223 ? 7.816 -11.727 -1.532 1 97.62 223 ALA B CA 1
ATOM 5017 C C . ALA B 1 223 ? 8.047 -13.094 -0.896 1 97.62 223 ALA B C 1
ATOM 5019 O O . ALA B 1 223 ? 8.055 -14.117 -1.59 1 97.62 223 ALA B O 1
ATOM 5020 N N . GLY B 1 224 ? 8.273 -13.109 0.398 1 97.38 224 GLY B N 1
ATOM 5021 C CA . GLY B 1 224 ? 8.492 -14.359 1.103 1 97.38 224 GLY B CA 1
ATOM 5022 C C . GLY B 1 224 ? 7.285 -15.281 1.057 1 97.38 224 GLY B C 1
ATOM 5023 O O . GLY B 1 224 ? 7.43 -16.484 0.857 1 97.38 224 GLY B O 1
ATOM 5024 N N . VAL B 1 225 ? 6.117 -14.695 1.212 1 97.44 225 VAL B N 1
ATOM 5025 C CA . VAL B 1 225 ? 4.906 -15.508 1.224 1 97.44 225 VAL B CA 1
ATOM 5026 C C . VAL B 1 225 ? 4.605 -16 -0.188 1 97.44 225 VAL B C 1
ATOM 5028 O O . VAL B 1 225 ? 4.363 -17.203 -0.394 1 97.44 225 VAL B O 1
ATOM 5031 N N . LEU B 1 226 ? 4.664 -15.148 -1.171 1 97.5 226 LEU B N 1
ATOM 5032 C CA . LEU B 1 226 ? 4.375 -15.523 -2.549 1 97.5 226 LEU B CA 1
ATOM 5033 C C . LEU B 1 226 ? 5.461 -16.453 -3.098 1 97.5 226 LEU B C 1
ATOM 5035 O O . LEU B 1 226 ? 5.156 -17.469 -3.719 1 97.5 226 LEU B O 1
ATOM 5039 N N . GLY B 1 227 ? 6.766 -16.047 -2.844 1 97.12 227 GLY B N 1
ATOM 5040 C CA . GLY B 1 227 ? 7.867 -16.875 -3.293 1 97.12 227 GLY B CA 1
ATOM 5041 C C . GLY B 1 227 ? 7.941 -18.219 -2.566 1 97.12 227 GLY B C 1
ATOM 5042 O O . GLY B 1 227 ? 8.234 -19.25 -3.174 1 97.12 227 GLY B O 1
ATOM 5043 N N . GLY B 1 228 ? 7.637 -18.156 -1.234 1 96.81 228 GLY B N 1
ATOM 5044 C CA . GLY B 1 228 ? 7.66 -19.375 -0.444 1 96.81 228 GLY B CA 1
ATOM 5045 C C . GLY B 1 228 ? 6.668 -20.422 -0.928 1 96.81 228 GLY B C 1
ATOM 5046 O O . GLY B 1 228 ? 7.004 -21.594 -1.035 1 96.81 228 GLY B O 1
ATOM 5047 N N . GLN B 1 229 ? 5.504 -19.984 -1.221 1 96.69 229 GLN B N 1
ATOM 5048 C CA . GLN B 1 229 ? 4.516 -20.953 -1.688 1 96.69 229 GLN B CA 1
ATOM 5049 C C . GLN B 1 229 ? 4.887 -21.5 -3.062 1 96.69 229 GLN B C 1
ATOM 5051 O O . GLN B 1 229 ? 4.672 -22.688 -3.346 1 96.69 229 GLN B O 1
ATOM 5056 N N . ALA B 1 230 ? 5.406 -20.672 -3.928 1 96.56 230 ALA B N 1
ATOM 5057 C CA . ALA B 1 230 ? 5.836 -21.141 -5.242 1 96.56 230 ALA B CA 1
ATOM 5058 C C . ALA B 1 230 ? 6.969 -22.156 -5.121 1 96.56 230 ALA B C 1
ATOM 5060 O O . ALA B 1 230 ? 7.004 -23.141 -5.859 1 96.56 230 ALA B O 1
ATOM 5061 N N . LEU B 1 231 ? 7.891 -21.938 -4.172 1 96.75 231 LEU B N 1
ATOM 5062 C CA . LEU B 1 231 ? 9.008 -22.859 -3.967 1 96.75 231 LEU B CA 1
ATOM 5063 C C . LEU B 1 231 ? 8.508 -24.203 -3.432 1 96.75 231 LEU B C 1
ATOM 5065 O O . LEU B 1 231 ? 9.031 -25.25 -3.805 1 96.75 231 LEU B O 1
ATOM 5069 N N . ILE B 1 232 ? 7.52 -24.141 -2.592 1 96.19 232 ILE B N 1
ATOM 5070 C CA . ILE B 1 232 ? 6.902 -25.375 -2.107 1 96.19 232 ILE B CA 1
ATOM 5071 C C . ILE B 1 232 ? 6.27 -26.125 -3.275 1 96.19 232 ILE B C 1
ATOM 5073 O O . ILE B 1 232 ? 6.426 -27.344 -3.393 1 96.19 232 ILE B O 1
ATOM 5077 N N . GLY B 1 233 ? 5.543 -25.375 -4.125 1 95.06 233 GLY B N 1
ATOM 5078 C CA . GLY B 1 233 ? 4.98 -25.984 -5.316 1 95.06 233 GLY B CA 1
ATOM 5079 C C . GLY B 1 233 ? 6.027 -26.625 -6.207 1 95.06 233 GLY B C 1
ATOM 5080 O O . GLY B 1 233 ? 5.828 -27.734 -6.711 1 95.06 233 GLY B O 1
ATOM 5081 N N . LEU B 1 234 ? 7.164 -26.016 -6.402 1 94.5 234 LEU B N 1
ATOM 5082 C CA . LEU B 1 234 ? 8.25 -26.547 -7.227 1 94.5 234 LEU B CA 1
ATOM 5083 C C . LEU B 1 234 ? 8.812 -27.828 -6.633 1 94.5 234 LEU B C 1
ATOM 5085 O O . LEU B 1 234 ? 9.164 -28.75 -7.363 1 94.5 234 LEU B O 1
ATOM 5089 N N . ALA B 1 235 ? 8.898 -27.875 -5.352 1 94.44 235 ALA B N 1
ATOM 5090 C CA . ALA B 1 235 ? 9.406 -29.062 -4.68 1 94.44 235 ALA B CA 1
ATOM 5091 C C . ALA B 1 235 ? 8.461 -30.25 -4.879 1 94.44 235 ALA B C 1
ATOM 5093 O O . ALA B 1 235 ? 8.914 -31.391 -5.016 1 94.44 235 ALA B O 1
ATOM 5094 N N . LEU B 1 236 ? 7.18 -30 -5.047 1 92.69 236 LEU B N 1
ATOM 5095 C CA . LEU B 1 236 ? 6.176 -31.047 -5.164 1 92.69 236 LEU B CA 1
ATOM 5096 C C . LEU B 1 236 ? 6.125 -31.609 -6.582 1 92.69 236 LEU B C 1
ATOM 5098 O O . LEU B 1 236 ? 5.789 -32.781 -6.785 1 92.69 236 LEU B O 1
ATOM 5102 N N . ILE B 1 237 ? 6.477 -30.766 -7.508 1 92.88 237 ILE B N 1
ATOM 5103 C CA . ILE B 1 237 ? 6.367 -31.219 -8.891 1 92.88 237 ILE B CA 1
ATOM 5104 C C . ILE B 1 237 ? 7.758 -31.359 -9.5 1 92.88 237 ILE B C 1
ATOM 5106 O O . ILE B 1 237 ? 7.941 -31.188 -10.703 1 92.88 237 ILE B O 1
ATOM 5110 N N . ARG B 1 238 ? 8.719 -31.656 -8.812 1 86.88 238 ARG B N 1
ATOM 5111 C CA . ARG B 1 238 ? 10.125 -31.703 -9.203 1 86.88 238 ARG B CA 1
ATOM 5112 C C . ARG B 1 238 ? 10.336 -32.688 -10.344 1 86.88 238 ARG B C 1
ATOM 5114 O O . ARG B 1 238 ? 11.227 -32.5 -11.172 1 86.88 238 ARG B O 1
ATOM 5121 N N . ASP B 1 239 ? 9.453 -33.625 -10.484 1 87.94 239 ASP B N 1
ATOM 5122 C CA . ASP B 1 239 ? 9.641 -34.688 -11.453 1 87.94 239 ASP B CA 1
ATOM 5123 C C . ASP B 1 239 ? 8.922 -34.375 -12.766 1 87.94 239 ASP B C 1
ATOM 5125 O O . ASP B 1 239 ? 8.938 -35.188 -13.695 1 87.94 239 ASP B O 1
ATOM 5129 N N . GLU B 1 240 ? 8.344 -33.219 -12.953 1 89.75 240 GLU B N 1
ATOM 5130 C CA . GLU B 1 240 ? 7.652 -32.812 -14.172 1 89.75 240 GLU B CA 1
ATOM 5131 C C . GLU B 1 240 ? 8.352 -31.625 -14.82 1 89.75 240 GLU B C 1
ATOM 5133 O O . GLU B 1 240 ? 8.133 -30.469 -14.414 1 89.75 240 GLU B O 1
ATOM 5138 N N . PRO B 1 241 ? 9.086 -31.875 -15.875 1 87.25 241 PRO B N 1
ATOM 5139 C CA . PRO B 1 241 ? 9.961 -30.828 -16.422 1 87.25 241 PRO B CA 1
ATOM 5140 C C . PRO B 1 241 ? 9.188 -29.625 -16.953 1 87.25 241 PRO B C 1
ATOM 5142 O O . PRO B 1 241 ? 9.562 -28.484 -16.672 1 87.25 241 PRO B O 1
ATOM 5145 N N . THR B 1 242 ? 8.125 -29.859 -17.719 1 89 242 THR B N 1
ATOM 5146 C CA . THR B 1 242 ? 7.359 -28.766 -18.297 1 89 242 THR B CA 1
ATOM 5147 C C . THR B 1 242 ? 6.715 -27.922 -17.203 1 89 242 THR B C 1
ATOM 5149 O O . THR B 1 242 ? 6.793 -26.703 -17.219 1 89 242 THR B O 1
ATOM 5152 N N . ALA B 1 243 ? 6.172 -28.609 -16.203 1 92.69 243 ALA B N 1
ATOM 5153 C CA . ALA B 1 243 ? 5.516 -27.922 -15.094 1 92.69 243 ALA B CA 1
ATOM 5154 C C . ALA B 1 243 ? 6.523 -27.141 -14.25 1 92.69 243 ALA B C 1
ATOM 5156 O O . ALA B 1 243 ? 6.223 -26.047 -13.758 1 92.69 243 ALA B O 1
ATOM 5157 N N . SER B 1 244 ? 7.691 -27.734 -14.125 1 93.56 244 SER B N 1
ATOM 5158 C CA . SER B 1 244 ? 8.727 -27.062 -13.352 1 93.56 244 SER B CA 1
ATOM 5159 C C . SER B 1 244 ? 9.172 -25.766 -14.023 1 93.56 244 SER B C 1
ATOM 5161 O O . SER B 1 244 ? 9.438 -24.766 -13.344 1 93.56 244 SER B O 1
ATOM 5163 N N . THR B 1 245 ? 9.234 -25.781 -15.32 1 93.5 245 THR B N 1
ATOM 5164 C CA . THR B 1 245 ? 9.609 -24.562 -16.047 1 93.5 245 THR B CA 1
ATOM 5165 C C . THR B 1 245 ? 8.547 -23.484 -15.883 1 93.5 245 THR B C 1
ATOM 5167 O O . THR B 1 245 ? 8.867 -22.328 -15.609 1 93.5 245 THR B O 1
ATOM 5170 N N . VAL B 1 246 ? 7.281 -23.859 -16.031 1 94.5 246 VAL B N 1
ATOM 5171 C CA . VAL B 1 246 ? 6.176 -22.922 -15.914 1 94.5 246 VAL B CA 1
ATOM 5172 C C . VAL B 1 246 ? 6.164 -22.312 -14.516 1 94.5 246 VAL B C 1
ATOM 5174 O O . VAL B 1 246 ? 6.035 -21.094 -14.359 1 94.5 246 VAL B O 1
ATOM 5177 N N . LEU B 1 247 ? 6.383 -23.109 -13.516 1 95.44 247 LEU B N 1
ATOM 5178 C CA . LEU B 1 247 ? 6.328 -22.641 -12.133 1 95.44 247 LEU B CA 1
ATOM 5179 C C . LEU B 1 247 ? 7.539 -21.766 -11.805 1 95.44 247 LEU B C 1
ATOM 5181 O O . LEU B 1 247 ? 7.441 -20.844 -11.008 1 95.44 247 LEU B O 1
ATOM 5185 N N . THR B 1 248 ? 8.688 -22.078 -12.398 1 95.56 248 THR B N 1
ATOM 5186 C CA . THR B 1 248 ? 9.859 -21.25 -12.195 1 95.56 248 THR B CA 1
ATOM 5187 C C . THR B 1 248 ? 9.633 -19.844 -12.766 1 95.56 248 THR B C 1
ATOM 5189 O O . THR B 1 248 ? 9.961 -18.844 -12.125 1 95.56 248 THR B O 1
ATOM 5192 N N . VAL B 1 249 ? 9.078 -19.781 -13.961 1 95.69 249 VAL B N 1
ATOM 5193 C CA . VAL B 1 249 ? 8.75 -18.5 -14.562 1 95.69 249 VAL B CA 1
ATOM 5194 C C . VAL B 1 249 ? 7.758 -17.75 -13.672 1 95.69 249 VAL B C 1
ATOM 5196 O O . VAL B 1 249 ? 7.934 -16.562 -13.398 1 95.69 249 VAL B O 1
ATOM 5199 N N . LEU B 1 250 ? 6.742 -18.469 -13.164 1 96.75 250 LEU B N 1
ATOM 5200 C CA . LEU B 1 250 ? 5.727 -17.875 -12.297 1 96.75 250 LEU B CA 1
ATOM 5201 C C . LEU B 1 250 ? 6.352 -17.375 -11 1 96.75 250 LEU B C 1
ATOM 5203 O O . LEU B 1 250 ? 5.93 -16.344 -10.469 1 96.75 250 LEU B O 1
ATOM 5207 N N . LEU B 1 251 ? 7.34 -18.109 -10.5 1 97.44 251 LEU B N 1
ATOM 5208 C CA . LEU B 1 251 ? 8.031 -17.703 -9.281 1 97.44 251 LEU B CA 1
ATOM 5209 C C . LEU B 1 251 ? 8.688 -16.344 -9.438 1 97.44 251 LEU B C 1
ATOM 5211 O O . LEU B 1 251 ? 8.414 -15.422 -8.664 1 97.44 251 LEU B O 1
ATOM 5215 N N . PHE B 1 252 ? 9.43 -16.156 -10.438 1 98 252 PHE B N 1
ATOM 5216 C CA . PHE B 1 252 ? 10.211 -14.93 -10.586 1 98 252 PHE B CA 1
ATOM 5217 C C . PHE B 1 252 ? 9.328 -13.773 -11.031 1 98 252 PHE B C 1
ATOM 5219 O O . PHE B 1 252 ? 9.562 -12.625 -10.656 1 98 252 PHE B O 1
ATOM 5226 N N . THR B 1 253 ? 8.297 -14.055 -11.852 1 97.5 253 THR B N 1
ATOM 5227 C CA . THR B 1 253 ? 7.379 -12.984 -12.227 1 97.5 253 THR B CA 1
ATOM 5228 C C . THR B 1 253 ? 6.539 -12.539 -11.031 1 97.5 253 THR B C 1
ATOM 5230 O O . THR B 1 253 ? 6.266 -11.352 -10.867 1 97.5 253 THR B O 1
ATOM 5233 N N . SER B 1 254 ? 6.098 -13.508 -10.219 1 97.81 254 SER B N 1
ATOM 5234 C CA . SER B 1 254 ? 5.344 -13.164 -9.016 1 97.81 254 SER B CA 1
ATOM 5235 C C . SER B 1 254 ? 6.191 -12.352 -8.039 1 97.81 254 SER B C 1
ATOM 5237 O O . SER B 1 254 ? 5.699 -11.414 -7.414 1 97.81 254 SER B O 1
ATOM 5239 N N . LEU B 1 255 ? 7.461 -12.727 -7.93 1 98.25 255 LEU B N 1
ATOM 5240 C CA . LEU B 1 255 ? 8.367 -11.969 -7.07 1 98.25 255 LEU B CA 1
ATOM 5241 C C . LEU B 1 255 ? 8.555 -10.555 -7.598 1 98.25 255 LEU B C 1
ATOM 5243 O O . LEU B 1 255 ? 8.578 -9.594 -6.824 1 98.25 255 LEU B O 1
ATOM 5247 N N . SER B 1 256 ? 8.727 -10.477 -8.93 1 98.25 256 SER B N 1
ATOM 5248 C CA . SER B 1 256 ? 8.875 -9.164 -9.547 1 98.25 256 SER B CA 1
ATOM 5249 C C . SER B 1 256 ? 7.668 -8.273 -9.25 1 98.25 256 SER B C 1
ATOM 5251 O O . SER B 1 256 ? 7.824 -7.102 -8.914 1 98.25 256 SER B O 1
ATOM 5253 N N . ILE B 1 257 ? 6.484 -8.82 -9.32 1 97.25 257 ILE B N 1
ATOM 5254 C CA . ILE B 1 257 ? 5.25 -8.078 -9.07 1 97.25 257 ILE B CA 1
ATOM 5255 C C . ILE B 1 257 ? 5.172 -7.691 -7.598 1 97.25 257 ILE B C 1
ATOM 5257 O O . ILE B 1 257 ? 4.848 -6.547 -7.266 1 97.25 257 ILE B O 1
ATOM 5261 N N . ALA B 1 258 ? 5.469 -8.648 -6.738 1 97.44 258 ALA B N 1
ATOM 5262 C CA . ALA B 1 258 ? 5.43 -8.398 -5.301 1 97.44 258 ALA B CA 1
ATOM 5263 C C . ALA B 1 258 ? 6.34 -7.23 -4.926 1 97.44 258 ALA B C 1
ATOM 5265 O O . ALA B 1 258 ? 5.926 -6.316 -4.211 1 97.44 258 ALA B O 1
ATOM 5266 N N . ILE B 1 259 ? 7.559 -7.211 -5.438 1 97.81 259 ILE B N 1
ATOM 5267 C CA . ILE B 1 259 ? 8.539 -6.18 -5.121 1 97.81 259 ILE B CA 1
ATOM 5268 C C . ILE B 1 259 ? 8.086 -4.84 -5.707 1 97.81 259 ILE B C 1
ATOM 5270 O O . ILE B 1 259 ? 8.125 -3.814 -5.023 1 97.81 259 ILE B O 1
ATOM 5274 N N . ALA B 1 260 ? 7.645 -4.887 -6.949 1 97.25 260 ALA B N 1
ATOM 5275 C CA . ALA B 1 260 ? 7.227 -3.656 -7.617 1 97.25 260 ALA B CA 1
ATOM 5276 C C . ALA B 1 260 ? 6.043 -3.014 -6.902 1 97.25 260 ALA B C 1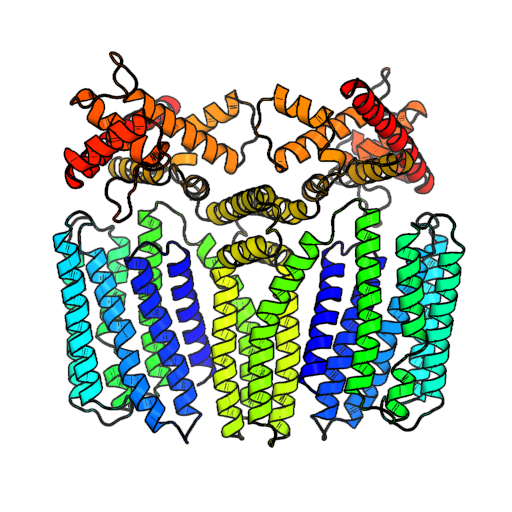
ATOM 5278 O O . ALA B 1 260 ? 6.039 -1.806 -6.656 1 97.25 260 ALA B O 1
ATOM 5279 N N . VAL B 1 261 ? 5.098 -3.783 -6.5 1 96.19 261 VAL B N 1
ATOM 5280 C CA . VAL B 1 261 ? 3.893 -3.271 -5.852 1 96.19 261 VAL B CA 1
ATOM 5281 C C . VAL B 1 261 ? 4.246 -2.697 -4.484 1 96.19 261 VAL B C 1
ATOM 5283 O O . VAL B 1 261 ? 3.707 -1.664 -4.078 1 96.19 261 VAL B O 1
ATOM 5286 N N . GLN B 1 262 ? 5.16 -3.311 -3.787 1 96.12 262 GLN B N 1
ATOM 5287 C CA . GLN B 1 262 ? 5.5 -2.867 -2.438 1 96.12 262 GLN B CA 1
ATOM 5288 C C . GLN B 1 262 ? 6.398 -1.636 -2.473 1 96.12 262 GLN B C 1
ATOM 5290 O O . GLN B 1 262 ? 6.176 -0.676 -1.732 1 96.12 262 GLN B O 1
ATOM 5295 N N . VAL B 1 263 ? 7.375 -1.654 -3.352 1 96.69 263 VAL B N 1
ATOM 5296 C CA . VAL B 1 263 ? 8.336 -0.56 -3.377 1 96.69 263 VAL B CA 1
ATOM 5297 C C . VAL B 1 263 ? 7.707 0.669 -4.027 1 96.69 263 VAL B C 1
ATOM 5299 O O . VAL B 1 263 ? 7.953 1.801 -3.602 1 96.69 263 VAL B O 1
ATOM 5302 N N . LEU B 1 264 ? 6.902 0.421 -5.043 1 95.25 264 LEU B N 1
ATOM 5303 C CA . LEU B 1 264 ? 6.281 1.531 -5.762 1 95.25 264 LEU B CA 1
ATOM 5304 C C . LEU B 1 264 ? 4.871 1.795 -5.242 1 95.25 264 LEU B C 1
ATOM 5306 O O . LEU B 1 264 ? 4.008 2.252 -5.988 1 95.25 264 LEU B O 1
ATOM 5310 N N . ALA B 1 265 ? 4.668 1.527 -4.047 1 93.31 265 ALA B N 1
ATOM 5311 C CA . ALA B 1 265 ? 3.346 1.683 -3.447 1 93.31 265 ALA B CA 1
ATOM 5312 C C . ALA B 1 265 ? 2.855 3.123 -3.568 1 93.31 265 ALA B C 1
ATOM 5314 O O . ALA B 1 265 ? 1.691 3.363 -3.898 1 93.31 265 ALA B O 1
ATOM 5315 N N . ASP B 1 266 ? 3.721 4.133 -3.312 1 91.06 266 ASP B N 1
ATOM 5316 C CA . ASP B 1 266 ? 3.334 5.539 -3.32 1 91.06 266 ASP B CA 1
ATOM 5317 C C . ASP B 1 266 ? 2.979 6.004 -4.73 1 91.06 266 ASP B C 1
ATOM 5319 O O . ASP B 1 266 ? 1.885 6.523 -4.961 1 91.06 266 ASP B O 1
ATOM 5323 N N . PRO B 1 267 ? 3.842 5.77 -5.699 1 92.75 267 PRO B N 1
ATOM 5324 C CA . PRO B 1 267 ? 3.455 6.156 -7.059 1 92.75 267 PRO B CA 1
ATOM 5325 C C . PRO B 1 267 ? 2.225 5.402 -7.559 1 92.75 267 PRO B C 1
ATOM 5327 O O . PRO B 1 267 ? 1.406 5.969 -8.289 1 92.75 267 PRO B O 1
ATOM 5330 N N . LEU B 1 268 ? 2.113 4.184 -7.207 1 94.19 268 LEU B N 1
ATOM 5331 C CA . LEU B 1 268 ? 0.95 3.41 -7.621 1 94.19 268 LEU B CA 1
ATOM 5332 C C . LEU B 1 268 ? -0.32 3.941 -6.969 1 94.19 268 LEU B C 1
ATOM 5334 O O . LEU B 1 268 ? -1.389 3.938 -7.582 1 94.19 268 LEU B O 1
ATOM 5338 N N . ALA B 1 269 ? -0.217 4.348 -5.746 1 94.31 269 ALA B N 1
ATOM 5339 C CA . ALA B 1 269 ? -1.358 4.965 -5.078 1 94.31 269 ALA B CA 1
ATOM 5340 C C . ALA B 1 269 ? -1.792 6.238 -5.801 1 94.31 269 ALA B C 1
ATOM 5342 O O . ALA B 1 269 ? -2.986 6.527 -5.902 1 94.31 269 ALA B O 1
ATOM 5343 N N . GLY B 1 270 ? -0.808 6.988 -6.27 1 93.5 270 GLY B N 1
ATOM 5344 C CA . GLY B 1 270 ? -1.135 8.18 -7.039 1 93.5 270 GLY B CA 1
ATOM 5345 C C . GLY B 1 270 ? -1.901 7.867 -8.312 1 93.5 270 GLY B C 1
ATOM 5346 O O . GLY B 1 270 ? -2.871 8.555 -8.641 1 93.5 270 GLY B O 1
ATOM 5347 N N . VAL B 1 271 ? -1.52 6.855 -8.961 1 93.88 271 VAL B N 1
ATOM 5348 C CA . VAL B 1 271 ? -2.189 6.438 -10.188 1 93.88 271 VAL B CA 1
ATOM 5349 C C . VAL B 1 271 ? -3.605 5.961 -9.867 1 93.88 271 VAL B C 1
ATOM 5351 O O . VAL B 1 271 ? -4.555 6.297 -10.586 1 93.88 271 VAL B O 1
ATOM 5354 N N . LEU B 1 272 ? -3.73 5.227 -8.828 1 94.38 272 LEU B N 1
ATOM 5355 C CA . LEU B 1 272 ? -5.039 4.73 -8.414 1 94.38 272 LEU B CA 1
ATOM 5356 C C . LEU B 1 272 ? -5.965 5.887 -8.047 1 94.38 272 LEU B C 1
ATOM 5358 O O . LEU B 1 272 ? -7.156 5.859 -8.375 1 94.38 272 LEU B O 1
ATOM 5362 N N . ASP B 1 273 ? -5.438 6.828 -7.336 1 95.25 273 ASP B N 1
ATOM 5363 C CA . ASP B 1 273 ? -6.23 7.996 -6.965 1 95.25 273 ASP B CA 1
ATOM 5364 C C . ASP B 1 273 ? -6.703 8.75 -8.203 1 95.25 273 ASP B C 1
ATOM 5366 O O . ASP B 1 273 ? -7.84 9.234 -8.25 1 95.25 273 ASP B O 1
ATOM 5370 N N . ARG B 1 274 ? -5.836 8.828 -9.203 1 93.94 274 ARG B N 1
ATOM 5371 C CA . ARG B 1 274 ? -6.207 9.508 -10.438 1 93.94 274 ARG B CA 1
ATOM 5372 C C . ARG B 1 274 ? -7.344 8.773 -11.148 1 93.94 274 ARG B C 1
ATOM 5374 O O . ARG B 1 274 ? -8.219 9.406 -11.75 1 93.94 274 ARG B O 1
ATOM 5381 N N . LEU B 1 275 ? -7.363 7.523 -10.984 1 91.88 275 LEU B N 1
ATOM 5382 C CA . LEU B 1 275 ? -8.391 6.711 -11.625 1 91.88 275 LEU B CA 1
ATOM 5383 C C . LEU B 1 275 ? -9.695 6.766 -10.836 1 91.88 275 LEU B C 1
ATOM 5385 O O . LEU B 1 275 ? -10.758 7.016 -11.398 1 91.88 275 LEU B O 1
ATOM 5389 N N . ALA B 1 276 ? -9.617 6.559 -9.609 1 91.81 276 ALA B N 1
ATOM 5390 C CA . ALA B 1 276 ? -10.805 6.434 -8.773 1 91.81 276 ALA B CA 1
ATOM 5391 C C . ALA B 1 276 ? -11.438 7.797 -8.5 1 91.81 276 ALA B C 1
ATOM 5393 O O . ALA B 1 276 ? -12.656 7.91 -8.383 1 91.81 276 ALA B O 1
ATOM 5394 N N . PHE B 1 277 ? -10.555 8.82 -8.359 1 93.5 277 PHE B N 1
ATOM 5395 C CA . PHE B 1 277 ? -11.039 10.148 -8.008 1 93.5 277 PHE B CA 1
ATOM 5396 C C . PHE B 1 277 ? -10.852 11.117 -9.172 1 93.5 277 PHE B C 1
ATOM 5398 O O . PHE B 1 277 ? -10.484 12.273 -8.969 1 93.5 277 PHE B O 1
ATOM 5405 N N . SER B 1 278 ? -11.07 10.711 -10.32 1 91.25 278 SER B N 1
ATOM 5406 C CA . SER B 1 278 ? -10.852 11.492 -11.531 1 91.25 278 SER B CA 1
ATOM 5407 C C . SER B 1 278 ? -11.688 12.766 -11.523 1 91.25 278 SER B C 1
ATOM 5409 O O . SER B 1 278 ? -11.281 13.789 -12.078 1 91.25 278 SER B O 1
ATOM 5411 N N . LYS B 1 279 ? -12.828 12.852 -10.75 1 89.06 279 LYS B N 1
ATOM 5412 C CA . LYS B 1 279 ? -13.742 13.984 -10.758 1 89.06 279 LYS B CA 1
ATOM 5413 C C . LYS B 1 279 ? -13.477 14.914 -9.57 1 89.06 279 LYS B C 1
ATOM 5415 O O . LYS B 1 279 ? -14.102 15.961 -9.445 1 89.06 279 LYS B O 1
ATOM 5420 N N . SER B 1 280 ? -12.562 14.523 -8.742 1 90.31 280 SER B N 1
ATOM 5421 C CA . SER B 1 280 ? -12.273 15.328 -7.555 1 90.31 280 SER B CA 1
ATOM 5422 C C . SER B 1 280 ? -10.781 15.641 -7.449 1 90.31 280 SER B C 1
ATOM 5424 O O . SER B 1 280 ? -10.07 15.031 -6.652 1 90.31 280 SER B O 1
ATOM 5426 N N . PRO B 1 281 ? -10.312 16.672 -8.117 1 89.69 281 PRO B N 1
ATOM 5427 C CA . PRO B 1 281 ? -8.883 17 -8.086 1 89.69 281 PRO B CA 1
ATOM 5428 C C . PRO B 1 281 ? -8.414 17.484 -6.719 1 89.69 281 PRO B C 1
ATOM 5430 O O . PRO B 1 281 ? -7.273 17.234 -6.328 1 89.69 281 PRO B O 1
ATOM 5433 N N . ALA B 1 282 ? -9.297 18.172 -5.98 1 86.06 282 ALA B N 1
ATOM 5434 C CA . ALA B 1 282 ? -8.914 18.656 -4.656 1 86.06 282 ALA B CA 1
ATOM 5435 C C . ALA B 1 282 ? -8.641 17.484 -3.705 1 86.06 282 ALA B C 1
ATOM 5437 O O . ALA B 1 282 ? -7.695 17.531 -2.918 1 86.06 282 ALA B O 1
ATOM 5438 N N . LEU B 1 283 ? -9.523 16.484 -3.832 1 88.75 283 LEU B N 1
ATOM 5439 C CA . LEU B 1 283 ? -9.336 15.297 -3.008 1 88.75 283 LEU B CA 1
ATOM 5440 C C . LEU B 1 283 ? -8.008 14.617 -3.334 1 88.75 283 LEU B C 1
ATOM 5442 O O . LEU B 1 283 ? -7.285 14.195 -2.43 1 88.75 283 LEU B O 1
ATOM 5446 N N . ARG B 1 284 ? -7.664 14.547 -4.602 1 92.19 284 ARG B N 1
ATOM 5447 C CA . ARG B 1 284 ? -6.418 13.93 -5.031 1 92.19 284 ARG B CA 1
ATOM 5448 C C . ARG B 1 284 ? -5.211 14.703 -4.512 1 92.19 284 ARG B C 1
ATOM 5450 O O . ARG B 1 284 ? -4.238 14.109 -4.043 1 92.19 284 ARG B O 1
ATOM 5457 N N . ALA B 1 285 ? -5.309 15.992 -4.551 1 87.81 285 ALA B N 1
ATOM 5458 C CA . ALA B 1 285 ? -4.203 16.844 -4.109 1 87.81 285 ALA B CA 1
ATOM 5459 C C . ALA B 1 285 ? -3.984 16.719 -2.604 1 87.81 285 ALA B C 1
ATOM 5461 O O . ALA B 1 285 ? -2.846 16.625 -2.143 1 87.81 285 ALA B O 1
ATOM 5462 N N . ASP B 1 286 ? -5.082 16.672 -1.908 1 85.5 286 ASP B N 1
ATOM 5463 C CA . ASP B 1 286 ? -4.98 16.531 -0.458 1 85.5 286 ASP B CA 1
ATOM 5464 C C . ASP B 1 286 ? -4.383 15.18 -0.071 1 85.5 286 ASP B C 1
ATOM 5466 O O . ASP B 1 286 ? -3.52 15.109 0.807 1 85.5 286 ASP B O 1
ATOM 5470 N N . ARG B 1 287 ? -4.82 14.172 -0.737 1 90.69 287 ARG B N 1
ATOM 5471 C CA . ARG B 1 287 ? -4.312 12.844 -0.426 1 90.69 287 ARG B CA 1
ATOM 5472 C C . ARG B 1 287 ? -2.844 12.711 -0.814 1 90.69 287 ARG B C 1
ATOM 5474 O O . ARG B 1 287 ? -2.062 12.07 -0.102 1 90.69 287 ARG B O 1
ATOM 5481 N N . ALA B 1 288 ? -2.475 13.289 -1.896 1 89.5 288 ALA B N 1
ATOM 5482 C CA . ALA B 1 288 ? -1.08 13.258 -2.324 1 89.5 288 ALA B CA 1
ATOM 5483 C C . ALA B 1 288 ? -0.181 13.977 -1.326 1 89.5 288 ALA B C 1
ATOM 5485 O O . ALA B 1 288 ? 0.905 13.5 -0.996 1 89.5 288 ALA B O 1
ATOM 5486 N N . ALA B 1 289 ? -0.666 15.102 -0.889 1 84.5 289 ALA B N 1
ATOM 5487 C CA . ALA B 1 289 ? 0.1 15.875 0.087 1 84.5 289 ALA B CA 1
ATOM 5488 C C . ALA B 1 289 ? 0.314 15.078 1.37 1 84.5 289 ALA B C 1
ATOM 5490 O O . ALA B 1 289 ? 1.418 15.055 1.919 1 84.5 289 ALA B O 1
ATOM 5491 N N . LEU B 1 290 ? -0.702 14.453 1.782 1 86.44 290 LEU B N 1
ATOM 5492 C CA . LEU B 1 290 ? -0.617 13.648 2.998 1 86.44 290 LEU B CA 1
ATOM 5493 C C . LEU B 1 290 ? 0.313 12.461 2.799 1 86.44 290 LEU B C 1
ATOM 5495 O O . LEU B 1 290 ? 1.141 12.164 3.664 1 86.44 290 LEU B O 1
ATOM 5499 N N . ARG B 1 291 ? 0.184 11.812 1.677 1 90.75 291 ARG B N 1
ATOM 5500 C CA . ARG B 1 291 ? 1.004 10.641 1.381 1 90.75 291 ARG B CA 1
ATOM 5501 C C . ARG B 1 291 ? 2.477 11.023 1.259 1 90.75 291 ARG B C 1
ATOM 5503 O O . ARG B 1 291 ? 3.344 10.344 1.816 1 90.75 291 ARG B O 1
ATOM 5510 N N . HIS B 1 292 ? 2.758 12.086 0.578 1 88.12 292 HIS B N 1
ATOM 5511 C CA . HIS B 1 292 ? 4.137 12.516 0.383 1 88.12 292 HIS B CA 1
ATOM 5512 C C . HIS B 1 292 ? 4.77 12.961 1.699 1 88.12 292 HIS B C 1
ATOM 5514 O O . HIS B 1 292 ? 5.945 12.695 1.949 1 88.12 292 HIS B O 1
ATOM 5520 N N . THR B 1 293 ? 3.977 13.578 2.465 1 85.94 293 THR B N 1
ATOM 5521 C CA . THR B 1 293 ? 4.473 13.984 3.775 1 85.94 293 THR B CA 1
ATOM 5522 C C . THR B 1 293 ? 4.801 12.758 4.629 1 85.94 293 THR B C 1
ATOM 5524 O O . THR B 1 293 ? 5.852 12.711 5.27 1 85.94 293 THR B O 1
ATOM 5527 N N . GLY B 1 294 ? 3.908 11.828 4.609 1 88.56 294 GLY B N 1
ATOM 5528 C CA . GLY B 1 294 ? 4.148 10.609 5.363 1 88.56 294 GLY B CA 1
ATOM 5529 C C . GLY B 1 294 ? 5.387 9.859 4.906 1 88.56 294 GLY B C 1
ATOM 5530 O O . GLY B 1 294 ? 6.109 9.289 5.727 1 88.56 294 GLY B O 1
ATOM 5531 N N . ALA B 1 295 ? 5.602 9.875 3.641 1 89.94 295 ALA B N 1
ATOM 5532 C CA . ALA B 1 295 ? 6.738 9.156 3.068 1 89.94 295 ALA B CA 1
ATOM 5533 C C . ALA B 1 295 ? 8.055 9.875 3.377 1 89.94 295 ALA B C 1
ATOM 5535 O O . ALA B 1 295 ? 9.109 9.242 3.428 1 89.94 295 ALA B O 1
ATOM 5536 N N . ALA B 1 296 ? 8.047 11.148 3.596 1 88.94 296 ALA B N 1
ATOM 5537 C CA . ALA B 1 296 ? 9.25 11.945 3.805 1 88.94 296 ALA B CA 1
ATOM 5538 C C . ALA B 1 296 ? 9.672 11.93 5.27 1 88.94 296 ALA B C 1
ATOM 5540 O O . ALA B 1 296 ? 10.836 12.195 5.59 1 88.94 296 ALA B O 1
ATOM 5541 N N . LEU B 1 297 ? 8.797 11.578 6.145 1 88.56 297 LEU B N 1
ATOM 5542 C CA . LEU B 1 297 ? 9.031 11.711 7.578 1 88.56 297 LEU B CA 1
ATOM 5543 C C . LEU B 1 297 ? 10.18 10.812 8.031 1 88.56 297 LEU B C 1
ATOM 5545 O O . LEU B 1 297 ? 11.055 11.25 8.781 1 88.56 297 LEU B O 1
ATOM 5549 N N . PRO B 1 298 ? 10.234 9.641 7.543 1 89.69 298 PRO B N 1
ATOM 5550 C CA . PRO B 1 298 ? 11.32 8.773 8.008 1 89.69 298 PRO B CA 1
ATOM 5551 C C . PRO B 1 298 ? 12.688 9.211 7.488 1 89.69 298 PRO B C 1
ATOM 5553 O O . PRO B 1 298 ? 13.711 8.742 7.98 1 89.69 298 PRO B O 1
ATOM 5556 N N . LEU B 1 299 ? 12.695 10.039 6.551 1 89.12 299 LEU B N 1
ATOM 5557 C CA . LEU B 1 299 ? 13.945 10.508 5.965 1 89.12 299 LEU B CA 1
ATOM 5558 C C . LEU B 1 299 ? 14.555 11.625 6.797 1 89.12 299 LEU B C 1
ATOM 5560 O O . LEU B 1 299 ? 15.711 12.008 6.59 1 89.12 299 LEU B O 1
ATOM 5564 N N . ARG B 1 300 ? 13.797 12.102 7.742 1 84.25 300 ARG B N 1
ATOM 5565 C CA . ARG B 1 300 ? 14.297 13.156 8.617 1 84.25 300 ARG B CA 1
ATOM 5566 C C . ARG B 1 300 ? 15.273 12.602 9.648 1 84.25 300 ARG B C 1
ATOM 5568 O O . ARG B 1 300 ? 14.984 11.594 10.297 1 84.25 300 ARG B O 1
ATOM 5575 N N . SER B 1 301 ? 16.359 13.242 9.703 1 79.94 301 SER B N 1
ATOM 5576 C CA . SER B 1 301 ? 17.359 12.82 10.672 1 79.94 301 SER B CA 1
ATOM 5577 C C . SER B 1 301 ? 17 13.297 12.078 1 79.94 301 SER B C 1
ATOM 5579 O O . SER B 1 301 ? 16.328 14.312 12.242 1 79.94 301 SER B O 1
ATOM 5581 N N . ALA B 1 302 ? 17.328 12.547 13.109 1 73.12 302 ALA B N 1
ATOM 5582 C CA . ALA B 1 302 ? 17.062 12.891 14.5 1 73.12 302 ALA B CA 1
ATOM 5583 C C . ALA B 1 302 ? 17.812 14.156 14.906 1 73.12 302 ALA B C 1
ATOM 5585 O O . ALA B 1 302 ? 17.234 15.039 15.555 1 73.12 302 ALA B O 1
ATOM 5586 N N . ASP B 1 303 ? 19.031 14.203 14.555 1 72.94 303 ASP B N 1
ATOM 5587 C CA . ASP B 1 303 ? 19.859 15.367 14.852 1 72.94 303 ASP B CA 1
ATOM 5588 C C . ASP B 1 303 ? 20.484 15.945 13.578 1 72.94 303 ASP B C 1
ATOM 5590 O O . ASP B 1 303 ? 21.703 15.852 13.383 1 72.94 303 ASP B O 1
ATOM 5594 N N . PRO B 1 304 ? 19.625 16.625 12.867 1 73.5 304 PRO B N 1
ATOM 5595 C CA . PRO B 1 304 ? 20.062 16.984 11.516 1 73.5 304 PRO B CA 1
ATOM 5596 C C . PRO B 1 304 ? 21.109 18.094 11.508 1 73.5 304 PRO B C 1
ATOM 5598 O O . PRO B 1 304 ? 21.953 18.141 10.617 1 73.5 304 PRO B O 1
ATOM 5601 N N . LEU B 1 305 ? 21.062 18.906 12.484 1 75.81 305 LEU B N 1
ATOM 5602 C CA . LEU B 1 305 ? 21.938 20.062 12.406 1 75.81 305 LEU B CA 1
ATOM 5603 C C . LEU B 1 305 ? 23.141 19.891 13.328 1 75.81 305 LEU B C 1
ATOM 5605 O O . LEU B 1 305 ? 24.016 20.75 13.367 1 75.81 305 LEU B O 1
ATOM 5609 N N . ALA B 1 306 ? 23.219 18.734 13.867 1 73.25 306 ALA B N 1
ATOM 5610 C CA . ALA B 1 306 ? 24.344 18.516 14.773 1 73.25 306 ALA B CA 1
ATOM 5611 C C . ALA B 1 306 ? 25.625 18.234 13.992 1 73.25 306 ALA B C 1
ATOM 5613 O O . ALA B 1 306 ? 25.672 17.359 13.125 1 73.25 306 ALA B O 1
ATOM 5614 N N . GLY B 1 307 ? 26.578 19.094 14.234 1 72 307 GLY B N 1
ATOM 5615 C CA . GLY B 1 307 ? 27.906 18.859 13.703 1 72 307 GLY B CA 1
ATOM 5616 C C . GLY B 1 307 ? 28.047 19.219 12.234 1 72 307 GLY B C 1
ATOM 5617 O O . GLY B 1 307 ? 28.922 18.703 11.547 1 72 307 GLY B O 1
ATOM 5618 N N . ILE B 1 308 ? 27.141 19.984 11.727 1 78.38 308 ILE B N 1
ATOM 5619 C CA . ILE B 1 308 ? 27.203 20.297 10.305 1 78.38 308 ILE B CA 1
ATOM 5620 C C . ILE B 1 308 ? 28.156 21.469 10.086 1 78.38 308 ILE B C 1
ATOM 5622 O O . ILE B 1 308 ? 28.078 22.484 10.789 1 78.38 308 ILE B O 1
ATOM 5626 N N . ASP B 1 309 ? 29.094 21.219 9.234 1 82.31 309 ASP B N 1
ATOM 5627 C CA . ASP B 1 309 ? 30.031 22.281 8.875 1 82.31 309 ASP B CA 1
ATOM 5628 C C . ASP B 1 309 ? 29.359 23.328 7.984 1 82.31 309 ASP B C 1
ATOM 5630 O O . ASP B 1 309 ? 28.234 23.125 7.52 1 82.31 309 ASP B O 1
ATOM 5634 N N . ASP B 1 310 ? 30.031 24.406 7.832 1 83.44 310 ASP B N 1
ATOM 5635 C CA . ASP B 1 310 ? 29.484 25.547 7.094 1 83.44 310 ASP B CA 1
ATOM 5636 C C . ASP B 1 310 ? 29.25 25.172 5.629 1 83.44 310 ASP B C 1
ATOM 5638 O O . ASP B 1 310 ? 28.234 25.562 5.047 1 83.44 310 ASP B O 1
ATOM 5642 N N . GLU B 1 311 ? 30.109 24.422 5.137 1 82.88 311 GLU B N 1
ATOM 5643 C CA . GLU B 1 311 ? 29.969 24.047 3.732 1 82.88 311 GLU B CA 1
ATOM 5644 C C . GLU B 1 311 ? 28.766 23.141 3.518 1 82.88 311 GLU B C 1
ATOM 5646 O O . GLU B 1 311 ? 28.031 23.281 2.537 1 82.88 311 GLU B O 1
ATOM 5651 N N . THR B 1 312 ? 28.641 22.281 4.434 1 83.75 312 THR B N 1
ATOM 5652 C CA . THR B 1 312 ? 27.5 21.375 4.355 1 83.75 312 THR B CA 1
ATOM 5653 C C . THR B 1 312 ? 26.203 22.141 4.543 1 83.75 312 THR B C 1
ATOM 5655 O O . THR B 1 312 ? 25.203 21.844 3.887 1 83.75 312 THR B O 1
ATOM 5658 N N . PHE B 1 313 ? 26.25 23.094 5.348 1 88.69 313 PHE B N 1
ATOM 5659 C CA . PHE B 1 313 ? 25.062 23.906 5.598 1 88.69 313 PHE B CA 1
ATOM 5660 C C . PHE B 1 313 ? 24.656 24.672 4.348 1 88.69 313 PHE B C 1
ATOM 5662 O O . PHE B 1 313 ? 23.469 24.797 4.047 1 88.69 313 PHE B O 1
ATOM 5669 N N . VAL B 1 314 ? 25.609 25.141 3.68 1 88.81 314 VAL B N 1
ATOM 5670 C CA . VAL B 1 314 ? 25.328 25.859 2.436 1 88.81 314 VAL B CA 1
ATOM 5671 C C . VAL B 1 314 ? 24.734 24.906 1.41 1 88.81 314 VAL B C 1
ATOM 5673 O O . VAL B 1 314 ? 23.781 25.25 0.709 1 88.81 314 VAL B O 1
ATOM 5676 N N . ARG B 1 315 ? 25.266 23.75 1.38 1 86.44 315 ARG B N 1
ATOM 5677 C CA . ARG B 1 315 ? 24.75 22.75 0.445 1 86.44 315 ARG B CA 1
ATOM 5678 C C . ARG B 1 315 ? 23.297 22.391 0.766 1 86.44 315 ARG B C 1
ATOM 5680 O O . ARG B 1 315 ? 22.469 22.266 -0.137 1 86.44 315 ARG B O 1
ATOM 5687 N N . LEU B 1 316 ? 23.031 22.281 2.027 1 88.75 316 LEU B N 1
ATOM 5688 C CA . LEU B 1 316 ? 21.672 21.953 2.453 1 88.75 316 LEU B CA 1
ATOM 5689 C C . LEU B 1 316 ? 20.719 23.094 2.143 1 88.75 316 LEU B C 1
ATOM 5691 O O . LEU B 1 316 ? 19.562 22.844 1.757 1 88.75 316 LEU B O 1
ATOM 5695 N N . THR B 1 317 ? 21.172 24.172 2.322 1 91.5 317 THR B N 1
ATOM 5696 C CA . THR B 1 317 ? 20.359 25.344 2.021 1 91.5 317 THR B CA 1
ATOM 5697 C C . THR B 1 317 ? 20.062 25.438 0.525 1 91.5 317 THR B C 1
ATOM 5699 O O . THR B 1 317 ? 18.938 25.703 0.12 1 91.5 317 THR B O 1
ATOM 5702 N N . ARG B 1 318 ? 21.078 25.203 -0.195 1 89.81 318 ARG B N 1
ATOM 5703 C CA . ARG B 1 318 ? 20.891 25.188 -1.644 1 89.81 318 ARG B CA 1
ATOM 5704 C C . ARG B 1 318 ? 19.891 24.125 -2.068 1 89.81 318 ARG B C 1
ATOM 5706 O O . ARG B 1 318 ? 19.047 24.359 -2.932 1 89.81 318 ARG B O 1
ATOM 5713 N N . ARG B 1 319 ? 20.016 23.047 -1.452 1 88.88 319 ARG B N 1
ATOM 5714 C CA . ARG B 1 319 ? 19.109 21.953 -1.768 1 88.88 319 ARG B CA 1
ATOM 5715 C C . ARG B 1 319 ? 17.672 22.297 -1.375 1 88.88 319 ARG B C 1
ATOM 5717 O O . ARG B 1 319 ? 16.734 22 -2.117 1 88.88 319 ARG B O 1
ATOM 5724 N N . ALA B 1 320 ? 17.516 22.828 -0.274 1 91.5 320 ALA B N 1
ATOM 5725 C CA . ALA B 1 320 ? 16.188 23.234 0.178 1 91.5 320 ALA B CA 1
ATOM 5726 C C . ALA B 1 320 ? 15.578 24.25 -0.775 1 91.5 320 ALA B C 1
ATOM 5728 O O . ALA B 1 320 ? 14.375 24.203 -1.06 1 91.5 320 ALA B O 1
ATOM 5729 N N . LEU B 1 321 ? 16.438 25.141 -1.254 1 92.19 321 LEU B N 1
ATOM 5730 C CA . LEU B 1 321 ? 15.953 26.141 -2.213 1 92.19 321 LEU B CA 1
ATOM 5731 C C . LEU B 1 321 ? 15.531 25.469 -3.518 1 92.19 321 LEU B C 1
ATOM 5733 O O . LEU B 1 321 ? 14.539 25.875 -4.129 1 92.19 321 LEU B O 1
ATOM 5737 N N . GLY B 1 322 ? 16.266 24.484 -3.867 1 87.94 322 GLY B N 1
ATOM 5738 C CA . GLY B 1 322 ? 15.906 23.719 -5.051 1 87.94 322 GLY B CA 1
ATOM 5739 C C . GLY B 1 322 ? 14.602 22.969 -4.895 1 87.94 322 GLY B C 1
ATOM 5740 O O . GLY B 1 322 ? 13.891 22.734 -5.875 1 87.94 322 GLY B O 1
ATOM 5741 N N . HIS B 1 323 ? 14.297 22.656 -3.633 1 86.56 323 HIS B N 1
ATOM 5742 C CA . HIS B 1 323 ? 13.086 21.906 -3.34 1 86.56 323 HIS B CA 1
ATOM 5743 C C . HIS B 1 323 ? 11.953 22.844 -2.914 1 86.56 323 HIS B C 1
ATOM 5745 O O . HIS B 1 323 ? 10.969 22.391 -2.314 1 86.56 323 HIS B O 1
ATOM 5751 N N . TYR B 1 324 ? 12.086 24.062 -3.211 1 89.25 324 TYR B N 1
ATOM 5752 C CA . TYR B 1 324 ? 11.148 25.078 -2.736 1 89.25 324 TYR B CA 1
ATOM 5753 C C . TYR B 1 324 ? 9.727 24.734 -3.146 1 89.25 324 TYR B C 1
ATOM 5755 O O . TYR B 1 324 ? 8.781 24.922 -2.371 1 89.25 324 TYR B O 1
ATOM 5763 N N . GLY B 1 325 ? 9.555 24.203 -4.266 1 83.06 325 GLY B N 1
ATOM 5764 C CA . GLY B 1 325 ? 8.219 23.922 -4.785 1 83.06 325 GLY B CA 1
ATOM 5765 C C . GLY B 1 325 ? 7.691 22.562 -4.363 1 83.06 325 GLY B C 1
ATOM 5766 O O . GLY B 1 325 ? 6.543 22.219 -4.645 1 83.06 325 GLY B O 1
ATOM 5767 N N . ASP B 1 326 ? 8.445 21.797 -3.709 1 82.94 326 ASP B N 1
ATOM 5768 C CA . ASP B 1 326 ? 8.086 20.438 -3.303 1 82.94 326 ASP B CA 1
ATOM 5769 C C . ASP B 1 326 ? 8.047 20.312 -1.781 1 82.94 326 ASP B C 1
ATOM 5771 O O . ASP B 1 326 ? 9.062 20 -1.153 1 82.94 326 ASP B O 1
ATOM 5775 N N . LEU B 1 327 ? 6.809 20.375 -1.302 1 82.06 327 LEU B N 1
ATOM 5776 C CA . LEU B 1 327 ? 6.637 20.375 0.146 1 82.06 327 LEU B CA 1
ATOM 5777 C C . LEU B 1 327 ? 7.105 19.062 0.756 1 82.06 327 LEU B C 1
ATOM 5779 O O . LEU B 1 327 ? 7.668 19.047 1.854 1 82.06 327 LEU B O 1
ATOM 5783 N N . ALA B 1 328 ? 6.973 18.031 0.084 1 80.88 328 ALA B N 1
ATOM 5784 C CA . ALA B 1 328 ? 7.363 16.734 0.602 1 80.88 328 ALA B CA 1
ATOM 5785 C C . ALA B 1 328 ? 8.875 16.656 0.824 1 80.88 328 ALA B C 1
ATOM 5787 O O . ALA B 1 328 ? 9.328 16.156 1.851 1 80.88 328 ALA B O 1
ATOM 5788 N N . LYS B 1 329 ? 9.57 17.188 -0.087 1 84.5 329 LYS B N 1
ATOM 5789 C CA . LYS B 1 329 ? 11.023 17.172 0.044 1 84.5 329 LYS B CA 1
ATOM 5790 C C . LYS B 1 329 ? 11.484 18.109 1.148 1 84.5 329 LYS B C 1
ATOM 5792 O O . LYS B 1 329 ? 12.492 17.844 1.817 1 84.5 329 LYS B O 1
ATOM 5797 N N . LEU B 1 330 ? 10.719 19.172 1.33 1 89.69 330 LEU B N 1
ATOM 5798 C CA . LEU B 1 330 ? 11.07 20.109 2.383 1 89.69 330 LEU B CA 1
ATOM 5799 C C . LEU B 1 330 ? 10.82 19.516 3.762 1 89.69 330 LEU B C 1
ATOM 5801 O O . LEU B 1 330 ? 11.523 19.828 4.723 1 89.69 330 LEU B O 1
ATOM 5805 N N . VAL B 1 331 ? 9.883 18.625 3.811 1 87.31 331 VAL B N 1
ATOM 5806 C CA . VAL B 1 331 ? 9.594 17.969 5.074 1 87.31 331 VAL B CA 1
ATOM 5807 C C . VAL B 1 331 ? 10.805 17.141 5.52 1 87.31 331 VAL B C 1
ATOM 5809 O O . VAL B 1 331 ? 11.102 17.062 6.715 1 87.31 331 VAL B O 1
ATOM 5812 N N . ALA B 1 332 ? 11.492 16.656 4.562 1 86.88 332 ALA B N 1
ATOM 5813 C CA . ALA B 1 332 ? 12.617 15.773 4.855 1 86.88 332 ALA B CA 1
ATOM 5814 C C . ALA B 1 332 ? 13.906 16.562 5.035 1 86.88 332 ALA B C 1
ATOM 5816 O O . ALA B 1 332 ? 14.945 16.016 5.402 1 86.88 332 ALA B O 1
ATOM 5817 N N . SER B 1 333 ? 13.836 17.875 4.832 1 89.5 333 SER B N 1
ATOM 5818 C CA . SER B 1 333 ? 15.031 18.703 4.922 1 89.5 333 SER B CA 1
ATOM 5819 C C . SER B 1 333 ? 15.469 18.891 6.371 1 89.5 333 SER B C 1
ATOM 5821 O O . SER B 1 333 ? 14.633 19.125 7.25 1 89.5 333 SER B O 1
ATOM 5823 N N . PRO B 1 334 ? 16.766 18.781 6.625 1 88.75 334 PRO B N 1
ATOM 5824 C CA . PRO B 1 334 ? 17.266 19 7.984 1 88.75 334 PRO B CA 1
ATOM 5825 C C . PRO B 1 334 ? 17.031 20.438 8.469 1 88.75 334 PRO B C 1
ATOM 5827 O O . PRO B 1 334 ? 17.062 20.688 9.672 1 88.75 334 PRO B O 1
ATOM 5830 N N . LEU B 1 335 ? 16.734 21.312 7.586 1 90.12 335 LEU B N 1
ATOM 5831 C CA . LEU B 1 335 ? 16.578 22.734 7.93 1 90.12 335 LEU B CA 1
ATOM 5832 C C . LEU B 1 335 ? 15.25 22.969 8.648 1 90.12 335 LEU B C 1
ATOM 5834 O O . LEU B 1 335 ? 15.031 24.031 9.219 1 90.12 335 LEU B O 1
ATOM 5838 N N . THR B 1 336 ? 14.383 21.969 8.656 1 89.62 336 THR B N 1
ATOM 5839 C CA . THR B 1 336 ? 13.125 22.078 9.383 1 89.62 336 THR B CA 1
ATOM 5840 C C . THR B 1 336 ? 13.367 22.125 10.883 1 89.62 336 THR B C 1
ATOM 5842 O O . THR B 1 336 ? 12.484 22.5 11.656 1 89.62 336 THR B O 1
ATOM 5845 N N . ALA B 1 337 ? 14.578 21.797 11.297 1 88.38 337 ALA B N 1
ATOM 5846 C CA . ALA B 1 337 ? 14.922 21.75 12.711 1 88.38 337 ALA B CA 1
ATOM 5847 C C . ALA B 1 337 ? 15.57 23.062 13.156 1 88.38 337 ALA B C 1
ATOM 5849 O O . ALA B 1 337 ? 16.031 23.172 14.297 1 88.38 337 ALA B O 1
ATOM 5850 N N . LEU B 1 338 ? 15.594 24.016 12.297 1 90.31 338 LEU B N 1
ATOM 5851 C CA . LEU B 1 338 ? 16.156 25.312 12.641 1 90.31 338 LEU B CA 1
ATOM 5852 C C . LEU B 1 338 ? 15.383 25.969 13.781 1 90.31 338 LEU B C 1
ATOM 5854 O O . LEU B 1 338 ? 14.148 25.875 13.82 1 90.31 338 LEU B O 1
ATOM 5858 N N . PRO B 1 339 ? 16.047 26.578 14.688 1 88.19 339 PRO B N 1
ATOM 5859 C CA . PRO B 1 339 ? 15.383 27.219 15.82 1 88.19 339 PRO B CA 1
ATOM 5860 C C . PRO B 1 339 ? 14.391 28.297 15.391 1 88.19 339 PRO B C 1
ATOM 5862 O O . PRO B 1 339 ? 13.383 28.516 16.062 1 88.19 339 PRO B O 1
ATOM 5865 N N . VAL B 1 340 ? 14.656 28.969 14.297 1 90 340 VAL B N 1
ATOM 5866 C CA . VAL B 1 340 ? 13.766 30.016 13.797 1 90 340 VAL B CA 1
ATOM 5867 C C . VAL B 1 340 ? 12.391 29.422 13.5 1 90 340 VAL B C 1
ATOM 5869 O O . VAL B 1 340 ? 11.375 30.109 13.656 1 90 340 VAL B O 1
ATOM 5872 N N . ILE B 1 341 ? 12.359 28.219 13.102 1 90.88 341 ILE B N 1
ATOM 5873 C CA . ILE B 1 341 ? 11.094 27.562 12.781 1 90.88 341 ILE B CA 1
ATOM 5874 C C . ILE B 1 341 ? 10.305 27.312 14.07 1 90.88 341 ILE B C 1
ATOM 5876 O O . ILE B 1 341 ? 9.086 27.516 14.102 1 90.88 341 ILE B O 1
ATOM 5880 N N . ASP B 1 342 ? 10.992 26.938 15.125 1 88.81 342 ASP B N 1
ATOM 5881 C CA . ASP B 1 342 ? 10.352 26.734 16.422 1 88.81 342 ASP B CA 1
ATOM 5882 C C . ASP B 1 342 ? 9.727 28.031 16.922 1 88.81 342 ASP B C 1
ATOM 5884 O O . ASP B 1 342 ? 8.602 28.031 17.422 1 88.81 342 ASP B O 1
ATOM 5888 N N . GLN B 1 343 ? 10.477 29.031 16.75 1 89.81 343 GLN B N 1
ATOM 5889 C CA . GLN B 1 343 ? 10.023 30.344 17.203 1 89.81 343 GLN B CA 1
ATOM 5890 C C . GLN B 1 343 ? 8.805 30.812 16.422 1 89.81 343 GLN B C 1
ATOM 5892 O O . GLN B 1 343 ? 7.848 31.328 16.984 1 89.81 343 GLN B O 1
ATOM 5897 N N . ARG B 1 344 ? 8.812 30.562 15.164 1 88.31 344 ARG B N 1
ATOM 5898 C CA . ARG B 1 344 ? 7.711 30.984 14.305 1 88.31 344 ARG B CA 1
ATOM 5899 C C . ARG B 1 344 ? 6.457 30.172 14.586 1 88.31 344 ARG B C 1
ATOM 5901 O O . ARG B 1 344 ? 5.344 30.703 14.555 1 88.31 344 ARG B O 1
ATOM 5908 N N . LEU B 1 345 ? 6.621 28.953 14.805 1 86.69 345 LEU B N 1
ATOM 5909 C CA . LEU B 1 345 ? 5.488 28.094 15.133 1 86.69 345 LEU B CA 1
ATOM 5910 C C . LEU B 1 345 ? 4.855 28.5 16.453 1 86.69 345 LEU B C 1
ATOM 5912 O O . LEU B 1 345 ? 3.629 28.531 16.578 1 86.69 345 LEU B O 1
ATOM 5916 N N . ALA B 1 346 ? 5.684 28.797 17.391 1 84.94 346 ALA B N 1
ATOM 5917 C CA . ALA B 1 346 ? 5.207 29.219 18.703 1 84.94 346 ALA B CA 1
ATOM 5918 C C . ALA B 1 346 ? 4.461 30.547 18.625 1 84.94 346 ALA B C 1
ATOM 5920 O O . ALA B 1 346 ? 3.43 30.734 19.281 1 84.94 346 ALA B O 1
ATOM 5921 N N . THR B 1 347 ? 4.957 31.391 17.828 1 85.5 347 THR B N 1
ATOM 5922 C CA . THR B 1 347 ? 4.352 32.719 17.672 1 85.5 347 THR B CA 1
ATOM 5923 C C . THR B 1 347 ? 2.998 32.594 16.984 1 85.5 347 THR B C 1
ATOM 5925 O O . THR B 1 347 ? 2.064 33.344 17.312 1 85.5 347 THR B O 1
ATOM 5928 N N . ARG B 1 348 ? 2.832 31.734 16.047 1 79.44 348 ARG B N 1
ATOM 5929 C CA . ARG B 1 348 ? 1.593 31.562 15.297 1 79.44 348 ARG B CA 1
ATOM 5930 C C . ARG B 1 348 ? 0.602 30.703 16.062 1 79.44 348 ARG B C 1
ATOM 5932 O O . ARG B 1 348 ? -0.59 30.688 15.758 1 79.44 348 ARG B O 1
ATOM 5939 N N . GLY B 1 349 ? 1.062 29.938 17 1 73.5 349 GLY B N 1
ATOM 5940 C CA . GLY B 1 349 ? 0.2 29.109 17.812 1 73.5 349 GLY B CA 1
ATOM 5941 C C . GLY B 1 349 ? -0.3 27.875 17.094 1 73.5 349 GLY B C 1
ATOM 5942 O O . GLY B 1 349 ? -1.425 27.422 17.328 1 73.5 349 GLY B O 1
ATOM 5943 N N . VAL B 1 350 ? 0.406 27.453 16.141 1 73.56 350 VAL B N 1
ATOM 5944 C CA . VAL B 1 350 ? -0.004 26.281 15.367 1 73.56 350 VAL B CA 1
ATOM 5945 C C . VAL B 1 350 ? 0.663 25.031 15.93 1 73.56 350 VAL B C 1
ATOM 5947 O O . VAL B 1 350 ? 1.743 25.109 16.516 1 73.56 350 VAL B O 1
ATOM 5950 N N . PRO B 1 351 ? -0.101 23.891 15.773 1 74.44 351 PRO B N 1
ATOM 5951 C CA . PRO B 1 351 ? 0.5 22.656 16.266 1 74.44 351 PRO B CA 1
ATOM 5952 C C . PRO B 1 351 ? 1.802 22.297 15.555 1 74.44 351 PRO B C 1
ATOM 5954 O O . PRO B 1 351 ? 1.953 22.594 14.359 1 74.44 351 PRO B O 1
ATOM 5957 N N . ASP B 1 352 ? 2.705 21.781 16.281 1 80.75 352 ASP B N 1
ATOM 5958 C CA . ASP B 1 352 ? 4.004 21.359 15.766 1 80.75 352 ASP B CA 1
ATOM 5959 C C . ASP B 1 352 ? 3.879 20.078 14.953 1 80.75 352 ASP B C 1
ATOM 5961 O O . ASP B 1 352 ? 4.188 18.984 15.445 1 80.75 352 ASP B O 1
ATOM 5965 N N . GLN B 1 353 ? 3.363 20.25 13.734 1 81.19 353 GLN B N 1
ATOM 5966 C CA . GLN B 1 353 ? 3.207 19.125 12.82 1 81.19 353 GLN B CA 1
ATOM 5967 C C . GLN B 1 353 ? 4.199 19.219 11.664 1 81.19 353 GLN B C 1
ATOM 5969 O O . GLN B 1 353 ? 4.637 20.312 11.297 1 81.19 353 GLN B O 1
ATOM 5974 N N . PRO B 1 354 ? 4.555 18.125 11.164 1 82.5 354 PRO B N 1
ATOM 5975 C CA . PRO B 1 354 ? 5.574 18.094 10.109 1 82.5 354 PRO B CA 1
ATOM 5976 C C . PRO B 1 354 ? 5.207 18.984 8.914 1 82.5 354 PRO B C 1
ATOM 5978 O O . PRO B 1 354 ? 6.066 19.672 8.375 1 82.5 354 PRO B O 1
ATOM 5981 N N . LEU B 1 355 ? 3.996 19 8.648 1 81.06 355 LEU B N 1
ATOM 5982 C CA . LEU B 1 355 ? 3.578 19.812 7.504 1 81.06 355 LEU B CA 1
ATOM 5983 C C . LEU B 1 355 ? 3.715 21.297 7.809 1 81.06 355 LEU B C 1
ATOM 5985 O O . LEU B 1 355 ? 4.082 22.078 6.934 1 81.06 355 LEU B O 1
ATOM 5989 N N . GLU B 1 356 ? 3.469 21.656 8.984 1 83.44 356 GLU B N 1
ATOM 5990 C CA . GLU B 1 356 ? 3.588 23.047 9.391 1 83.44 356 GLU B CA 1
ATOM 5991 C C . GLU B 1 356 ? 5.047 23.484 9.445 1 83.44 356 GLU B C 1
ATOM 5993 O O . GLU B 1 356 ? 5.375 24.625 9.125 1 83.44 356 GLU B O 1
ATOM 5998 N N . ARG B 1 357 ? 5.852 22.578 9.867 1 87.12 357 ARG B N 1
ATOM 5999 C CA . ARG B 1 357 ? 7.277 22.906 9.891 1 87.12 357 ARG B CA 1
ATOM 6000 C C . ARG B 1 357 ? 7.812 23.125 8.484 1 87.12 357 ARG B C 1
ATOM 6002 O O . ARG B 1 357 ? 8.641 24 8.258 1 87.12 357 ARG B O 1
ATOM 6009 N N . ALA B 1 358 ? 7.359 22.281 7.562 1 88.75 358 ALA B N 1
ATOM 6010 C CA . ALA B 1 358 ? 7.777 22.422 6.172 1 88.75 358 ALA B CA 1
ATOM 6011 C C . ALA B 1 358 ? 7.266 23.734 5.582 1 88.75 358 ALA B C 1
ATOM 6013 O O . ALA B 1 358 ? 7.977 24.406 4.832 1 88.75 358 ALA B O 1
ATOM 6014 N N . ASN B 1 359 ? 6.07 24.078 5.953 1 85.94 359 ASN B N 1
ATOM 6015 C CA . ASN B 1 359 ? 5.516 25.359 5.492 1 85.94 359 ASN B CA 1
ATOM 6016 C C . ASN B 1 359 ? 6.297 26.547 6.047 1 85.94 359 ASN B C 1
ATOM 6018 O O . ASN B 1 359 ? 6.516 27.531 5.34 1 85.94 359 ASN B O 1
ATOM 6022 N N . GLU B 1 360 ? 6.641 26.422 7.281 1 90 360 GLU B N 1
ATOM 6023 C CA . GLU B 1 360 ? 7.422 27.484 7.887 1 90 360 GLU B CA 1
ATOM 6024 C C . GLU B 1 360 ? 8.805 27.578 7.254 1 90 360 GLU B C 1
ATOM 6026 O O . GLU B 1 360 ? 9.344 28.688 7.09 1 90 360 GLU B O 1
ATOM 6031 N N . LEU B 1 361 ? 9.398 26.438 7.004 1 92.25 361 LEU B N 1
ATOM 6032 C CA . LEU B 1 361 ? 10.688 26.453 6.32 1 92.25 361 LEU B CA 1
ATOM 6033 C C . LEU B 1 361 ? 10.57 27.141 4.965 1 92.25 361 LEU B C 1
ATOM 6035 O O . LEU B 1 361 ? 11.438 27.938 4.59 1 92.25 361 LEU B O 1
ATOM 6039 N N . LYS B 1 362 ? 9.539 26.781 4.227 1 92.12 362 LYS B N 1
ATOM 6040 C CA . LYS B 1 362 ? 9.281 27.438 2.945 1 92.12 362 LYS B CA 1
ATOM 6041 C C . LYS B 1 362 ? 9.172 28.953 3.107 1 92.12 362 LYS B C 1
ATOM 6043 O O . LYS B 1 362 ? 9.727 29.703 2.307 1 92.12 362 LYS B O 1
ATOM 6048 N N . ALA B 1 363 ? 8.523 29.406 4.141 1 91.25 363 ALA B N 1
ATOM 6049 C CA . ALA B 1 363 ? 8.359 30.828 4.426 1 91.25 363 ALA B CA 1
ATOM 6050 C C . ALA B 1 363 ? 9.703 31.469 4.777 1 91.25 363 ALA B C 1
ATOM 6052 O O . ALA B 1 363 ? 9.984 32.594 4.363 1 91.25 363 ALA B O 1
ATOM 6053 N N . VAL B 1 364 ? 10.469 30.781 5.547 1 93.31 364 VAL B N 1
ATOM 6054 C CA . VAL B 1 364 ? 11.773 31.281 5.953 1 93.31 364 VAL B CA 1
ATOM 6055 C C . VAL B 1 364 ? 12.672 31.453 4.727 1 93.31 364 VAL B C 1
ATOM 6057 O O . VAL B 1 364 ? 13.391 32.438 4.605 1 93.31 364 VAL B O 1
ATOM 6060 N N . LEU B 1 365 ? 12.625 30.469 3.865 1 94.06 365 LEU B N 1
ATOM 6061 C CA . LEU B 1 365 ? 13.414 30.547 2.639 1 94.06 365 LEU B CA 1
ATOM 6062 C C . LEU B 1 365 ? 12.922 31.688 1.753 1 94.06 365 LEU B C 1
ATOM 6064 O O . LEU B 1 365 ? 13.727 32.406 1.142 1 94.06 365 LEU B O 1
ATOM 6068 N N . ALA B 1 366 ? 11.609 31.875 1.7 1 93.19 366 ALA B N 1
ATOM 6069 C CA . ALA B 1 366 ? 11.031 32.969 0.936 1 93.19 366 ALA B CA 1
ATOM 6070 C C . ALA B 1 366 ? 11.484 34.312 1.487 1 93.19 366 ALA B C 1
ATOM 6072 O O . ALA B 1 366 ? 11.766 35.25 0.725 1 93.19 366 ALA B O 1
ATOM 6073 N N . ASP B 1 367 ? 11.516 34.406 2.787 1 93 367 ASP B N 1
ATOM 6074 C CA . ASP B 1 367 ? 11.992 35.625 3.432 1 93 367 ASP B CA 1
ATOM 6075 C C . ASP B 1 367 ? 13.461 35.875 3.088 1 93 367 ASP B C 1
ATOM 6077 O O . ASP B 1 367 ? 13.852 37.031 2.883 1 93 367 ASP B O 1
ATOM 6081 N N . GLY B 1 368 ? 14.227 34.844 3.105 1 92.44 368 GLY B N 1
ATOM 6082 C CA . GLY B 1 368 ? 15.625 34.969 2.721 1 92.44 368 GLY B CA 1
ATOM 6083 C C . GLY B 1 368 ? 15.805 35.469 1.299 1 92.44 368 GLY B C 1
ATOM 6084 O O . GLY B 1 368 ? 16.672 36.281 1.033 1 92.44 368 GLY B O 1
ATOM 6085 N N . ILE B 1 369 ? 14.969 35 0.415 1 93.44 369 ILE B N 1
ATOM 6086 C CA . ILE B 1 369 ? 15.023 35.438 -0.981 1 93.44 369 ILE B CA 1
ATOM 6087 C C . ILE B 1 369 ? 14.57 36.875 -1.1 1 93.44 369 ILE B C 1
ATOM 6089 O O . ILE B 1 369 ? 15.18 37.656 -1.834 1 93.44 369 ILE B O 1
ATOM 6093 N N . LYS B 1 370 ? 13.578 37.25 -0.349 1 91.88 370 LYS B N 1
ATOM 6094 C CA . LYS B 1 370 ? 13.047 38.594 -0.384 1 91.88 370 LYS B CA 1
ATOM 6095 C C . LYS B 1 370 ? 14.078 39.594 0.114 1 91.88 370 LYS B C 1
ATOM 6097 O O . LYS B 1 370 ? 14.117 40.75 -0.353 1 91.88 370 LYS B O 1
ATOM 6102 N N . ARG B 1 371 ? 14.883 39.219 1.009 1 91.81 371 ARG B N 1
ATOM 6103 C CA . ARG B 1 371 ? 15.898 40.094 1.569 1 91.81 371 ARG B CA 1
ATOM 6104 C C . ARG B 1 371 ? 16.984 40.406 0.547 1 91.81 371 ARG B C 1
ATOM 6106 O O . ARG B 1 371 ? 17.719 41.375 0.676 1 91.81 371 ARG B O 1
ATOM 6113 N N . LEU B 1 372 ? 17.094 39.562 -0.446 1 91.81 372 LEU B N 1
ATOM 6114 C CA . LEU B 1 372 ? 18.109 39.75 -1.482 1 91.81 372 LEU B CA 1
ATOM 6115 C C . LEU B 1 372 ? 17.625 40.781 -2.504 1 91.81 372 LEU B C 1
ATOM 6117 O O . LEU B 1 372 ? 18.406 41.25 -3.338 1 91.81 372 LEU B O 1
ATOM 6121 N N . LYS B 1 373 ? 16.375 41.094 -2.412 1 91.75 373 LYS B N 1
ATOM 6122 C CA . LYS B 1 373 ? 15.836 42.094 -3.338 1 91.75 373 LYS B CA 1
ATOM 6123 C C . LYS B 1 373 ? 16.375 43.5 -3.035 1 91.75 373 LYS B C 1
ATOM 6125 O O . LYS B 1 373 ? 16.375 43.938 -1.882 1 91.75 373 LYS B O 1
ATOM 6130 N N . PRO B 1 374 ? 16.812 44.156 -4.043 1 88.19 374 PRO B N 1
ATOM 6131 C CA . PRO B 1 374 ? 17.312 45.5 -3.812 1 88.19 374 PRO B CA 1
ATOM 6132 C C . PRO B 1 374 ? 16.219 46.469 -3.369 1 88.19 374 PRO B C 1
ATOM 6134 O O . PRO B 1 374 ? 15.062 46.312 -3.771 1 88.19 374 PRO B O 1
ATOM 6137 N N . ARG B 1 375 ? 16.531 47.469 -2.406 1 81.31 375 ARG B N 1
ATOM 6138 C CA . ARG B 1 375 ? 15.586 48.438 -1.815 1 81.31 375 ARG B CA 1
ATOM 6139 C C . ARG B 1 375 ? 15.031 49.375 -2.871 1 81.31 375 ARG B C 1
ATOM 6141 O O . ARG B 1 375 ? 13.859 49.75 -2.82 1 81.31 375 ARG B O 1
ATOM 6148 N N . GLU B 1 376 ? 15.992 49.812 -3.678 1 70.12 376 GLU B N 1
ATOM 6149 C CA . GLU B 1 376 ? 15.633 50.812 -4.676 1 70.12 376 GLU B CA 1
ATOM 6150 C C . GLU B 1 376 ? 15.203 50.156 -5.988 1 70.12 376 GLU B C 1
ATOM 6152 O O . GLU B 1 376 ? 15.914 49.281 -6.52 1 70.12 376 GLU B O 1
ATOM 6157 N N . GLY B 1 377 ? 13.789 49.844 -6.109 1 63.94 377 GLY B N 1
ATOM 6158 C CA . GLY B 1 377 ? 13.469 49.375 -7.453 1 63.94 377 GLY B CA 1
ATOM 6159 C C . GLY B 1 377 ? 12.109 48.719 -7.555 1 63.94 377 GLY B C 1
ATOM 6160 O O . GLY B 1 377 ? 11.414 48.562 -6.547 1 63.94 377 GLY B O 1
ATOM 6161 N N . GLY B 1 378 ? 11.617 48.5 -8.594 1 76.81 378 GLY B N 1
ATOM 6162 C CA . GLY B 1 378 ? 10.367 47.875 -8.992 1 76.81 378 GLY B CA 1
ATOM 6163 C C . GLY B 1 378 ? 10.359 46.375 -8.797 1 76.81 378 GLY B C 1
ATOM 6164 O O . GLY B 1 378 ? 11.031 45.844 -7.902 1 76.81 378 GLY B O 1
ATOM 6165 N N . ASP B 1 379 ? 9.68 45.625 -9.477 1 82.06 379 ASP B N 1
ATOM 6166 C CA . ASP B 1 379 ? 9.453 44.188 -9.336 1 82.06 379 ASP B CA 1
ATOM 6167 C C . ASP B 1 379 ? 10.508 43.406 -10.102 1 82.06 379 ASP B C 1
ATOM 6169 O O . ASP B 1 379 ? 10.695 42.219 -9.844 1 82.06 379 ASP B O 1
ATOM 6173 N N . PHE B 1 380 ? 11.25 44.062 -11.031 1 88.81 380 PHE B N 1
ATOM 6174 C CA . PHE B 1 380 ? 12.234 43.344 -11.828 1 88.81 380 PHE B CA 1
ATOM 6175 C C . PHE B 1 380 ? 13.328 44.281 -12.32 1 88.81 380 PHE B C 1
ATOM 6177 O O . PHE B 1 380 ? 13.055 45.438 -12.648 1 88.81 380 PHE B O 1
ATOM 6184 N N . GLY B 1 381 ? 14.523 43.844 -12.258 1 88.38 381 GLY B N 1
ATOM 6185 C CA . GLY B 1 381 ? 15.672 44.562 -12.789 1 88.38 381 GLY B CA 1
ATOM 6186 C C . GLY B 1 381 ? 16.766 43.625 -13.312 1 88.38 381 GLY B C 1
ATOM 6187 O O . GLY B 1 381 ? 16.766 42.438 -12.992 1 88.38 381 GLY B O 1
ATOM 6188 N N . THR B 1 382 ? 17.609 44.094 -14.203 1 88.62 382 THR B N 1
ATOM 6189 C CA . THR B 1 382 ? 18.641 43.25 -14.82 1 88.62 382 THR B CA 1
ATOM 6190 C C . THR B 1 382 ? 20.031 43.719 -14.398 1 88.62 382 THR B C 1
ATOM 6192 O O . THR B 1 382 ? 21.031 43.219 -14.914 1 88.62 382 THR B O 1
ATOM 6195 N N . THR B 1 383 ? 20.078 44.656 -13.477 1 86.12 383 THR B N 1
ATOM 6196 C CA . THR B 1 383 ? 21.375 45.156 -13.016 1 86.12 383 THR B CA 1
ATOM 6197 C C . THR B 1 383 ? 22.062 44.125 -12.109 1 86.12 383 THR B C 1
ATOM 6199 O O . THR B 1 383 ? 21.453 43.125 -11.742 1 86.12 383 THR B O 1
ATOM 6202 N N . GLU B 1 384 ? 23.281 44.375 -11.711 1 87.62 384 GLU B N 1
ATOM 6203 C CA . GLU B 1 384 ? 24.094 43.438 -10.93 1 87.62 384 GLU B CA 1
ATOM 6204 C C . GLU B 1 384 ? 23.5 43.25 -9.531 1 87.62 384 GLU B C 1
ATOM 6206 O O . GLU B 1 384 ? 23.656 42.188 -8.945 1 87.62 384 GLU B O 1
ATOM 6211 N N . GLN B 1 385 ? 22.812 44.219 -9.078 1 87.25 385 GLN B N 1
ATOM 6212 C CA . GLN B 1 385 ? 22.25 44.125 -7.73 1 87.25 385 GLN B CA 1
ATOM 6213 C C . GLN B 1 385 ? 21.078 43.156 -7.688 1 87.25 385 GLN B C 1
ATOM 6215 O O . GLN B 1 385 ? 20.734 42.625 -6.625 1 87.25 385 GLN B O 1
ATOM 6220 N N . TRP B 1 386 ? 20.531 42.812 -8.898 1 91.75 386 TRP B N 1
ATOM 6221 C CA . TRP B 1 386 ? 19.344 42 -8.977 1 91.75 386 TRP B CA 1
ATOM 6222 C C . TRP B 1 386 ? 19.703 40.531 -9.211 1 91.75 386 TRP B C 1
ATOM 6224 O O . TRP B 1 386 ? 18.844 39.656 -9.109 1 91.75 386 TRP B O 1
ATOM 6234 N N . ARG B 1 387 ? 20.906 40.312 -9.469 1 91.31 387 ARG B N 1
ATOM 6235 C CA . ARG B 1 387 ? 21.312 39.031 -9.984 1 91.31 387 ARG B CA 1
ATOM 6236 C C . ARG B 1 387 ? 21 37.906 -8.992 1 91.31 387 ARG B C 1
ATOM 6238 O O . ARG B 1 387 ? 20.469 36.875 -9.375 1 91.31 387 ARG B O 1
ATOM 6245 N N . TYR B 1 388 ? 21.328 38.156 -7.703 1 92.69 388 TYR B N 1
ATOM 6246 C CA . TYR B 1 388 ? 21.125 37.125 -6.707 1 92.69 388 TYR B CA 1
ATOM 6247 C C . TYR B 1 388 ? 19.625 36.875 -6.453 1 92.69 388 TYR B C 1
ATOM 6249 O O . TYR B 1 388 ? 19.172 35.75 -6.363 1 92.69 388 TYR B O 1
ATOM 6257 N N . TYR B 1 389 ? 18.891 37.875 -6.445 1 93.5 389 TYR B N 1
ATOM 6258 C CA . TYR B 1 389 ? 17.453 37.781 -6.266 1 93.5 389 TYR B CA 1
ATOM 6259 C C . TYR B 1 389 ? 16.797 37.062 -7.461 1 93.5 389 TYR B C 1
ATOM 6261 O O . TYR B 1 389 ? 16.031 36.125 -7.293 1 93.5 389 TYR B O 1
ATOM 6269 N N . ASN B 1 390 ? 17.109 37.5 -8.672 1 92.94 390 ASN B N 1
ATOM 6270 C CA . ASN B 1 390 ? 16.516 36.969 -9.891 1 92.94 390 ASN B CA 1
ATOM 6271 C C . ASN B 1 390 ? 16.859 35.5 -10.086 1 92.94 390 ASN B C 1
ATOM 6273 O O . ASN B 1 390 ? 16.047 34.75 -10.625 1 92.94 390 ASN B O 1
ATOM 6277 N N . SER B 1 391 ? 18.031 35.156 -9.633 1 92.75 391 SER B N 1
ATOM 6278 C CA . SER B 1 391 ? 18.484 33.781 -9.852 1 92.75 391 SER B CA 1
ATOM 6279 C C . SER B 1 391 ? 17.719 32.812 -8.984 1 92.75 391 SER B C 1
ATOM 6281 O O . SER B 1 391 ? 17.609 31.625 -9.32 1 92.75 391 SER B O 1
ATOM 6283 N N . LEU B 1 392 ? 17.188 33.219 -7.871 1 93.88 392 LEU B N 1
ATOM 6284 C CA . LEU B 1 392 ? 16.469 32.312 -6.969 1 93.88 392 LEU B CA 1
ATOM 6285 C C . LEU B 1 392 ? 14.961 32.5 -7.105 1 93.88 392 LEU B C 1
ATOM 6287 O O . LEU B 1 392 ? 14.219 31.516 -7.211 1 93.88 392 LEU B O 1
ATOM 6291 N N . TYR B 1 393 ? 14.484 33.656 -7.188 1 92.31 393 TYR B N 1
ATOM 6292 C CA . TYR B 1 393 ? 13.062 33.969 -7.133 1 92.31 393 TYR B CA 1
ATOM 6293 C C . TYR B 1 393 ? 12.344 33.438 -8.367 1 92.31 393 TYR B C 1
ATOM 6295 O O . TYR B 1 393 ? 11.328 32.75 -8.258 1 92.31 393 TYR B O 1
ATOM 6303 N N . PHE B 1 394 ? 12.797 33.688 -9.477 1 91.12 394 PHE B N 1
ATOM 6304 C CA . PHE B 1 394 ? 12.047 33.375 -10.688 1 91.12 394 PHE B CA 1
ATOM 6305 C C . PHE B 1 394 ? 12.109 31.891 -11.008 1 91.12 394 PHE B C 1
ATOM 6307 O O . PHE B 1 394 ? 11.094 31.281 -11.312 1 91.12 394 PHE B O 1
ATOM 6314 N N . PRO B 1 395 ? 13.242 31.266 -10.836 1 89.06 395 PRO B N 1
ATOM 6315 C CA . PRO B 1 395 ? 13.242 29.828 -11.117 1 89.06 395 PRO B CA 1
ATOM 6316 C C . PRO B 1 395 ? 12.562 29 -10.023 1 89.06 395 PRO B C 1
ATOM 6318 O O . PRO B 1 395 ? 11.805 28.078 -10.32 1 89.06 395 PRO B O 1
ATOM 6321 N N . TYR B 1 396 ? 12.758 29.344 -8.742 1 89.56 396 TYR B N 1
ATOM 6322 C CA . TYR B 1 396 ? 12.328 28.453 -7.664 1 89.56 396 TYR B CA 1
ATOM 6323 C C . TYR B 1 396 ? 10.961 28.859 -7.137 1 89.56 396 TYR B C 1
ATOM 6325 O O . TYR B 1 396 ? 10.156 28 -6.762 1 89.56 396 TYR B O 1
ATOM 6333 N N . VAL B 1 397 ? 10.648 30.094 -7.113 1 88.56 397 VAL B N 1
ATOM 6334 C CA . VAL B 1 397 ? 9.391 30.547 -6.523 1 88.56 397 VAL B CA 1
ATOM 6335 C C . VAL B 1 397 ? 8.328 30.672 -7.613 1 88.56 397 VAL B C 1
ATOM 6337 O O . VAL B 1 397 ? 7.238 30.109 -7.492 1 88.56 397 VAL B O 1
ATOM 6340 N N . VAL B 1 398 ? 8.68 31.359 -8.711 1 87.38 398 VAL B N 1
ATOM 6341 C CA . VAL B 1 398 ? 7.719 31.594 -9.781 1 87.38 398 VAL B CA 1
ATOM 6342 C C . VAL B 1 398 ? 7.684 30.375 -10.719 1 87.38 398 VAL B C 1
ATOM 6344 O O . VAL B 1 398 ? 6.656 30.094 -11.336 1 87.38 398 VAL B O 1
ATOM 6347 N N . GLY B 1 399 ? 8.781 29.609 -10.828 1 85.12 399 GLY B N 1
ATOM 6348 C CA . GLY B 1 399 ? 8.836 28.406 -11.648 1 85.12 399 GLY B CA 1
ATOM 6349 C C . GLY B 1 399 ? 9.219 28.703 -13.094 1 85.12 399 GLY B C 1
ATOM 6350 O O . GLY B 1 399 ? 8.727 28.031 -14.008 1 85.12 399 GLY B O 1
ATOM 6351 N N . VAL B 1 400 ? 10.008 29.719 -13.258 1 85.56 400 VAL B N 1
ATOM 6352 C CA . VAL B 1 400 ? 10.469 30.047 -14.602 1 85.56 400 VAL B CA 1
ATOM 6353 C C . VAL B 1 400 ? 11.531 29.047 -15.039 1 85.56 400 VAL B C 1
ATOM 6355 O O . VAL B 1 400 ? 12.562 28.891 -14.375 1 85.56 400 VAL B O 1
ATOM 6358 N N . ARG B 1 401 ? 11.195 28.297 -16.156 1 82.69 401 ARG B N 1
ATOM 6359 C CA . ARG B 1 401 ? 12.156 27.359 -16.719 1 82.69 401 ARG B CA 1
ATOM 6360 C C . ARG B 1 401 ? 12.805 27.922 -17.984 1 82.69 401 ARG B C 1
ATOM 6362 O O . ARG B 1 401 ? 12.258 27.797 -19.078 1 82.69 401 ARG B O 1
ATOM 6369 N N . ALA B 1 402 ? 13.984 28.5 -17.781 1 77.81 402 ALA B N 1
ATOM 6370 C CA . ALA B 1 402 ? 14.602 29.203 -18.891 1 77.81 402 ALA B CA 1
ATOM 6371 C C . ALA B 1 402 ? 15.453 28.25 -19.734 1 77.81 402 ALA B C 1
ATOM 6373 O O . ALA B 1 402 ? 15.633 28.469 -20.938 1 77.81 402 ALA B O 1
ATOM 6374 N N . TYR B 1 403 ? 15.906 27.219 -19.25 1 75.31 403 TYR B N 1
ATOM 6375 C CA . TYR B 1 403 ? 16.906 26.438 -19.969 1 75.31 403 TYR B CA 1
ATOM 6376 C C . TYR B 1 403 ? 16.375 25.047 -20.297 1 75.31 403 TYR B C 1
ATOM 6378 O O . TYR B 1 403 ? 17.109 24.188 -20.781 1 75.31 403 TYR B O 1
ATOM 6386 N N . ALA B 1 404 ? 15.102 24.906 -20.031 1 70.5 404 ALA B N 1
ATOM 6387 C CA . ALA B 1 404 ? 14.484 23.641 -20.422 1 70.5 404 ALA B CA 1
ATOM 6388 C C . ALA B 1 404 ? 14.172 23.625 -21.922 1 70.5 404 ALA B C 1
ATOM 6390 O O . ALA B 1 404 ? 13.922 24.688 -22.516 1 70.5 404 ALA B O 1
ATOM 6391 N N . GLN B 1 405 ? 14.336 22.531 -22.625 1 61.88 405 GLN B N 1
ATOM 6392 C CA . GLN B 1 405 ? 14.133 22.391 -24.062 1 61.88 405 GLN B CA 1
ATOM 6393 C C . GLN B 1 405 ? 12.75 22.906 -24.469 1 61.88 405 GLN B C 1
ATOM 6395 O O . GLN B 1 405 ? 12.602 23.562 -25.5 1 61.88 405 GLN B O 1
ATOM 6400 N N . ASN B 1 406 ? 11.727 22.578 -23.672 1 66.38 406 ASN B N 1
ATOM 6401 C CA . ASN B 1 406 ? 10.367 22.984 -24 1 66.38 406 ASN B CA 1
ATOM 6402 C C . ASN B 1 406 ? 9.898 24.141 -23.125 1 66.38 406 ASN B C 1
ATOM 6404 O O . ASN B 1 406 ? 8.711 24.266 -22.828 1 66.38 406 ASN B O 1
ATOM 6408 N N . ALA B 1 407 ? 10.961 24.969 -22.859 1 71.62 407 ALA B N 1
ATOM 6409 C CA . ALA B 1 407 ? 10.602 26.078 -21.984 1 71.62 407 ALA B CA 1
ATOM 6410 C C . ALA B 1 407 ? 9.836 27.156 -22.75 1 71.62 407 ALA B C 1
ATOM 6412 O O . ALA B 1 407 ? 10.227 27.531 -23.859 1 71.62 407 ALA B O 1
ATOM 6413 N N . THR B 1 408 ? 8.547 27.281 -22.453 1 74.12 408 THR B N 1
ATOM 6414 C CA . THR B 1 408 ? 7.738 28.328 -23.062 1 74.12 408 THR B CA 1
ATOM 6415 C C . THR B 1 408 ? 7.352 29.375 -22.031 1 74.12 408 THR B C 1
ATOM 6417 O O . THR B 1 408 ? 7.305 29.094 -20.828 1 74.12 408 THR B O 1
ATOM 6420 N N . ALA B 1 409 ? 7.355 30.578 -22.5 1 75.69 409 ALA B N 1
ATOM 6421 C CA . ALA B 1 409 ? 6.91 31.688 -21.656 1 75.69 409 ALA B CA 1
ATOM 6422 C C . ALA B 1 409 ? 5.391 31.703 -21.516 1 75.69 409 ALA B C 1
ATOM 6424 O O . ALA B 1 409 ? 4.82 32.625 -20.922 1 75.69 409 ALA B O 1
ATOM 6425 N N . ALA B 1 410 ? 4.75 30.703 -21.938 1 74.94 410 ALA B N 1
ATOM 6426 C CA . ALA B 1 410 ? 3.289 30.703 -21.938 1 74.94 410 ALA B CA 1
ATOM 6427 C C . ALA B 1 410 ? 2.744 30.562 -20.516 1 74.94 410 ALA B C 1
ATOM 6429 O O . ALA B 1 410 ? 3.203 29.703 -19.75 1 74.94 410 ALA B O 1
ATOM 6430 N N . GLY B 1 411 ? 1.851 31.406 -20.125 1 79 411 GLY B N 1
ATOM 6431 C CA . GLY B 1 411 ? 1.146 31.344 -18.859 1 79 411 GLY B CA 1
ATOM 6432 C C . GLY B 1 411 ? 1.835 32.125 -17.75 1 79 411 GLY B C 1
ATOM 6433 O O . GLY B 1 411 ? 1.342 32.188 -16.625 1 79 411 GLY B O 1
ATOM 6434 N N . LEU B 1 412 ? 2.996 32.75 -18.109 1 83.88 412 LEU B N 1
ATOM 6435 C CA . LEU B 1 412 ? 3.727 33.5 -17.109 1 83.88 412 LEU B CA 1
ATOM 6436 C C . LEU B 1 412 ? 3.203 34.906 -17 1 83.88 412 LEU B C 1
ATOM 6438 O O . LEU B 1 412 ? 2.695 35.469 -17.984 1 83.88 412 LEU B O 1
ATOM 6442 N N . ASP B 1 413 ? 3.197 35.438 -15.836 1 88.19 413 ASP B N 1
ATOM 6443 C CA . ASP B 1 413 ? 2.859 36.844 -15.641 1 88.19 413 ASP B CA 1
ATOM 6444 C C . ASP B 1 413 ? 3.836 37.75 -16.391 1 88.19 413 ASP B C 1
ATOM 6446 O O . ASP B 1 413 ? 4.918 37.344 -16.781 1 88.19 413 ASP B O 1
ATOM 6450 N N . PRO B 1 414 ? 3.467 39 -16.734 1 88.94 414 PRO B N 1
ATOM 6451 C CA . PRO B 1 414 ? 4.301 39.906 -17.531 1 88.94 414 PRO B CA 1
ATOM 6452 C C . PRO B 1 414 ? 5.703 40.094 -16.953 1 88.94 414 PRO B C 1
ATOM 6454 O O . PRO B 1 414 ? 6.684 40.094 -17.703 1 88.94 414 PRO B O 1
ATOM 6457 N N . ILE B 1 415 ? 5.824 40.156 -15.695 1 90.38 415 ILE B N 1
ATOM 6458 C CA . ILE B 1 415 ? 7.133 40.344 -15.078 1 90.38 415 ILE B CA 1
ATOM 6459 C C . ILE B 1 415 ? 7.957 39.062 -15.234 1 90.38 415 ILE B C 1
ATOM 6461 O O . ILE B 1 415 ? 9.156 39.125 -15.523 1 90.38 415 ILE B O 1
ATOM 6465 N N . ALA B 1 416 ? 7.348 37.969 -15.039 1 91.38 416 ALA B N 1
ATOM 6466 C CA . ALA B 1 416 ? 8.016 36.688 -15.203 1 91.38 416 ALA B CA 1
ATOM 6467 C C . ALA B 1 416 ? 8.445 36.469 -16.656 1 91.38 416 ALA B C 1
ATOM 6469 O O . ALA B 1 416 ? 9.484 35.844 -16.906 1 91.38 416 ALA B O 1
ATOM 6470 N N . ARG B 1 417 ? 7.633 36.969 -17.547 1 91.19 417 ARG B N 1
ATOM 6471 C CA . ARG B 1 417 ? 7.988 36.875 -18.969 1 91.19 417 ARG B CA 1
ATOM 6472 C C . ARG B 1 417 ? 9.242 37.688 -19.281 1 91.19 417 ARG B C 1
ATOM 6474 O O . ARG B 1 417 ? 10.078 37.25 -20.078 1 91.19 417 ARG B O 1
ATOM 6481 N N . GLN B 1 418 ? 9.273 38.875 -18.703 1 90.31 418 GLN B N 1
ATOM 6482 C CA . GLN B 1 418 ? 10.469 39.688 -18.891 1 90.31 418 GLN B CA 1
ATOM 6483 C C . GLN B 1 418 ? 11.703 39 -18.328 1 90.31 418 GLN B C 1
ATOM 6485 O O . GLN B 1 418 ? 12.773 39.031 -18.938 1 90.31 418 GLN B O 1
ATOM 6490 N N . ALA B 1 419 ? 11.539 38.438 -17.188 1 91.31 419 ALA B N 1
ATOM 6491 C CA . ALA B 1 419 ? 12.641 37.719 -16.562 1 91.31 419 ALA B CA 1
ATOM 6492 C C . ALA B 1 419 ? 13.062 36.5 -17.406 1 91.31 419 ALA B C 1
ATOM 6494 O O . ALA B 1 419 ? 14.258 36.219 -17.531 1 91.31 419 ALA B O 1
ATOM 6495 N N . TRP B 1 420 ? 12.055 35.812 -17.922 1 91.19 420 TRP B N 1
ATOM 6496 C CA . TRP B 1 420 ? 12.32 34.688 -18.797 1 91.19 420 TRP B CA 1
ATOM 6497 C C . TRP B 1 420 ? 13.141 35.094 -20 1 91.19 420 TRP B C 1
ATOM 6499 O O . TRP B 1 420 ? 14.109 34.406 -20.359 1 91.19 420 TRP B O 1
ATOM 6509 N N . GLN B 1 421 ? 12.734 36.156 -20.672 1 88.5 421 GLN B N 1
ATOM 6510 C CA . GLN B 1 421 ? 13.438 36.656 -21.844 1 88.5 421 GLN B CA 1
ATOM 6511 C C . GLN B 1 421 ? 14.867 37.031 -21.5 1 88.5 421 GLN B C 1
ATOM 6513 O O . GLN B 1 421 ? 15.797 36.75 -22.25 1 88.5 421 GLN B O 1
ATOM 6518 N N . TRP B 1 422 ? 15.016 37.625 -20.391 1 91.12 422 TRP B N 1
ATOM 6519 C CA . TRP B 1 422 ? 16.344 38.031 -19.938 1 91.12 422 TRP B CA 1
ATOM 6520 C C . TRP B 1 422 ? 17.219 36.844 -19.672 1 91.12 422 TRP B C 1
ATOM 6522 O O . TRP B 1 422 ? 18.406 36.812 -20.031 1 91.12 422 TRP B O 1
ATOM 6532 N N . LEU B 1 423 ? 16.719 35.875 -19.016 1 89.94 423 LEU B N 1
ATOM 6533 C CA . LEU B 1 423 ? 17.469 34.656 -18.672 1 89.94 423 LEU B CA 1
ATOM 6534 C C . LEU B 1 423 ? 17.891 33.906 -19.922 1 89.94 423 LEU B C 1
ATOM 6536 O O . LEU B 1 423 ? 19.016 33.406 -20.016 1 89.94 423 LEU B O 1
ATOM 6540 N N . VAL B 1 424 ? 16.969 33.875 -20.891 1 87.75 424 VAL B N 1
ATOM 6541 C CA . VAL B 1 424 ? 17.219 33.094 -22.094 1 87.75 424 VAL B CA 1
ATOM 6542 C C . VAL B 1 424 ? 18.203 33.812 -23 1 87.75 424 VAL B C 1
ATOM 6544 O O . VAL B 1 424 ? 19.047 33.188 -23.641 1 87.75 424 VAL B O 1
ATOM 6547 N N . THR B 1 425 ? 18.172 35.125 -22.984 1 87.81 425 THR B N 1
ATOM 6548 C CA . THR B 1 425 ? 18.938 35.875 -23.953 1 87.81 425 THR B CA 1
ATOM 6549 C C . THR B 1 425 ? 20.266 36.344 -23.375 1 87.81 425 THR B C 1
ATOM 6551 O O . THR B 1 425 ? 21.281 36.344 -24.062 1 87.81 425 THR B O 1
ATOM 6554 N N . GLU B 1 426 ? 20.266 36.625 -22.094 1 89.25 426 GLU B N 1
ATOM 6555 C CA . GLU B 1 426 ? 21.422 37.344 -21.594 1 89.25 426 GLU B CA 1
ATOM 6556 C C . GLU B 1 426 ? 22.203 36.531 -20.562 1 89.25 426 GLU B C 1
ATOM 6558 O O . GLU B 1 426 ? 23.359 36.812 -20.266 1 89.25 426 GLU B O 1
ATOM 6563 N N . VAL B 1 427 ? 21.656 35.594 -20.031 1 90.38 427 VAL B N 1
ATOM 6564 C CA . VAL B 1 427 ? 22.312 34.906 -18.922 1 90.38 427 VAL B CA 1
ATOM 6565 C C . VAL B 1 427 ? 22.625 33.469 -19.312 1 90.38 427 VAL B C 1
ATOM 6567 O O . VAL B 1 427 ? 21.719 32.656 -19.438 1 90.38 427 VAL B O 1
ATOM 6570 N N . PRO B 1 428 ? 23.922 33.219 -19.453 1 87.94 428 PRO B N 1
ATOM 6571 C CA . PRO B 1 428 ? 24.266 31.812 -19.672 1 87.94 428 PRO B CA 1
ATOM 6572 C C . PRO B 1 428 ? 23.906 30.922 -18.484 1 87.94 428 PRO B C 1
ATOM 6574 O O . PRO B 1 428 ? 23.875 31.391 -17.344 1 87.94 428 PRO B O 1
ATOM 6577 N N . GLN B 1 429 ? 23.609 29.688 -18.688 1 86 429 GLN B N 1
ATOM 6578 C CA . GLN B 1 429 ? 23.188 28.734 -17.672 1 86 429 GLN B CA 1
ATOM 6579 C C . GLN B 1 429 ? 24.25 28.609 -16.578 1 86 429 GLN B C 1
ATOM 6581 O O . GLN B 1 429 ? 23.906 28.469 -15.391 1 86 429 GLN B O 1
ATOM 6586 N N . ARG B 1 430 ? 25.516 28.719 -16.891 1 83.75 430 ARG B N 1
ATOM 6587 C CA . ARG B 1 430 ? 26.594 28.594 -15.922 1 83.75 430 ARG B CA 1
ATOM 6588 C C . ARG B 1 430 ? 26.562 29.766 -14.938 1 83.75 430 ARG B C 1
ATOM 6590 O O . ARG B 1 430 ? 26.781 29.578 -13.742 1 83.75 430 ARG B O 1
ATOM 6597 N N . SER B 1 431 ? 26.375 30.906 -15.484 1 89.06 431 SER B N 1
ATOM 6598 C CA . SER B 1 431 ? 26.312 32.094 -14.641 1 89.06 431 SER B CA 1
ATOM 6599 C C . SER B 1 431 ? 25.141 32.031 -13.672 1 89.06 431 SER B C 1
ATOM 6601 O O . SER B 1 431 ? 25.266 32.406 -12.508 1 89.06 431 SER B O 1
ATOM 6603 N N . LEU B 1 432 ? 24.062 31.516 -14.188 1 89.75 432 LEU B N 1
ATOM 6604 C CA . LEU B 1 432 ? 22.891 31.375 -13.32 1 89.75 432 LEU B CA 1
ATOM 6605 C C . LEU B 1 432 ? 23.203 30.438 -12.156 1 89.75 432 LEU B C 1
ATOM 6607 O O . LEU B 1 432 ? 22.859 30.75 -11.008 1 89.75 432 LEU B O 1
ATOM 6611 N N . HIS B 1 433 ? 23.875 29.344 -12.438 1 87.44 433 HIS B N 1
ATOM 6612 C CA . HIS B 1 433 ? 24.219 28.391 -11.398 1 87.44 433 HIS B CA 1
ATOM 6613 C C . HIS B 1 433 ? 25.172 29 -10.375 1 87.44 433 HIS B C 1
ATOM 6615 O O . HIS B 1 433 ? 25.047 28.75 -9.172 1 87.44 433 HIS B O 1
ATOM 6621 N N . ASN B 1 434 ? 26.062 29.812 -10.859 1 89.81 434 ASN B N 1
ATOM 6622 C CA . ASN B 1 434 ? 27 30.484 -9.961 1 89.81 434 ASN B CA 1
ATOM 6623 C C . ASN B 1 434 ? 26.297 31.5 -9.07 1 89.81 434 ASN B C 1
ATOM 6625 O O . ASN B 1 434 ? 26.609 31.609 -7.883 1 89.81 434 ASN B O 1
ATOM 6629 N N . TRP B 1 435 ? 25.422 32.188 -9.758 1 92.44 435 TRP B N 1
ATOM 6630 C CA . TRP B 1 435 ? 24.656 33.156 -8.984 1 92.44 435 TRP B CA 1
ATOM 6631 C C . TRP B 1 435 ? 23.797 32.469 -7.938 1 92.44 435 TRP B C 1
ATOM 6633 O O . TRP B 1 435 ? 23.672 32.969 -6.812 1 92.44 435 TRP B O 1
ATOM 6643 N N . GLN B 1 436 ? 23.203 31.359 -8.312 1 91.31 436 GLN B N 1
ATOM 6644 C CA . GLN B 1 436 ? 22.391 30.594 -7.379 1 91.31 436 GLN B CA 1
ATOM 6645 C C . GLN B 1 436 ? 23.203 30.094 -6.195 1 91.31 436 GLN B C 1
ATOM 6647 O O . GLN B 1 436 ? 22.766 30.156 -5.051 1 91.31 436 GLN B O 1
ATOM 6652 N N . ASN B 1 437 ? 24.391 29.641 -6.445 1 90.19 437 ASN B N 1
ATOM 6653 C CA . ASN B 1 437 ? 25.281 29.172 -5.391 1 90.19 437 ASN B CA 1
ATOM 6654 C C . ASN B 1 437 ? 25.688 30.297 -4.449 1 90.19 437 ASN B C 1
ATOM 6656 O O . ASN B 1 437 ? 25.703 30.125 -3.229 1 90.19 437 ASN B O 1
ATOM 6660 N N . ALA B 1 438 ? 26 31.375 -5.027 1 92.81 438 ALA B N 1
ATOM 6661 C CA . ALA B 1 438 ? 26.406 32.531 -4.223 1 92.81 438 ALA B CA 1
ATOM 6662 C C . ALA B 1 438 ? 25.234 33.031 -3.381 1 92.81 438 ALA B C 1
ATOM 6664 O O . ALA B 1 438 ? 25.422 33.375 -2.213 1 92.81 438 ALA B O 1
ATOM 6665 N N . ALA B 1 439 ? 24.156 33.094 -4.035 1 94.06 439 ALA B N 1
ATOM 6666 C CA . ALA B 1 439 ? 22.969 33.562 -3.314 1 94.06 439 ALA B CA 1
ATOM 6667 C C . ALA B 1 439 ? 22.609 32.594 -2.17 1 94.06 439 ALA B C 1
ATOM 6669 O O . ALA B 1 439 ? 22.234 33.031 -1.086 1 94.06 439 ALA B O 1
ATOM 6670 N N . ALA B 1 440 ? 22.688 31.328 -2.408 1 93.19 440 ALA B N 1
ATOM 6671 C CA . ALA B 1 440 ? 22.422 30.328 -1.369 1 93.19 440 ALA B CA 1
ATOM 6672 C C . ALA B 1 440 ? 23.406 30.484 -0.202 1 93.19 440 ALA B C 1
ATOM 6674 O O . ALA B 1 440 ? 23.031 30.281 0.956 1 93.19 440 ALA B O 1
ATOM 6675 N N . ARG B 1 441 ? 24.609 30.812 -0.519 1 93.31 441 ARG B N 1
ATOM 6676 C CA . ARG B 1 441 ? 25.609 31.031 0.524 1 93.31 441 ARG B CA 1
ATOM 6677 C C . ARG B 1 441 ? 25.219 32.219 1.395 1 93.31 441 ARG B C 1
ATOM 6679 O O . ARG B 1 441 ? 25.406 32.188 2.613 1 93.31 441 ARG B O 1
ATOM 6686 N N . LEU B 1 442 ? 24.703 33.219 0.77 1 92.88 442 LEU B N 1
ATOM 6687 C CA . LEU B 1 442 ? 24.266 34.406 1.509 1 92.88 442 LEU B CA 1
ATOM 6688 C C . LEU B 1 442 ? 23.109 34.062 2.439 1 92.88 442 LEU B C 1
ATOM 6690 O O . LEU B 1 442 ? 23.094 34.469 3.602 1 92.88 442 LEU B O 1
ATOM 6694 N N . ILE B 1 443 ? 22.219 33.344 1.919 1 93.69 443 ILE B N 1
ATOM 6695 C CA . ILE B 1 443 ? 21.047 32.969 2.719 1 93.69 443 ILE B CA 1
ATOM 6696 C C . ILE B 1 443 ? 21.484 32.031 3.844 1 93.69 443 ILE B C 1
ATOM 6698 O O . ILE B 1 443 ? 21.016 32.156 4.98 1 93.69 443 ILE B O 1
ATOM 6702 N N . ALA B 1 444 ? 22.328 31.125 3.531 1 93.56 444 ALA B N 1
ATOM 6703 C CA . ALA B 1 444 ? 22.844 30.188 4.531 1 93.56 444 ALA B CA 1
ATOM 6704 C C . ALA B 1 444 ? 23.547 30.922 5.664 1 93.56 444 ALA B C 1
ATOM 6706 O O . ALA B 1 444 ? 23.406 30.562 6.832 1 93.56 444 ALA B O 1
ATOM 6707 N N . ALA B 1 445 ? 24.297 31.875 5.305 1 91.69 445 ALA B N 1
ATOM 6708 C CA . ALA B 1 445 ? 25.016 32.688 6.305 1 91.69 445 ALA B CA 1
ATOM 6709 C C . ALA B 1 445 ? 24.031 33.406 7.219 1 91.69 445 ALA B C 1
ATOM 6711 O O . ALA B 1 445 ? 24.25 33.5 8.43 1 91.69 445 ALA B O 1
ATOM 6712 N N . ASP B 1 446 ? 23.031 33.938 6.629 1 90.62 446 ASP B N 1
ATOM 6713 C CA . ASP B 1 446 ? 22 34.625 7.406 1 90.62 446 ASP B CA 1
ATOM 6714 C C . ASP B 1 446 ? 21.297 33.656 8.359 1 90.62 446 ASP B C 1
ATOM 6716 O O . ASP B 1 446 ? 21.031 34 9.516 1 90.62 446 ASP B O 1
ATOM 6720 N N . LEU B 1 447 ? 21 32.5 7.895 1 90.25 447 LEU B N 1
ATOM 6721 C CA . LEU B 1 447 ? 20.281 31.5 8.695 1 90.25 447 LEU B CA 1
ATOM 6722 C C . LEU B 1 447 ? 21.172 30.969 9.812 1 90.25 447 LEU B C 1
ATOM 6724 O O . LEU B 1 447 ? 20.703 30.719 10.922 1 90.25 447 LEU B O 1
ATOM 6728 N N . ARG B 1 448 ? 22.391 30.797 9.438 1 86.62 448 ARG B N 1
ATOM 6729 C CA . ARG B 1 448 ? 23.344 30.281 10.422 1 86.62 448 ARG B CA 1
ATOM 6730 C C . ARG B 1 448 ? 23.578 31.297 11.547 1 86.62 448 ARG B C 1
ATOM 6732 O O . ARG B 1 448 ? 23.734 30.906 12.703 1 86.62 448 ARG B O 1
ATOM 6739 N N . GLY B 1 449 ? 23.672 32.469 11.188 1 79.44 449 GLY B N 1
ATOM 6740 C CA . GLY B 1 449 ? 23.828 33.531 12.18 1 79.44 449 GLY B CA 1
ATOM 6741 C C . GLY B 1 449 ? 22.703 33.594 13.195 1 79.44 449 GLY B C 1
ATOM 6742 O O . GLY B 1 449 ? 22.922 33.938 14.352 1 79.44 449 GLY B O 1
ATOM 6743 N N . ARG B 1 450 ? 21.594 33.188 12.805 1 74.94 450 ARG B N 1
ATOM 6744 C CA . ARG B 1 450 ? 20.438 33.188 13.695 1 74.94 450 ARG B CA 1
ATOM 6745 C C . ARG B 1 450 ? 20.469 32 14.641 1 74.94 450 ARG B C 1
ATOM 6747 O O . ARG B 1 450 ? 19.812 32 15.68 1 74.94 450 ARG B O 1
ATOM 6754 N N . ILE B 1 451 ? 21.031 30.922 14.211 1 69 451 ILE B N 1
ATOM 6755 C CA . ILE B 1 451 ? 21.188 29.75 15.062 1 69 451 ILE B CA 1
ATOM 6756 C C . ILE B 1 451 ? 22.125 30.078 16.234 1 69 451 ILE B C 1
ATOM 6758 O O . ILE B 1 451 ? 21.859 29.719 17.375 1 69 451 ILE B O 1
ATOM 6762 N N . THR B 1 452 ? 23.266 30.734 15.977 1 59.03 452 THR B N 1
ATOM 6763 C CA . THR B 1 452 ? 24.266 31.078 16.984 1 59.03 452 THR B CA 1
ATOM 6764 C C . THR B 1 452 ? 23.688 32.062 17.984 1 59.03 452 THR B C 1
ATOM 6766 O O . THR B 1 452 ? 24 32 19.172 1 59.03 452 THR B O 1
ATOM 6769 N N . VAL B 1 453 ? 22.922 32.906 17.453 1 46.53 453 VAL B N 1
ATOM 6770 C CA . VAL B 1 453 ? 22.375 33.906 18.375 1 46.53 453 VAL B CA 1
ATOM 6771 C C . VAL B 1 453 ? 21.344 33.25 19.281 1 46.53 453 VAL B C 1
ATOM 6773 O O . VAL B 1 453 ? 21.234 33.625 20.453 1 46.53 453 VAL B O 1
ATOM 6776 N N . ALA B 1 454 ? 20.562 32.344 18.875 1 50.5 454 ALA B N 1
ATOM 6777 C CA . ALA B 1 454 ? 19.531 31.703 19.703 1 50.5 454 ALA B CA 1
ATOM 6778 C C . ALA B 1 454 ? 20.172 30.797 20.75 1 50.5 454 ALA B C 1
ATOM 6780 O O . ALA B 1 454 ? 19.562 30.547 21.812 1 50.5 454 ALA B O 1
ATOM 6781 N N . SER B 1 455 ? 21.312 30.172 20.609 1 45.72 455 SER B N 1
ATOM 6782 C CA . SER B 1 455 ? 22 29.328 21.594 1 45.72 455 SER B CA 1
ATOM 6783 C C . SER B 1 455 ? 22.75 30.188 22.625 1 45.72 455 SER B C 1
ATOM 6785 O O . SER B 1 455 ? 23.141 29.672 23.672 1 45.72 455 SER B O 1
ATOM 6787 N N . ASP B 1 456 ? 23.016 31.453 22.453 1 38.84 456 ASP B N 1
ATOM 6788 C CA . ASP B 1 456 ? 23.578 32.281 23.531 1 38.84 456 ASP B CA 1
ATOM 6789 C C . ASP B 1 456 ? 22.469 32.875 24.391 1 38.84 456 ASP B C 1
ATOM 6791 O O . ASP B 1 456 ? 21.453 33.344 23.891 1 38.84 456 ASP B O 1
#

Sequence (912 aa):
MAALSAVVFTLSGWLGLYLLARDPRKPVLILAAIGLCGFALVLALDAVRNTSMAHAQLLGQLEIYLVAVPGVAWFGVLLELSVAPERPWARKAELLLIAAVGALALLGATIAGSVAGPLRPGHWLMFAVISAATLGAMVAVLVRPAQPMPVVGVVIVATLFFALGNAILVIPLGLVPSWLALASTGFDVLLLGVAVAVWDAFDEGQALRADMLRSFAGAMAVAGVLGGQALIGLALIRDEPTASTVLTVLLFTSLSIAIAVQVLADPLAGVLDRLAFSKSPALRADRAALRHTGAALPLRSADPLAGIDDETFVRLTRRALGHYGDLAKLVASPLTALPVIDQRLATRGVPDQPLERANELKAVLADGIKRLKPREGGDFGTTEQWRYYNSLYFPYVVGVRAYAQNATAAGLDPIARQAWQWLVTEVPQRSLHNWQNAAARLIAADLRGRITVASDMAALSAVVFTLSGWLGLYLLARDPRKPVLILAAIGLCGFALVLALDAVRNTSMAHAQLLGQLEIYLVAVPGVAWFGVLLELSVAPERPWARKAELLLIAAVGALALLGATIAGSVAGPLRPGHWLMFAVISAATLGAMVAVLVRPAQPMPVVGVVIVATLFFALGNAILVIPLGLVPSWLALASTGFDVLLLGVAVAVWDAFDEGQALRADMLRSFAGAMAVAGVLGGQALIGLALIRDEPTASTVLTVLLFTSLSIAIAVQVLADPLAGVLDRLAFSKSPALRADRAALRHTGAALPLRSADPLAGIDDETFVRLTRRALGHYGDLAKLVASPLTALPVIDQRLATRGVPDQPLERANELKAVLADGIKRLKPREGGDFGTTEQWRYYNSLYFPYVVGVRAYAQNATAAGLDPIARQAWQWLVTEVPQRSLHNWQNAAARLIAADLRGRITVASD

Solvent-accessible surface area (backbone atoms only — not comparable to full-atom values): 46564 Å² total; per-residue (Å²): 105,66,64,60,40,49,50,47,25,49,53,26,36,40,53,12,50,46,40,29,66,73,41,71,82,41,64,51,34,42,28,45,17,49,12,29,38,32,46,21,49,42,42,49,51,50,54,39,29,77,44,26,77,89,48,25,65,62,45,26,42,52,43,32,55,44,62,45,40,27,48,45,21,49,32,44,29,35,44,53,71,41,48,70,89,82,45,71,69,55,50,56,52,49,53,50,50,46,48,48,53,43,50,51,30,48,49,11,29,62,62,35,50,36,48,55,58,69,79,38,71,13,38,52,44,28,48,50,51,42,28,51,48,37,53,51,30,49,52,51,35,68,70,42,83,86,60,69,65,77,54,51,54,50,49,50,54,26,48,50,48,44,49,70,49,42,44,66,56,45,37,18,64,60,80,46,59,53,62,58,39,47,48,55,36,40,52,28,52,46,49,42,51,50,43,53,52,52,46,51,23,60,73,65,51,33,37,52,66,50,45,52,45,34,52,48,52,55,25,49,52,52,25,45,55,57,38,48,52,41,52,52,46,43,65,72,35,64,86,36,54,70,51,38,28,49,48,47,52,50,33,53,52,51,34,52,49,36,32,49,54,53,65,40,38,66,65,50,47,52,55,43,40,52,64,41,39,64,90,35,64,67,61,45,50,53,38,48,51,34,50,39,40,45,68,20,51,51,25,38,42,93,63,51,68,65,86,60,50,70,67,55,44,26,50,50,40,39,48,48,49,72,30,53,78,35,63,35,59,34,45,19,33,41,68,46,70,36,64,68,47,55,53,51,36,61,73,70,68,52,74,96,39,68,68,51,38,23,51,43,40,50,50,51,53,50,51,46,47,57,66,44,45,60,86,84,65,79,95,76,68,86,50,82,70,28,44,44,22,55,44,44,44,40,41,42,71,73,57,50,54,58,83,48,94,82,46,62,70,75,90,51,54,74,67,53,37,53,50,39,52,44,41,60,74,70,45,56,70,66,56,44,52,51,34,36,52,51,36,25,42,53,41,30,51,56,54,49,53,53,50,59,54,69,75,100,106,68,65,60,41,50,51,47,25,50,53,27,35,40,53,12,49,46,39,29,66,72,42,73,83,41,64,51,32,41,27,44,17,48,14,28,37,32,45,21,51,41,42,50,50,50,52,38,31,76,44,26,77,91,47,25,66,63,44,26,42,52,43,32,58,42,60,44,40,28,48,45,21,48,32,46,29,37,45,52,69,40,47,72,91,82,45,72,69,54,49,56,52,48,52,50,51,46,48,48,53,42,50,51,32,47,50,12,28,63,63,34,51,37,48,55,59,68,78,38,71,12,37,52,44,26,47,50,50,42,30,49,48,36,53,52,31,47,53,49,36,67,70,42,83,86,61,68,66,76,52,50,55,49,50,49,53,25,48,51,47,43,48,70,50,40,44,66,55,46,36,18,64,61,80,46,61,54,60,58,40,47,48,56,38,41,52,28,53,45,49,42,51,50,40,51,52,51,46,52,23,59,73,66,50,32,37,51,66,51,45,51,45,34,52,48,51,55,25,48,54,52,26,45,55,56,37,47,53,41,52,54,46,43,65,74,35,65,87,36,56,72,51,36,28,48,48,47,51,48,33,52,51,49,34,50,50,37,31,49,53,51,64,41,38,65,64,48,47,53,54,44,39,51,64,42,38,63,90,36,63,67,60,46,52,52,37,46,51,34,50,40,40,44,67,20,51,51,24,38,44,93,63,51,68,65,86,60,48,69,67,55,45,26,51,50,40,39,48,47,49,71,30,53,78,35,63,34,58,33,44,20,34,42,68,46,70,38,62,68,46,56,52,50,37,61,72,70,68,51,76,97,38,67,67,51,38,25,52,43,42,48,49,53,53,50,51,48,48,56,68,44,45,59,86,83,65,76,95,74,70,86,51,80,69,29,44,45,24,54,44,44,46,38,42,41,71,72,57,52,53,56,82,47,92,82,48,62,71,77,90,51,53,74,69,54,36,53,50,40,53,43,41,60,73,71,43,55,70,66,57,43,54,51,32,36,52,52,38,26,43,52,42,32,51,58,54,50,53,52,49,58,54,69,78,100

Nearest PDB structures (foldseek):
  7avo-assembly1_A  TM=5.544E-01  e=9.655E-01  Candidatus Actinomarina minuta
  8qkd-assembly1_A  TM=3.239E-01  e=3.314E+00  synthetic construct
  7avo-assembly1_A  TM=5.388E-01  e=8.480E-01  Candidatus Actinomarina minuta
  8qkd-assembly1_A  TM=2.708E-01  e=5.898E+00  synthetic construct

Secondary structure (DSSP, 8-state):
-HHHHHHHHHHHHHHHHHHHHH-TT-HHHHHHHHHHHHHHHHHHHHHHHHH-STTHHHHHHHHHHHTHHHHHHHHHHHHHHHS-TT-HHHHHHHHHHHHHHHHHHHHHHHHH--SSSSP-HHHHHHHHHHHHHHHHHHHHHHH-TTS-HHHHHHHHHHHHHHHHS-HHHHHHHTSS-HHHHHHHHHHHHHHHHHHHHHHHHHHHT---HHHHHHHHHHHHHHHHHHHHHHHHHHHHTTT-HHHHHHHHHHHHHHHHHHHHHHHTHHHHHHHHHHHHTTT-HHHHHHHHHHHHHHHHGGGS-SSTTTT--HHHHHHHHHHHHHTTT-HHHHHT-GGGG-HHHHHHHHHHT----HHHHHHHHHHHHHHHHHHTS-SS--S---SGGGHHHHHHIIIIII---SSSTT---TT--HHHHHHHHHHHHH--HHHHHHHHHHHHHHHHHHHHHHHHHHH-/-HHHHHHHHHHHHHHHHHHHHH-TT-HHHHHHHHHHHHHHHHHHHHHHHHH-STTHHHHHHHHHHHTHHHHHHHHHHHHHHHS-TT-HHHHHHHHHHHHHHHHHHHHHHHHH--SSSSP-HHHHHHHHHHHHHHHHHHHHHHH-TTS-HHHHHHHHHHHHHHHHT-HHHHHHHTSS-HHHHHHHHHHHHHHHHHHHHHHHHHHHT---HHHHHHHHHHHHHHHHHHHHHHHHHHHHTTT-HHHHHHHHHHHHHHHHHHHHHHHTHHHHHHHHHHHHTTT-HHHHHHHHHHHHHHHHGGGS-SSTTTT--HHHHHHHHHHHHHTTT-HHHHHT-GGGG-HHHHHHHHHHT----HHHHHHHHHHHHHHHHHHTS-SS--S---SGGGHHHHHHIIIIII---SSSTT---TT--HHHHHHHHHHHHH--HHHHHHHHHHHHHHHHHHHHHHHHHHH-

Organism: Mycobacterium marinum (strain ATCC BAA-535 / M) (NCBI:txid216594)

pLDDT: mean 87.45, std 9.4, range [38.22, 98.25]

Radius of gyration: 32.86 Å; Cα contacts (8 Å, |Δi|>4): 1206; chains: 2; bounding box: 84×89×71 Å

Foldseek 3Di:
DLVLLLVLLLLLQLLLLLLCLVDVVDLLSPLLSQLSNLLSVLSLLVVLLVLAVPCVLVSFQVSLLSLLSNLLSLLLNLLVLLDDPQDVVSVVVSVVLSVVLSVQLNVLSVQQRGLADDDGVSLVSNLCSSLVSLVVSLVSNVVRPPADPVLNVLSVVLSVQLSVLRLSNVRRNVPDDSSVSSSSNSVSSSSNSVSSQVRVLVLQLWDDVVLVVVLVVQLCVQLCVLLVVLVVVLVVPVPPSVVNSVSSSVNSVSSSVSSCCSSCVLVVVLVVCCVVVVPPVVVSVVVNVVSLQVSLQNGADPQRPPPDDLVNLLSLLLVCLQCLVPLSSLLNRNCLPQVVLVVVCVVVVHDPDSSSSSVSVSVLNVVLLVVLDDPPDDPDDDDPSCLLSLLRCLCRPVNQDQPDPPRDCPPHDPRSSVSSCCCNPPNDPSNSVVSSSVSSSSSSVVSVVVRVVVVD/DLVLLLVLLLLLQLLLLLLCLVDVVDLLSPLLSQLSNLLSVLSLLVVLLVLAVPCVLVSFQVSLLSLLSNLLSLLLNLLVLLDDPQDPVSVVVSVVLSVVLSVQLNVLSVQQRGLADDDGVSLVSNLCSSLVSLVVSLVSNVVRPPADPVLNVLSVVLSVQLSVLPLSNVRRNPPDDSSVSSSSNSVSSSSNSVSSQVRVLVLQLWDDVVLVVVLVVQLCVQLCVLLVVLVVVLVVPVPPSVVNSVSSSVNSVSSSVSSCCSSCVLVVVLVVCCVVVVVPVVVSVVVNVVSLQVSLQNGADPQRPPPDDLVNLLSLLLVCLQCLVPLSSLLNRNCLPQVVLVVVCVVVVHDPDSSSSSVSVSVLNVVLLVVLDDPPDDPDDDDPSCLLSLLRCLCRPVNQDQPDPPRDPPPHDPRSSVSSVCCNPPNDPSNSVVSSSVSSSSSSVVSVVVRVVVVD